Protein AF-A0A178CUZ9-F1 (afdb_monomer)

Nearest PDB structures (foldseek):
  9er3-assembly1_B  TM=9.326E-01  e=5.371E-24  Bacillus pumilus
  6zby-assembly1_K  TM=8.911E-01  e=8.206E-24  Pseudomonas fluorescens
  8c5i-assembly1_H  TM=9.380E-01  e=8.645E-23  Bacillus pumilus
  8uxu-assembly1_B  TM=9.126E-01  e=4.471E-23  Rhodococcus sp. (in: high G+C Gram-positive bacteria)
  6i00-assembly1_J  TM=8.865E-01  e=5.307E-17  Arabidopsis thaliana

pLDDT: mean 78.97, std 20.06, range [21.8, 98.75]

InterPro domains:
  IPR002067 Mitochondrial carrier protein [PR00926] (423-436)
  IPR002067 Mitochondrial carrier protein [PR00926] (436-450)
  IPR002067 Mitochondrial carrier protein [PR00926] (557-575)
  IPR002067 Mitochondrial carrier protein [PR00926] (609-627)
  IPR002067 Mitochondrial carrier protein [PR00926] (667-689)
  IPR003010 Carbon-nitrogen hydrolase [PF00795] (7-286)
  IPR003010 Carbon-nitrogen hydrolase [PS50263] (6-317)
  IPR018108 Mitochondrial carrier protein, transmembrane region [PF00153] (418-533)
  IPR018108 Mitochondrial carrier protein, transmembrane region [PF00153] (544-637)
  IPR018108 Mitochondrial carrier protein, transmembrane region [PF00153] (659-755)
  IPR018108 Mitochondrial carrier protein, transmembrane region [PS50920] (418-530)
  IPR018108 Mitochondrial carrier protein, transmembrane region [PS50920] (542-635)
  IPR018108 Mitochondrial carrier protein, transmembrane region [PS50920] (658-752)
  IPR023395 Mitochondrial carrier protein domain superfamily [G3DSA:1.50.40.10] (402-477)
  IPR023395 Mitochondrial carrier protein domain superfamily [G3DSA:1.50.40.10] (478-754)
  IPR023395 Mitochondrial carrier protein domain superfamily [SSF103506] (417-748)
  IPR036526 Carbon-nitrogen hydrolase superfamily [G3DSA:3.60.110.10] (2-329)
  IPR036526 Carbon-nitrogen hydrolase superfamily [SSF56317] (5-345)
  IPR044149 Nitrilase/Cyanide hydratase [cd07564] (6-345)
  IPR049562 Solute carrier family 25 member 33/36-like [PTHR45829] (417-753)

Secondary structure (DSSP, 8-state):
-PPPEEEEEEEE----TT-HHHHHHHHHHHHHHHHHTT-SEEE--TT-BS---THHHHS-GGG-HHHHHHHHHHSBPTTSHHHHHHHHHHHHHT-EEEEEEEEE-TT-SS-EEEEEEEE-TTS-EEEEEE-SS--GGGGGT-----GGG--PEEETTEEEEEEEGGGGG-HHHHHHHHTTT-SEEEEEE-S---SS-----TT-SS-----SSPPP-HHHHHHHHHHHHHHHHT-EEEEEE----HHHHHHHHHTSS-HHHHHHHHHTSPPP-EEEE-TTSPBPSS-EEEETTTTEEEES--EE-SS-EEEEEEEETTHHHHHHHH--TTTTT--TTT-------PPP-S-----------------------------------------B-TTT--B-------------S------HHHHHHHHHHHHHHHHHHTHHHHHHHHHHTSHHHHHHHHHHHHHSPPPSS--TTTHHHHHHHHHHHHHHHHHHHHHHH-GGGGGTTHHHHHHHHHHHHHHHHHHHHHHHHHHHHHH-TTS-S-HHHHHHHHHHHHHHHHHHHHHHHHHHHHHHHHHHHHHHH-TTT--S-SSHHHHHHHHHHHHHHHHTTTTHHHHHHHHHHHHHHHHHHHHHHHHHHHHHHHHHTSTTPPP-HHHHHHHHHHHHHHHHHHHHHHHHHHTHHHHHHHHHHH--EEE-TTS-EEES--SHHHHHHHHHHHTHHHHTTTTHHHHHHHHHHHHHHHHHHHHHHHHHTT---

Structure (mmCIF, N/CA/C/O backbone):
data_AF-A0A178CUZ9-F1
#
_entry.id   AF-A0A178CUZ9-F1
#
loop_
_atom_site.group_PDB
_atom_site.id
_atom_site.type_symbol
_atom_site.label_atom_id
_atom_site.label_alt_id
_atom_site.label_comp_id
_atom_site.label_asym_id
_atom_site.label_entity_id
_atom_site.label_seq_id
_atom_site.pdbx_PDB_ins_code
_atom_site.Cartn_x
_atom_site.Cartn_y
_atom_site.Cartn_z
_atom_site.occupancy
_atom_site.B_iso_or_equiv
_atom_site.auth_seq_id
_atom_site.auth_comp_id
_atom_site.auth_asym_id
_atom_site.auth_atom_id
_atom_site.pdbx_PDB_model_num
ATOM 1 N N . MET A 1 1 ? 2.767 -35.306 4.795 1.00 56.53 1 MET A N 1
ATOM 2 C CA . MET A 1 1 ? 3.474 -35.140 3.509 1.00 56.53 1 MET A CA 1
ATOM 3 C C . MET A 1 1 ? 4.738 -34.367 3.839 1.00 56.53 1 MET A C 1
ATOM 5 O O . MET A 1 1 ? 4.601 -33.319 4.455 1.00 56.53 1 MET A O 1
ATOM 9 N N . ALA A 1 2 ? 5.922 -34.934 3.597 1.00 80.50 2 ALA A N 1
ATOM 10 C CA . ALA A 1 2 ? 7.182 -34.245 3.885 1.00 80.50 2 ALA A CA 1
ATOM 11 C C . ALA A 1 2 ? 7.332 -33.043 2.944 1.00 80.50 2 ALA A C 1
ATOM 13 O O . ALA A 1 2 ? 6.949 -33.136 1.774 1.00 80.50 2 ALA A O 1
ATOM 14 N N . LEU A 1 3 ? 7.826 -31.921 3.461 1.00 89.44 3 LEU A N 1
ATOM 15 C CA . LEU A 1 3 ? 8.152 -30.757 2.642 1.00 89.44 3 LEU A CA 1
ATOM 16 C C . LEU A 1 3 ? 9.458 -31.022 1.869 1.00 89.44 3 LEU A C 1
ATOM 18 O O . LEU A 1 3 ? 10.267 -31.837 2.320 1.00 89.44 3 LEU A O 1
ATOM 22 N N . PRO A 1 4 ? 9.656 -30.406 0.690 1.00 92.94 4 PRO A N 1
ATOM 23 C CA . PRO A 1 4 ? 10.852 -30.641 -0.108 1.00 92.94 4 PRO A CA 1
ATOM 24 C C . PRO A 1 4 ? 12.075 -29.956 0.513 1.00 92.94 4 PRO A C 1
ATOM 26 O O . PRO A 1 4 ? 11.950 -28.944 1.199 1.00 92.94 4 PRO A O 1
ATOM 29 N N . SER A 1 5 ? 13.261 -30.471 0.208 1.00 93.81 5 SER A N 1
ATOM 30 C CA . SER A 1 5 ? 14.519 -29.744 0.394 1.00 93.81 5 SER A CA 1
ATOM 31 C C . SER A 1 5 ? 14.981 -29.196 -0.958 1.00 93.81 5 SER A C 1
ATOM 33 O O . SER A 1 5 ? 14.692 -29.793 -2.001 1.00 93.81 5 SER A O 1
ATOM 35 N N . LEU A 1 6 ? 15.681 -28.064 -0.963 1.00 96.25 6 LEU A N 1
ATOM 36 C CA . LEU A 1 6 ? 16.200 -27.447 -2.184 1.00 96.25 6 LEU A CA 1
ATOM 37 C C . LEU A 1 6 ? 17.595 -26.863 -1.983 1.00 96.25 6 LEU A C 1
ATOM 39 O O . LEU A 1 6 ? 17.962 -26.481 -0.877 1.00 96.25 6 LEU A O 1
ATOM 43 N N . ARG A 1 7 ? 18.323 -26.689 -3.083 1.00 97.44 7 ARG A N 1
ATOM 44 C CA . ARG A 1 7 ? 19.508 -25.838 -3.134 1.00 97.44 7 ARG A CA 1
ATOM 45 C C . ARG A 1 7 ? 19.137 -24.466 -3.671 1.00 97.44 7 ARG A C 1
ATOM 47 O O . ARG A 1 7 ? 18.658 -24.347 -4.801 1.00 97.44 7 ARG A O 1
ATOM 54 N N . ALA A 1 8 ? 19.386 -23.425 -2.890 1.00 97.94 8 ALA A N 1
ATOM 55 C CA . ALA A 1 8 ? 19.179 -22.044 -3.301 1.00 97.94 8 ALA A CA 1
ATOM 56 C C . ALA A 1 8 ? 20.516 -21.354 -3.597 1.00 97.94 8 ALA A C 1
ATOM 58 O O . ALA A 1 8 ? 21.522 -21.610 -2.936 1.00 97.94 8 ALA A O 1
ATOM 59 N N . ALA A 1 9 ? 20.509 -20.457 -4.579 1.00 98.38 9 ALA A N 1
ATOM 60 C CA . ALA A 1 9 ? 21.631 -19.616 -4.966 1.00 98.38 9 ALA A CA 1
ATOM 61 C C . ALA A 1 9 ? 21.213 -18.140 -4.924 1.00 98.38 9 ALA A C 1
ATOM 63 O O . ALA A 1 9 ? 20.173 -17.774 -5.470 1.00 98.38 9 ALA A O 1
ATOM 64 N N . THR A 1 10 ? 22.019 -17.281 -4.305 1.00 98.12 10 THR A N 1
ATOM 65 C CA . THR A 1 10 ? 21.841 -15.823 -4.330 1.00 98.12 10 THR A CA 1
ATOM 66 C C . THR A 1 10 ? 23.045 -15.177 -5.011 1.00 98.12 10 THR A C 1
ATOM 68 O O . THR A 1 10 ? 24.196 -15.403 -4.631 1.00 98.12 10 THR A O 1
ATOM 71 N N . CYS A 1 11 ? 22.788 -14.420 -6.073 1.00 97.88 11 CYS A N 1
ATOM 72 C CA . CYS A 1 11 ? 23.805 -13.779 -6.894 1.00 97.88 11 CYS A CA 1
ATOM 73 C C . CYS A 1 11 ? 24.135 -12.401 -6.317 1.00 97.88 11 CYS A C 1
ATOM 75 O O . CYS A 1 11 ? 23.314 -11.491 -6.381 1.00 97.88 11 CYS A O 1
ATOM 77 N N . HIS A 1 12 ? 25.343 -12.229 -5.790 1.00 97.19 12 HIS A N 1
ATOM 78 C CA . HIS A 1 12 ? 25.856 -10.944 -5.328 1.00 97.19 12 HIS A CA 1
ATOM 79 C C . HIS A 1 12 ? 26.738 -10.345 -6.425 1.00 97.19 12 HIS A C 1
ATOM 81 O O . HIS A 1 12 ? 27.956 -10.520 -6.436 1.00 97.19 12 HIS A O 1
ATOM 87 N N . ILE A 1 13 ? 26.079 -9.726 -7.406 1.00 95.69 13 ILE A N 1
ATOM 88 C CA . ILE A 1 13 ? 26.695 -9.320 -8.672 1.00 95.69 13 ILE A CA 1
ATOM 89 C C . ILE A 1 13 ? 26.576 -7.822 -8.930 1.00 95.69 13 ILE A C 1
ATOM 91 O O . ILE A 1 13 ? 25.642 -7.167 -8.452 1.00 95.69 13 ILE A O 1
ATOM 95 N N . SER A 1 14 ? 27.521 -7.301 -9.711 1.00 95.25 14 SER A N 1
ATOM 96 C CA . SER A 1 14 ? 27.507 -5.932 -10.208 1.00 95.25 14 SER A CA 1
ATOM 97 C C . SER A 1 14 ? 26.921 -5.857 -11.615 1.00 95.25 14 SER A C 1
ATOM 99 O O . SER A 1 14 ? 27.328 -6.634 -12.491 1.00 95.25 14 SER A O 1
ATOM 101 N N . PRO A 1 15 ? 25.954 -4.957 -11.860 1.00 94.75 15 PRO A N 1
ATOM 102 C CA . PRO A 1 15 ? 25.395 -4.776 -13.187 1.00 94.75 15 PRO A CA 1
ATOM 103 C C . PRO A 1 15 ? 26.340 -3.978 -14.086 1.00 94.75 15 PRO A C 1
ATOM 105 O O . PRO A 1 15 ? 27.103 -3.131 -13.623 1.00 94.75 15 PRO A O 1
ATOM 108 N N . HIS A 1 16 ? 26.221 -4.170 -15.400 1.00 95.44 16 HIS A N 1
ATOM 109 C CA . HIS A 1 16 ? 26.783 -3.208 -16.342 1.00 95.44 16 HIS A CA 1
ATOM 110 C C . HIS A 1 16 ? 25.888 -1.969 -16.328 1.00 95.44 16 HIS A C 1
ATOM 112 O O . HIS A 1 16 ? 24.805 -1.978 -16.921 1.00 95.44 16 HIS A O 1
ATOM 118 N N . ILE A 1 17 ? 26.331 -0.924 -15.625 1.00 95.06 17 ILE A N 1
ATOM 119 C CA . ILE A 1 17 ? 25.523 0.257 -15.309 1.00 95.06 17 ILE A CA 1
ATOM 120 C C . ILE A 1 17 ? 24.856 0.818 -16.562 1.00 95.06 17 ILE A C 1
ATOM 122 O O . ILE A 1 17 ? 25.515 1.191 -17.534 1.00 95.06 17 ILE A O 1
ATOM 126 N N . LEU A 1 18 ? 23.521 0.899 -16.514 1.00 94.19 18 LEU A N 1
ATOM 127 C CA . LEU A 1 18 ? 22.705 1.421 -17.611 1.00 94.19 18 LEU A CA 1
ATOM 128 C C . LEU A 1 18 ? 23.007 0.708 -18.943 1.00 94.19 18 LEU A C 1
ATOM 130 O O . LEU A 1 18 ? 23.209 1.351 -19.974 1.00 94.19 18 LEU A O 1
ATOM 134 N N . SER A 1 19 ? 23.081 -0.624 -18.895 1.00 96.50 19 SER A N 1
ATOM 135 C CA . SER A 1 19 ? 23.124 -1.494 -20.068 1.00 96.50 19 SER A CA 1
ATOM 136 C C . SER A 1 19 ? 22.303 -2.761 -19.826 1.00 96.50 19 SER A C 1
ATOM 138 O O . SER A 1 19 ? 22.784 -3.726 -19.222 1.00 96.50 19 SER A O 1
ATOM 140 N N . ALA A 1 20 ? 21.061 -2.767 -20.309 1.00 97.19 20 ALA A N 1
ATOM 141 C CA . ALA A 1 20 ? 20.135 -3.883 -20.127 1.00 97.19 20 ALA A CA 1
ATOM 142 C C . ALA A 1 20 ? 20.648 -5.158 -20.802 1.00 97.19 20 ALA A C 1
ATOM 144 O O . ALA A 1 20 ? 20.743 -6.201 -20.158 1.00 97.19 20 ALA A O 1
ATOM 145 N N . ALA A 1 21 ? 21.066 -5.063 -22.066 1.00 97.56 21 ALA A N 1
ATOM 146 C CA . ALA A 1 21 ? 21.531 -6.209 -22.846 1.00 97.56 21 ALA A CA 1
ATOM 147 C C . ALA A 1 21 ? 22.776 -6.883 -22.239 1.00 97.56 21 ALA A C 1
ATOM 149 O O . ALA A 1 21 ? 22.798 -8.100 -22.046 1.00 97.56 21 ALA A O 1
ATOM 150 N N . ARG A 1 22 ? 23.806 -6.100 -21.877 1.00 97.56 22 ARG A N 1
ATOM 151 C CA . ARG A 1 22 ? 25.042 -6.646 -21.282 1.00 97.56 22 ARG A CA 1
ATOM 152 C C . ARG A 1 22 ? 24.778 -7.267 -19.916 1.00 97.56 22 ARG A C 1
ATOM 154 O O . ARG A 1 22 ? 25.278 -8.352 -19.629 1.00 97.56 22 ARG A O 1
ATOM 161 N N . THR A 1 23 ? 23.962 -6.612 -19.092 1.00 97.56 23 THR A N 1
ATOM 162 C CA . THR A 1 23 ? 23.609 -7.154 -17.775 1.00 97.56 23 THR A CA 1
ATOM 163 C C . THR A 1 23 ? 22.765 -8.417 -17.903 1.00 97.56 23 THR A C 1
ATOM 165 O O . THR A 1 23 ? 23.035 -9.382 -17.204 1.00 97.56 23 THR A O 1
ATOM 168 N N . THR A 1 24 ? 21.837 -8.478 -18.862 1.00 98.25 24 THR A N 1
ATOM 169 C CA . THR A 1 24 ? 21.054 -9.687 -19.174 1.00 98.25 24 THR A CA 1
ATOM 170 C C . THR A 1 24 ? 21.955 -10.864 -19.540 1.00 98.25 24 THR A C 1
ATOM 172 O O . THR A 1 24 ? 21.776 -11.964 -19.021 1.00 98.25 24 THR A O 1
ATOM 175 N N . HIS A 1 25 ? 22.972 -10.642 -20.376 1.00 98.12 25 HIS A N 1
ATOM 176 C CA . HIS A 1 25 ? 23.947 -11.681 -20.708 1.00 98.12 25 HIS A CA 1
ATOM 177 C C . HIS A 1 25 ? 24.694 -12.185 -19.462 1.00 98.12 25 HIS A C 1
ATOM 179 O O . HIS A 1 25 ? 24.800 -13.394 -19.252 1.00 98.12 25 HIS A O 1
ATOM 185 N N . LYS A 1 26 ? 25.147 -11.272 -18.591 1.00 97.25 26 LYS A N 1
ATOM 186 C CA . LYS A 1 26 ? 25.791 -11.619 -17.313 1.00 97.25 26 LYS A CA 1
ATOM 187 C C . LYS A 1 26 ? 24.849 -12.394 -16.383 1.00 97.25 26 LYS A C 1
ATOM 189 O O . LYS A 1 26 ? 25.254 -13.389 -15.784 1.00 97.25 26 LYS A O 1
ATOM 194 N N . THR A 1 27 ? 23.578 -12.001 -16.309 1.00 98.12 27 THR A N 1
ATOM 195 C CA . THR A 1 27 ? 22.526 -12.713 -15.569 1.00 98.12 27 THR A CA 1
ATOM 196 C C . THR A 1 27 ? 22.368 -14.148 -16.078 1.00 98.12 27 THR A C 1
ATOM 198 O O . THR A 1 27 ? 22.385 -15.078 -15.275 1.00 98.12 27 THR A O 1
ATOM 201 N N . ILE A 1 28 ? 22.307 -14.360 -17.398 1.00 98.50 28 ILE A N 1
ATOM 202 C CA . ILE A 1 28 ? 22.228 -15.698 -18.016 1.00 98.50 28 ILE A CA 1
ATOM 203 C C . ILE A 1 28 ? 23.472 -16.539 -17.704 1.00 98.50 28 ILE A C 1
ATOM 205 O O . ILE A 1 28 ? 23.353 -17.717 -17.368 1.00 98.50 28 ILE A O 1
ATOM 209 N N . GLN A 1 29 ? 24.669 -15.949 -17.741 1.00 97.56 29 GLN A N 1
ATOM 210 C CA . GLN A 1 29 ? 25.895 -16.645 -17.333 1.00 97.56 29 GLN A CA 1
ATOM 211 C C . GLN A 1 29 ? 25.825 -17.107 -15.872 1.00 97.56 29 GLN A C 1
ATOM 213 O O . GLN A 1 29 ? 26.140 -18.261 -15.583 1.00 97.56 29 GLN A O 1
ATOM 218 N N . CYS A 1 30 ? 25.351 -16.250 -14.964 1.00 97.88 30 CYS A N 1
ATOM 219 C CA . CYS A 1 30 ? 25.179 -16.599 -13.553 1.00 97.88 30 CYS A CA 1
ATOM 220 C C . CYS A 1 30 ? 24.145 -17.718 -13.354 1.00 97.88 30 CYS A C 1
ATOM 222 O O . CYS A 1 30 ? 24.384 -18.623 -12.556 1.00 97.88 30 CYS A O 1
ATOM 224 N N . ILE A 1 31 ? 23.039 -17.699 -14.109 1.00 98.44 31 ILE A N 1
ATOM 225 C CA . ILE A 1 31 ? 22.030 -18.772 -14.114 1.00 98.44 31 ILE A CA 1
ATOM 226 C C . ILE A 1 31 ? 22.678 -20.105 -14.497 1.00 98.44 31 ILE A C 1
ATOM 228 O O . ILE A 1 31 ? 22.535 -21.085 -13.770 1.00 98.44 31 ILE A O 1
ATOM 232 N N . ASN A 1 32 ? 23.455 -20.128 -15.582 1.00 98.12 32 ASN A N 1
ATOM 233 C CA . ASN A 1 32 ? 24.140 -21.335 -16.043 1.00 98.12 32 ASN A CA 1
ATOM 234 C C . ASN A 1 32 ? 25.165 -21.850 -15.015 1.00 98.12 32 ASN A C 1
ATOM 236 O O . ASN A 1 32 ? 25.275 -23.056 -14.799 1.00 98.12 32 ASN A O 1
ATOM 240 N N . ILE A 1 33 ? 25.915 -20.957 -14.358 1.00 96.62 33 ILE A N 1
ATOM 241 C CA . ILE A 1 33 ? 26.864 -21.331 -13.295 1.00 96.62 33 ILE A CA 1
ATOM 242 C C . ILE A 1 33 ? 26.119 -21.926 -12.095 1.00 96.62 33 ILE A C 1
ATOM 244 O O . ILE A 1 33 ? 26.512 -22.978 -11.590 1.00 96.62 33 ILE A O 1
ATOM 248 N N . ALA A 1 34 ? 25.027 -21.296 -11.658 1.00 97.44 34 ALA A N 1
ATOM 249 C CA . ALA A 1 34 ? 24.227 -21.780 -10.539 1.00 97.44 34 ALA A CA 1
ATOM 250 C C . ALA A 1 34 ? 23.568 -23.136 -10.840 1.00 97.44 34 ALA A C 1
ATOM 252 O O . ALA A 1 34 ? 23.593 -24.034 -9.996 1.00 97.44 34 ALA A O 1
ATOM 253 N N . ALA A 1 35 ? 23.057 -23.320 -12.058 1.00 97.31 35 ALA A N 1
ATOM 254 C CA . ALA A 1 35 ? 22.479 -24.580 -12.514 1.00 97.31 35 ALA A CA 1
ATOM 255 C C . ALA A 1 35 ? 23.508 -25.725 -12.525 1.00 97.31 35 ALA A C 1
ATOM 257 O O . ALA A 1 35 ? 23.205 -26.826 -12.068 1.00 97.31 35 ALA A O 1
ATOM 258 N N . ARG A 1 36 ? 24.760 -25.467 -12.940 1.00 96.56 36 ARG A N 1
ATOM 259 C CA . ARG A 1 36 ? 25.860 -26.455 -12.861 1.00 96.56 36 ARG A CA 1
ATOM 260 C C . ARG A 1 36 ? 26.169 -26.902 -11.431 1.00 96.56 36 ARG A C 1
ATOM 262 O O . ARG A 1 36 ? 26.640 -28.016 -11.238 1.00 96.56 36 ARG A O 1
ATOM 269 N N . GLN A 1 37 ? 25.888 -26.058 -10.438 1.00 96.25 37 GLN A N 1
ATOM 270 C CA . GLN A 1 37 ? 26.001 -26.390 -9.012 1.00 96.25 37 GLN A CA 1
ATOM 271 C C . GLN A 1 37 ? 24.706 -26.989 -8.429 1.00 96.25 37 GLN A C 1
ATOM 273 O O . GLN A 1 37 ? 24.570 -27.107 -7.207 1.00 96.25 37 GLN A O 1
ATOM 278 N N . ALA A 1 38 ? 23.775 -27.398 -9.297 1.00 96.44 38 ALA A N 1
ATOM 279 C CA . ALA A 1 38 ? 22.480 -27.991 -8.974 1.00 96.44 38 ALA A CA 1
ATOM 280 C C . ALA A 1 38 ? 21.547 -27.077 -8.158 1.00 96.44 38 ALA A C 1
ATOM 282 O O . ALA A 1 38 ? 20.747 -27.566 -7.362 1.00 96.44 38 ALA A O 1
ATOM 283 N N . ALA A 1 39 ? 21.636 -25.754 -8.334 1.00 97.56 39 ALA A N 1
ATOM 284 C CA . ALA A 1 39 ? 20.675 -24.835 -7.731 1.00 97.56 39 ALA A CA 1
ATOM 285 C C . ALA A 1 39 ? 19.272 -25.036 -8.324 1.00 97.56 39 ALA A C 1
ATOM 287 O O . ALA A 1 39 ? 19.106 -25.122 -9.536 1.00 97.56 39 ALA A O 1
ATOM 288 N N . ASN A 1 40 ? 18.257 -25.074 -7.464 1.00 97.75 40 ASN A N 1
ATOM 289 C CA . ASN A 1 40 ? 16.848 -25.139 -7.851 1.00 97.75 40 ASN A CA 1
ATOM 290 C C . ASN A 1 40 ? 16.214 -23.748 -7.961 1.00 97.75 40 ASN A C 1
ATOM 292 O O . ASN A 1 40 ? 15.285 -23.549 -8.742 1.00 97.75 40 ASN A O 1
ATOM 296 N N . LEU A 1 41 ? 16.713 -22.802 -7.162 1.00 98.56 41 LEU A N 1
ATOM 297 C CA . LEU A 1 41 ? 16.251 -21.421 -7.087 1.00 98.56 41 LEU A CA 1
ATOM 298 C C . LEU A 1 41 ? 17.452 -20.478 -7.181 1.00 98.56 41 LEU A C 1
ATOM 300 O O . LEU A 1 41 ? 18.374 -20.589 -6.377 1.00 98.56 41 LEU A O 1
ATOM 304 N N . VAL A 1 42 ? 17.423 -19.541 -8.127 1.00 98.69 42 VAL A N 1
ATOM 305 C CA . VAL A 1 42 ? 18.465 -18.527 -8.335 1.00 98.69 42 VAL A CA 1
ATOM 306 C C . VAL A 1 42 ? 17.872 -17.137 -8.114 1.00 98.69 42 VAL A C 1
ATOM 308 O O . VAL A 1 42 ? 16.895 -16.757 -8.757 1.00 98.69 42 VAL A O 1
ATOM 311 N N . VAL A 1 43 ? 18.446 -16.371 -7.192 1.00 98.75 43 VAL A N 1
ATOM 312 C CA . VAL A 1 43 ? 17.927 -15.067 -6.764 1.00 98.75 43 VAL A CA 1
ATOM 313 C C . VAL A 1 43 ? 18.914 -13.966 -7.117 1.00 98.75 43 VAL A C 1
ATOM 315 O O . VAL A 1 43 ? 20.073 -14.012 -6.710 1.00 98.75 43 VAL A O 1
ATOM 318 N N . PHE A 1 44 ? 18.433 -12.955 -7.834 1.00 98.62 44 PHE A N 1
ATOM 319 C CA . PHE A 1 44 ? 19.194 -11.768 -8.199 1.00 98.62 44 PHE A CA 1
ATOM 320 C C . PHE A 1 44 ? 18.807 -10.544 -7.355 1.00 98.62 44 PHE A C 1
ATOM 322 O O . PHE A 1 44 ? 17.688 -10.481 -6.833 1.00 98.62 44 PHE A O 1
ATOM 329 N N . PRO A 1 45 ? 19.700 -9.543 -7.261 1.00 97.75 45 PRO A N 1
ATOM 330 C CA . PRO A 1 45 ? 19.475 -8.359 -6.444 1.00 97.75 45 PRO A CA 1
ATOM 331 C C . PRO A 1 45 ? 18.397 -7.406 -6.962 1.00 97.75 45 PRO A C 1
ATOM 333 O O . PRO A 1 45 ? 17.892 -7.519 -8.082 1.00 97.75 45 PRO A O 1
ATOM 336 N N . GLU A 1 46 ? 18.097 -6.394 -6.146 1.00 97.38 46 GLU A N 1
ATOM 337 C CA . GLU A 1 46 ? 17.139 -5.340 -6.478 1.00 97.38 46 GLU A CA 1
ATOM 338 C C . GLU A 1 46 ? 17.623 -4.502 -7.661 1.00 97.38 46 GLU A C 1
ATOM 340 O O . GLU A 1 46 ? 18.763 -4.037 -7.674 1.00 97.38 46 GLU A O 1
ATOM 345 N N . ALA A 1 47 ? 16.727 -4.272 -8.628 1.00 95.06 47 ALA A N 1
ATOM 346 C CA . ALA A 1 47 ? 16.997 -3.486 -9.832 1.00 95.06 47 ALA A CA 1
ATOM 347 C C . ALA A 1 47 ? 18.333 -3.849 -10.515 1.00 95.06 47 ALA A C 1
ATOM 349 O O . ALA A 1 47 ? 19.036 -2.974 -11.024 1.00 95.06 47 ALA A O 1
ATOM 350 N N . SER A 1 48 ? 18.674 -5.144 -10.528 1.00 94.06 48 SER A N 1
ATOM 351 C CA . SER A 1 48 ? 19.878 -5.661 -11.179 1.00 94.06 48 SER A CA 1
ATOM 352 C C . SER A 1 48 ? 19.939 -5.262 -12.654 1.00 94.06 48 SER A C 1
ATOM 354 O O . SER A 1 48 ? 20.999 -4.892 -13.135 1.00 94.06 48 SER A O 1
ATOM 356 N N . ILE A 1 49 ? 18.800 -5.228 -13.354 1.00 97.44 49 ILE A N 1
ATOM 357 C CA . ILE A 1 49 ? 18.726 -4.765 -14.743 1.00 97.44 49 ILE A CA 1
ATOM 358 C C . ILE A 1 49 ? 17.949 -3.440 -14.821 1.00 97.44 49 ILE A C 1
ATOM 360 O O . ILE A 1 49 ? 16.790 -3.409 -14.411 1.00 97.44 49 ILE A O 1
ATOM 364 N N . PRO A 1 50 ? 18.510 -2.353 -15.384 1.00 95.19 50 PRO A N 1
ATOM 365 C CA . PRO A 1 50 ? 19.907 -2.195 -15.787 1.00 95.19 50 PRO A CA 1
ATOM 366 C C . PRO A 1 50 ? 20.806 -1.664 -14.654 1.00 95.19 50 PRO A C 1
ATOM 368 O O . PRO A 1 50 ? 22.024 -1.717 -14.790 1.00 95.19 50 PRO A O 1
ATOM 371 N N . ALA A 1 51 ? 20.234 -1.064 -13.602 1.00 95.19 51 ALA A N 1
ATOM 372 C CA . ALA A 1 51 ? 20.950 -0.525 -12.445 1.00 95.19 51 ALA A CA 1
ATOM 373 C C . ALA A 1 51 ? 19.983 -0.004 -11.366 1.00 95.19 51 ALA A C 1
ATOM 375 O O . ALA A 1 51 ? 18.850 0.397 -11.652 1.00 95.19 51 ALA A O 1
ATOM 376 N N . PHE A 1 52 ? 20.501 0.122 -10.143 1.00 96.44 52 PHE A N 1
ATOM 377 C CA . PHE A 1 52 ? 19.880 0.881 -9.060 1.00 96.44 52 PHE A CA 1
ATOM 378 C C . PHE A 1 52 ? 20.242 2.389 -9.161 1.00 96.44 52 PHE A C 1
ATOM 380 O O . PHE A 1 52 ? 21.416 2.708 -9.359 1.00 96.44 52 PHE A O 1
ATOM 387 N N . PRO A 1 53 ? 19.296 3.343 -9.010 1.00 95.38 53 PRO A N 1
ATOM 388 C CA . PRO A 1 53 ? 19.488 4.764 -9.325 1.00 95.38 53 PRO A CA 1
ATOM 389 C C . PRO A 1 53 ? 20.199 5.550 -8.209 1.00 95.38 53 PRO A C 1
ATOM 391 O O . PRO A 1 53 ? 19.646 6.478 -7.615 1.00 95.38 53 PRO A O 1
ATOM 394 N N . LEU A 1 54 ? 21.451 5.191 -7.921 1.00 94.31 54 LEU A N 1
ATOM 395 C CA . LEU A 1 54 ? 22.270 5.786 -6.853 1.00 94.31 54 LEU A CA 1
ATOM 396 C C . LEU A 1 54 ? 22.541 7.288 -7.042 1.00 94.31 54 LEU A C 1
ATOM 398 O O . LEU A 1 54 ? 22.711 8.027 -6.074 1.00 94.31 54 LEU A O 1
ATOM 402 N N . TRP A 1 55 ? 22.542 7.776 -8.281 1.00 92.88 55 TRP A N 1
ATOM 403 C CA . TRP A 1 55 ? 22.722 9.202 -8.575 1.00 92.88 55 TRP A CA 1
ATOM 404 C C . TRP A 1 55 ? 21.620 10.076 -7.960 1.00 92.88 55 TRP A C 1
ATOM 406 O O . TRP A 1 55 ? 21.886 11.219 -7.595 1.00 92.88 55 TRP A O 1
ATOM 416 N N . SER A 1 56 ? 20.408 9.543 -7.772 1.00 93.50 56 SER A N 1
ATOM 417 C CA . SER A 1 56 ? 19.265 10.281 -7.215 1.00 93.50 56 SER A CA 1
ATOM 418 C C . SER A 1 56 ? 19.456 10.697 -5.750 1.00 93.50 56 SER A C 1
ATOM 420 O O . SER A 1 56 ? 18.758 11.592 -5.280 1.00 93.50 56 SER A O 1
ATOM 422 N N . SER A 1 57 ? 20.387 10.073 -5.021 1.00 91.25 57 SER A N 1
ATOM 423 C CA . SER A 1 57 ? 20.760 10.465 -3.652 1.00 91.25 57 SER A CA 1
ATOM 424 C C . SER A 1 57 ? 22.017 11.322 -3.561 1.00 91.25 57 SER A C 1
ATOM 426 O O . SER A 1 57 ? 22.240 11.963 -2.538 1.00 91.25 57 SER A O 1
ATOM 428 N N . LEU A 1 58 ? 22.873 11.275 -4.584 1.00 90.81 58 LEU A N 1
ATOM 429 C CA . LEU A 1 58 ? 24.215 11.863 -4.543 1.00 90.81 58 LEU A CA 1
ATOM 430 C C . LEU A 1 58 ? 24.306 13.184 -5.308 1.00 90.81 58 LEU A C 1
ATOM 432 O O . LEU A 1 58 ? 25.214 13.972 -5.050 1.00 90.81 58 LEU A O 1
ATOM 436 N N . LEU A 1 59 ? 23.371 13.433 -6.226 1.00 91.00 59 LEU A N 1
ATOM 437 C CA . LEU A 1 59 ? 23.309 14.643 -7.035 1.00 91.00 59 LEU A CA 1
ATOM 438 C C . LEU A 1 59 ? 21.985 15.390 -6.816 1.00 91.00 59 LEU A C 1
ATOM 440 O O . LEU A 1 59 ? 20.958 14.765 -6.537 1.00 91.00 59 LEU A O 1
ATOM 444 N N . PRO A 1 60 ? 21.973 16.725 -6.982 1.00 91.44 60 PRO A N 1
ATOM 445 C CA . PRO A 1 60 ? 20.737 17.495 -7.001 1.00 91.44 60 PRO A CA 1
ATOM 446 C C . PRO A 1 60 ? 19.768 16.978 -8.080 1.00 91.44 60 PRO A C 1
ATOM 448 O O . PRO A 1 60 ? 20.212 16.691 -9.193 1.00 91.44 60 PRO A O 1
ATOM 451 N N . PRO A 1 61 ? 18.446 16.924 -7.821 1.00 91.00 61 PRO A N 1
ATOM 452 C CA . PRO A 1 61 ? 17.475 16.393 -8.785 1.00 91.00 61 PRO A CA 1
ATOM 453 C C . PRO A 1 61 ? 17.476 17.091 -10.153 1.00 91.00 61 PRO A C 1
ATOM 455 O O . PRO A 1 61 ? 17.154 16.478 -11.164 1.00 91.00 61 PRO A O 1
ATOM 458 N N . THR A 1 62 ? 17.861 18.366 -10.208 1.00 91.69 62 THR A N 1
ATOM 459 C CA . THR A 1 62 ? 17.972 19.135 -11.457 1.00 91.69 62 THR A CA 1
ATOM 460 C C . THR A 1 62 ? 19.136 18.685 -12.343 1.00 91.69 62 THR A C 1
ATOM 462 O O . THR A 1 62 ? 19.138 18.976 -13.535 1.00 91.69 62 THR A O 1
ATOM 465 N N . HIS A 1 63 ? 20.123 17.976 -11.786 1.00 90.00 63 HIS A N 1
ATOM 466 C CA . HIS A 1 63 ? 21.332 17.530 -12.486 1.00 90.00 63 HIS A CA 1
ATOM 467 C C . H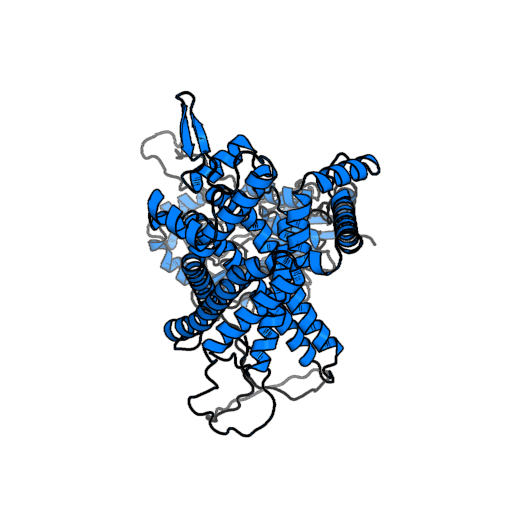IS A 1 63 ? 21.254 16.050 -12.901 1.00 90.00 63 HIS A C 1
ATOM 469 O O . HIS A 1 63 ? 22.227 15.513 -13.417 1.00 90.00 63 HIS A O 1
ATOM 475 N N . THR A 1 64 ? 20.129 15.358 -12.678 1.00 91.88 64 THR A N 1
ATOM 476 C CA . THR A 1 64 ? 20.008 13.907 -12.933 1.00 91.88 64 THR A CA 1
ATOM 477 C C . THR A 1 64 ? 19.147 13.550 -14.148 1.00 91.88 64 THR A C 1
ATOM 479 O O . THR A 1 64 ? 18.939 12.371 -14.437 1.00 91.88 64 THR A O 1
ATOM 482 N N . HIS A 1 65 ? 18.658 14.535 -14.909 1.00 92.88 65 HIS A N 1
ATOM 483 C CA . HIS A 1 65 ? 17.758 14.290 -16.044 1.00 92.88 65 HIS A CA 1
ATOM 484 C C . HIS A 1 65 ? 18.371 13.411 -17.147 1.00 92.88 65 HIS A C 1
ATOM 486 O O . HIS A 1 65 ? 17.661 12.597 -17.742 1.00 92.88 65 HIS A O 1
ATOM 492 N N . HIS A 1 66 ? 19.675 13.528 -17.419 1.00 94.00 66 HIS A N 1
ATOM 493 C CA . HIS A 1 66 ? 20.357 12.680 -18.404 1.00 94.00 66 HIS A CA 1
ATOM 494 C C . HIS A 1 66 ? 20.469 11.229 -17.933 1.00 94.00 66 HIS A C 1
ATOM 496 O O . HIS A 1 66 ? 20.218 10.322 -18.728 1.00 94.00 66 HIS A O 1
ATOM 502 N N . PHE A 1 67 ? 20.749 11.004 -16.643 1.00 95.12 67 PHE A N 1
ATOM 503 C CA . PHE A 1 67 ? 20.700 9.670 -16.042 1.00 95.12 67 PHE A CA 1
ATOM 504 C C . PHE A 1 67 ? 19.306 9.065 -16.165 1.00 95.12 67 PHE A C 1
ATOM 506 O O . PHE A 1 67 ? 19.171 7.924 -16.598 1.00 95.12 67 PHE A O 1
ATOM 513 N N . PHE A 1 68 ? 18.263 9.834 -15.844 1.00 95.56 68 PHE A N 1
ATOM 514 C CA . PHE A 1 68 ? 16.886 9.361 -15.949 1.00 95.56 68 PHE A CA 1
ATOM 515 C C . PHE A 1 68 ? 16.513 8.994 -17.391 1.00 95.56 68 PHE A C 1
ATOM 517 O O . PHE A 1 68 ? 15.975 7.916 -17.631 1.00 95.56 68 PHE A O 1
ATOM 524 N N . ARG A 1 69 ? 16.864 9.836 -18.373 1.00 95.50 69 ARG A N 1
ATOM 525 C CA . ARG A 1 69 ? 16.641 9.543 -19.798 1.00 95.50 69 ARG A CA 1
ATOM 526 C C . ARG A 1 69 ? 17.312 8.234 -20.219 1.00 95.50 69 ARG A C 1
ATOM 528 O O . ARG A 1 69 ? 16.677 7.420 -20.885 1.00 95.50 69 ARG A O 1
ATOM 535 N N . ARG A 1 70 ? 18.568 8.025 -19.820 1.00 95.56 70 ARG A N 1
ATOM 536 C CA . ARG A 1 70 ? 19.310 6.794 -20.124 1.00 95.56 70 ARG A CA 1
ATOM 537 C C . ARG A 1 70 ? 18.718 5.585 -19.395 1.00 95.56 70 ARG A C 1
ATOM 539 O O . ARG A 1 70 ? 18.561 4.529 -19.992 1.00 95.56 70 ARG A O 1
ATOM 546 N N . MET A 1 71 ? 18.288 5.752 -18.147 1.00 96.06 71 MET A N 1
ATOM 547 C CA . MET A 1 71 ? 17.596 4.708 -17.393 1.00 96.06 71 MET A CA 1
ATOM 548 C C . MET A 1 71 ? 16.267 4.304 -18.032 1.00 96.06 71 MET A C 1
ATOM 550 O O . MET A 1 71 ? 15.962 3.119 -18.060 1.00 96.06 71 MET A O 1
ATOM 554 N N . VAL A 1 72 ? 15.490 5.236 -18.589 1.00 96.81 72 VAL A N 1
ATOM 555 C CA . VAL A 1 72 ? 14.265 4.910 -19.342 1.00 96.81 72 VAL A CA 1
ATOM 556 C C . VAL A 1 72 ? 14.581 4.089 -20.595 1.00 96.81 72 VAL A C 1
ATOM 558 O O . VAL A 1 72 ? 13.863 3.138 -20.902 1.00 96.81 72 VAL A O 1
ATOM 561 N N . GLN A 1 73 ? 15.651 4.433 -21.317 1.00 96.25 73 GLN A N 1
ATOM 562 C CA . GLN A 1 73 ? 16.073 3.693 -22.512 1.00 96.25 73 GLN A CA 1
ATOM 563 C C . GLN A 1 73 ? 16.453 2.248 -22.165 1.00 96.25 73 GLN A C 1
ATOM 565 O O . GLN A 1 73 ? 15.988 1.324 -22.830 1.00 96.25 73 GLN A O 1
ATOM 570 N N . GLU A 1 74 ? 17.203 2.077 -21.078 1.00 97.31 74 GLU A N 1
ATOM 571 C CA . GLU A 1 74 ? 17.787 0.805 -20.638 1.00 97.31 74 GLU A CA 1
ATOM 572 C C . GLU A 1 74 ? 16.889 -0.000 -19.684 1.00 97.31 74 GLU A C 1
ATOM 574 O O . GLU A 1 74 ? 17.178 -1.151 -19.380 1.00 97.31 74 GLU A O 1
ATOM 579 N N . SER A 1 75 ? 15.798 0.578 -19.175 1.00 98.19 75 SER A N 1
ATOM 580 C CA . SER A 1 75 ? 14.784 -0.176 -18.427 1.00 98.19 75 SER A CA 1
ATOM 581 C C . SER A 1 75 ? 14.074 -1.148 -19.364 1.00 98.19 75 SER A C 1
ATOM 583 O O . SER A 1 75 ? 13.916 -0.871 -20.554 1.00 98.19 75 SER A O 1
ATOM 585 N N . VAL A 1 76 ? 13.616 -2.278 -18.839 1.00 98.12 76 VAL A N 1
ATOM 586 C CA . VAL A 1 76 ? 13.103 -3.387 -19.656 1.00 98.12 76 VAL A CA 1
ATOM 587 C C . VAL A 1 76 ? 11.581 -3.449 -19.629 1.00 98.12 76 VAL A C 1
ATOM 589 O O . VAL A 1 76 ? 10.938 -3.018 -18.671 1.00 98.12 76 VAL A O 1
ATOM 592 N N . TYR A 1 77 ? 10.994 -3.980 -20.697 1.00 98.06 77 TYR A N 1
ATOM 593 C CA . TYR A 1 77 ? 9.600 -4.415 -20.674 1.00 98.06 77 TYR A CA 1
ATOM 594 C C . TYR A 1 77 ? 9.533 -5.825 -20.078 1.00 98.06 77 TYR A C 1
ATOM 596 O O . TYR A 1 77 ? 10.396 -6.651 -20.363 1.00 98.06 77 TYR A O 1
ATOM 604 N N . VAL A 1 78 ? 8.510 -6.122 -19.273 1.00 96.56 78 VAL A N 1
ATOM 605 C CA . VAL A 1 78 ? 8.332 -7.468 -18.684 1.00 96.56 78 VAL A CA 1
ATOM 606 C C . VAL A 1 78 ? 8.076 -8.526 -19.764 1.00 96.56 78 VAL A C 1
ATOM 608 O O . VAL A 1 78 ? 8.481 -9.673 -19.621 1.00 96.56 78 VAL A O 1
ATOM 611 N N . ASP A 1 79 ? 7.456 -8.122 -20.869 1.00 95.69 79 ASP A N 1
ATOM 612 C CA . ASP A 1 79 ? 7.251 -8.880 -22.107 1.00 95.69 79 ASP A CA 1
ATOM 613 C C . ASP A 1 79 ? 8.359 -8.633 -23.158 1.00 95.69 79 ASP A C 1
ATOM 615 O O . ASP A 1 79 ? 8.173 -8.937 -24.333 1.00 95.69 79 ASP A O 1
ATOM 619 N N . GLY A 1 80 ? 9.487 -8.032 -22.765 1.00 96.94 80 GLY A N 1
ATOM 620 C CA . GLY A 1 80 ? 10.590 -7.658 -23.656 1.00 96.94 80 GLY A CA 1
ATOM 621 C C . GLY A 1 80 ? 11.577 -8.786 -23.969 1.00 96.94 80 GLY A C 1
ATOM 622 O O . GLY A 1 80 ? 11.524 -9.874 -23.391 1.00 96.94 80 GLY A O 1
ATOM 623 N N . GLU A 1 81 ? 12.517 -8.497 -24.871 1.00 97.44 81 GLU A N 1
ATOM 624 C CA . GLU A 1 81 ? 13.535 -9.448 -25.338 1.00 97.44 81 GLU A CA 1
ATOM 625 C C . GLU A 1 81 ? 14.464 -9.906 -24.208 1.00 97.44 81 GLU A C 1
ATOM 627 O O . GLU A 1 81 ? 14.743 -11.098 -24.090 1.00 97.44 81 GLU A O 1
ATOM 632 N N . GLU A 1 82 ? 14.881 -8.994 -23.326 1.00 98.19 82 GLU A N 1
ATOM 633 C CA . GLU A 1 82 ? 15.769 -9.304 -22.205 1.00 98.19 82 GLU A CA 1
ATOM 634 C C . GLU A 1 82 ? 15.131 -10.299 -21.232 1.00 98.19 82 GLU A C 1
ATOM 636 O O . GLU A 1 82 ? 15.751 -11.285 -20.832 1.00 98.19 82 GLU A O 1
ATOM 641 N N . ILE A 1 83 ? 13.861 -10.069 -20.880 1.00 98.38 83 ILE A N 1
ATOM 642 C CA . ILE A 1 83 ? 13.123 -10.967 -19.990 1.00 98.38 83 ILE A CA 1
ATOM 643 C C . ILE A 1 83 ? 12.828 -12.289 -20.695 1.00 98.38 83 ILE A C 1
ATOM 645 O O . ILE A 1 83 ? 12.961 -13.340 -20.075 1.00 98.38 83 ILE A O 1
ATOM 649 N N . SER A 1 84 ? 12.501 -12.269 -21.990 1.00 98.50 84 SER A N 1
ATOM 650 C CA . SER A 1 84 ? 12.318 -13.486 -22.790 1.00 98.50 84 SER A CA 1
ATOM 651 C C . SER A 1 84 ? 13.575 -14.367 -22.799 1.00 98.50 84 SER A C 1
ATOM 653 O O . SER A 1 84 ? 13.486 -15.571 -22.563 1.00 98.50 84 SER A O 1
ATOM 655 N N . ALA A 1 85 ? 14.761 -13.773 -22.961 1.00 98.50 85 ALA A N 1
ATOM 656 C CA . ALA A 1 85 ? 16.028 -14.499 -22.916 1.00 98.50 85 ALA A CA 1
ATOM 657 C C . ALA A 1 85 ? 16.283 -15.148 -21.542 1.00 98.50 85 ALA A C 1
ATOM 659 O O . ALA A 1 85 ? 16.732 -16.292 -21.466 1.00 98.50 85 ALA A O 1
ATOM 660 N N . ILE A 1 86 ? 15.945 -14.459 -20.448 1.00 98.56 86 ILE A N 1
ATOM 661 C CA . ILE A 1 86 ? 16.062 -15.012 -19.089 1.00 98.56 86 ILE A CA 1
ATOM 662 C C . ILE A 1 86 ? 15.026 -16.118 -18.846 1.00 98.56 86 ILE A C 1
ATOM 664 O O . ILE A 1 86 ? 15.356 -17.132 -18.235 1.00 98.56 86 ILE A O 1
ATOM 668 N N . ARG A 1 87 ? 13.795 -15.968 -19.351 1.00 98.62 87 ARG A N 1
ATOM 669 C CA . ARG A 1 87 ? 12.761 -17.017 -19.301 1.00 98.62 87 ARG A CA 1
ATOM 670 C C . ARG A 1 87 ? 13.213 -18.279 -20.032 1.00 98.62 87 ARG A C 1
ATOM 672 O O . ARG A 1 87 ? 13.034 -19.377 -19.512 1.00 98.62 87 ARG A O 1
ATOM 679 N N . GLN A 1 88 ? 13.849 -18.124 -21.193 1.00 98.56 88 GLN A N 1
ATOM 680 C CA . GLN A 1 88 ? 14.436 -19.243 -21.926 1.00 98.56 88 GLN A CA 1
ATOM 681 C C . GLN A 1 88 ? 15.564 -19.903 -21.122 1.00 98.56 88 GLN A C 1
ATOM 683 O O . GLN A 1 88 ? 15.562 -21.118 -20.964 1.00 98.56 88 GLN A O 1
ATOM 688 N N . ALA A 1 89 ? 16.464 -19.117 -20.522 1.00 98.44 89 ALA A N 1
ATOM 689 C CA . ALA A 1 89 ? 17.526 -19.653 -19.670 1.00 98.44 89 ALA A CA 1
ATOM 690 C C . ALA A 1 89 ? 16.987 -20.400 -18.433 1.00 98.44 89 ALA A C 1
ATOM 692 O O . ALA A 1 89 ? 17.560 -21.418 -18.045 1.00 98.44 89 ALA A O 1
ATOM 693 N N . ALA A 1 90 ? 15.884 -19.933 -17.834 1.00 98.31 90 ALA A N 1
ATOM 694 C CA . ALA A 1 90 ? 15.188 -20.634 -16.750 1.00 98.31 90 ALA A CA 1
ATOM 695 C C . ALA A 1 90 ? 14.707 -22.017 -17.206 1.00 98.31 90 ALA A C 1
ATOM 697 O O . ALA A 1 90 ? 14.947 -23.018 -16.528 1.00 98.31 90 ALA A O 1
ATOM 698 N N . ARG A 1 91 ? 14.086 -22.058 -18.391 1.00 98.31 91 ARG A N 1
ATOM 699 C CA . ARG A 1 91 ? 13.541 -23.265 -19.015 1.00 98.31 91 ARG A CA 1
ATOM 700 C C . ARG A 1 91 ? 14.619 -24.275 -19.383 1.00 98.31 91 ARG A C 1
ATOM 702 O O . ARG A 1 91 ? 14.469 -25.453 -19.081 1.00 98.31 91 ARG A O 1
ATOM 709 N N . ASP A 1 92 ? 15.702 -23.811 -19.997 1.00 98.25 92 ASP A N 1
ATOM 710 C CA . ASP A 1 92 ? 16.805 -24.662 -20.455 1.00 98.25 92 ASP A CA 1
ATOM 711 C C . ASP A 1 92 ? 17.563 -25.304 -19.288 1.00 98.25 92 ASP A C 1
ATOM 713 O O . ASP A 1 92 ? 18.069 -26.417 -19.409 1.00 98.25 92 ASP A O 1
ATOM 717 N N . ASN A 1 93 ? 17.623 -24.616 -18.145 1.00 98.25 93 ASN A N 1
ATOM 718 C CA . ASN A 1 93 ? 18.303 -25.102 -16.947 1.00 98.25 93 ASN 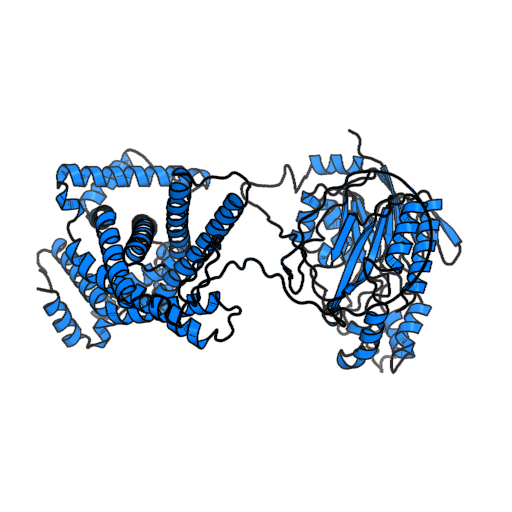A CA 1
ATOM 719 C C . ASN A 1 93 ? 17.356 -25.742 -15.916 1.00 98.25 93 ASN A C 1
ATOM 721 O O . ASN A 1 93 ? 17.835 -26.275 -14.916 1.00 98.25 93 ASN A O 1
ATOM 725 N N . HIS A 1 94 ? 16.036 -25.698 -16.131 1.00 97.38 94 HIS A N 1
ATOM 726 C CA . HIS A 1 94 ? 15.010 -26.167 -15.190 1.00 97.38 94 HIS A CA 1
ATOM 727 C C . HIS A 1 94 ? 15.119 -25.551 -13.781 1.00 97.38 94 HIS A C 1
ATOM 729 O O . HIS A 1 94 ? 14.948 -26.240 -12.769 1.00 97.38 94 HIS A O 1
ATOM 735 N N . VAL A 1 95 ? 15.398 -24.246 -13.711 1.00 98.00 95 VAL A N 1
ATOM 736 C CA . VAL A 1 95 ? 15.575 -23.504 -12.452 1.00 98.00 95 VAL A CA 1
ATOM 737 C C . VAL A 1 95 ? 14.507 -22.434 -12.270 1.00 98.00 95 VAL A C 1
ATOM 739 O O . VAL A 1 95 ? 14.078 -21.793 -13.226 1.00 98.00 95 VAL A O 1
ATOM 742 N N . VAL A 1 96 ? 14.101 -22.205 -11.022 1.00 98.69 96 VAL A N 1
ATOM 743 C CA . VAL A 1 96 ? 13.261 -21.061 -10.651 1.00 98.69 96 VAL A CA 1
ATOM 744 C C . VAL A 1 96 ? 14.154 -19.834 -10.492 1.00 98.69 96 VAL A C 1
ATOM 746 O O . VAL A 1 96 ? 15.228 -19.921 -9.896 1.00 98.69 96 VAL A O 1
ATOM 749 N N . ILE A 1 97 ? 13.719 -18.680 -10.991 1.00 98.75 97 ILE A N 1
ATOM 750 C CA . ILE A 1 97 ? 14.506 -17.441 -10.952 1.00 98.75 97 ILE A CA 1
ATOM 751 C C . ILE A 1 97 ? 13.708 -16.335 -10.272 1.00 98.75 97 ILE A C 1
ATOM 753 O O . ILE A 1 97 ? 12.560 -16.103 -10.630 1.00 98.75 97 ILE A O 1
ATOM 757 N N . SER A 1 98 ? 14.325 -15.608 -9.341 1.00 98.69 98 SER A N 1
ATOM 758 C CA . SER A 1 98 ? 13.827 -14.311 -8.869 1.00 98.69 98 SER A CA 1
ATOM 759 C C . SER A 1 98 ? 14.733 -13.203 -9.382 1.00 98.69 98 SER A C 1
ATOM 761 O O . SER A 1 98 ? 15.933 -13.224 -9.117 1.00 98.69 98 SER A O 1
ATOM 763 N N . LEU A 1 99 ? 14.173 -12.232 -10.098 1.00 98.62 99 LEU A N 1
ATOM 764 C CA . LEU A 1 99 ? 14.931 -11.180 -10.769 1.00 98.62 99 LEU A CA 1
ATOM 765 C C . LEU A 1 99 ? 14.380 -9.791 -10.442 1.00 98.62 99 LEU A C 1
ATOM 767 O O . LEU A 1 99 ? 13.227 -9.488 -10.756 1.00 98.62 99 LEU A O 1
ATOM 771 N N . GLY A 1 100 ? 15.230 -8.933 -9.873 1.00 98.25 100 GLY A N 1
ATOM 772 C CA . GLY A 1 100 ? 14.951 -7.510 -9.700 1.00 98.25 100 GLY A CA 1
ATOM 773 C C . GLY A 1 100 ? 15.311 -6.704 -10.950 1.00 98.25 100 GLY A C 1
ATOM 774 O O . GLY A 1 100 ? 16.452 -6.751 -11.414 1.00 98.25 100 GLY A O 1
ATOM 775 N N . VAL A 1 101 ? 14.368 -5.921 -11.471 1.00 98.44 101 VAL A N 1
ATOM 776 C CA . VAL A 1 101 ? 14.517 -5.088 -12.673 1.00 98.44 101 VAL A CA 1
ATOM 777 C C . VAL A 1 101 ? 13.895 -3.703 -12.488 1.00 98.44 101 VAL A C 1
ATOM 779 O O . VAL A 1 101 ? 12.948 -3.518 -11.724 1.00 98.44 101 VAL A O 1
ATOM 782 N N . SER A 1 102 ? 14.402 -2.725 -13.231 1.00 98.25 102 SER A N 1
ATOM 783 C CA . SER A 1 102 ? 13.688 -1.488 -13.530 1.00 98.25 102 SER A CA 1
ATOM 784 C C . SER A 1 102 ? 12.802 -1.725 -14.751 1.00 98.25 102 SER A C 1
ATOM 786 O O . SER A 1 102 ? 13.286 -1.898 -15.872 1.00 98.25 102 SER A O 1
ATOM 788 N N . GLU A 1 103 ? 11.496 -1.754 -14.520 1.00 97.94 103 GLU A N 1
ATOM 789 C CA . GLU A 1 103 ? 10.465 -1.990 -15.523 1.00 97.94 103 GLU A CA 1
ATOM 790 C C . GLU A 1 103 ? 9.979 -0.667 -16.122 1.00 97.94 103 GLU A C 1
ATOM 792 O O . GLU A 1 103 ? 9.606 0.251 -15.389 1.00 97.94 103 GLU A O 1
ATOM 797 N N . LYS A 1 104 ? 9.897 -0.593 -17.454 1.00 96.75 104 LYS A N 1
ATOM 798 C CA . LYS A 1 104 ? 9.183 0.473 -18.172 1.00 96.75 104 LYS A CA 1
ATOM 799 C C . LYS A 1 104 ? 7.849 -0.028 -18.722 1.00 96.75 104 LYS A C 1
ATOM 801 O O . LYS A 1 104 ? 7.649 -1.220 -18.939 1.00 96.75 104 LYS A O 1
ATOM 806 N N . VAL A 1 105 ? 6.929 0.901 -18.969 1.00 95.56 105 VAL A N 1
ATOM 807 C CA . VAL A 1 105 ? 5.566 0.608 -19.443 1.00 95.56 105 VAL A CA 1
ATOM 808 C C . VAL A 1 105 ? 5.282 1.250 -20.794 1.00 95.56 105 VAL A C 1
ATOM 810 O O . VAL A 1 105 ? 5.878 2.257 -21.159 1.00 95.56 105 VAL A O 1
ATOM 813 N N . ARG A 1 106 ? 4.371 0.659 -21.576 1.00 93.69 106 ARG A N 1
ATOM 814 C CA . ARG A 1 106 ? 4.074 1.133 -22.943 1.00 93.69 106 ARG A CA 1
ATOM 815 C C . ARG A 1 106 ? 3.211 2.392 -22.977 1.00 93.69 106 ARG A C 1
ATOM 817 O O . ARG A 1 106 ? 3.296 3.164 -23.922 1.00 93.69 106 ARG A O 1
ATOM 824 N N . TYR A 1 107 ? 2.411 2.619 -21.938 1.00 92.44 107 TYR A N 1
ATOM 825 C CA . TYR A 1 107 ? 1.502 3.764 -21.857 1.00 92.44 107 TYR A CA 1
ATOM 826 C C . TYR A 1 107 ? 2.173 5.063 -21.378 1.00 92.44 107 TYR A C 1
ATOM 828 O O . TYR A 1 107 ? 1.507 6.091 -21.288 1.00 92.44 107 TYR A O 1
ATOM 836 N N . SER A 1 108 ? 3.461 5.041 -21.018 1.00 94.00 108 SER A N 1
ATOM 837 C CA . SER A 1 108 ? 4.175 6.221 -20.523 1.00 94.00 108 SER A CA 1
ATOM 838 C C . SER A 1 108 ? 5.657 6.163 -20.867 1.00 94.00 108 SER A C 1
ATOM 840 O O . SER A 1 108 ? 6.327 5.173 -20.596 1.00 94.00 108 SER A O 1
ATOM 842 N N . ALA A 1 109 ? 6.186 7.267 -21.393 1.00 91.88 109 ALA A N 1
ATOM 843 C CA . ALA A 1 109 ? 7.607 7.414 -21.702 1.00 91.88 109 ALA A CA 1
ATOM 844 C C . ALA A 1 109 ? 8.480 7.749 -20.475 1.00 91.88 109 ALA A C 1
ATOM 846 O O . ALA A 1 109 ? 9.691 7.862 -20.611 1.00 91.88 109 ALA A O 1
ATOM 847 N N . GLY A 1 110 ? 7.890 7.949 -19.292 1.00 92.38 110 GLY A N 1
ATOM 848 C CA . GLY A 1 110 ? 8.622 8.351 -18.084 1.00 92.38 110 GLY A CA 1
ATOM 849 C C . GLY A 1 110 ? 8.205 7.611 -16.817 1.00 92.38 110 GLY A C 1
ATOM 850 O O . GLY A 1 110 ? 8.658 7.959 -15.735 1.00 92.38 110 GLY A O 1
ATOM 851 N N . THR A 1 111 ? 7.325 6.616 -16.909 1.00 96.19 111 THR A N 1
ATOM 852 C CA . THR A 1 111 ? 6.923 5.827 -15.740 1.00 96.19 111 THR A CA 1
ATOM 853 C C . THR A 1 111 ? 7.776 4.575 -15.663 1.00 96.19 111 THR A C 1
ATOM 855 O O . THR A 1 111 ? 7.696 3.717 -16.541 1.00 96.19 111 THR A O 1
ATOM 858 N N . LEU A 1 112 ? 8.561 4.478 -14.593 1.00 98.00 112 LEU A N 1
ATOM 859 C CA . LEU A 1 112 ? 9.366 3.309 -14.268 1.00 98.00 112 LEU A CA 1
ATOM 860 C C . LEU A 1 112 ? 8.888 2.691 -12.954 1.00 98.00 112 LEU A C 1
ATOM 862 O O . LEU A 1 112 ? 8.492 3.410 -12.033 1.00 98.00 112 LEU A O 1
ATOM 866 N N . PHE A 1 113 ? 8.978 1.373 -12.845 1.00 98.12 113 PHE A N 1
ATOM 867 C CA . PHE A 1 113 ? 8.709 0.628 -11.619 1.00 98.12 113 PHE A CA 1
ATOM 868 C C . PHE A 1 113 ? 9.944 -0.166 -11.206 1.00 98.12 113 PHE A C 1
ATOM 870 O O . PHE A 1 113 ? 10.647 -0.720 -12.045 1.00 98.12 113 PHE A O 1
ATOM 877 N N . ASN A 1 114 ? 10.193 -0.236 -9.903 1.00 98.44 114 ASN A N 1
ATOM 878 C CA . ASN A 1 114 ? 11.119 -1.214 -9.348 1.00 98.44 114 ASN A CA 1
ATOM 879 C C . ASN A 1 114 ? 10.354 -2.520 -9.157 1.00 98.44 114 ASN A C 1
ATOM 881 O O . ASN A 1 114 ? 9.380 -2.557 -8.401 1.00 98.44 114 ASN A O 1
ATOM 885 N N . THR A 1 115 ? 10.757 -3.553 -9.878 1.00 98.50 115 THR A N 1
ATOM 886 C CA . THR A 1 115 ? 9.972 -4.766 -10.052 1.00 98.50 115 THR A CA 1
ATOM 887 C C . THR A 1 115 ? 10.807 -5.984 -9.700 1.00 98.50 115 THR A C 1
ATOM 889 O O . THR A 1 115 ? 11.949 -6.096 -10.126 1.00 98.50 115 THR A O 1
ATOM 892 N N . ASN A 1 116 ? 10.223 -6.932 -8.972 1.00 98.50 116 ASN A N 1
ATOM 893 C CA . ASN A 1 116 ? 10.750 -8.278 -8.810 1.00 98.50 116 ASN A CA 1
ATOM 894 C C . ASN A 1 116 ? 9.822 -9.265 -9.524 1.00 98.50 116 ASN A C 1
ATOM 896 O O . ASN A 1 116 ? 8.620 -9.320 -9.238 1.00 98.50 116 ASN A O 1
ATOM 900 N N . ILE A 1 117 ? 10.375 -10.052 -10.440 1.00 98.38 117 ILE A N 1
ATOM 901 C CA . ILE A 1 117 ? 9.659 -11.135 -11.117 1.00 98.38 117 ILE A CA 1
ATOM 902 C C . ILE A 1 117 ? 10.157 -12.491 -10.624 1.00 98.38 117 ILE A C 1
ATOM 904 O O . ILE A 1 117 ? 11.357 -12.677 -10.443 1.00 98.38 117 ILE A O 1
ATOM 908 N N . ILE A 1 118 ? 9.234 -13.432 -10.417 1.00 98.75 118 ILE A N 1
ATOM 909 C CA . ILE A 1 118 ? 9.553 -14.844 -10.181 1.00 98.75 118 ILE A CA 1
ATOM 910 C C . ILE A 1 118 ? 9.177 -15.617 -11.439 1.00 98.75 118 ILE A C 1
ATOM 912 O O . ILE A 1 118 ? 8.020 -15.583 -11.858 1.00 98.75 118 ILE A O 1
ATOM 916 N N . ILE A 1 119 ? 10.151 -16.302 -12.023 1.00 98.75 119 ILE A N 1
ATOM 917 C CA . ILE A 1 119 ? 10.031 -17.103 -13.239 1.00 98.75 119 ILE A CA 1
ATOM 918 C C . ILE A 1 119 ? 10.136 -18.577 -12.843 1.00 98.75 119 ILE A C 1
ATOM 920 O O . ILE A 1 119 ? 11.055 -18.961 -12.117 1.00 98.75 119 ILE A O 1
ATOM 924 N N . GLY A 1 120 ? 9.178 -19.386 -13.284 1.00 98.25 120 GLY A N 1
ATOM 925 C CA . GLY A 1 120 ? 9.146 -20.826 -13.069 1.00 98.25 120 GLY A CA 1
ATOM 926 C C . GLY A 1 120 ? 10.171 -21.575 -13.917 1.00 98.25 120 GLY A C 1
ATOM 927 O O . GLY A 1 120 ? 10.744 -21.042 -14.864 1.00 98.25 120 GLY A O 1
ATOM 928 N N . GLU A 1 121 ? 10.365 -22.851 -13.592 1.00 97.12 121 GLU A N 1
ATOM 929 C CA . GLU A 1 121 ? 11.249 -23.763 -14.337 1.00 97.12 121 GLU A CA 1
ATOM 930 C C . GLU A 1 121 ? 10.793 -24.039 -15.781 1.00 97.12 121 GLU A C 1
ATOM 932 O O . GLU A 1 121 ? 11.552 -24.566 -16.587 1.00 97.12 121 GLU A O 1
ATOM 937 N N . ASP A 1 122 ? 9.542 -23.720 -16.105 1.00 97.38 122 ASP A N 1
ATOM 938 C CA . ASP A 1 122 ? 8.947 -23.800 -17.438 1.00 97.38 122 ASP A CA 1
ATOM 939 C C . ASP A 1 122 ? 9.150 -22.513 -18.253 1.00 97.38 122 ASP A C 1
ATOM 941 O O . ASP A 1 122 ? 8.848 -22.484 -19.449 1.00 97.38 122 ASP A O 1
ATOM 945 N N . GLY A 1 123 ? 9.694 -21.473 -17.615 1.00 97.06 123 GLY A N 1
ATOM 946 C CA . GLY A 1 123 ? 9.851 -20.136 -18.162 1.00 97.06 123 GLY A CA 1
ATOM 947 C C . GLY A 1 123 ? 8.640 -19.229 -17.936 1.00 97.06 123 GLY A C 1
ATOM 948 O O . GLY A 1 123 ? 8.671 -18.090 -18.393 1.00 97.06 123 GLY A O 1
ATOM 949 N N . GLU A 1 124 ? 7.573 -19.652 -17.255 1.00 97.94 124 GLU A N 1
ATOM 950 C CA . GLU A 1 124 ? 6.402 -18.800 -17.012 1.00 97.94 124 GLU A CA 1
ATOM 951 C C . GLU A 1 124 ? 6.633 -17.795 -15.877 1.00 97.94 124 GLU A C 1
ATOM 953 O O . GLU A 1 124 ? 7.293 -18.085 -14.881 1.00 97.94 124 GLU A O 1
ATOM 958 N N . ILE A 1 125 ? 6.075 -16.586 -15.999 1.00 98.31 125 ILE A N 1
ATOM 959 C CA . ILE A 1 125 ? 6.157 -15.578 -14.930 1.00 98.31 125 ILE A CA 1
ATOM 960 C C . ILE A 1 125 ? 5.093 -15.901 -13.877 1.00 98.31 125 ILE A C 1
ATOM 962 O O . ILE A 1 125 ? 3.910 -15.614 -14.056 1.00 98.31 125 ILE A O 1
ATOM 966 N N . LEU A 1 126 ? 5.524 -16.472 -12.754 1.00 98.19 126 LEU A N 1
ATOM 967 C CA . LEU A 1 126 ? 4.657 -16.885 -11.649 1.00 98.19 126 LEU A CA 1
ATOM 968 C C . LEU A 1 126 ? 4.205 -15.696 -10.793 1.00 98.19 126 LEU A C 1
ATOM 970 O O . LEU A 1 126 ? 3.069 -15.657 -10.316 1.00 98.19 126 LEU A O 1
ATOM 974 N N . VAL A 1 127 ? 5.094 -14.721 -10.581 1.00 98.31 127 VAL A N 1
ATOM 975 C CA . VAL A 1 127 ? 4.810 -13.506 -9.804 1.00 98.31 127 VAL A CA 1
ATOM 976 C C . VAL A 1 127 ? 5.420 -12.298 -10.499 1.00 98.31 127 VAL A C 1
ATOM 978 O O . VAL A 1 127 ? 6.589 -12.308 -10.868 1.00 98.31 127 VAL A O 1
ATOM 981 N N . HIS A 1 128 ? 4.628 -11.231 -10.628 1.00 98.06 128 HIS A N 1
ATOM 982 C CA . HIS A 1 128 ? 5.064 -9.923 -11.118 1.00 98.06 128 HIS A CA 1
ATOM 983 C C . HIS A 1 128 ? 4.793 -8.861 -10.049 1.00 98.06 128 HIS A C 1
ATOM 985 O O . HIS A 1 128 ? 3.688 -8.310 -9.962 1.00 98.06 128 HIS A O 1
ATOM 991 N N . HIS A 1 129 ? 5.796 -8.593 -9.212 1.00 98.38 129 HIS A N 1
ATOM 992 C CA . HIS A 1 129 ? 5.683 -7.687 -8.072 1.00 98.38 129 HIS A CA 1
ATOM 993 C C . HIS A 1 129 ? 6.353 -6.347 -8.333 1.00 98.38 129 HIS A C 1
ATOM 995 O O . HIS A 1 129 ? 7.559 -6.284 -8.521 1.00 98.38 129 HIS A O 1
ATOM 1001 N N . ARG A 1 130 ? 5.566 -5.267 -8.319 1.00 98.19 130 ARG A N 1
ATOM 1002 C CA . ARG A 1 130 ? 6.070 -3.889 -8.368 1.00 98.19 130 ARG A CA 1
ATOM 1003 C C . ARG A 1 130 ? 6.157 -3.372 -6.938 1.00 98.19 130 ARG A C 1
ATOM 1005 O O . ARG A 1 130 ? 5.165 -3.460 -6.215 1.00 98.19 130 ARG A O 1
ATOM 1012 N N . LYS A 1 131 ? 7.299 -2.796 -6.558 1.00 98.19 131 LYS A N 1
ATOM 1013 C CA . LYS A 1 131 ? 7.548 -2.220 -5.230 1.00 98.19 131 LYS A CA 1
ATOM 1014 C C . LYS A 1 131 ? 6.412 -1.270 -4.860 1.00 98.19 131 LYS A C 1
ATOM 1016 O O . LYS A 1 131 ? 6.216 -0.248 -5.515 1.00 98.19 131 LYS A O 1
ATOM 1021 N N . LEU A 1 132 ? 5.677 -1.591 -3.801 1.00 97.44 132 LEU A N 1
ATOM 1022 C CA . LEU A 1 132 ? 4.494 -0.873 -3.332 1.00 97.44 132 LEU A CA 1
ATOM 1023 C C . LEU A 1 132 ? 4.787 0.610 -3.114 1.00 97.44 132 LEU A C 1
ATOM 1025 O O . LEU A 1 132 ? 3.985 1.465 -3.474 1.00 97.44 132 LEU A O 1
ATOM 1029 N N . MET A 1 133 ? 5.940 0.919 -2.517 1.00 97.06 133 MET A N 1
ATOM 1030 C CA . MET A 1 133 ? 6.346 2.294 -2.262 1.00 97.06 133 MET A CA 1
ATOM 1031 C C . MET A 1 133 ? 7.867 2.458 -2.376 1.00 97.06 133 MET A C 1
ATOM 1033 O O . MET A 1 133 ? 8.602 1.952 -1.522 1.00 97.06 133 MET A O 1
ATOM 1037 N N . PRO A 1 134 ? 8.352 3.203 -3.385 1.00 96.81 134 PRO A N 1
ATOM 1038 C CA . PRO A 1 134 ? 9.743 3.620 -3.467 1.00 96.81 134 PRO A CA 1
ATOM 1039 C C . PRO A 1 134 ? 10.158 4.398 -2.214 1.00 96.81 134 PRO A C 1
ATOM 1041 O O . PRO A 1 134 ? 9.410 5.227 -1.677 1.00 96.81 134 PRO A O 1
ATOM 1044 N N . THR A 1 135 ? 11.356 4.116 -1.719 1.00 93.62 135 THR A N 1
ATOM 1045 C CA . THR A 1 135 ? 11.862 4.655 -0.455 1.00 93.62 135 THR A CA 1
ATOM 1046 C C . THR A 1 135 ? 12.713 5.895 -0.698 1.00 93.62 135 THR A C 1
ATOM 1048 O O . THR A 1 135 ? 13.637 5.883 -1.502 1.00 93.62 135 THR A O 1
ATOM 1051 N N . PHE A 1 136 ? 12.438 6.968 0.048 1.00 94.06 136 PHE A N 1
ATOM 1052 C CA . PHE A 1 136 ? 13.262 8.182 0.056 1.00 94.06 136 PHE A CA 1
ATOM 1053 C C . PHE A 1 136 ? 13.552 8.733 -1.361 1.00 94.06 136 PHE A C 1
ATOM 1055 O O . PHE A 1 136 ? 12.601 9.101 -2.053 1.00 94.06 136 PHE A O 1
ATOM 1062 N N . PHE A 1 137 ? 14.818 8.803 -1.788 1.00 93.88 137 PHE A N 1
ATOM 1063 C CA . PHE A 1 137 ? 15.235 9.365 -3.079 1.00 93.88 137 PHE A CA 1
ATOM 1064 C C . PHE A 1 137 ? 14.767 8.543 -4.284 1.00 93.88 137 PHE A C 1
ATOM 1066 O O . PHE A 1 137 ? 14.649 9.078 -5.383 1.00 93.88 137 PHE A O 1
ATOM 1073 N N . GLU A 1 138 ? 14.441 7.262 -4.092 1.00 95.81 138 GLU A N 1
ATOM 1074 C CA . GLU A 1 138 ? 13.926 6.400 -5.157 1.00 95.81 138 GLU A CA 1
ATOM 1075 C C . GLU A 1 138 ? 12.645 6.962 -5.786 1.00 95.81 138 GLU A C 1
ATOM 1077 O O . GLU A 1 138 ? 12.383 6.734 -6.963 1.00 95.81 138 GLU A O 1
ATOM 1082 N N . LYS A 1 139 ? 11.863 7.739 -5.021 1.00 95.94 139 LYS A N 1
ATOM 1083 C CA . LYS A 1 139 ? 10.628 8.398 -5.483 1.00 95.94 139 LYS A CA 1
ATOM 1084 C C . LYS A 1 139 ? 10.857 9.405 -6.610 1.00 95.94 139 LYS A C 1
ATOM 1086 O O . LYS A 1 139 ? 9.900 9.802 -7.264 1.00 95.94 139 LYS A O 1
ATOM 1091 N N . LEU A 1 140 ? 12.102 9.839 -6.818 1.00 94.75 140 LEU A N 1
ATOM 1092 C CA . LEU A 1 140 ? 12.484 10.688 -7.947 1.00 94.75 140 LEU A CA 1
ATOM 1093 C C . LEU A 1 140 ? 12.609 9.895 -9.254 1.00 94.75 140 LEU A C 1
ATOM 1095 O O . LEU A 1 140 ? 12.633 10.490 -10.324 1.00 94.75 140 LEU A O 1
ATOM 1099 N N . THR A 1 141 ? 12.725 8.567 -9.172 1.00 95.75 141 THR A N 1
ATOM 1100 C CA . THR A 1 141 ? 12.939 7.675 -10.320 1.00 95.75 141 THR A CA 1
ATOM 1101 C C . THR A 1 141 ? 11.747 6.745 -10.552 1.00 95.75 141 THR A C 1
ATOM 1103 O O . THR A 1 141 ? 11.273 6.627 -11.679 1.00 95.75 141 THR A O 1
ATOM 1106 N N . TRP A 1 142 ? 11.251 6.082 -9.505 1.00 97.75 142 TRP A N 1
ATOM 1107 C CA . TRP A 1 142 ? 10.218 5.054 -9.621 1.00 97.75 142 TRP A CA 1
ATOM 1108 C C . TRP A 1 142 ? 8.857 5.514 -9.107 1.00 97.75 142 TRP A C 1
ATOM 1110 O O . TRP A 1 142 ? 8.747 6.266 -8.137 1.00 97.75 142 TRP A O 1
ATOM 1120 N N . ALA A 1 143 ? 7.810 4.996 -9.744 1.00 97.00 143 ALA A N 1
ATOM 1121 C CA . ALA A 1 143 ? 6.426 5.128 -9.318 1.00 97.00 143 ALA A CA 1
ATOM 1122 C C . ALA A 1 143 ? 6.044 4.036 -8.293 1.00 97.00 143 ALA A C 1
ATOM 1124 O O . ALA A 1 143 ? 6.651 2.961 -8.281 1.00 97.00 143 ALA A O 1
ATOM 1125 N N . PRO A 1 144 ? 5.040 4.283 -7.429 1.00 97.19 144 PRO A N 1
ATOM 1126 C CA . PRO A 1 144 ? 4.516 3.269 -6.517 1.00 97.19 144 PRO A CA 1
ATOM 1127 C C . PRO A 1 144 ? 3.790 2.148 -7.265 1.00 97.19 144 PRO A C 1
ATOM 1129 O O . PRO A 1 144 ? 3.018 2.400 -8.190 1.00 97.19 144 PRO A O 1
ATOM 1132 N N . GLY A 1 145 ? 4.036 0.911 -6.841 1.00 96.44 145 GLY A N 1
ATOM 1133 C CA . GLY A 1 145 ? 3.355 -0.284 -7.319 1.00 96.44 145 GLY A CA 1
ATOM 1134 C C . GLY A 1 145 ? 1.960 -0.474 -6.721 1.00 96.44 145 GLY A C 1
ATOM 1135 O O . GLY A 1 145 ? 1.439 0.356 -5.977 1.00 96.44 145 GLY A O 1
ATOM 1136 N N . ASP A 1 146 ? 1.359 -1.616 -7.043 1.00 95.81 146 ASP A N 1
ATOM 1137 C CA . ASP A 1 146 ? 0.035 -2.024 -6.577 1.00 95.81 146 ASP A CA 1
ATOM 1138 C C . ASP A 1 146 ? 0.059 -3.408 -5.912 1.00 95.81 146 ASP A C 1
ATOM 1140 O O . ASP A 1 146 ? 1.078 -4.095 -5.876 1.00 95.81 146 ASP A O 1
ATOM 1144 N N . GLY A 1 147 ? -1.081 -3.834 -5.364 1.00 96.19 147 GLY A N 1
ATOM 1145 C CA . GLY A 1 147 ? -1.177 -5.100 -4.639 1.00 96.19 147 GLY A CA 1
ATOM 1146 C C . GLY A 1 147 ? -1.194 -6.354 -5.519 1.00 96.19 147 GLY A C 1
ATOM 1147 O O . GLY A 1 147 ? -1.292 -7.452 -4.971 1.00 96.19 147 GLY A O 1
ATOM 1148 N N . TYR A 1 148 ? -1.126 -6.248 -6.853 1.00 97.25 148 TYR A N 1
ATOM 1149 C CA . TYR A 1 148 ? -1.189 -7.413 -7.750 1.00 97.25 148 TYR A CA 1
ATOM 1150 C C . TYR A 1 148 ? -0.072 -8.422 -7.471 1.00 97.25 148 TYR A C 1
ATOM 1152 O O . TYR A 1 148 ? -0.300 -9.632 -7.532 1.00 97.25 148 TYR A O 1
ATOM 1160 N N . GLY A 1 149 ? 1.112 -7.903 -7.144 1.00 95.00 149 GLY A N 1
ATOM 1161 C CA . GLY A 1 149 ? 2.338 -8.653 -6.903 1.00 95.00 149 GLY A CA 1
ATOM 1162 C C . GLY A 1 149 ? 2.440 -9.364 -5.562 1.00 95.00 149 GLY A C 1
ATOM 1163 O O . GLY A 1 149 ? 3.313 -10.209 -5.406 1.00 95.00 149 GLY A O 1
ATOM 1164 N N . LEU A 1 150 ? 1.550 -9.062 -4.609 1.00 97.50 150 LEU A N 1
ATOM 1165 C CA . LEU A 1 150 ? 1.568 -9.629 -3.255 1.00 97.50 150 LEU A CA 1
ATOM 1166 C C . LEU A 1 150 ? 1.070 -11.082 -3.250 1.00 97.50 150 LEU A C 1
ATOM 1168 O O . LEU A 1 150 ? 0.026 -11.409 -2.677 1.00 97.50 150 LEU A O 1
ATOM 1172 N N . ARG A 1 151 ? 1.801 -11.957 -3.937 1.00 97.81 151 ARG A N 1
ATOM 1173 C CA . ARG A 1 151 ? 1.481 -13.357 -4.215 1.00 97.81 151 ARG A CA 1
ATOM 1174 C C . ARG A 1 151 ? 2.675 -14.239 -3.892 1.00 97.81 151 ARG A C 1
ATOM 1176 O O . ARG A 1 151 ? 3.817 -13.823 -4.036 1.00 97.81 151 ARG A O 1
ATOM 1183 N N . VAL A 1 152 ? 2.369 -15.464 -3.493 1.00 98.25 152 VAL A N 1
ATOM 1184 C CA . VAL A 1 152 ? 3.356 -16.516 -3.265 1.00 98.25 152 VAL A CA 1
ATOM 1185 C C . VAL A 1 152 ? 3.335 -17.454 -4.469 1.00 98.25 152 VAL A C 1
ATOM 1187 O O . VAL A 1 152 ? 2.277 -17.973 -4.835 1.00 98.25 152 VAL A O 1
ATOM 1190 N N . ALA A 1 153 ? 4.489 -17.629 -5.109 1.00 98.06 153 ALA A N 1
ATOM 1191 C CA . ALA A 1 153 ? 4.686 -18.555 -6.212 1.00 98.06 153 ALA A CA 1
ATOM 1192 C C . ALA A 1 153 ? 4.625 -19.995 -5.692 1.00 98.06 153 ALA A C 1
ATOM 1194 O O . ALA A 1 153 ? 5.349 -20.366 -4.766 1.00 98.06 153 ALA A O 1
ATOM 1195 N N . GLN A 1 154 ? 3.764 -20.806 -6.301 1.00 96.19 154 GLN A N 1
ATOM 1196 C CA . GLN A 1 154 ? 3.677 -22.237 -6.022 1.00 96.19 154 GLN A CA 1
ATOM 1197 C C . GLN A 1 154 ? 4.662 -22.965 -6.930 1.00 96.19 154 GLN A C 1
ATOM 1199 O O . GLN A 1 154 ? 4.523 -22.922 -8.151 1.00 96.19 154 GLN A O 1
ATOM 1204 N N . THR A 1 155 ? 5.655 -23.624 -6.342 1.00 95.81 155 THR A N 1
ATOM 1205 C CA . THR A 1 155 ? 6.658 -24.395 -7.083 1.00 95.81 155 THR A CA 1
ATOM 1206 C C . THR A 1 155 ? 6.810 -25.781 -6.470 1.00 95.81 155 THR A C 1
ATOM 1208 O O . THR A 1 155 ? 6.451 -25.999 -5.311 1.00 95.81 155 THR A O 1
ATOM 1211 N N . ARG A 1 156 ? 7.403 -26.725 -7.210 1.00 93.19 156 ARG A N 1
ATOM 1212 C CA . ARG A 1 156 ? 7.736 -28.049 -6.653 1.00 93.19 156 ARG A CA 1
ATOM 1213 C C . ARG A 1 156 ? 8.753 -27.996 -5.506 1.00 93.19 156 ARG A C 1
ATOM 1215 O O . ARG A 1 156 ? 8.851 -28.944 -4.739 1.00 93.19 156 ARG A O 1
ATOM 1222 N N . TYR A 1 157 ? 9.486 -26.888 -5.395 1.00 93.50 157 TYR A N 1
ATOM 1223 C CA . TYR A 1 157 ? 10.494 -26.640 -4.366 1.00 93.50 157 TYR A CA 1
ATOM 1224 C C . TYR A 1 157 ? 9.941 -25.877 -3.160 1.00 93.50 157 TYR A C 1
ATOM 1226 O O . TYR A 1 157 ? 10.699 -25.542 -2.261 1.00 93.50 157 TYR A O 1
ATOM 1234 N N . GLY A 1 158 ? 8.635 -25.601 -3.133 1.00 94.50 158 GLY A N 1
ATOM 1235 C CA . GLY A 1 158 ? 7.964 -24.908 -2.040 1.00 94.50 158 GLY A CA 1
ATOM 1236 C C . GLY A 1 158 ? 7.295 -23.604 -2.463 1.00 94.50 158 GLY A C 1
ATOM 1237 O O . GLY A 1 158 ? 7.216 -23.243 -3.643 1.00 94.50 158 GLY A O 1
ATOM 1238 N N . GLN A 1 159 ? 6.776 -22.914 -1.454 1.00 97.25 159 GLN A N 1
ATOM 1239 C CA . GLN A 1 159 ? 6.008 -21.681 -1.579 1.00 97.25 159 GLN A CA 1
ATOM 1240 C C . GLN A 1 159 ? 6.914 -20.459 -1.412 1.00 97.25 159 GLN A C 1
ATOM 1242 O O . GLN A 1 159 ? 7.391 -20.187 -0.307 1.00 97.25 159 GLN A O 1
ATOM 1247 N N . ILE A 1 160 ? 7.145 -19.727 -2.504 1.00 98.44 160 ILE A N 1
ATOM 1248 C CA . ILE A 1 160 ? 8.147 -18.654 -2.577 1.00 98.44 160 ILE A CA 1
ATOM 1249 C C . ILE A 1 160 ? 7.456 -17.294 -2.668 1.00 98.44 160 ILE A C 1
ATOM 1251 O O . ILE A 1 160 ? 6.736 -17.031 -3.631 1.00 98.44 160 ILE A O 1
ATOM 1255 N N . GLY A 1 161 ? 7.679 -16.411 -1.702 1.00 98.19 161 GLY A N 1
ATOM 1256 C CA . GLY A 1 161 ? 7.292 -15.004 -1.800 1.00 98.19 161 GLY A CA 1
ATOM 1257 C C . GLY A 1 161 ? 8.512 -14.091 -1.889 1.00 98.19 161 GLY A C 1
ATOM 1258 O O . GLY A 1 161 ? 9.652 -14.509 -1.678 1.00 98.19 161 GLY A O 1
ATOM 1259 N N . ALA A 1 162 ? 8.278 -12.836 -2.272 1.00 98.25 162 ALA A N 1
ATOM 1260 C CA . ALA A 1 162 ? 9.338 -11.852 -2.441 1.00 98.25 162 ALA A CA 1
ATOM 1261 C C . ALA A 1 162 ? 8.867 -10.444 -2.064 1.00 98.25 162 ALA A C 1
ATOM 1263 O O . ALA A 1 162 ? 7.756 -10.043 -2.414 1.00 98.25 162 ALA A O 1
ATOM 1264 N N . LEU A 1 163 ? 9.731 -9.682 -1.391 1.00 98.50 163 LEU A N 1
ATOM 1265 C CA . LEU A 1 163 ? 9.546 -8.257 -1.107 1.00 98.50 163 LEU A CA 1
ATOM 1266 C C . LEU A 1 163 ? 10.836 -7.476 -1.361 1.00 98.50 163 LEU A C 1
ATOM 1268 O O . LEU A 1 163 ? 11.948 -7.948 -1.119 1.00 98.50 163 LEU A O 1
ATOM 1272 N N . ILE A 1 164 ? 10.682 -6.230 -1.796 1.00 98.38 164 ILE A N 1
ATOM 1273 C CA . ILE A 1 164 ? 11.783 -5.391 -2.253 1.00 98.38 164 ILE A CA 1
ATOM 1274 C C . ILE A 1 164 ? 12.187 -4.414 -1.143 1.00 98.38 164 ILE A C 1
ATOM 1276 O O . ILE A 1 164 ? 11.428 -3.522 -0.750 1.00 98.38 164 ILE A O 1
ATOM 1280 N N . CYS A 1 165 ? 13.420 -4.542 -0.654 1.00 95.94 165 CYS A N 1
ATOM 1281 C CA . CYS A 1 165 ? 14.075 -3.613 0.265 1.00 95.94 165 CYS A CA 1
ATOM 1282 C C . CYS A 1 165 ? 13.195 -3.188 1.457 1.00 95.94 165 CYS A C 1
ATOM 1284 O O . CYS A 1 165 ? 12.838 -4.015 2.299 1.00 95.94 165 CYS A O 1
ATOM 1286 N N . GLY A 1 166 ? 12.822 -1.908 1.549 1.00 93.75 166 GLY A N 1
ATOM 1287 C CA . GLY A 1 166 ? 12.055 -1.343 2.662 1.00 93.75 166 GLY A CA 1
ATOM 1288 C C . GLY A 1 166 ? 10.690 -2.000 2.900 1.00 93.75 166 GLY A C 1
ATOM 1289 O O . GLY A 1 166 ? 10.186 -1.947 4.024 1.00 93.75 166 GLY A O 1
ATOM 1290 N N . GLU A 1 167 ? 10.116 -2.680 1.902 1.00 96.94 167 GLU A N 1
ATOM 1291 C CA . GLU A 1 167 ? 8.858 -3.428 2.033 1.00 96.94 167 GLU A CA 1
ATOM 1292 C C . GLU A 1 167 ? 8.922 -4.523 3.100 1.00 96.94 167 GLU A C 1
ATOM 1294 O O . GLU A 1 167 ? 7.923 -4.791 3.764 1.00 96.94 167 GLU A O 1
ATOM 1299 N N . ASN A 1 168 ? 10.115 -5.061 3.361 1.00 97.25 168 ASN A N 1
ATOM 1300 C CA . ASN A 1 168 ? 10.395 -6.013 4.440 1.00 97.25 168 ASN A CA 1
ATOM 1301 C C . ASN A 1 168 ? 10.204 -5.419 5.852 1.00 97.25 168 ASN A C 1
ATOM 1303 O O . ASN A 1 168 ? 10.355 -6.105 6.860 1.00 97.25 168 ASN A O 1
ATOM 1307 N N . THR A 1 169 ? 9.862 -4.133 5.960 1.00 95.44 169 THR A N 1
ATOM 1308 C CA . THR A 1 169 ? 9.442 -3.492 7.219 1.00 95.44 169 THR A CA 1
ATOM 1309 C C . THR A 1 169 ? 7.925 -3.316 7.299 1.00 95.44 169 THR A C 1
ATOM 1311 O O . THR A 1 169 ? 7.400 -3.054 8.374 1.00 95.44 169 THR A O 1
ATOM 1314 N N . ASN A 1 170 ? 7.198 -3.436 6.185 1.00 96.88 170 ASN A N 1
ATOM 1315 C CA . ASN A 1 170 ? 5.760 -3.202 6.156 1.00 96.88 170 ASN A CA 1
ATOM 1316 C C . ASN A 1 170 ? 5.016 -4.425 6.728 1.00 96.88 170 ASN A C 1
ATOM 1318 O O . ASN A 1 170 ? 4.960 -5.462 6.062 1.00 96.88 170 ASN A O 1
ATOM 1322 N N . PRO A 1 171 ? 4.400 -4.320 7.922 1.00 96.38 171 PRO A N 1
ATOM 1323 C CA . PRO A 1 171 ? 3.783 -5.469 8.579 1.00 96.38 171 PRO A CA 1
ATOM 1324 C C . PRO A 1 171 ? 2.605 -6.036 7.780 1.00 96.38 171 PRO A C 1
ATOM 1326 O O . PRO A 1 171 ? 2.386 -7.242 7.788 1.00 96.38 171 PRO A O 1
ATOM 1329 N N . LEU A 1 172 ? 1.871 -5.198 7.040 1.00 97.00 172 LEU A N 1
ATOM 1330 C CA . LEU A 1 172 ? 0.727 -5.647 6.246 1.00 97.00 172 LEU A CA 1
ATOM 1331 C C . LEU A 1 172 ? 1.171 -6.394 4.987 1.00 97.00 172 LEU A C 1
ATOM 1333 O O . LEU A 1 172 ? 0.571 -7.410 4.641 1.00 97.00 172 LEU A O 1
ATOM 1337 N N . ALA A 1 173 ? 2.229 -5.923 4.319 1.00 97.19 173 ALA A N 1
ATOM 1338 C CA . ALA A 1 173 ? 2.787 -6.612 3.154 1.00 97.19 173 ALA A CA 1
ATOM 1339 C C . ALA A 1 173 ? 3.359 -7.980 3.552 1.00 97.19 173 ALA A C 1
ATOM 1341 O O . ALA A 1 173 ? 3.041 -8.986 2.923 1.00 97.19 173 ALA A O 1
ATOM 1342 N N . ARG A 1 174 ? 4.111 -8.025 4.658 1.00 97.50 174 ARG A N 1
ATOM 1343 C CA . ARG A 1 174 ? 4.657 -9.263 5.228 1.00 97.50 174 ARG A CA 1
ATOM 1344 C C . ARG A 1 174 ? 3.561 -10.249 5.603 1.00 97.50 174 ARG A C 1
ATOM 1346 O O . ARG A 1 174 ? 3.540 -11.354 5.077 1.00 97.50 174 ARG A O 1
ATOM 1353 N N . TYR A 1 175 ? 2.596 -9.816 6.415 1.00 97.31 175 TYR A N 1
ATOM 1354 C CA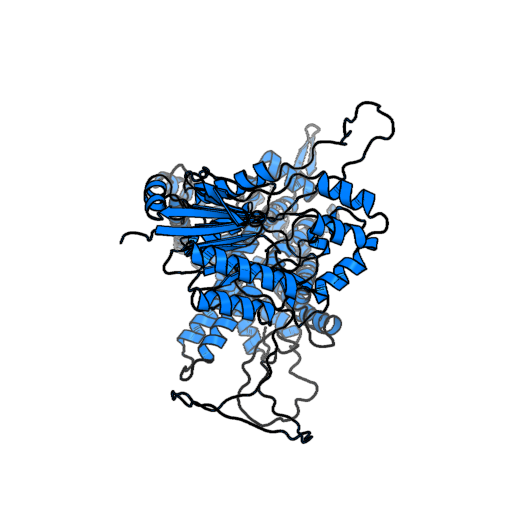 . TYR A 1 175 ? 1.478 -10.665 6.824 1.00 97.31 175 TYR A CA 1
ATOM 1355 C C . TYR A 1 175 ? 0.681 -11.192 5.621 1.00 97.31 175 TYR A C 1
ATOM 1357 O O . TYR A 1 175 ? 0.215 -12.327 5.634 1.00 97.31 175 TYR A O 1
ATOM 1365 N N . THR A 1 176 ? 0.562 -10.404 4.546 1.00 97.88 176 THR A N 1
ATOM 1366 C CA . THR A 1 176 ? -0.106 -10.836 3.308 1.00 97.88 176 THR A CA 1
ATOM 1367 C C . THR A 1 176 ? 0.590 -12.027 2.648 1.00 97.88 176 THR A C 1
ATOM 1369 O O . THR A 1 176 ? -0.099 -12.898 2.115 1.00 97.88 176 THR A O 1
ATOM 1372 N N . LEU A 1 177 ? 1.925 -12.082 2.643 1.00 98.06 177 LEU A N 1
ATOM 1373 C CA . LEU A 1 177 ? 2.670 -13.223 2.096 1.00 98.06 177 LEU A CA 1
ATOM 1374 C C . LEU A 1 177 ? 2.662 -14.411 3.063 1.00 98.06 177 LEU A C 1
ATOM 1376 O O . LEU A 1 177 ? 2.307 -15.517 2.658 1.00 98.06 177 LEU A O 1
ATOM 1380 N N . MET A 1 178 ? 2.887 -14.160 4.356 1.00 97.69 178 MET A N 1
ATOM 1381 C CA . MET A 1 178 ? 2.806 -15.179 5.408 1.00 97.69 178 MET A CA 1
ATOM 1382 C C . MET A 1 178 ? 1.465 -15.925 5.377 1.00 97.69 178 MET A C 1
ATOM 1384 O O . MET A 1 178 ? 1.426 -17.153 5.426 1.00 97.69 178 MET A O 1
ATOM 1388 N N . ALA A 1 179 ? 0.352 -15.192 5.239 1.00 96.88 179 ALA A N 1
ATOM 1389 C CA . ALA A 1 179 ? -1.001 -15.753 5.243 1.00 96.88 179 ALA A CA 1
ATOM 1390 C C . ALA A 1 179 ? -1.304 -16.627 4.015 1.00 96.88 179 ALA A C 1
ATOM 1392 O O . ALA A 1 179 ? -2.305 -17.338 3.995 1.00 96.88 179 ALA A O 1
ATOM 1393 N N . GLN A 1 180 ? -0.447 -16.586 2.993 1.00 97.19 180 GLN A N 1
ATOM 1394 C CA . GLN A 1 180 ? -0.523 -17.459 1.823 1.00 97.19 180 GLN A CA 1
ATOM 1395 C C . GLN A 1 180 ? 0.295 -18.743 1.985 1.00 97.19 180 GLN A C 1
ATOM 1397 O O . GLN A 1 180 ? 0.348 -19.524 1.045 1.00 97.19 180 GLN A O 1
ATOM 1402 N N . GLY A 1 181 ? 0.908 -18.980 3.149 1.00 95.25 181 GLY A N 1
ATOM 1403 C CA . GLY A 1 181 ? 1.685 -20.191 3.404 1.00 95.25 181 GLY A CA 1
ATOM 1404 C C . GLY A 1 181 ? 3.121 -20.130 2.890 1.00 95.25 181 GLY A C 1
ATOM 1405 O O . GLY A 1 181 ? 3.696 -21.176 2.609 1.00 95.25 181 GLY A O 1
ATOM 1406 N N . GLU A 1 182 ? 3.701 -18.933 2.776 1.00 96.94 182 GLU A N 1
ATOM 1407 C CA . GLU A 1 182 ? 5.103 -18.734 2.392 1.00 96.94 182 GLU A CA 1
ATOM 1408 C C . GLU A 1 182 ? 6.064 -19.603 3.230 1.00 96.94 182 GLU A C 1
ATOM 1410 O O . GLU A 1 182 ? 5.956 -19.684 4.457 1.00 96.94 182 GLU A O 1
ATOM 1415 N N . GLN A 1 183 ? 6.990 -20.275 2.542 1.00 97.38 183 GLN A N 1
ATOM 1416 C CA . GLN A 1 183 ? 8.019 -21.157 3.113 1.00 97.38 183 GLN A CA 1
ATOM 1417 C C . GLN A 1 183 ? 9.432 -20.648 2.826 1.00 97.38 183 GLN A C 1
ATOM 1419 O O . GLN A 1 183 ? 10.352 -20.917 3.598 1.00 97.38 183 GLN A O 1
ATOM 1424 N N . ILE A 1 184 ? 9.589 -19.883 1.745 1.00 98.44 184 ILE A N 1
ATOM 1425 C CA . ILE A 1 184 ? 10.825 -19.210 1.363 1.00 98.44 184 ILE A CA 1
ATOM 1426 C C . ILE A 1 184 ? 10.482 -17.751 1.093 1.00 98.44 184 ILE A C 1
ATOM 1428 O O . ILE A 1 184 ? 9.638 -17.457 0.247 1.00 98.44 184 ILE A O 1
ATOM 1432 N N . HIS A 1 185 ? 11.160 -16.854 1.795 1.00 98.62 185 HIS A N 1
ATOM 1433 C CA . HIS A 1 185 ? 11.003 -15.422 1.657 1.00 98.62 185 HIS A CA 1
ATOM 1434 C C . HIS A 1 185 ? 12.238 -14.802 1.010 1.00 98.62 185 HIS A C 1
ATOM 1436 O O . HIS A 1 185 ? 13.338 -14.818 1.567 1.00 98.62 185 HIS A O 1
ATOM 1442 N N . ILE A 1 186 ? 12.056 -14.228 -0.173 1.00 98.69 186 ILE A N 1
ATOM 1443 C CA . ILE A 1 186 ? 13.105 -13.517 -0.895 1.00 98.69 186 ILE A CA 1
ATOM 1444 C C . ILE A 1 186 ? 13.059 -12.036 -0.523 1.00 98.69 186 ILE A C 1
ATOM 1446 O O . ILE A 1 186 ? 12.027 -11.375 -0.644 1.00 98.69 186 ILE A O 1
ATOM 1450 N N . SER A 1 187 ? 14.209 -11.492 -0.135 1.00 98.25 187 SER A N 1
ATOM 1451 C CA . SER A 1 187 ? 14.388 -10.057 0.068 1.00 98.25 187 SER A CA 1
ATOM 1452 C C . SER A 1 187 ? 15.532 -9.541 -0.797 1.00 98.25 187 SER A C 1
ATOM 1454 O O . SER A 1 187 ? 16.685 -9.956 -0.654 1.00 98.25 187 SER A O 1
ATOM 1456 N N . THR A 1 188 ? 15.207 -8.638 -1.718 1.00 98.06 188 THR A N 1
ATOM 1457 C CA . THR A 1 188 ? 16.181 -8.037 -2.635 1.00 98.06 188 THR A CA 1
ATOM 1458 C C . THR A 1 188 ? 16.582 -6.646 -2.156 1.00 98.06 188 THR A C 1
ATOM 1460 O O . THR A 1 188 ? 15.717 -5.873 -1.732 1.00 98.06 188 THR A O 1
ATOM 1463 N N . TRP A 1 189 ? 17.869 -6.319 -2.249 1.00 97.31 189 TRP A N 1
ATOM 1464 C CA . TRP A 1 189 ? 18.467 -5.103 -1.692 1.00 97.31 189 TRP A CA 1
ATOM 1465 C C . TRP A 1 189 ? 19.419 -4.424 -2.691 1.00 97.31 189 TRP A C 1
ATOM 1467 O O . TRP A 1 189 ? 20.004 -5.110 -3.539 1.00 97.31 189 TRP A O 1
ATOM 1477 N N . PRO A 1 190 ? 19.627 -3.098 -2.588 1.00 95.69 190 PRO A N 1
ATOM 1478 C CA . PRO A 1 190 ? 20.570 -2.389 -3.443 1.00 95.69 190 PRO A CA 1
ATOM 1479 C C . PRO A 1 190 ? 22.015 -2.663 -3.013 1.00 95.69 190 PRO A C 1
ATOM 1481 O O . PRO A 1 190 ? 22.265 -3.129 -1.899 1.00 95.69 190 PRO A O 1
ATOM 1484 N N . ALA A 1 191 ? 22.972 -2.328 -3.883 1.00 93.94 191 ALA A N 1
ATOM 1485 C CA . ALA A 1 191 ? 24.393 -2.511 -3.589 1.00 93.94 191 ALA A CA 1
ATOM 1486 C C . ALA A 1 191 ? 24.903 -1.605 -2.464 1.00 93.94 191 ALA A C 1
ATOM 1488 O O . ALA A 1 191 ? 25.640 -2.049 -1.596 1.00 93.94 191 ALA A O 1
ATOM 1489 N N . ILE A 1 192 ? 24.467 -0.346 -2.435 1.00 93.00 192 ILE A N 1
ATOM 1490 C CA . ILE A 1 192 ? 24.780 0.602 -1.361 1.00 93.00 192 ILE A CA 1
ATOM 1491 C C . ILE A 1 192 ? 23.532 1.417 -1.012 1.00 93.00 192 ILE A C 1
ATOM 1493 O O . ILE A 1 192 ? 22.603 1.526 -1.815 1.00 93.00 192 ILE A O 1
ATOM 1497 N N . TRP A 1 193 ? 23.506 2.006 0.188 1.00 92.12 193 TRP A N 1
ATOM 1498 C CA . TRP A 1 193 ? 22.390 2.841 0.648 1.00 92.12 193 TRP A CA 1
ATOM 1499 C C . TRP A 1 193 ? 22.865 4.163 1.282 1.00 92.12 193 TRP A C 1
ATOM 1501 O O . TRP A 1 193 ? 22.983 4.276 2.508 1.00 92.12 193 TRP A O 1
ATOM 1511 N N . PRO A 1 194 ? 23.167 5.181 0.462 1.00 89.88 194 PRO A N 1
ATOM 1512 C CA . PRO A 1 194 ? 23.602 6.490 0.945 1.00 89.88 194 PRO A CA 1
ATOM 1513 C C . PRO A 1 194 ? 22.436 7.282 1.562 1.00 89.88 194 PRO A C 1
ATOM 1515 O O . PRO A 1 194 ? 21.480 7.651 0.882 1.00 89.88 194 PRO A O 1
ATOM 1518 N N . THR A 1 195 ? 22.512 7.580 2.865 1.00 86.25 195 THR A N 1
ATOM 1519 C CA . THR A 1 195 ? 21.507 8.423 3.558 1.00 86.25 195 THR A CA 1
ATOM 1520 C C . THR A 1 195 ? 22.010 9.817 3.909 1.00 86.25 195 THR A C 1
ATOM 1522 O O . THR A 1 195 ? 21.213 10.709 4.199 1.00 86.25 195 THR A O 1
ATOM 1525 N N . ARG A 1 196 ? 23.328 10.015 3.872 1.00 81.94 196 ARG A N 1
ATOM 1526 C CA . ARG A 1 196 ? 23.998 11.300 4.061 1.00 81.94 196 ARG A CA 1
ATOM 1527 C C . ARG A 1 196 ? 25.198 11.370 3.140 1.00 81.94 196 ARG A C 1
ATOM 1529 O O . ARG A 1 196 ? 25.881 10.366 2.978 1.00 81.94 196 ARG A O 1
ATOM 1536 N N . VAL A 1 197 ? 25.461 12.557 2.601 1.00 71.50 197 VAL A N 1
ATOM 1537 C CA . VAL A 1 197 ? 26.690 12.827 1.855 1.00 71.50 197 VAL A CA 1
ATOM 1538 C C . VAL A 1 197 ? 27.848 12.866 2.848 1.00 71.50 197 VAL A C 1
ATOM 1540 O O . VAL A 1 197 ? 27.817 13.643 3.803 1.00 71.50 197 VAL A O 1
ATOM 1543 N N . MET A 1 198 ? 28.857 12.026 2.633 1.00 64.69 198 MET A N 1
ATOM 1544 C CA . MET A 1 198 ? 30.118 12.122 3.363 1.00 64.69 198 MET A CA 1
ATOM 1545 C C . MET A 1 198 ? 30.863 13.367 2.860 1.00 64.69 198 MET A C 1
ATOM 1547 O O . MET A 1 198 ? 31.143 13.470 1.668 1.00 64.69 198 MET A O 1
ATOM 1551 N N . VAL A 1 199 ? 31.122 14.336 3.743 1.00 55.81 199 VAL A N 1
ATOM 1552 C CA . VAL A 1 199 ? 31.893 15.549 3.428 1.00 55.81 199 VAL A CA 1
ATOM 1553 C C . VAL A 1 199 ? 33.264 15.418 4.084 1.00 55.81 199 VAL A C 1
ATOM 1555 O O . VAL A 1 199 ? 33.354 15.169 5.285 1.00 55.81 199 VAL A O 1
ATOM 1558 N N . GLU A 1 200 ? 34.331 15.577 3.306 1.00 52.72 200 GLU A N 1
ATOM 1559 C CA . GLU A 1 200 ? 35.675 15.756 3.853 1.00 52.72 200 GLU A CA 1
ATOM 1560 C C . GLU A 1 200 ? 35.783 17.169 4.440 1.00 52.72 200 GLU A C 1
ATOM 1562 O O . GLU A 1 200 ? 35.597 18.163 3.736 1.00 52.72 200 GLU A O 1
ATOM 1567 N N . ASN A 1 201 ? 36.083 17.286 5.736 1.00 43.28 201 ASN A N 1
ATOM 1568 C CA . ASN A 1 201 ? 36.468 18.577 6.299 1.00 43.28 201 ASN A CA 1
ATOM 1569 C C . ASN A 1 201 ? 37.882 18.908 5.812 1.00 43.28 201 ASN A C 1
ATOM 1571 O O . ASN A 1 201 ? 38.861 18.359 6.318 1.00 43.28 201 ASN A O 1
ATOM 1575 N N . ALA A 1 202 ? 37.987 19.837 4.863 1.00 37.78 202 ALA A N 1
ATOM 1576 C CA . ALA A 1 202 ? 39.243 20.483 4.510 1.00 37.78 202 ALA A CA 1
ATOM 1577 C C . ALA A 1 202 ? 39.777 21.258 5.733 1.00 37.78 202 ALA A C 1
ATOM 1579 O O . ALA A 1 202 ? 39.407 22.409 5.955 1.00 37.78 202 ALA A O 1
ATOM 1580 N N . GLY A 1 203 ? 40.593 20.614 6.576 1.00 38.50 203 GLY A N 1
ATOM 1581 C CA . GLY A 1 203 ? 41.226 21.290 7.713 1.00 38.50 203 GLY A CA 1
ATOM 1582 C C . GLY A 1 203 ? 41.825 20.427 8.826 1.00 38.50 203 GLY A C 1
ATOM 1583 O O . GLY A 1 203 ? 42.601 20.968 9.605 1.00 38.50 203 GLY A O 1
ATOM 1584 N N . ASN A 1 204 ? 41.534 19.125 8.919 1.00 38.66 204 ASN A N 1
ATOM 1585 C CA . ASN A 1 204 ? 42.159 18.263 9.933 1.00 38.66 204 ASN A CA 1
ATOM 1586 C C . ASN A 1 204 ? 43.219 17.354 9.295 1.00 38.66 204 ASN A C 1
ATOM 1588 O O . ASN A 1 204 ? 42.913 16.588 8.390 1.00 38.66 204 ASN A O 1
ATOM 1592 N N . GLN A 1 205 ? 44.461 17.439 9.786 1.00 40.44 205 GLN A N 1
ATOM 1593 C CA . GLN A 1 205 ? 45.585 16.564 9.404 1.00 40.44 205 GLN A CA 1
ATOM 1594 C C . GLN A 1 205 ? 45.405 15.104 9.854 1.00 40.44 205 GLN A C 1
ATOM 1596 O O . GLN A 1 205 ? 46.178 14.239 9.452 1.00 40.44 205 GLN A O 1
ATOM 1601 N N . ASP A 1 206 ? 44.362 14.821 10.629 1.00 39.72 206 ASP A N 1
ATOM 1602 C CA . ASP A 1 206 ? 43.892 13.467 10.872 1.00 39.72 206 ASP A CA 1
ATOM 1603 C C . ASP A 1 206 ? 42.839 13.126 9.817 1.00 39.72 206 ASP A C 1
ATOM 1605 O O . ASP A 1 206 ? 41.809 13.800 9.766 1.00 39.72 206 ASP A O 1
ATOM 1609 N N . ASN A 1 207 ? 43.071 12.070 9.023 1.00 43.47 207 ASN A N 1
ATOM 1610 C CA . ASN A 1 207 ? 42.151 11.427 8.059 1.00 43.47 207 ASN A CA 1
ATOM 1611 C C . ASN A 1 207 ? 40.846 10.906 8.716 1.00 43.47 207 ASN A C 1
ATOM 1613 O O . ASN A 1 207 ? 40.434 9.758 8.555 1.00 43.47 207 ASN A O 1
ATOM 1617 N N . THR A 1 208 ? 40.187 11.737 9.510 1.00 40.16 208 THR A N 1
ATOM 1618 C CA . THR A 1 208 ? 38.951 11.455 10.218 1.00 40.16 208 THR A CA 1
ATOM 1619 C C . THR A 1 208 ? 37.836 12.160 9.464 1.00 40.16 208 THR A C 1
ATOM 1621 O O . THR A 1 208 ? 37.647 13.371 9.557 1.00 40.16 208 THR A O 1
ATOM 1624 N N . VAL A 1 209 ? 37.106 11.381 8.661 1.00 43.72 209 VAL A N 1
ATOM 1625 C CA . VAL A 1 209 ? 35.893 11.824 7.966 1.00 43.72 209 VAL A CA 1
ATOM 1626 C C . VAL A 1 209 ? 34.921 12.378 9.011 1.00 43.72 209 VAL A C 1
ATOM 1628 O O . VAL A 1 209 ? 34.324 11.638 9.796 1.00 43.72 209 VAL A O 1
ATOM 1631 N N . SER A 1 210 ? 34.790 13.702 9.064 1.00 39.28 210 SER A N 1
ATOM 1632 C CA . SER A 1 210 ? 33.891 14.380 9.991 1.00 39.28 210 SER A CA 1
ATOM 1633 C C . SER A 1 210 ? 32.478 14.349 9.424 1.00 39.28 210 SER A C 1
ATOM 1635 O O . SER A 1 210 ? 32.080 15.165 8.600 1.00 39.28 21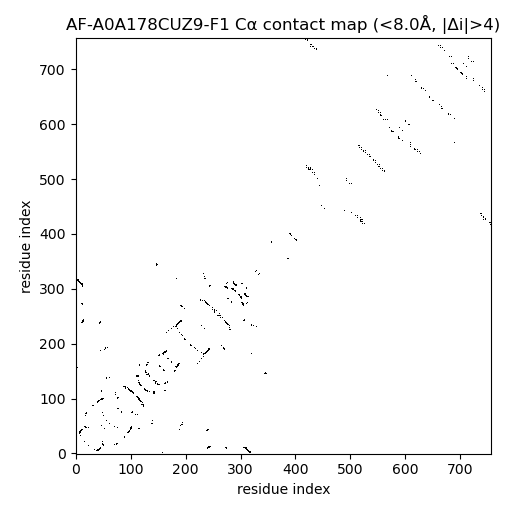0 SER A O 1
ATOM 1637 N N . THR A 1 211 ? 31.697 13.363 9.852 1.00 45.75 211 THR A N 1
ATOM 1638 C CA . THR A 1 211 ? 30.278 13.296 9.503 1.00 45.75 211 THR A CA 1
ATOM 1639 C C . THR A 1 211 ? 29.476 14.315 10.312 1.00 45.75 211 THR A C 1
ATOM 1641 O O . THR A 1 211 ? 29.616 14.369 11.537 1.00 45.75 211 THR A O 1
ATOM 1644 N N . THR A 1 212 ? 28.495 14.981 9.701 1.00 45.22 212 THR A N 1
ATOM 1645 C CA . THR A 1 212 ? 27.302 15.459 10.425 1.00 45.22 212 THR A CA 1
ATOM 1646 C C . THR A 1 212 ? 26.401 14.252 10.771 1.00 45.22 212 THR A C 1
ATOM 1648 O O . THR A 1 212 ? 25.262 14.117 10.330 1.00 45.22 212 THR A O 1
ATOM 1651 N N . GLY A 1 213 ? 26.955 13.317 11.556 1.00 53.59 213 GLY A N 1
ATOM 1652 C CA . GLY A 1 213 ? 26.333 12.090 12.067 1.00 53.59 213 GLY A CA 1
ATOM 1653 C C . GLY A 1 213 ? 26.521 10.819 11.214 1.00 53.59 213 GLY A C 1
ATOM 1654 O O . GLY A 1 213 ? 26.589 10.872 9.991 1.00 53.59 213 GLY A O 1
ATOM 1655 N N . ARG A 1 214 ? 26.474 9.644 11.862 1.00 65.62 214 ARG A N 1
ATOM 1656 C CA . ARG A 1 214 ? 26.650 8.304 11.249 1.00 65.62 214 ARG A CA 1
ATOM 1657 C C . ARG A 1 214 ? 25.656 8.007 10.111 1.00 65.62 214 ARG A C 1
ATOM 1659 O O . ARG A 1 214 ? 24.461 8.262 10.271 1.00 65.62 214 ARG A O 1
ATOM 1666 N N . ASN A 1 215 ? 26.149 7.452 8.997 1.00 74.25 215 ASN A N 1
ATOM 1667 C CA . ASN A 1 215 ? 25.319 6.931 7.902 1.00 74.25 215 ASN A CA 1
ATOM 1668 C C . ASN A 1 215 ? 24.535 5.682 8.354 1.00 74.25 215 ASN A C 1
ATOM 1670 O O . ASN A 1 215 ? 24.884 5.045 9.348 1.00 74.25 215 ASN A O 1
ATOM 1674 N N . TYR A 1 216 ? 23.462 5.356 7.638 1.00 81.12 216 TYR A N 1
ATOM 1675 C CA . TYR A 1 216 ? 22.622 4.195 7.917 1.00 81.12 216 TYR A CA 1
ATOM 1676 C C . TYR A 1 216 ? 23.389 2.880 7.726 1.00 81.12 216 TYR A C 1
ATOM 1678 O O . TYR A 1 216 ? 23.957 2.650 6.660 1.00 81.12 216 TYR A O 1
ATOM 1686 N N . ASP A 1 217 ? 23.379 2.017 8.743 1.00 87.25 217 ASP A N 1
ATOM 1687 C CA . ASP A 1 217 ? 23.950 0.669 8.666 1.00 87.25 217 ASP A CA 1
ATOM 1688 C C . ASP A 1 217 ? 22.991 -0.247 7.895 1.00 87.25 217 ASP A C 1
ATOM 1690 O O . ASP A 1 217 ? 22.031 -0.797 8.442 1.00 87.25 217 ASP A O 1
ATOM 1694 N N . ASN A 1 218 ? 23.219 -0.351 6.587 1.00 87.44 218 ASN A N 1
ATOM 1695 C CA . ASN A 1 218 ? 22.422 -1.178 5.690 1.00 87.44 218 ASN A CA 1
ATOM 1696 C C . ASN A 1 218 ? 22.565 -2.672 6.000 1.00 87.44 218 ASN A C 1
ATOM 1698 O O . ASN A 1 218 ? 21.570 -3.385 5.908 1.00 87.44 218 ASN A O 1
ATOM 1702 N N . ILE A 1 219 ? 23.741 -3.155 6.403 1.00 90.06 219 ILE A N 1
ATOM 1703 C CA . ILE A 1 219 ? 23.961 -4.582 6.676 1.00 90.06 219 ILE A CA 1
ATOM 1704 C C . ILE A 1 219 ? 23.106 -5.021 7.869 1.00 90.06 219 ILE A C 1
ATOM 1706 O O . ILE A 1 219 ? 22.283 -5.934 7.741 1.00 90.06 219 ILE A O 1
ATOM 1710 N N . ALA A 1 220 ? 23.230 -4.329 9.005 1.00 92.25 220 ALA A N 1
ATOM 1711 C CA . ALA A 1 220 ? 22.469 -4.660 10.207 1.00 92.25 220 ALA A CA 1
ATOM 1712 C C . ALA A 1 220 ? 20.961 -4.457 10.002 1.00 92.25 220 ALA A C 1
ATOM 1714 O O . ALA A 1 220 ? 20.149 -5.290 10.419 1.00 92.25 220 ALA A O 1
ATOM 1715 N N . ALA A 1 221 ? 20.563 -3.373 9.329 1.00 92.44 221 ALA A N 1
ATOM 1716 C CA . ALA A 1 221 ? 19.157 -3.081 9.078 1.00 92.44 221 ALA A CA 1
ATOM 1717 C C . ALA A 1 221 ? 18.490 -4.101 8.149 1.00 92.44 221 ALA A C 1
ATOM 1719 O O . ALA A 1 221 ? 17.377 -4.551 8.431 1.00 92.44 221 ALA A O 1
ATOM 1720 N N . ASN A 1 222 ? 19.149 -4.469 7.049 1.00 95.12 222 ASN A N 1
ATOM 1721 C CA . ASN A 1 222 ? 18.608 -5.422 6.084 1.00 95.12 222 ASN A CA 1
ATOM 1722 C C . ASN A 1 222 ? 18.486 -6.806 6.724 1.00 95.12 222 ASN A C 1
ATOM 1724 O O . ASN A 1 222 ? 17.437 -7.438 6.597 1.00 95.12 222 ASN A O 1
ATOM 1728 N N . HIS A 1 223 ? 19.505 -7.227 7.486 1.00 95.50 223 HIS A N 1
ATOM 1729 C CA . HIS A 1 223 ? 19.457 -8.475 8.248 1.00 95.50 223 HIS A CA 1
ATOM 1730 C C . HIS A 1 223 ? 18.290 -8.469 9.235 1.00 95.50 223 HIS A C 1
ATOM 1732 O O . HIS A 1 223 ? 17.468 -9.374 9.209 1.00 95.50 223 HIS A O 1
ATOM 1738 N N . THR A 1 224 ? 18.150 -7.414 10.043 1.00 96.62 224 THR A N 1
ATOM 1739 C CA . THR A 1 224 ? 17.070 -7.303 11.039 1.00 96.62 224 THR A CA 1
ATOM 1740 C C . THR A 1 224 ? 15.685 -7.423 10.400 1.00 96.62 224 THR A C 1
ATOM 1742 O O . THR A 1 224 ? 14.816 -8.118 10.921 1.00 96.62 224 THR A O 1
ATOM 1745 N N . ARG A 1 225 ? 15.463 -6.764 9.255 1.00 96.75 225 ARG A N 1
ATOM 1746 C CA . ARG A 1 225 ? 14.176 -6.797 8.540 1.00 96.75 225 ARG A CA 1
ATOM 1747 C C . ARG A 1 225 ? 13.855 -8.187 7.997 1.00 96.75 225 ARG A C 1
ATOM 1749 O O . ARG A 1 225 ? 12.741 -8.668 8.194 1.00 96.75 225 ARG A O 1
ATOM 1756 N N . ALA A 1 226 ? 14.822 -8.821 7.335 1.00 97.12 226 ALA A N 1
ATOM 1757 C CA . ALA A 1 226 ? 14.651 -10.156 6.774 1.00 97.12 226 ALA A CA 1
ATOM 1758 C C . ALA A 1 226 ? 14.510 -11.217 7.878 1.00 97.12 226 ALA A C 1
ATOM 1760 O O . ALA A 1 226 ? 13.591 -12.031 7.829 1.00 97.12 226 ALA A O 1
ATOM 1761 N N . ALA A 1 227 ? 15.344 -11.156 8.919 1.00 97.69 227 ALA A N 1
ATOM 1762 C CA . ALA A 1 227 ? 15.294 -12.057 10.068 1.00 97.69 227 ALA A CA 1
ATOM 1763 C C . ALA A 1 227 ? 13.961 -11.959 10.814 1.00 97.69 227 ALA A C 1
ATOM 1765 O O . ALA A 1 227 ? 13.391 -12.984 11.174 1.00 97.69 227 ALA A O 1
ATOM 1766 N N . ALA A 1 228 ? 13.413 -10.749 10.982 1.00 97.38 228 ALA A N 1
ATOM 1767 C CA . ALA A 1 228 ? 12.086 -10.571 11.565 1.00 97.38 228 ALA A CA 1
ATOM 1768 C C . ALA A 1 228 ? 10.998 -11.267 10.734 1.00 97.38 228 ALA A C 1
ATOM 1770 O O . ALA A 1 228 ? 10.117 -11.907 11.305 1.00 97.38 228 ALA A O 1
ATOM 1771 N N . HIS A 1 229 ? 11.068 -11.181 9.398 1.00 97.69 229 HIS A N 1
ATOM 1772 C CA . HIS A 1 229 ? 10.137 -11.904 8.533 1.00 97.69 229 HIS A CA 1
ATOM 1773 C C . HIS A 1 229 ? 10.266 -13.414 8.740 1.00 97.69 229 HIS A C 1
ATOM 1775 O O . HIS A 1 229 ? 9.267 -14.064 9.039 1.00 97.69 229 HIS A O 1
ATOM 1781 N N . CYS A 1 230 ? 11.483 -13.952 8.637 1.00 97.62 230 CYS A N 1
ATOM 1782 C CA . CYS A 1 230 ? 11.751 -15.385 8.786 1.00 97.62 230 CYS A CA 1
ATOM 1783 C C . CYS A 1 230 ? 11.257 -15.901 10.139 1.00 97.62 230 CYS A C 1
ATOM 1785 O O . CYS A 1 230 ? 10.540 -16.897 10.205 1.00 97.62 230 CYS A O 1
ATOM 1787 N N . PHE A 1 231 ? 11.551 -15.157 11.208 1.00 96.69 231 PHE A N 1
ATOM 1788 C CA . PHE A 1 231 ? 11.127 -15.482 12.561 1.00 96.69 231 PHE A CA 1
ATOM 1789 C C . PHE A 1 231 ? 9.605 -15.450 12.738 1.00 96.69 231 PHE A C 1
ATOM 1791 O O . PHE A 1 231 ? 9.068 -16.294 13.448 1.00 96.69 231 PHE A O 1
ATOM 1798 N N . GLU A 1 232 ? 8.884 -14.500 12.146 1.00 96.25 232 GLU A N 1
ATOM 1799 C CA . GLU A 1 232 ? 7.421 -14.440 12.268 1.00 96.25 232 GLU A CA 1
ATOM 1800 C C . GLU A 1 232 ? 6.724 -15.493 11.399 1.00 96.25 232 GLU A C 1
ATOM 1802 O O . GLU A 1 232 ? 5.823 -16.182 11.869 1.00 96.25 232 GLU A O 1
ATOM 1807 N N . ALA A 1 233 ? 7.163 -15.644 10.149 1.00 96.56 233 ALA A N 1
ATOM 1808 C CA . ALA A 1 233 ? 6.584 -16.562 9.172 1.00 96.56 233 ALA A CA 1
ATOM 1809 C C . ALA A 1 233 ? 6.953 -18.032 9.422 1.00 96.56 233 ALA A C 1
ATOM 1811 O O . ALA A 1 233 ? 6.260 -18.933 8.941 1.00 96.56 233 ALA A O 1
ATOM 1812 N N . LYS A 1 234 ? 8.063 -18.264 10.138 1.00 96.75 234 LYS A N 1
ATOM 1813 C CA . LYS A 1 234 ? 8.765 -19.553 10.236 1.00 96.75 234 LYS A CA 1
ATOM 1814 C C . LYS A 1 234 ? 9.156 -20.080 8.856 1.00 96.75 234 LYS A C 1
ATOM 1816 O O . LYS A 1 234 ? 8.929 -21.243 8.537 1.00 96.75 234 LYS A O 1
ATOM 1821 N N . CYS A 1 235 ? 9.714 -19.201 8.031 1.00 97.19 235 CYS A N 1
ATOM 1822 C CA . CYS A 1 235 ? 10.155 -19.488 6.668 1.00 97.19 235 CYS A CA 1
ATOM 1823 C C . CYS A 1 235 ? 11.670 -19.285 6.544 1.00 97.19 235 CYS A C 1
ATOM 1825 O O . CYS A 1 235 ? 12.253 -18.528 7.320 1.00 97.19 235 CYS A O 1
ATOM 1827 N N . PHE A 1 236 ? 12.302 -19.905 5.550 1.00 98.44 236 PHE A N 1
ATOM 1828 C CA . PHE A 1 236 ? 13.680 -19.565 5.192 1.00 98.44 236 PHE A CA 1
ATOM 1829 C C . PHE A 1 236 ? 13.738 -18.190 4.526 1.00 98.44 236 PHE A C 1
ATOM 1831 O O . PHE A 1 236 ? 12.808 -17.799 3.821 1.00 98.44 236 PHE A O 1
ATOM 1838 N N . GLY A 1 237 ? 14.835 -17.466 4.722 1.00 98.19 237 GLY A N 1
ATOM 1839 C CA . GLY A 1 237 ? 15.095 -16.174 4.097 1.00 98.19 237 GLY A CA 1
ATOM 1840 C C . GLY A 1 237 ? 16.231 -16.245 3.089 1.00 98.19 237 GLY A C 1
ATOM 1841 O O . GLY A 1 237 ? 17.290 -16.794 3.381 1.00 98.19 237 GLY A O 1
ATOM 1842 N N . ILE A 1 238 ? 16.048 -15.628 1.926 1.00 98.44 238 ILE A N 1
ATOM 1843 C CA . ILE A 1 238 ? 17.116 -15.409 0.948 1.00 98.44 238 ILE A CA 1
ATOM 1844 C C . ILE A 1 238 ? 17.317 -13.906 0.811 1.00 98.44 238 ILE A C 1
ATOM 1846 O O . ILE A 1 238 ? 16.467 -13.199 0.266 1.00 98.44 238 ILE A O 1
ATOM 1850 N N . MET A 1 239 ? 18.437 -13.405 1.324 1.00 98.12 239 MET A N 1
ATOM 1851 C CA . MET A 1 239 ? 18.835 -12.015 1.144 1.00 98.12 239 MET A CA 1
ATOM 1852 C C . MET A 1 239 ? 19.757 -11.908 -0.069 1.00 98.12 239 MET A C 1
ATOM 1854 O O . MET A 1 239 ? 20.834 -12.508 -0.094 1.00 98.12 239 MET A O 1
ATOM 1858 N N . SER A 1 240 ? 19.340 -11.131 -1.068 1.00 97.88 240 SER A N 1
ATOM 1859 C CA . SER A 1 240 ? 20.124 -10.863 -2.275 1.00 97.88 240 SER A CA 1
ATOM 1860 C C . SER A 1 240 ? 20.385 -9.370 -2.404 1.00 97.88 240 SER A C 1
ATOM 1862 O O . SER 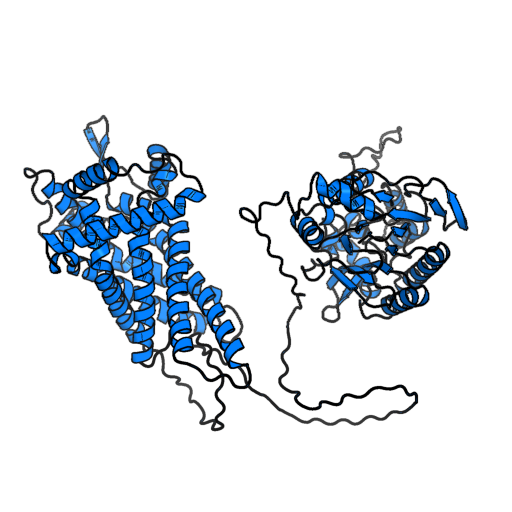A 1 240 ? 19.470 -8.591 -2.670 1.00 97.88 240 SER A O 1
ATOM 1864 N N . ALA A 1 241 ? 21.625 -8.959 -2.157 1.00 97.38 241 ALA A N 1
ATOM 1865 C CA . ALA A 1 241 ? 22.064 -7.577 -2.295 1.00 97.38 241 ALA A CA 1
ATOM 1866 C C . ALA A 1 241 ? 22.925 -7.408 -3.545 1.00 97.38 241 ALA A C 1
ATOM 1868 O O . ALA A 1 241 ? 23.657 -8.322 -3.925 1.00 97.38 241 ALA A O 1
ATOM 1869 N N . GLY A 1 242 ? 22.862 -6.234 -4.171 1.00 95.06 242 GLY A N 1
ATOM 1870 C CA . GLY A 1 242 ? 23.749 -5.902 -5.284 1.00 95.06 242 GLY A CA 1
ATOM 1871 C C . GLY A 1 242 ? 25.196 -5.775 -4.817 1.00 95.06 242 GLY A C 1
ATOM 1872 O O . GLY A 1 242 ? 25.452 -5.580 -3.631 1.00 95.06 242 GLY A O 1
ATOM 1873 N N . TYR A 1 243 ? 26.128 -5.836 -5.757 1.00 95.06 243 TYR A N 1
ATOM 1874 C CA . TYR A 1 243 ? 27.518 -5.453 -5.540 1.00 95.06 243 TYR A CA 1
ATOM 1875 C C . TYR A 1 243 ? 27.846 -4.276 -6.458 1.00 95.06 243 TYR A C 1
ATOM 1877 O O . TYR A 1 243 ? 27.383 -4.234 -7.598 1.00 95.06 243 TYR A O 1
ATOM 1885 N N . LEU A 1 244 ? 28.598 -3.289 -5.982 1.00 94.56 244 LEU A N 1
ATOM 1886 C CA . LEU A 1 244 ? 29.065 -2.188 -6.822 1.00 94.56 244 LEU A CA 1
ATOM 1887 C C . LEU A 1 244 ? 30.578 -2.312 -6.989 1.00 94.56 244 LEU A C 1
ATOM 1889 O O . LEU A 1 244 ? 31.321 -1.959 -6.073 1.00 94.56 244 LEU A O 1
ATOM 1893 N N . ASP A 1 245 ? 31.006 -2.857 -8.128 1.00 94.25 245 ASP A N 1
ATOM 1894 C CA . ASP A 1 245 ? 32.421 -2.998 -8.462 1.00 94.25 245 ASP A CA 1
ATOM 1895 C C . ASP A 1 245 ? 33.032 -1.664 -8.929 1.00 94.25 245 ASP A C 1
ATOM 1897 O O . ASP A 1 245 ? 32.343 -0.656 -9.117 1.00 94.25 245 ASP A O 1
ATOM 1901 N N . ASP A 1 246 ? 34.356 -1.644 -9.082 1.00 94.12 246 ASP A N 1
ATOM 1902 C CA . ASP A 1 246 ? 35.081 -0.430 -9.465 1.00 94.12 246 ASP A CA 1
ATOM 1903 C C . ASP A 1 246 ? 34.685 0.081 -10.859 1.00 94.12 246 ASP A C 1
ATOM 1905 O O . ASP A 1 246 ? 34.541 1.288 -11.063 1.00 94.12 246 ASP A O 1
ATOM 1909 N N . ALA A 1 247 ? 34.411 -0.833 -11.795 1.00 94.06 247 ALA A N 1
ATOM 1910 C CA . ALA A 1 247 ? 33.980 -0.497 -13.148 1.00 94.06 247 ALA A CA 1
ATOM 1911 C C . ALA A 1 247 ? 32.596 0.174 -13.155 1.00 94.06 247 ALA A C 1
ATOM 1913 O O . ALA A 1 247 ? 32.404 1.195 -13.813 1.00 94.06 247 ALA A O 1
ATOM 1914 N N . ALA A 1 248 ? 31.645 -0.340 -12.377 1.00 94.62 248 ALA A N 1
ATOM 1915 C CA . ALA A 1 248 ? 30.324 0.240 -12.203 1.00 94.62 248 ALA A CA 1
ATOM 1916 C C . ALA A 1 248 ? 30.396 1.615 -11.521 1.00 94.62 248 ALA A C 1
ATOM 1918 O O . ALA A 1 248 ? 29.702 2.548 -11.933 1.00 94.62 248 ALA A O 1
ATOM 1919 N N . MET A 1 249 ? 31.256 1.779 -10.509 1.00 95.50 249 MET A N 1
ATOM 1920 C CA . MET A 1 249 ? 31.501 3.092 -9.898 1.00 95.50 249 MET A CA 1
ATOM 1921 C C . MET A 1 249 ? 32.073 4.086 -10.911 1.00 95.50 249 MET A C 1
ATOM 1923 O O . MET A 1 249 ? 31.601 5.223 -10.976 1.00 95.50 249 MET A O 1
ATOM 1927 N N . ALA A 1 250 ? 33.039 3.657 -11.727 1.00 95.12 250 ALA A N 1
ATOM 1928 C CA . ALA A 1 250 ? 33.630 4.470 -12.783 1.00 95.12 250 ALA A CA 1
ATOM 1929 C C . ALA A 1 250 ? 32.604 4.857 -13.862 1.00 95.12 250 ALA A C 1
ATOM 1931 O O . ALA A 1 250 ? 32.553 6.022 -14.254 1.00 95.12 250 ALA A O 1
ATOM 1932 N N . ASP A 1 251 ? 31.735 3.933 -14.280 1.00 93.81 251 ASP A N 1
ATOM 1933 C CA . ASP A 1 251 ? 30.662 4.199 -15.245 1.00 93.81 251 ASP A CA 1
ATOM 1934 C C . ASP A 1 251 ? 29.678 5.260 -14.724 1.00 93.81 251 ASP A C 1
ATOM 1936 O O . ASP A 1 251 ? 29.306 6.179 -15.460 1.00 93.81 251 ASP A O 1
ATOM 1940 N N . ILE A 1 252 ? 29.271 5.177 -13.447 1.00 94.38 252 ILE A N 1
ATOM 1941 C CA . ILE A 1 252 ? 28.420 6.200 -12.814 1.00 94.38 252 ILE A CA 1
ATOM 1942 C C . ILE A 1 252 ? 29.158 7.541 -12.768 1.00 94.38 252 ILE A C 1
ATOM 1944 O O . ILE A 1 252 ? 28.604 8.562 -13.176 1.00 94.38 252 ILE A O 1
ATOM 1948 N N . ALA A 1 253 ? 30.400 7.538 -12.284 1.00 94.50 253 ALA A N 1
ATOM 1949 C CA . ALA A 1 253 ? 31.227 8.726 -12.121 1.00 94.50 253 ALA A CA 1
ATOM 1950 C C . ALA A 1 253 ? 31.488 9.457 -13.446 1.00 94.50 253 ALA A C 1
ATOM 1952 O O . ALA A 1 253 ? 31.373 10.682 -13.499 1.00 94.50 253 ALA A O 1
ATOM 1953 N N . ALA A 1 254 ? 31.762 8.725 -14.528 1.00 93.31 254 ALA A N 1
ATOM 1954 C CA . ALA A 1 254 ? 32.026 9.276 -15.857 1.00 93.31 254 ALA A CA 1
ATOM 1955 C C . ALA A 1 254 ? 30.836 10.056 -16.445 1.00 93.31 254 ALA A C 1
ATOM 1957 O O . ALA A 1 254 ? 31.014 10.887 -17.332 1.00 93.31 254 ALA A O 1
ATOM 1958 N N . MET A 1 255 ? 29.619 9.815 -15.949 1.00 90.44 255 MET A N 1
ATOM 1959 C CA . MET A 1 255 ? 28.411 10.551 -16.334 1.00 90.44 255 MET A CA 1
ATOM 1960 C C . MET A 1 255 ? 28.148 11.792 -15.458 1.00 90.44 255 MET A C 1
ATOM 1962 O O . MET A 1 255 ? 27.057 12.363 -15.521 1.00 90.44 255 MET A O 1
ATOM 1966 N N . THR A 1 256 ? 29.106 12.211 -14.628 1.00 91.88 256 THR A N 1
ATOM 1967 C CA . THR A 1 256 ? 28.999 13.383 -13.742 1.00 91.88 256 THR A CA 1
ATOM 1968 C C . THR A 1 256 ? 30.045 14.445 -14.077 1.00 91.88 256 THR A C 1
ATOM 1970 O O . THR A 1 256 ? 31.044 14.157 -14.726 1.00 91.88 256 THR A O 1
ATOM 1973 N N . GLU A 1 257 ? 29.824 15.683 -13.626 1.00 89.38 257 GLU A N 1
ATOM 1974 C CA . GLU A 1 257 ? 30.768 16.794 -13.837 1.00 89.38 257 GLU A CA 1
ATOM 1975 C C . GLU A 1 257 ? 32.088 16.607 -13.073 1.00 89.38 257 GLU A C 1
ATOM 1977 O O . GLU A 1 257 ? 33.130 17.084 -13.517 1.00 89.38 257 GLU A O 1
ATOM 1982 N N . THR A 1 258 ? 32.060 15.884 -11.947 1.00 90.25 258 THR A N 1
ATOM 1983 C CA . THR A 1 258 ? 33.224 15.621 -11.088 1.00 90.25 258 THR A CA 1
ATOM 1984 C C . THR A 1 258 ? 33.442 14.113 -10.878 1.00 90.25 258 THR A C 1
ATOM 1986 O O . THR A 1 258 ? 33.177 13.597 -9.787 1.00 90.25 258 THR A O 1
ATOM 1989 N N . PRO A 1 259 ? 33.948 13.380 -11.895 1.00 92.19 259 PRO A N 1
ATOM 1990 C CA . PRO A 1 259 ? 34.070 11.922 -11.835 1.00 92.19 259 PRO A CA 1
ATOM 1991 C C . PRO A 1 259 ? 34.890 11.406 -10.645 1.00 92.19 259 PRO A C 1
ATOM 1993 O O . PRO A 1 259 ? 34.456 10.490 -9.952 1.00 92.19 259 PRO A O 1
ATOM 1996 N N . GLU A 1 260 ? 36.040 12.015 -10.348 1.00 91.62 260 GLU A N 1
ATOM 1997 C CA . GLU A 1 260 ? 36.904 11.568 -9.242 1.00 91.62 260 GLU A CA 1
ATOM 1998 C C . GLU A 1 260 ? 36.220 11.682 -7.871 1.00 91.62 260 GLU A C 1
ATOM 2000 O O . GLU A 1 260 ? 36.323 10.783 -7.039 1.00 91.62 260 GLU A O 1
ATOM 2005 N N . ASP A 1 261 ? 35.495 12.777 -7.640 1.00 89.69 261 ASP A N 1
ATOM 2006 C CA . ASP A 1 261 ? 34.750 13.009 -6.400 1.00 89.69 261 ASP A CA 1
ATOM 2007 C C . ASP A 1 261 ? 33.551 12.055 -6.284 1.00 89.69 261 ASP A C 1
ATOM 2009 O O . ASP A 1 261 ? 33.314 11.472 -5.226 1.00 89.69 261 ASP A O 1
ATOM 2013 N N . MET A 1 262 ? 32.825 11.818 -7.383 1.00 91.44 262 MET A N 1
ATOM 2014 C CA . MET A 1 262 ? 31.720 10.856 -7.400 1.00 91.44 262 MET A CA 1
ATOM 2015 C C . MET A 1 262 ? 32.199 9.426 -7.123 1.00 91.44 262 MET A C 1
ATOM 2017 O O . MET A 1 262 ? 31.580 8.720 -6.327 1.00 91.44 262 MET A O 1
ATOM 2021 N N . HIS A 1 263 ? 33.306 9.005 -7.737 1.00 93.75 263 HIS A N 1
ATOM 2022 C CA . HIS A 1 263 ? 33.887 7.679 -7.516 1.00 93.75 263 HIS A CA 1
ATOM 2023 C C . HIS A 1 263 ? 34.299 7.488 -6.051 1.00 93.75 263 HIS A C 1
ATOM 2025 O O . HIS A 1 263 ? 33.835 6.548 -5.404 1.00 93.75 263 HIS A O 1
ATOM 2031 N N . LYS A 1 264 ? 35.045 8.445 -5.477 1.00 90.31 264 LYS A N 1
ATOM 2032 C CA . LYS A 1 264 ? 35.414 8.433 -4.050 1.00 90.31 264 LYS A CA 1
ATOM 2033 C C . LYS A 1 264 ? 34.190 8.374 -3.135 1.00 90.31 264 LYS A C 1
ATOM 2035 O O . LYS A 1 264 ? 34.174 7.601 -2.177 1.00 90.31 264 LYS A O 1
ATOM 2040 N N . LYS A 1 265 ? 33.143 9.152 -3.438 1.00 89.31 265 LYS A N 1
ATOM 2041 C CA . LYS A 1 265 ? 31.878 9.123 -2.690 1.00 89.31 265 LYS A CA 1
ATOM 2042 C C . LYS A 1 265 ? 31.242 7.741 -2.730 1.00 89.31 265 LYS A C 1
ATOM 2044 O O . LYS A 1 265 ? 30.892 7.230 -1.671 1.00 89.31 265 LYS A O 1
ATOM 2049 N N . LEU A 1 266 ? 31.109 7.130 -3.906 1.00 91.25 266 LEU A N 1
ATOM 2050 C CA . LEU A 1 266 ? 30.536 5.789 -4.058 1.00 91.25 266 LEU A CA 1
ATOM 2051 C C . LEU A 1 266 ? 31.337 4.740 -3.277 1.00 91.25 266 LEU A C 1
ATOM 2053 O O . LEU A 1 266 ? 30.743 3.984 -2.509 1.00 91.25 266 LEU A O 1
ATOM 2057 N N . ALA A 1 267 ? 32.667 4.770 -3.387 1.00 90.88 267 ALA A N 1
ATOM 2058 C CA . ALA A 1 267 ? 33.568 3.848 -2.697 1.00 90.88 267 ALA A CA 1
ATOM 2059 C C . ALA A 1 267 ? 33.547 3.995 -1.162 1.00 90.88 267 ALA A C 1
ATOM 2061 O O . ALA A 1 267 ? 33.893 3.059 -0.445 1.00 90.88 267 ALA A O 1
ATOM 2062 N N . SER A 1 268 ? 33.129 5.154 -0.640 1.00 87.81 268 SER A N 1
ATOM 2063 C CA . SER A 1 268 ? 33.062 5.411 0.806 1.00 87.81 268 SER A CA 1
ATOM 2064 C C . SER A 1 268 ? 31.879 4.739 1.518 1.00 87.81 268 SER A C 1
ATOM 2066 O O . SER A 1 268 ? 31.876 4.646 2.749 1.00 87.81 268 SER A O 1
ATOM 2068 N N . TYR A 1 269 ? 30.856 4.293 0.781 1.00 88.19 269 TYR A N 1
ATOM 2069 C CA . TYR A 1 269 ? 29.663 3.689 1.375 1.00 88.19 269 TYR A CA 1
ATOM 2070 C C . TYR A 1 269 ? 29.833 2.180 1.607 1.00 88.19 269 TYR A C 1
ATOM 2072 O O . TYR A 1 269 ? 30.427 1.488 0.782 1.00 88.19 269 TYR A O 1
ATOM 2080 N N . PRO A 1 270 ? 29.266 1.633 2.701 1.00 88.94 270 PRO A N 1
ATOM 2081 C CA . PRO A 1 270 ? 29.302 0.198 2.954 1.00 88.94 270 PRO A CA 1
ATOM 2082 C C . PRO A 1 270 ? 28.500 -0.577 1.899 1.00 88.94 270 PRO A C 1
ATOM 2084 O O . PRO A 1 270 ? 27.328 -0.274 1.644 1.00 88.94 270 PRO A O 1
ATOM 2087 N N . GLN A 1 271 ? 29.131 -1.604 1.328 1.00 92.19 271 GLN A N 1
ATOM 2088 C CA . GLN A 1 271 ? 28.505 -2.536 0.390 1.00 92.19 271 GLN A CA 1
ATOM 2089 C C . GLN A 1 271 ? 27.448 -3.398 1.092 1.00 92.19 271 GLN A C 1
ATOM 2091 O O . GLN A 1 271 ? 27.528 -3.686 2.289 1.00 92.19 271 GLN A O 1
ATOM 2096 N N . GLY A 1 272 ? 26.424 -3.784 0.339 1.00 93.00 272 GLY A N 1
ATOM 2097 C CA . GLY A 1 272 ? 25.361 -4.672 0.780 1.00 93.00 272 GLY A CA 1
ATOM 2098 C C . GLY A 1 272 ? 25.867 -6.092 1.025 1.00 93.00 272 GLY A C 1
ATOM 2099 O O . GLY A 1 272 ? 26.951 -6.470 0.595 1.00 93.00 272 GLY A O 1
ATOM 2100 N N . ALA A 1 273 ? 25.058 -6.888 1.720 1.00 95.56 273 ALA A N 1
ATOM 2101 C CA . ALA A 1 273 ? 25.391 -8.264 2.062 1.00 95.56 273 ALA A CA 1
ATOM 2102 C C . ALA A 1 273 ? 24.329 -9.234 1.536 1.00 95.56 273 ALA A C 1
ATOM 2104 O O . ALA A 1 273 ? 23.133 -9.017 1.756 1.00 95.56 273 ALA A O 1
ATOM 2105 N N . SER A 1 274 ? 24.768 -10.319 0.902 1.00 97.38 274 SER A N 1
ATOM 2106 C CA . SER A 1 274 ? 23.913 -11.457 0.544 1.00 97.38 274 SER A CA 1
ATOM 2107 C C . SER A 1 274 ? 24.157 -12.616 1.505 1.00 97.38 274 SER A C 1
ATOM 2109 O O . SER A 1 274 ? 25.307 -12.926 1.812 1.00 97.38 274 SER A O 1
ATOM 2111 N N . GLN A 1 275 ? 23.082 -13.236 1.995 1.00 97.31 275 GLN A N 1
ATOM 2112 C CA . GLN A 1 275 ? 23.121 -14.313 2.993 1.00 97.31 275 GLN A CA 1
ATOM 2113 C C . GLN A 1 275 ? 21.804 -15.102 3.017 1.00 97.31 275 GLN A C 1
ATOM 2115 O O . GLN A 1 275 ? 20.771 -14.623 2.541 1.00 97.31 275 GLN A O 1
ATOM 2120 N N . PHE A 1 276 ? 21.835 -16.289 3.618 1.00 98.31 276 PHE A N 1
ATOM 2121 C CA . PHE A 1 276 ? 20.659 -17.129 3.851 1.00 98.31 276 PHE A CA 1
ATOM 2122 C C . PHE A 1 276 ? 20.275 -17.116 5.326 1.00 98.31 276 PHE A C 1
ATOM 2124 O O . PHE A 1 276 ? 21.155 -17.111 6.186 1.00 98.31 276 PHE A O 1
ATOM 2131 N N . LEU A 1 277 ? 18.976 -17.124 5.617 1.00 98.12 277 LEU A N 1
ATOM 2132 C CA . LEU A 1 277 ? 18.435 -17.135 6.973 1.00 98.12 277 LEU A CA 1
ATOM 2133 C C . LEU A 1 277 ? 17.563 -18.370 7.206 1.00 98.12 277 LEU A C 1
ATOM 2135 O O . LEU A 1 277 ? 16.774 -18.745 6.340 1.00 98.12 277 LEU A O 1
ATOM 2139 N N . ASP A 1 278 ? 17.691 -18.976 8.380 1.00 97.38 278 ASP A N 1
ATOM 2140 C CA . ASP A 1 278 ? 16.847 -20.078 8.833 1.00 97.38 278 ASP A CA 1
ATOM 2141 C C . ASP A 1 278 ? 15.481 -19.568 9.357 1.00 97.38 278 ASP A C 1
ATOM 2143 O O . ASP A 1 278 ? 15.292 -18.358 9.545 1.00 97.38 278 ASP A O 1
ATOM 2147 N N . PRO A 1 279 ? 14.512 -20.459 9.647 1.00 97.00 279 PRO A N 1
ATOM 2148 C CA . PRO A 1 279 ? 13.211 -20.082 10.216 1.00 97.00 279 PRO A CA 1
ATOM 2149 C C . PRO A 1 279 ? 13.260 -19.387 11.589 1.00 97.00 279 PRO A C 1
ATOM 2151 O O . PRO A 1 279 ? 12.241 -18.885 12.071 1.00 97.00 279 PRO A O 1
ATOM 2154 N N . THR A 1 280 ? 14.420 -19.352 12.249 1.00 95.56 280 THR A N 1
ATOM 2155 C CA . THR A 1 280 ? 14.650 -18.600 13.493 1.00 95.56 280 THR A CA 1
ATOM 2156 C C . THR A 1 280 ? 15.204 -17.196 13.236 1.00 95.56 280 THR A C 1
ATOM 2158 O O . THR A 1 280 ? 15.270 -16.390 14.164 1.00 95.56 280 THR A O 1
ATOM 2161 N N . GLY A 1 281 ? 15.549 -16.880 11.984 1.00 95.38 281 GLY A N 1
ATOM 2162 C CA . GLY A 1 281 ? 16.159 -15.624 11.559 1.00 95.38 281 GLY A CA 1
ATOM 2163 C C . GLY A 1 281 ? 17.684 -15.603 11.697 1.00 95.38 281 GLY A C 1
ATOM 2164 O O . GLY A 1 281 ? 18.283 -14.541 11.536 1.00 95.38 281 GLY A O 1
ATOM 2165 N N . LYS A 1 282 ? 18.331 -16.735 12.001 1.00 96.31 282 LYS A N 1
ATOM 2166 C CA . LYS A 1 282 ? 19.797 -16.834 12.070 1.00 96.31 282 LYS A CA 1
ATOM 2167 C C . LYS A 1 282 ? 20.384 -17.138 10.701 1.00 96.31 282 LYS A C 1
ATOM 2169 O O . LYS A 1 282 ? 19.717 -17.697 9.844 1.00 96.31 282 LYS A O 1
ATOM 2174 N N . ILE A 1 283 ? 21.655 -16.796 10.511 1.00 96.56 283 ILE A N 1
ATOM 2175 C CA . ILE A 1 283 ? 22.368 -17.092 9.266 1.00 96.56 283 ILE A CA 1
ATOM 2176 C C . ILE A 1 283 ? 22.565 -18.608 9.131 1.00 96.56 283 ILE A C 1
ATOM 2178 O O . ILE A 1 283 ? 23.147 -19.232 10.026 1.00 96.56 283 ILE A O 1
ATOM 2182 N N . VAL A 1 284 ? 22.132 -19.173 8.002 1.00 95.12 284 VAL A N 1
ATOM 2183 C CA . VAL A 1 284 ? 22.340 -20.588 7.658 1.00 95.12 284 VAL A CA 1
ATOM 2184 C C . VAL A 1 284 ? 23.839 -20.871 7.567 1.00 95.12 284 VAL A C 1
ATOM 2186 O O . VAL A 1 284 ? 24.592 -20.112 6.957 1.00 95.12 284 VAL A O 1
ATOM 2189 N N . GLN A 1 285 ? 24.274 -21.955 8.204 1.00 91.38 285 GLN A N 1
ATOM 2190 C CA . GLN A 1 285 ? 25.671 -22.384 8.220 1.00 91.38 285 GLN A CA 1
ATOM 2191 C C . GLN A 1 285 ? 25.928 -23.448 7.150 1.00 91.38 285 GLN A C 1
ATOM 2193 O O . GLN A 1 285 ? 25.024 -24.190 6.781 1.00 91.38 285 GLN A O 1
ATOM 2198 N N . GLY A 1 286 ? 27.179 -23.566 6.699 1.00 82.94 286 GLY A N 1
ATOM 2199 C CA . GLY A 1 286 ? 27.592 -24.638 5.783 1.00 82.94 286 GLY A CA 1
ATOM 2200 C C . GLY A 1 286 ? 27.360 -24.329 4.303 1.00 82.94 286 GLY A C 1
ATOM 2201 O O . GLY A 1 286 ? 27.412 -25.238 3.477 1.00 82.94 286 GLY A O 1
ATOM 2202 N N . GLY A 1 287 ? 27.131 -23.057 3.967 1.00 89.94 287 GLY A N 1
ATOM 2203 C CA . GLY A 1 287 ? 27.108 -22.592 2.585 1.00 89.94 287 GLY A CA 1
ATOM 2204 C C . GLY A 1 287 ? 28.498 -22.554 1.941 1.00 89.94 287 GLY A C 1
ATOM 2205 O O . GLY A 1 287 ? 29.541 -22.657 2.598 1.00 89.94 287 GLY A O 1
ATOM 2206 N N . PHE A 1 288 ? 28.512 -22.382 0.624 1.00 94.88 288 PHE A N 1
ATOM 2207 C CA . PHE A 1 288 ? 29.720 -22.100 -0.152 1.00 94.88 288 PHE A CA 1
ATOM 2208 C C . PHE A 1 288 ? 29.428 -20.999 -1.170 1.00 94.88 288 PHE A C 1
ATOM 2210 O O . PHE A 1 288 ? 28.279 -20.786 -1.553 1.00 94.88 288 PHE A O 1
ATOM 2217 N N . ALA A 1 289 ? 30.461 -20.301 -1.627 1.00 95.12 289 ALA A N 1
ATOM 2218 C CA . ALA A 1 289 ? 30.346 -19.288 -2.667 1.00 95.12 289 ALA A CA 1
ATOM 2219 C C . ALA A 1 289 ? 31.171 -19.671 -3.900 1.00 95.12 289 ALA A C 1
ATOM 2221 O O . ALA A 1 289 ? 32.243 -20.253 -3.779 1.00 95.12 289 ALA A O 1
ATOM 2222 N N . MET A 1 290 ? 30.685 -19.329 -5.087 1.00 95.75 290 MET A N 1
ATOM 2223 C CA . MET A 1 290 ? 31.467 -19.321 -6.323 1.00 95.75 290 MET A CA 1
ATOM 2224 C C . MET A 1 290 ? 31.916 -17.885 -6.581 1.00 95.75 290 MET A C 1
ATOM 2226 O O . MET A 1 290 ? 31.075 -17.030 -6.860 1.00 95.75 290 MET A O 1
ATOM 2230 N N . ASP A 1 291 ? 33.211 -17.612 -6.451 1.00 91.75 291 ASP A N 1
ATOM 2231 C CA . ASP A 1 291 ? 33.808 -16.315 -6.769 1.00 91.75 291 ASP A CA 1
ATOM 2232 C C . ASP A 1 291 ? 33.861 -16.152 -8.291 1.00 91.75 291 ASP A C 1
ATOM 2234 O O . ASP A 1 291 ? 34.504 -16.946 -8.977 1.00 91.75 291 ASP A O 1
ATOM 2238 N N . LEU A 1 292 ? 33.169 -15.145 -8.827 1.00 90.81 292 LEU A N 1
ATOM 2239 C CA . LEU A 1 292 ? 33.091 -14.942 -10.276 1.00 90.81 292 LEU A CA 1
ATOM 2240 C C . LEU A 1 292 ? 34.326 -14.226 -10.834 1.00 90.81 292 LEU A C 1
ATOM 2242 O O . LEU A 1 292 ? 34.546 -14.254 -12.041 1.00 90.81 292 LEU A O 1
ATOM 2246 N N . THR A 1 293 ? 35.134 -13.597 -9.977 1.00 83.88 293 THR A N 1
ATOM 2247 C CA . THR A 1 293 ? 36.372 -12.924 -10.397 1.00 83.88 293 THR A CA 1
ATOM 2248 C C . THR A 1 293 ? 37.535 -13.901 -10.515 1.00 83.88 293 THR A C 1
ATOM 2250 O O . THR A 1 293 ? 38.376 -13.757 -11.399 1.00 83.88 293 THR A O 1
ATOM 2253 N N . GLN A 1 294 ? 37.568 -14.906 -9.639 1.00 84.50 294 GLN A N 1
ATOM 2254 C CA . GLN A 1 294 ? 38.630 -15.915 -9.585 1.00 84.50 294 GLN A CA 1
ATOM 2255 C C . GLN A 1 294 ? 38.213 -17.270 -10.175 1.00 84.50 294 GLN A C 1
ATOM 2257 O O . GLN A 1 294 ? 39.046 -18.167 -10.250 1.00 84.50 294 GLN A O 1
ATOM 2262 N N . ASP A 1 295 ? 36.943 -17.421 -10.569 1.00 84.88 295 ASP A N 1
ATOM 2263 C CA . ASP A 1 295 ? 36.324 -18.687 -10.996 1.00 84.88 295 ASP A CA 1
ATOM 2264 C C . ASP A 1 295 ? 36.615 -19.839 -10.013 1.00 84.88 295 ASP A C 1
ATOM 2266 O O . ASP A 1 295 ? 36.946 -20.966 -10.382 1.00 84.88 295 ASP A O 1
ATOM 2270 N N . GLN A 1 296 ? 36.543 -19.526 -8.713 1.00 89.75 296 GLN A N 1
ATOM 2271 C CA . GLN A 1 296 ? 36.943 -20.425 -7.634 1.00 89.75 296 GLN A CA 1
ATOM 2272 C C . GLN A 1 296 ? 35.801 -20.655 -6.644 1.00 89.75 296 GLN A C 1
ATOM 2274 O O . GLN A 1 296 ? 35.100 -19.732 -6.229 1.00 89.75 296 GLN A O 1
ATOM 2279 N N . ARG A 1 297 ? 35.657 -21.907 -6.201 1.00 91.44 297 ARG A N 1
ATOM 2280 C CA . ARG A 1 297 ? 34.779 -22.275 -5.090 1.00 91.44 297 ARG A CA 1
ATOM 2281 C C . ARG A 1 297 ? 35.419 -21.927 -3.743 1.00 91.44 297 ARG A C 1
ATOM 2283 O O . ARG A 1 297 ? 36.549 -22.321 -3.463 1.00 91.44 297 ARG A O 1
ATOM 2290 N N . LEU A 1 298 ? 34.659 -21.243 -2.898 1.00 88.88 298 LEU A N 1
ATOM 2291 C CA . LEU A 1 298 ? 35.006 -20.844 -1.539 1.00 88.88 298 LEU A CA 1
ATOM 2292 C C . LEU A 1 298 ? 34.056 -21.539 -0.557 1.00 88.88 298 LEU A C 1
ATOM 2294 O O . LEU A 1 298 ? 32.891 -21.158 -0.438 1.00 88.88 298 LEU A O 1
ATOM 2298 N N . ASP A 1 299 ? 34.541 -22.564 0.137 1.00 86.94 299 ASP A N 1
ATOM 2299 C CA . ASP A 1 299 ? 33.750 -23.289 1.137 1.00 86.94 299 ASP A CA 1
ATOM 2300 C C . ASP A 1 299 ? 33.609 -22.503 2.454 1.00 86.94 299 ASP A C 1
ATOM 2302 O O . ASP A 1 299 ? 34.366 -21.570 2.729 1.00 86.94 299 ASP A O 1
ATOM 2306 N N . ALA A 1 300 ? 32.629 -22.899 3.275 1.00 80.81 300 ALA A N 1
ATOM 2307 C CA . ALA A 1 300 ? 32.321 -22.298 4.577 1.00 80.81 300 ALA A CA 1
ATOM 2308 C C . ALA A 1 300 ? 32.018 -20.787 4.514 1.00 80.81 300 ALA A C 1
ATOM 2310 O O . ALA A 1 300 ? 32.334 -20.027 5.432 1.00 80.81 300 ALA A O 1
ATOM 2311 N N . GLN A 1 301 ? 31.385 -20.355 3.423 1.00 85.31 301 GLN A N 1
ATOM 2312 C CA . GLN A 1 301 ? 30.911 -18.987 3.249 1.00 85.31 301 GLN A CA 1
ATOM 2313 C C . GLN A 1 301 ? 29.435 -18.913 3.611 1.00 85.31 301 GLN A C 1
ATOM 2315 O O . GLN A 1 301 ? 28.607 -19.597 3.019 1.00 85.31 301 GLN A O 1
ATOM 2320 N N . ASN A 1 302 ? 29.105 -18.044 4.563 1.00 89.25 302 ASN A N 1
ATOM 2321 C CA . ASN A 1 302 ? 27.724 -17.833 5.008 1.00 89.25 302 ASN A CA 1
ATOM 2322 C C . ASN A 1 302 ? 27.175 -16.455 4.590 1.00 89.25 302 ASN A C 1
ATOM 2324 O O . ASN A 1 302 ? 25.977 -16.200 4.693 1.00 89.25 302 ASN A O 1
ATOM 2328 N N . MET A 1 303 ? 28.053 -15.555 4.133 1.00 93.19 303 MET A N 1
ATOM 2329 C CA . MET A 1 303 ? 27.718 -14.194 3.719 1.00 93.19 303 MET A CA 1
ATOM 2330 C C . MET A 1 303 ? 28.737 -13.680 2.695 1.00 93.19 303 MET A C 1
ATOM 2332 O O . MET A 1 303 ? 29.930 -13.946 2.825 1.00 93.19 303 MET A O 1
ATOM 2336 N N . VAL A 1 304 ? 28.281 -12.896 1.717 1.00 93.75 304 VAL A N 1
ATOM 2337 C CA . VAL A 1 304 ? 29.135 -12.213 0.725 1.00 93.75 304 VAL A CA 1
ATOM 2338 C C . VAL A 1 304 ? 28.849 -10.709 0.747 1.00 93.75 304 VAL A C 1
ATOM 2340 O O . VAL A 1 304 ? 27.681 -10.325 0.789 1.00 93.75 304 VAL A O 1
ATOM 2343 N N . THR A 1 305 ? 29.900 -9.875 0.729 1.00 91.88 305 THR A N 1
ATOM 2344 C CA . THR A 1 305 ? 29.798 -8.397 0.795 1.00 91.88 305 THR A CA 1
ATOM 2345 C C . THR A 1 305 ? 30.698 -7.635 -0.184 1.00 91.88 305 THR A C 1
ATOM 2347 O O . THR A 1 305 ? 30.249 -6.741 -0.887 1.00 91.88 305 THR A O 1
ATOM 2350 N N . ASN A 1 306 ? 32.000 -7.933 -0.208 1.00 89.75 306 ASN A N 1
ATOM 2351 C CA . ASN A 1 306 ? 33.002 -7.082 -0.872 1.00 89.75 306 ASN A CA 1
ATOM 2352 C C . ASN A 1 306 ? 33.606 -7.717 -2.133 1.00 89.75 306 ASN A C 1
ATOM 2354 O O . ASN A 1 306 ? 34.752 -7.433 -2.477 1.00 89.75 306 ASN A O 1
ATOM 2358 N N . ARG A 1 307 ? 32.886 -8.631 -2.781 1.00 91.81 307 ARG A N 1
ATOM 2359 C CA . ARG A 1 307 ? 33.353 -9.340 -3.978 1.00 91.81 307 ARG A CA 1
ATOM 2360 C C . ARG A 1 307 ? 32.177 -9.812 -4.802 1.00 91.81 307 ARG A C 1
ATOM 2362 O O . ARG A 1 307 ? 31.137 -10.118 -4.238 1.00 91.81 307 ARG A O 1
ATOM 2369 N N . GLU A 1 308 ? 32.373 -9.982 -6.096 1.00 94.75 308 GLU A N 1
ATOM 2370 C CA . GLU A 1 308 ? 31.348 -10.562 -6.948 1.00 94.75 308 GLU A CA 1
ATOM 2371 C C . GLU A 1 308 ? 31.330 -12.098 -6.834 1.00 94.75 308 GLU A C 1
ATOM 2373 O O . GLU A 1 308 ? 32.306 -12.771 -7.168 1.00 94.75 308 GLU A O 1
ATOM 2378 N N . ALA A 1 309 ? 30.225 -12.664 -6.340 1.00 96.69 309 ALA A N 1
ATOM 2379 C CA . ALA A 1 309 ? 30.103 -14.107 -6.129 1.00 96.69 309 ALA A CA 1
ATOM 2380 C C . ALA A 1 309 ? 28.646 -14.597 -6.158 1.00 96.69 309 ALA A C 1
ATOM 2382 O O . ALA A 1 309 ? 27.699 -13.829 -5.983 1.00 96.69 309 ALA A O 1
ATOM 2383 N N . ILE A 1 310 ? 28.464 -15.908 -6.320 1.00 97.81 310 ILE A N 1
ATOM 2384 C CA . ILE A 1 310 ? 27.177 -16.592 -6.140 1.00 97.81 310 ILE A CA 1
ATOM 2385 C C . ILE A 1 310 ? 27.260 -17.429 -4.866 1.00 97.81 310 ILE A C 1
ATOM 2387 O O . ILE A 1 310 ? 28.092 -18.327 -4.782 1.00 97.81 310 ILE A O 1
ATOM 2391 N N . LEU A 1 311 ? 26.418 -17.137 -3.878 1.00 98.06 311 LEU A N 1
ATOM 2392 C CA . LEU A 1 311 ? 26.368 -17.859 -2.607 1.00 98.06 311 LEU A CA 1
ATOM 2393 C C . LEU A 1 311 ? 25.301 -18.957 -2.668 1.00 98.06 311 LEU A C 1
ATOM 2395 O O . LEU A 1 311 ? 24.186 -18.696 -3.116 1.00 98.06 311 LEU A O 1
ATOM 2399 N N . PHE A 1 312 ? 25.623 -20.150 -2.175 1.00 98.12 312 PHE A N 1
ATOM 2400 C CA . PHE A 1 312 ? 24.764 -21.333 -2.188 1.00 98.12 312 PHE A CA 1
ATOM 2401 C C . PHE A 1 312 ? 24.489 -21.844 -0.774 1.00 98.12 312 PHE A C 1
ATOM 2403 O O . PHE A 1 312 ? 25.384 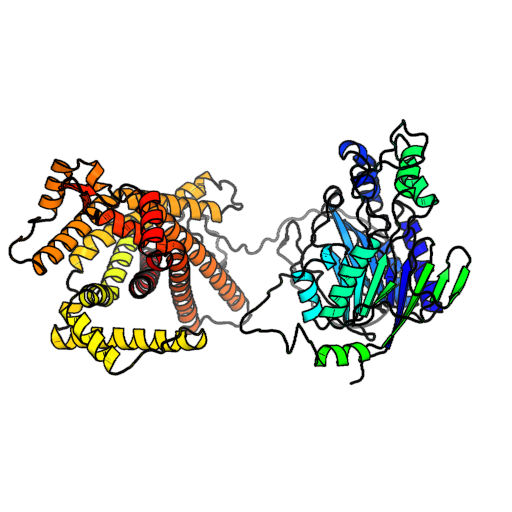-21.843 0.074 1.00 98.12 312 PHE A O 1
ATOM 2410 N N . ALA A 1 313 ? 23.273 -22.339 -0.552 1.00 97.25 313 ALA A N 1
ATOM 2411 C CA . ALA A 1 313 ? 22.892 -23.076 0.649 1.00 97.25 313 ALA A CA 1
ATOM 2412 C C . ALA A 1 313 ? 21.827 -24.133 0.327 1.00 97.25 313 ALA A C 1
ATOM 2414 O O . ALA A 1 313 ? 20.975 -23.926 -0.542 1.00 97.25 313 ALA A O 1
ATOM 2415 N N . ASP A 1 314 ? 21.872 -25.249 1.051 1.00 96.81 314 ASP A N 1
ATOM 2416 C CA . ASP A 1 314 ? 20.827 -26.271 1.033 1.00 96.81 314 ASP A CA 1
ATOM 2417 C C . ASP A 1 314 ? 19.809 -25.955 2.140 1.00 96.81 314 ASP A C 1
ATOM 2419 O O . ASP A 1 314 ? 20.184 -25.689 3.281 1.00 96.81 314 ASP A O 1
ATOM 2423 N N . LEU A 1 315 ? 18.524 -25.930 1.789 1.00 96.81 315 LEU A N 1
ATOM 2424 C CA . LEU A 1 315 ? 17.416 -25.532 2.655 1.00 96.81 315 LEU A CA 1
ATOM 2425 C C . LEU A 1 315 ? 16.438 -26.704 2.787 1.00 96.81 315 LEU A C 1
ATOM 2427 O O . LEU A 1 315 ? 15.838 -27.120 1.792 1.00 96.81 315 LEU A O 1
ATOM 2431 N N . ASP A 1 316 ? 16.252 -27.227 4.000 1.00 96.44 316 ASP A N 1
ATOM 2432 C CA . ASP A 1 316 ? 15.240 -28.248 4.285 1.00 96.44 316 ASP A CA 1
ATOM 2433 C C . ASP A 1 316 ? 13.957 -27.606 4.820 1.00 96.44 316 ASP A C 1
ATOM 2435 O O . ASP A 1 316 ? 13.868 -27.220 5.985 1.00 96.44 316 ASP A O 1
ATOM 2439 N N . LEU A 1 317 ? 12.917 -27.522 3.983 1.00 96.38 317 LEU A N 1
ATOM 2440 C CA . LEU A 1 317 ? 11.670 -26.858 4.367 1.00 96.38 317 LEU A CA 1
ATOM 2441 C C . LEU A 1 317 ? 10.911 -27.575 5.492 1.00 96.38 317 LEU A C 1
ATOM 2443 O O . LEU A 1 317 ? 9.985 -26.988 6.055 1.00 96.38 317 LEU A O 1
ATOM 2447 N N . ASN A 1 318 ? 11.279 -28.806 5.865 1.00 96.12 318 ASN A N 1
ATOM 2448 C CA . ASN A 1 318 ? 10.704 -29.457 7.045 1.00 96.12 318 ASN A CA 1
ATOM 2449 C C . ASN A 1 318 ? 11.038 -28.703 8.345 1.00 96.12 318 ASN A C 1
ATOM 2451 O O . ASN A 1 318 ? 10.232 -28.728 9.277 1.00 96.12 318 ASN A O 1
ATOM 2455 N N . GLU A 1 319 ? 12.137 -27.944 8.387 1.00 95.38 319 GLU A N 1
ATOM 2456 C CA . GLU A 1 319 ? 12.505 -27.101 9.535 1.00 95.38 319 GLU A CA 1
ATOM 2457 C C . GLU A 1 319 ? 11.495 -25.966 9.797 1.00 95.38 319 GLU A C 1
ATOM 2459 O O . GLU A 1 319 ? 11.378 -25.467 10.917 1.00 95.38 319 GLU A O 1
ATOM 2464 N N . CYS A 1 320 ? 10.684 -25.590 8.801 1.00 94.62 320 CYS A N 1
ATOM 2465 C CA . CYS A 1 320 ? 9.606 -24.613 8.972 1.00 94.62 320 CYS A CA 1
ATOM 2466 C C . CYS A 1 320 ? 8.460 -25.123 9.868 1.00 94.62 320 CYS A C 1
ATOM 2468 O O . CYS A 1 320 ? 7.659 -24.324 10.355 1.00 94.62 320 CYS A O 1
ATOM 2470 N N . ILE A 1 321 ? 8.332 -26.442 10.059 1.00 93.88 321 ILE A N 1
ATOM 2471 C CA . ILE A 1 321 ? 7.172 -27.060 10.720 1.00 93.88 321 ILE A CA 1
ATOM 2472 C C . ILE A 1 321 ? 7.231 -26.857 12.235 1.00 93.88 321 ILE A C 1
ATOM 2474 O O . ILE A 1 321 ? 6.260 -26.392 12.833 1.00 93.88 321 ILE A O 1
ATOM 2478 N N . GLU A 1 322 ? 8.367 -27.184 12.854 1.00 93.25 322 GLU A N 1
ATOM 2479 C CA . GLU A 1 322 ? 8.519 -27.171 14.313 1.00 93.25 322 GLU A CA 1
ATOM 2480 C C . GLU A 1 322 ? 8.269 -25.767 14.885 1.00 93.25 322 GLU A C 1
ATOM 2482 O O . GLU A 1 322 ? 7.489 -25.586 15.819 1.00 93.25 322 GLU A O 1
ATOM 2487 N N . GLY A 1 323 ? 8.828 -24.735 14.244 1.00 91.81 323 GLY A N 1
ATOM 2488 C CA . GLY A 1 323 ? 8.631 -23.345 14.651 1.00 91.81 323 GLY A CA 1
ATOM 2489 C C . GLY A 1 323 ? 7.162 -22.901 14.653 1.00 91.81 323 GLY A C 1
ATOM 2490 O O . GLY A 1 323 ? 6.769 -22.107 15.515 1.00 91.81 323 GLY A O 1
ATOM 2491 N N . LYS A 1 324 ? 6.340 -23.423 13.730 1.00 94.38 324 LYS A N 1
ATOM 2492 C CA . LYS A 1 324 ? 4.899 -23.123 13.657 1.00 94.38 324 LYS A CA 1
ATOM 2493 C C . LYS A 1 324 ? 4.101 -23.808 14.764 1.00 94.38 324 LYS A C 1
ATOM 2495 O O . LYS A 1 324 ? 3.078 -23.273 15.178 1.00 94.38 324 LYS A O 1
ATOM 2500 N N . GLN A 1 325 ? 4.573 -24.934 15.302 1.00 93.19 325 GLN A N 1
ATOM 2501 C CA . GLN A 1 325 ? 3.937 -25.559 16.465 1.00 93.19 325 GLN A CA 1
ATOM 2502 C C . GLN A 1 325 ? 3.973 -24.631 17.686 1.00 93.19 325 GLN A C 1
ATOM 2504 O O . GLN A 1 325 ? 2.982 -24.519 18.406 1.00 93.19 325 GLN A O 1
ATOM 2509 N N . TYR A 1 326 ? 5.104 -23.958 17.912 1.00 89.81 326 TYR A N 1
ATOM 2510 C CA . TYR A 1 326 ? 5.272 -23.053 19.050 1.00 89.81 326 TYR A CA 1
ATOM 2511 C C . TYR A 1 326 ? 4.634 -21.680 18.810 1.00 89.81 326 TYR A C 1
ATOM 2513 O O . TYR A 1 326 ? 4.085 -21.089 19.739 1.00 89.81 326 TYR A O 1
ATOM 2521 N N . HIS A 1 327 ? 4.734 -21.145 17.585 1.00 93.38 327 HIS A N 1
ATOM 2522 C CA . HIS A 1 327 ? 4.242 -19.807 17.257 1.00 93.38 327 HIS A CA 1
ATOM 2523 C C . HIS A 1 327 ? 3.906 -19.664 15.762 1.00 93.38 327 HIS A C 1
ATOM 2525 O O . HIS A 1 327 ? 4.771 -19.333 14.950 1.00 93.38 327 HIS A O 1
ATOM 2531 N N . ASP A 1 328 ? 2.633 -19.876 15.417 1.00 95.00 328 ASP A N 1
ATOM 2532 C CA . ASP A 1 328 ? 2.089 -19.669 14.069 1.00 95.00 328 ASP A CA 1
ATOM 2533 C C . ASP A 1 328 ? 1.201 -18.418 14.013 1.00 95.00 328 ASP A C 1
ATOM 2535 O O . ASP A 1 328 ? 0.012 -18.460 14.345 1.00 95.00 328 ASP A O 1
ATOM 2539 N N . VAL A 1 329 ? 1.794 -17.301 13.574 1.00 94.50 329 VAL A N 1
ATOM 2540 C CA . VAL A 1 329 ? 1.165 -15.967 13.531 1.00 94.50 329 VAL A CA 1
ATOM 2541 C C . VAL A 1 329 ? 0.030 -15.839 12.515 1.00 94.50 329 VAL A C 1
ATOM 2543 O O . VAL A 1 329 ? -0.744 -14.885 12.593 1.00 94.50 329 VAL A O 1
ATOM 2546 N N . VAL A 1 330 ? -0.081 -16.761 11.556 1.00 93.81 330 VAL A N 1
ATOM 2547 C CA . VAL A 1 330 ? -1.151 -16.753 10.544 1.00 93.81 330 VAL A CA 1
ATOM 2548 C C . VAL A 1 330 ? -2.185 -17.844 10.766 1.00 93.81 330 VAL A C 1
ATOM 2550 O O . VAL A 1 330 ? -3.279 -17.731 10.226 1.00 93.81 330 VAL A O 1
ATOM 2553 N N . GLY A 1 331 ? -1.863 -18.862 11.561 1.00 92.00 331 GLY A N 1
ATOM 2554 C CA . GLY A 1 331 ? -2.779 -19.912 11.986 1.00 92.00 331 GLY A CA 1
ATOM 2555 C C . GLY A 1 331 ? -3.187 -19.759 13.447 1.00 92.00 331 GLY A C 1
ATOM 2556 O O . GLY A 1 331 ? -3.945 -18.857 13.802 1.00 92.00 331 GLY A O 1
ATOM 2557 N N . GLY A 1 332 ? -2.714 -20.676 14.295 1.00 90.12 332 GLY A N 1
ATOM 2558 C CA . GLY A 1 332 ? -3.233 -20.881 15.655 1.00 90.12 332 GLY A CA 1
ATOM 2559 C C . GLY A 1 332 ? -3.061 -19.707 16.627 1.00 90.12 332 GLY A C 1
ATOM 2560 O O . GLY A 1 332 ? -3.830 -19.599 17.580 1.00 90.12 332 GLY A O 1
ATOM 2561 N N . TYR A 1 333 ? -2.090 -18.817 16.401 1.00 94.38 333 TYR A N 1
ATOM 2562 C CA . TYR A 1 333 ? -1.906 -17.621 17.230 1.00 94.38 333 TYR A CA 1
ATOM 2563 C C . TYR A 1 333 ? -2.848 -16.476 16.827 1.00 94.38 333 TYR A C 1
ATOM 2565 O O . TYR A 1 333 ? -3.186 -15.625 17.655 1.00 94.38 333 TYR A O 1
ATOM 2573 N N . GLN A 1 334 ? -3.290 -16.438 15.565 1.00 93.56 334 GLN A N 1
ATOM 2574 C CA . GLN A 1 334 ? -4.097 -15.337 15.054 1.00 93.56 334 GLN A CA 1
ATOM 2575 C C . GLN A 1 334 ? -5.523 -15.351 15.619 1.00 93.56 334 GLN A C 1
ATOM 2577 O O . GLN A 1 334 ? -6.210 -16.371 15.657 1.00 93.56 334 GLN A O 1
ATOM 2582 N N . ARG A 1 335 ? -6.022 -14.168 15.986 1.00 94.94 335 ARG A N 1
ATOM 2583 C CA . ARG A 1 335 ? -7.392 -13.957 16.473 1.00 94.94 335 ARG A CA 1
ATOM 2584 C C . ARG A 1 335 ? -8.295 -13.431 15.365 1.00 94.94 335 ARG A C 1
ATOM 2586 O O . ARG A 1 335 ? -8.564 -12.234 15.298 1.00 94.94 335 ARG A O 1
ATOM 2593 N N . PHE A 1 336 ? -8.782 -14.330 14.509 1.00 91.81 336 PHE A N 1
ATOM 2594 C CA . PHE A 1 336 ? -9.664 -13.993 13.377 1.00 91.81 336 PHE A CA 1
ATOM 2595 C C . PHE A 1 336 ? -11.005 -13.358 13.781 1.00 91.81 336 PHE A C 1
ATOM 2597 O O . PHE A 1 336 ? -11.649 -12.695 12.974 1.00 91.81 336 PHE A O 1
ATOM 2604 N N . ASP A 1 337 ? -11.431 -13.542 15.030 1.00 92.94 337 ASP A N 1
ATOM 2605 C CA . ASP A 1 337 ? -12.602 -12.882 15.611 1.00 92.94 337 ASP A CA 1
ATOM 2606 C C . ASP A 1 337 ? -12.340 -11.415 16.000 1.00 92.94 337 ASP A C 1
ATOM 2608 O O . ASP A 1 337 ? -13.285 -10.643 16.163 1.00 92.94 337 ASP A O 1
ATOM 2612 N N . VAL A 1 338 ? -11.068 -11.026 16.140 1.00 95.44 338 VAL A N 1
ATOM 2613 C CA . VAL A 1 338 ? -10.634 -9.669 16.505 1.00 95.44 338 VAL A CA 1
ATOM 2614 C C . VAL A 1 338 ? -10.075 -8.921 15.294 1.00 95.44 338 VAL A C 1
ATOM 2616 O O . VAL A 1 338 ? -10.419 -7.759 15.076 1.00 95.44 338 VAL A O 1
ATOM 2619 N N . PHE A 1 339 ? -9.223 -9.572 14.501 1.00 95.19 339 PHE A N 1
ATOM 2620 C CA . PHE A 1 339 ? -8.505 -8.965 13.384 1.00 95.19 339 PHE A CA 1
ATOM 2621 C C . PHE A 1 339 ? -8.863 -9.637 12.056 1.00 95.19 339 PHE A C 1
ATOM 2623 O O . PHE A 1 339 ? -8.833 -10.857 11.928 1.00 95.19 339 PHE A O 1
ATOM 2630 N N . SER A 1 340 ? -9.144 -8.818 11.041 1.00 93.00 340 SER A N 1
ATOM 2631 C CA . SER A 1 340 ? -9.381 -9.254 9.663 1.00 93.00 340 SER A CA 1
ATOM 2632 C C . SER A 1 340 ? -8.664 -8.308 8.703 1.00 93.00 340 SER A C 1
ATOM 2634 O O . SER A 1 340 ? -8.877 -7.096 8.759 1.00 93.00 340 SER A O 1
ATOM 2636 N N . LEU A 1 341 ? -7.862 -8.857 7.787 1.00 95.12 341 LEU A N 1
ATOM 2637 C CA . LEU A 1 341 ? -7.162 -8.105 6.743 1.00 95.12 341 LEU A CA 1
ATOM 2638 C C . LEU A 1 341 ? -7.748 -8.432 5.364 1.00 95.12 341 LEU A C 1
ATOM 2640 O O . LEU A 1 341 ? -7.916 -9.598 5.018 1.00 95.12 341 LEU A O 1
ATOM 2644 N N . GLN A 1 342 ? -8.028 -7.402 4.564 1.00 96.50 342 GLN A N 1
ATOM 2645 C CA . GLN A 1 342 ? -8.414 -7.535 3.156 1.00 96.50 342 GLN A CA 1
ATOM 2646 C C . GLN A 1 342 ? -7.395 -6.807 2.281 1.00 96.50 342 GLN A C 1
ATOM 2648 O O . GLN A 1 342 ? -7.021 -5.674 2.580 1.00 96.50 342 GLN A O 1
ATOM 2653 N N . VAL A 1 343 ? -6.964 -7.450 1.195 1.00 95.88 343 VAL A N 1
ATOM 2654 C CA . VAL A 1 343 ? -5.927 -6.927 0.296 1.00 95.88 343 VAL A CA 1
ATOM 2655 C C . VAL A 1 343 ? -6.495 -6.793 -1.112 1.00 95.88 343 VAL A C 1
ATOM 2657 O O . VAL A 1 343 ? -6.968 -7.772 -1.688 1.00 95.88 343 VAL A O 1
ATOM 2660 N N . ASN A 1 344 ? -6.427 -5.588 -1.684 1.00 96.88 344 ASN A N 1
ATOM 2661 C CA . ASN A 1 344 ? -6.768 -5.368 -3.087 1.00 96.88 344 ASN A CA 1
ATOM 2662 C C . ASN A 1 344 ? -5.582 -5.762 -3.979 1.00 96.88 344 ASN A C 1
ATOM 2664 O O . ASN A 1 344 ? -4.511 -5.173 -3.868 1.00 96.88 344 ASN A O 1
ATOM 2668 N N . ARG A 1 345 ? -5.789 -6.739 -4.869 1.00 95.62 345 ARG A N 1
ATOM 2669 C CA . ARG A 1 345 ? -4.771 -7.244 -5.807 1.00 95.62 345 ARG A CA 1
ATOM 2670 C C . ARG A 1 345 ? -5.022 -6.853 -7.262 1.00 95.62 345 ARG A C 1
ATOM 2672 O O . ARG A 1 345 ? -4.508 -7.503 -8.169 1.00 95.62 345 ARG A O 1
ATOM 2679 N N . GLN A 1 346 ? -5.859 -5.851 -7.499 1.00 94.81 346 GLN A N 1
ATOM 2680 C CA . GLN A 1 346 ? -6.084 -5.341 -8.842 1.00 94.81 346 GLN A CA 1
ATOM 2681 C C . GLN A 1 346 ? -4.808 -4.661 -9.362 1.00 94.81 346 GLN A C 1
ATOM 2683 O O . GLN A 1 346 ? -4.222 -3.833 -8.665 1.00 94.81 346 GLN A O 1
ATOM 2688 N N . ARG A 1 347 ? -4.390 -5.016 -10.585 1.00 92.50 347 ARG A N 1
ATOM 2689 C CA . ARG A 1 347 ? -3.360 -4.279 -11.327 1.00 92.50 347 ARG A CA 1
ATOM 2690 C C . ARG A 1 347 ? -3.955 -2.936 -11.742 1.00 92.50 347 ARG A C 1
ATOM 2692 O O . ARG A 1 347 ? -5.032 -2.913 -12.338 1.00 92.50 347 ARG A O 1
ATOM 2699 N N . HIS A 1 348 ? -3.290 -1.837 -11.410 1.00 87.31 348 HIS A N 1
ATOM 2700 C CA . HIS A 1 348 ? -3.764 -0.507 -11.778 1.00 87.31 348 HIS A CA 1
ATOM 2701 C C . HIS A 1 348 ? -3.213 -0.101 -13.146 1.00 87.31 348 HIS A C 1
ATOM 2703 O O . HIS A 1 348 ? -2.002 -0.014 -13.346 1.00 87.31 348 HIS A O 1
ATOM 2709 N N . GLU A 1 349 ? -4.121 0.182 -14.076 1.00 86.06 349 GLU A N 1
ATOM 2710 C CA . GLU A 1 349 ? -3.824 0.777 -15.378 1.00 86.06 349 GLU A CA 1
ATOM 2711 C C . GLU A 1 349 ? -4.348 2.221 -15.411 1.00 86.06 349 GLU A C 1
ATOM 2713 O O . GLU A 1 349 ? -5.311 2.528 -14.701 1.00 86.06 349 GLU A O 1
ATOM 2718 N N . PRO A 1 350 ? -3.748 3.128 -16.209 1.00 87.62 350 PRO A N 1
ATOM 2719 C CA . PRO A 1 350 ? -4.221 4.512 -16.296 1.00 87.62 350 PRO A CA 1
ATOM 2720 C C . PRO A 1 350 ? -5.679 4.628 -16.753 1.00 87.62 350 PRO A C 1
ATOM 2722 O O . PRO A 1 350 ? -6.378 5.562 -16.369 1.00 87.62 350 PRO A O 1
ATOM 2725 N N . VAL A 1 351 ? -6.122 3.693 -17.594 1.00 88.31 351 VAL A N 1
ATOM 2726 C CA . VAL A 1 351 ? -7.476 3.612 -18.137 1.00 88.31 351 VAL A CA 1
ATOM 2727 C C . VAL A 1 351 ? -7.729 2.177 -18.603 1.00 88.31 351 VAL A C 1
ATOM 2729 O O . VAL A 1 351 ? -6.819 1.531 -19.115 1.00 88.31 351 VAL A O 1
ATOM 2732 N N . HIS A 1 352 ? -8.959 1.689 -18.446 1.00 83.44 352 HIS A N 1
ATOM 2733 C CA . HIS A 1 352 ? -9.414 0.453 -19.082 1.00 83.44 352 HIS A CA 1
ATOM 2734 C C . HIS A 1 352 ? -10.278 0.823 -20.290 1.00 83.44 352 HIS A C 1
ATOM 2736 O O . HIS A 1 352 ? -11.314 1.477 -20.138 1.00 83.44 352 HIS A O 1
ATOM 2742 N N . PHE A 1 353 ? -9.831 0.450 -21.488 1.00 84.12 353 PHE A N 1
ATOM 2743 C CA . PHE A 1 353 ? -10.581 0.661 -22.723 1.00 84.12 353 PHE A CA 1
ATOM 2744 C C . PHE A 1 353 ? -11.588 -0.477 -22.914 1.00 84.12 353 PHE A C 1
ATOM 2746 O O . PHE A 1 353 ? -11.264 -1.645 -22.716 1.00 84.12 353 PHE A O 1
ATOM 2753 N N . HIS A 1 354 ? -12.817 -0.133 -23.286 1.00 83.00 354 HIS A N 1
ATOM 2754 C CA . HIS A 1 354 ? -13.864 -1.089 -23.626 1.00 83.00 354 HIS A CA 1
ATOM 2755 C C . HIS A 1 354 ? -14.333 -0.781 -25.045 1.00 83.00 354 HIS A C 1
ATOM 2757 O O . HIS A 1 354 ? -15.262 0.003 -25.237 1.00 83.00 354 HIS A O 1
ATOM 2763 N N . ASP A 1 355 ? -13.662 -1.378 -26.027 1.00 81.19 355 ASP A N 1
ATOM 2764 C CA . ASP A 1 355 ? -14.049 -1.279 -27.430 1.00 81.19 355 ASP A CA 1
ATOM 2765 C C . ASP A 1 355 ? -15.082 -2.380 -27.720 1.00 81.19 355 ASP A C 1
ATOM 2767 O O . ASP A 1 355 ? -14.811 -3.574 -27.590 1.00 81.19 355 ASP A O 1
ATOM 2771 N N . GLY A 1 356 ? -16.324 -1.991 -28.013 1.00 54.06 356 GLY A N 1
ATOM 2772 C CA . GLY A 1 356 ? -17.425 -2.932 -28.213 1.00 54.06 356 GLY A CA 1
ATOM 2773 C C . GLY A 1 356 ? -17.401 -3.584 -29.596 1.00 54.06 356 GLY A C 1
ATOM 2774 O O . GLY A 1 356 ? -17.958 -3.008 -30.520 1.00 54.06 356 GLY A O 1
ATOM 2775 N N . ASN A 1 357 ? -16.781 -4.763 -29.730 1.00 40.97 357 ASN A N 1
ATOM 2776 C CA . ASN A 1 357 ? -17.163 -5.870 -30.631 1.00 40.97 357 ASN A CA 1
ATOM 2777 C C . ASN A 1 357 ? -16.060 -6.937 -30.679 1.00 40.97 357 ASN A C 1
ATOM 2779 O O . ASN A 1 357 ? -14.973 -6.647 -31.154 1.00 40.97 357 ASN A O 1
ATOM 2783 N N . GLU A 1 358 ? -16.379 -8.172 -30.279 1.00 37.88 358 GLU A N 1
ATOM 2784 C CA . GLU A 1 358 ? -15.993 -9.398 -30.999 1.00 37.88 358 GLU A CA 1
ATOM 2785 C C . GLU A 1 358 ? -16.708 -10.605 -30.368 1.00 37.88 358 GLU A C 1
ATOM 2787 O O . GLU A 1 358 ? -16.393 -11.053 -29.267 1.00 37.88 358 GLU A O 1
ATOM 2792 N N . ASN A 1 359 ? -17.709 -11.127 -31.079 1.00 37.19 359 ASN A N 1
ATOM 2793 C CA . ASN A 1 359 ? -18.244 -12.468 -30.877 1.00 37.19 359 ASN A CA 1
ATOM 2794 C C . ASN A 1 359 ? -17.979 -13.255 -32.164 1.00 37.19 359 ASN A C 1
ATOM 2796 O O . ASN A 1 359 ? -18.499 -12.886 -33.216 1.00 37.19 359 ASN A O 1
ATOM 2800 N N . GLY A 1 360 ? -17.251 -14.370 -32.052 1.00 33.88 360 GLY A N 1
ATOM 2801 C CA . GLY A 1 360 ? -17.405 -15.512 -32.956 1.00 33.88 360 GLY A CA 1
ATOM 2802 C C . GLY A 1 360 ? -16.124 -16.111 -33.537 1.00 33.88 360 GLY A C 1
ATOM 2803 O O . GLY A 1 360 ? -15.796 -15.872 -34.689 1.00 33.88 360 GLY A O 1
ATOM 2804 N N . SER A 1 361 ? -15.487 -17.039 -32.823 1.00 28.91 361 SER A N 1
ATOM 2805 C CA . SER A 1 361 ? -15.588 -18.462 -33.191 1.00 28.91 361 SER A CA 1
ATOM 2806 C C . SER A 1 361 ? -14.814 -19.349 -32.216 1.00 28.91 361 SER A C 1
ATOM 2808 O O . SER A 1 361 ? -13.638 -19.167 -31.920 1.00 28.91 361 SER A O 1
ATOM 2810 N N . SER A 1 362 ? -15.517 -20.352 -31.710 1.00 33.28 362 SER A N 1
ATOM 2811 C CA . SER A 1 362 ? -14.930 -21.542 -31.122 1.00 33.28 362 SER A CA 1
ATOM 2812 C C . SER A 1 362 ? -14.290 -22.395 -32.218 1.00 33.28 362 SER A C 1
ATOM 2814 O O . SER A 1 362 ? -15.017 -22.925 -33.056 1.00 33.28 362 SER A O 1
ATOM 2816 N N . LEU A 1 363 ? -12.982 -22.629 -32.152 1.00 27.50 363 LEU A N 1
ATOM 2817 C CA . LEU A 1 363 ? -12.359 -23.828 -32.713 1.00 27.50 363 LEU A CA 1
ATOM 2818 C C . LEU A 1 363 ? -11.330 -24.364 -31.711 1.00 27.50 363 LEU A C 1
ATOM 2820 O O . LEU A 1 363 ? -10.278 -23.779 -31.478 1.00 27.50 363 LEU A O 1
ATOM 2824 N N . ARG A 1 364 ? -11.670 -25.499 -31.094 1.00 31.47 364 ARG A N 1
ATOM 2825 C CA . ARG A 1 364 ? -10.692 -26.417 -30.507 1.00 31.47 364 ARG A CA 1
ATOM 2826 C C . ARG A 1 364 ? -10.076 -27.229 -31.649 1.00 31.47 364 ARG A C 1
ATOM 2828 O O . ARG A 1 364 ? -10.834 -27.924 -32.314 1.00 31.47 364 ARG A O 1
ATOM 2835 N N . SER A 1 365 ? -8.749 -27.263 -31.765 1.00 26.67 365 SER A N 1
ATOM 2836 C CA . SER A 1 365 ? -7.984 -28.507 -31.972 1.00 26.67 365 SER A CA 1
ATOM 2837 C C . SER A 1 365 ? -6.472 -28.269 -31.936 1.00 26.67 365 SER A C 1
ATOM 2839 O O . SER A 1 365 ? -5.978 -27.235 -32.366 1.00 26.67 365 SER A O 1
ATOM 2841 N N . ASN A 1 366 ? -5.781 -29.281 -31.415 1.00 28.66 366 ASN A N 1
ATOM 2842 C CA . ASN A 1 366 ? -4.336 -29.474 -31.324 1.00 28.66 366 ASN A CA 1
ATOM 2843 C C . ASN A 1 366 ? -3.553 -29.343 -32.650 1.00 28.66 366 ASN A C 1
ATOM 2845 O O . ASN A 1 366 ? -4.125 -29.457 -33.726 1.00 28.66 366 ASN A O 1
ATOM 2849 N N . SER A 1 367 ? -2.223 -29.322 -32.457 1.00 26.48 367 SER A N 1
ATOM 2850 C CA . SER A 1 367 ? -1.116 -29.858 -33.277 1.00 26.48 367 SER A CA 1
ATOM 2851 C C . SER A 1 367 ? -0.325 -28.904 -34.183 1.00 26.48 367 SER A C 1
ATOM 2853 O O . SER A 1 367 ? -0.853 -28.379 -35.151 1.00 26.48 367 SER A O 1
ATOM 2855 N N . LEU A 1 368 ? 0.966 -28.779 -33.824 1.00 28.84 368 LEU A N 1
ATOM 2856 C CA . LEU A 1 368 ? 2.199 -28.758 -34.637 1.00 28.84 368 LEU A CA 1
ATOM 2857 C C . LEU A 1 368 ? 2.105 -28.344 -36.118 1.00 28.84 368 LEU A C 1
ATOM 2859 O O . LEU A 1 368 ? 1.415 -28.997 -36.893 1.00 28.84 368 LEU A O 1
ATOM 2863 N N . GLY A 1 369 ? 2.991 -27.433 -36.539 1.00 23.59 369 GLY A N 1
ATOM 2864 C CA . GLY A 1 369 ? 3.465 -27.399 -37.927 1.00 23.59 369 GLY A CA 1
ATOM 2865 C C . GLY A 1 369 ? 3.940 -26.039 -38.436 1.00 23.59 369 GLY A C 1
ATOM 2866 O O . GLY A 1 369 ? 3.169 -25.093 -38.499 1.00 23.59 369 GLY A O 1
ATOM 2867 N N . ASN A 1 370 ? 5.222 -26.015 -38.793 1.00 26.11 370 ASN A N 1
ATOM 2868 C CA . ASN A 1 370 ? 6.013 -25.047 -39.555 1.00 26.11 370 ASN A CA 1
ATOM 2869 C C . ASN A 1 370 ? 5.373 -24.311 -40.764 1.00 26.11 370 ASN A C 1
ATOM 2871 O O . ASN A 1 370 ? 4.417 -24.775 -41.375 1.00 26.11 370 ASN A O 1
ATOM 2875 N N . ASP A 1 371 ? 6.115 -23.259 -41.149 1.00 26.91 371 ASP A N 1
ATOM 2876 C CA . ASP A 1 371 ? 6.407 -22.731 -42.500 1.00 26.91 371 ASP A CA 1
ATOM 2877 C C . ASP A 1 371 ? 5.789 -21.391 -42.971 1.00 26.91 371 ASP A C 1
ATOM 2879 O O . ASP A 1 371 ? 4.607 -21.246 -43.255 1.00 26.91 371 ASP A O 1
ATOM 2883 N N . GLU A 1 372 ? 6.715 -20.424 -43.071 1.00 24.97 372 GLU A N 1
ATOM 2884 C CA . GLU A 1 372 ? 7.037 -19.512 -44.182 1.00 24.97 372 GLU A CA 1
ATOM 2885 C C . GLU A 1 372 ? 6.009 -18.590 -44.892 1.00 24.97 372 GLU A C 1
ATOM 2887 O O . GLU A 1 372 ? 5.082 -18.999 -45.576 1.00 24.97 372 GLU A O 1
ATOM 2892 N N . GLN A 1 373 ? 6.444 -17.316 -44.936 1.00 24.81 373 GLN A N 1
ATOM 2893 C CA . GLN A 1 373 ? 6.479 -16.370 -46.071 1.00 24.81 373 GLN A CA 1
ATOM 2894 C C . GLN A 1 373 ? 5.265 -15.494 -46.480 1.00 24.81 373 GLN A C 1
ATOM 2896 O O . GLN A 1 373 ? 4.258 -15.941 -47.011 1.00 24.81 373 GLN A O 1
ATOM 2901 N N . LYS A 1 374 ? 5.594 -14.183 -46.481 1.00 24.42 374 LYS A N 1
ATOM 2902 C CA . LYS A 1 374 ? 5.372 -13.127 -47.502 1.00 24.42 374 LYS A CA 1
ATOM 2903 C C . LYS A 1 374 ? 4.216 -12.113 -47.373 1.00 24.42 374 LYS A C 1
ATOM 2905 O O . LYS A 1 374 ? 3.035 -12.403 -47.474 1.00 24.42 374 LYS A O 1
ATOM 2910 N N . SER A 1 375 ? 4.691 -10.864 -47.283 1.00 23.73 375 SER A N 1
ATOM 2911 C CA . SER A 1 375 ? 4.160 -9.547 -47.671 1.00 23.73 375 SER A CA 1
ATOM 2912 C C . SER A 1 375 ? 2.893 -9.457 -48.536 1.00 23.73 375 SER A C 1
ATOM 2914 O O . SER A 1 375 ? 2.827 -10.059 -49.603 1.00 23.73 375 SER A O 1
ATOM 2916 N N . SER A 1 376 ? 2.034 -8.476 -48.242 1.00 23.25 376 SER A N 1
ATOM 2917 C CA . SER A 1 376 ? 1.879 -7.238 -49.043 1.00 23.25 376 SER A CA 1
ATOM 2918 C C . SER A 1 376 ? 0.752 -6.358 -48.474 1.00 23.25 376 SER A C 1
ATOM 2920 O O . SER A 1 376 ? -0.159 -6.850 -47.816 1.00 23.25 376 SER A O 1
ATOM 2922 N N . GLY A 1 377 ? 0.870 -5.037 -48.646 1.00 22.80 377 GLY A N 1
ATOM 2923 C CA . GLY A 1 377 ? -0.016 -4.039 -48.042 1.00 22.80 377 GLY A CA 1
ATOM 2924 C C . GLY A 1 377 ? -1.341 -3.797 -48.772 1.00 22.80 377 GLY A C 1
ATOM 2925 O O . GLY A 1 377 ? -1.526 -4.171 -49.925 1.00 22.80 377 GLY A O 1
ATOM 2926 N N . GLY A 1 378 ? -2.235 -3.066 -48.104 1.00 22.53 378 GLY A N 1
ATOM 2927 C CA . GLY A 1 378 ? -3.459 -2.529 -48.694 1.00 22.53 378 GLY A CA 1
ATOM 2928 C C . GLY A 1 378 ? -4.251 -1.687 -47.695 1.00 22.53 378 GLY A C 1
ATOM 2929 O O . GLY A 1 378 ? -4.758 -2.202 -46.707 1.00 22.53 378 GLY A O 1
ATOM 2930 N N . LYS A 1 379 ? -4.334 -0.376 -47.951 1.00 28.72 379 LYS A N 1
ATOM 2931 C CA . LYS A 1 379 ? -5.199 0.587 -47.249 1.00 28.72 379 LYS A CA 1
ATOM 2932 C C . LYS A 1 379 ? -6.678 0.230 -47.444 1.00 28.72 379 LYS A C 1
ATOM 2934 O O . LYS A 1 379 ? -7.088 -0.033 -48.568 1.00 28.72 379 LYS A O 1
ATOM 2939 N N . GLY A 1 380 ? -7.482 0.370 -46.390 1.00 22.64 380 GLY A N 1
ATOM 2940 C CA . GLY A 1 380 ? -8.942 0.316 -46.469 1.00 22.64 380 GLY A CA 1
ATOM 2941 C C . GLY A 1 380 ? -9.601 0.917 -45.229 1.00 22.64 380 GLY A C 1
ATOM 2942 O O . GLY A 1 380 ? -9.696 0.274 -44.193 1.00 22.64 380 GLY A O 1
ATOM 2943 N N . THR A 1 381 ? -10.040 2.168 -45.335 1.00 28.83 381 THR A N 1
ATOM 2944 C CA . THR A 1 381 ? -10.987 2.828 -44.425 1.00 28.83 381 THR A CA 1
ATOM 2945 C C . THR A 1 381 ? -12.347 2.132 -44.460 1.00 28.83 381 THR A C 1
ATOM 2947 O O . THR A 1 381 ? -12.910 1.990 -45.542 1.00 28.83 381 THR A O 1
ATOM 2950 N N . SER A 1 382 ? -12.923 1.798 -43.302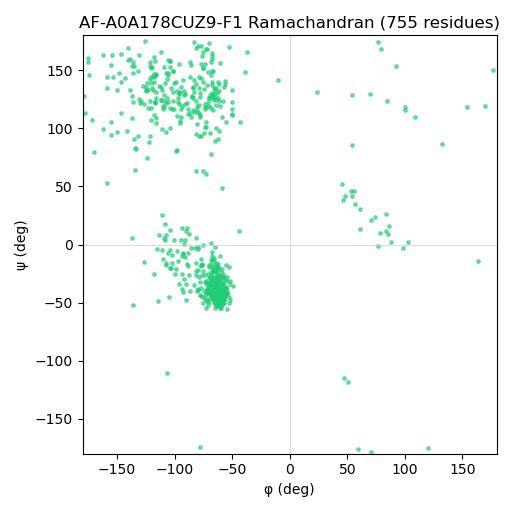 1.00 21.80 382 SER A N 1
ATOM 2951 C CA . SER A 1 382 ? -14.372 1.622 -43.145 1.00 21.80 382 SER A CA 1
ATOM 2952 C C . SER A 1 382 ? -14.797 1.759 -41.682 1.00 21.80 382 SER A C 1
ATOM 2954 O O . SER A 1 382 ? -14.174 1.238 -40.765 1.00 21.80 382 SER A O 1
ATOM 2956 N N . THR A 1 383 ? -15.868 2.516 -41.509 1.00 23.81 383 THR A N 1
ATOM 2957 C CA . THR A 1 383 ? -16.549 2.962 -40.297 1.00 23.81 383 THR A CA 1
ATOM 2958 C C . THR A 1 383 ? -17.406 1.900 -39.593 1.00 23.81 383 THR A C 1
ATOM 2960 O O . THR A 1 383 ? -18.078 1.124 -40.261 1.00 23.81 383 THR A O 1
ATOM 2963 N N . ARG A 1 384 ? -17.525 2.088 -38.265 1.00 30.05 384 ARG A N 1
ATOM 2964 C CA . ARG A 1 384 ? -18.673 1.841 -37.357 1.00 30.05 384 ARG A CA 1
ATOM 2965 C C . ARG A 1 384 ? -19.123 0.408 -37.027 1.00 30.05 384 ARG A C 1
ATOM 2967 O O . ARG A 1 384 ? -19.542 -0.354 -37.885 1.00 30.05 384 ARG A O 1
ATOM 2974 N N . GLY A 1 385 ? -19.259 0.188 -35.716 1.00 22.61 385 GLY A N 1
ATOM 2975 C CA . GLY A 1 385 ? -20.181 -0.765 -35.096 1.00 22.61 385 GLY A CA 1
ATOM 2976 C C . GLY A 1 385 ? -20.227 -0.559 -33.578 1.00 22.61 385 GLY A C 1
ATOM 2977 O O . GLY A 1 385 ? -19.532 -1.257 -32.859 1.00 22.61 385 GLY A O 1
ATOM 2978 N N . GLU A 1 386 ? -20.980 0.442 -33.108 1.00 37.31 386 GLU A N 1
ATOM 2979 C CA . GLU A 1 386 ? -21.256 0.711 -31.684 1.00 37.31 386 GLU A CA 1
ATOM 2980 C C . GLU A 1 386 ? -22.319 -0.260 -31.125 1.00 37.31 386 GLU A C 1
ATOM 2982 O O . GLU A 1 386 ? -23.306 -0.540 -31.804 1.00 37.31 386 GLU A O 1
ATOM 2987 N N . GLY A 1 387 ? -22.182 -0.687 -29.859 1.00 25.62 387 GLY A N 1
ATOM 2988 C CA . GLY A 1 387 ? -23.264 -1.287 -29.060 1.00 25.62 387 GLY A CA 1
ATOM 2989 C C . GLY A 1 387 ? -22.865 -1.592 -27.600 1.00 25.62 387 GLY A C 1
ATOM 2990 O O . GLY A 1 387 ? -21.684 -1.789 -27.324 1.00 25.62 387 GLY A O 1
ATOM 2991 N N . PRO A 1 388 ? -23.825 -1.694 -26.656 1.00 31.31 388 PRO A N 1
ATOM 2992 C CA . PRO A 1 388 ? -24.710 -0.643 -26.164 1.00 31.31 388 PRO A CA 1
ATOM 2993 C C . PRO A 1 388 ? -24.190 -0.035 -24.840 1.00 31.31 388 PRO A C 1
ATOM 2995 O O . PRO A 1 388 ? -23.859 -0.729 -23.879 1.00 31.31 388 PRO A O 1
ATOM 2998 N N . LEU A 1 389 ? -24.165 1.297 -24.783 1.00 38.31 389 LEU A N 1
ATOM 2999 C CA . LEU A 1 389 ? -23.821 2.089 -23.602 1.00 38.31 389 LEU A CA 1
ATOM 3000 C C . LEU A 1 389 ? -24.904 1.962 -22.522 1.00 38.31 389 LEU A C 1
ATOM 3002 O O . LEU A 1 389 ? -26.079 2.236 -22.772 1.00 38.31 389 LEU A O 1
ATOM 3006 N N . ILE A 1 390 ? -24.497 1.637 -21.293 1.00 34.56 390 ILE A N 1
ATOM 3007 C CA . ILE A 1 390 ? -25.325 1.888 -20.113 1.00 34.56 390 ILE A CA 1
ATOM 3008 C C . ILE A 1 390 ? -25.300 3.398 -19.874 1.00 34.56 390 ILE A C 1
ATOM 3010 O O . ILE A 1 390 ? -24.318 3.956 -19.386 1.00 34.56 390 ILE A O 1
ATOM 3014 N N . LEU A 1 391 ? -26.371 4.065 -20.286 1.00 36.31 391 LEU A N 1
ATOM 3015 C CA . LEU A 1 391 ? -26.509 5.508 -20.175 1.00 36.31 391 LEU A CA 1
ATOM 3016 C C . LEU A 1 391 ? -26.936 5.870 -18.752 1.00 36.31 391 LEU A C 1
ATOM 3018 O O . LEU A 1 391 ? -28.039 5.548 -18.310 1.00 36.31 391 LEU A O 1
ATOM 3022 N N . GLU A 1 392 ? -26.056 6.560 -18.034 1.00 36.19 392 GLU A N 1
ATOM 3023 C CA . GLU A 1 392 ? -26.410 7.207 -16.777 1.00 36.19 392 GLU A CA 1
ATOM 3024 C C . GLU A 1 392 ? -27.149 8.508 -17.113 1.00 36.19 392 GLU A C 1
ATOM 3026 O O . GLU A 1 392 ? -26.605 9.432 -17.728 1.00 36.19 392 GLU A O 1
ATOM 3031 N N . THR A 1 393 ? -28.438 8.568 -16.785 1.00 34.41 393 THR A N 1
ATOM 3032 C CA . THR A 1 393 ? -29.256 9.738 -17.120 1.00 34.41 393 THR A CA 1
ATOM 3033 C C . THR A 1 393 ? -28.763 10.969 -16.356 1.00 34.41 393 THR A C 1
ATOM 3035 O O . THR A 1 393 ? -28.728 10.973 -15.123 1.00 34.41 393 THR A O 1
ATOM 3038 N N . LYS A 1 394 ? -28.446 12.045 -17.093 1.00 36.75 394 LYS A N 1
ATOM 3039 C CA . LYS A 1 394 ? -27.868 13.306 -16.579 1.00 36.75 394 LYS A CA 1
ATOM 3040 C C . LYS A 1 394 ? -28.680 13.988 -15.467 1.00 36.75 394 LYS A C 1
ATOM 3042 O O . LYS A 1 394 ? -28.141 14.830 -14.756 1.00 36.75 394 LYS A O 1
ATOM 3047 N N . GLU A 1 395 ? -29.956 13.650 -15.296 1.00 35.12 395 GLU A N 1
ATOM 3048 C CA . GLU A 1 395 ? -30.817 14.288 -14.291 1.00 35.12 395 GLU A CA 1
ATOM 3049 C C . GLU A 1 395 ? -31.078 13.432 -13.041 1.00 35.12 395 GLU A C 1
ATOM 3051 O O . GLU A 1 395 ? -31.415 13.993 -11.997 1.00 35.12 395 GLU A O 1
ATOM 3056 N N . THR A 1 396 ? -30.903 12.106 -13.101 1.00 37.78 396 THR A N 1
ATOM 3057 C CA . THR A 1 396 ? -31.452 11.191 -12.079 1.00 37.78 396 THR A CA 1
ATOM 3058 C C . THR A 1 396 ? -30.441 10.239 -11.446 1.00 37.78 396 THR A C 1
ATOM 3060 O O . THR A 1 396 ? -30.747 9.678 -10.405 1.00 37.78 396 THR A O 1
ATOM 3063 N N . GLY A 1 397 ? -29.237 10.041 -12.000 1.00 41.66 397 GLY A N 1
ATOM 3064 C CA . GLY A 1 397 ? -28.282 9.059 -11.445 1.00 41.66 397 GLY A CA 1
ATOM 3065 C C . GLY A 1 397 ? -28.811 7.615 -11.447 1.00 41.66 397 GLY A C 1
ATOM 3066 O O . GLY A 1 397 ? -28.251 6.736 -10.795 1.00 41.66 397 GLY A O 1
ATOM 3067 N N . GLN A 1 398 ? -29.908 7.359 -12.167 1.00 35.84 398 GLN A N 1
ATOM 3068 C CA . GLN A 1 398 ? -30.364 6.010 -12.444 1.00 35.84 398 GLN A CA 1
ATOM 3069 C C . GLN A 1 398 ? -29.549 5.404 -13.577 1.00 35.84 398 GLN A C 1
ATOM 3071 O O . GLN A 1 398 ? -29.347 6.021 -14.624 1.00 35.84 398 GLN A O 1
ATOM 3076 N N . VAL A 1 399 ? -29.152 4.158 -13.343 1.00 38.75 399 VAL A N 1
ATOM 3077 C CA . VAL A 1 399 ? -28.516 3.271 -14.307 1.00 38.75 399 VAL A CA 1
ATOM 3078 C C . VAL A 1 399 ? -29.625 2.415 -14.913 1.00 38.75 399 VAL A C 1
ATOM 3080 O O . VAL A 1 399 ? -30.177 1.553 -14.230 1.00 38.75 399 VAL A O 1
ATOM 3083 N N . VAL A 1 400 ? -30.000 2.683 -16.164 1.00 35.19 400 VAL A N 1
ATOM 3084 C CA . VAL A 1 400 ? -30.991 1.875 -16.891 1.00 35.19 400 VAL A CA 1
ATOM 3085 C C . VAL A 1 400 ? -30.236 0.872 -17.771 1.00 35.19 400 VAL A C 1
ATOM 3087 O O . VAL A 1 400 ? -29.380 1.298 -18.549 1.00 35.19 400 VAL A O 1
ATOM 3090 N N . PRO A 1 401 ? -30.510 -0.444 -17.686 1.00 37.47 401 PRO A N 1
ATOM 3091 C CA . PRO A 1 401 ? -30.013 -1.392 -18.677 1.00 37.47 401 PRO A CA 1
ATOM 3092 C C . PRO A 1 401 ? -30.636 -1.046 -20.033 1.00 37.47 401 PRO A C 1
ATOM 3094 O O . PRO A 1 401 ? -31.858 -0.945 -20.134 1.00 37.47 401 PRO A O 1
ATOM 3097 N N . GLY A 1 402 ? -29.817 -0.837 -21.065 1.00 33.72 402 GLY A N 1
ATOM 3098 C CA . GLY A 1 402 ? -30.315 -0.577 -22.415 1.00 33.72 402 GLY A CA 1
ATOM 3099 C C . GLY A 1 402 ? -31.188 -1.739 -22.892 1.00 33.72 402 GLY A C 1
ATOM 3100 O O . GLY A 1 402 ? -30.688 -2.838 -23.115 1.00 33.72 402 GLY A O 1
ATOM 3101 N N . GLY A 1 403 ? -32.496 -1.509 -23.007 1.00 28.50 403 GLY A N 1
ATOM 3102 C CA . GLY A 1 403 ? -33.419 -2.462 -23.611 1.00 28.50 403 GLY A CA 1
ATOM 3103 C C . GLY A 1 403 ? -33.259 -2.467 -25.129 1.00 28.50 403 GLY A C 1
ATOM 3104 O O . GLY A 1 403 ? -33.215 -1.407 -25.751 1.00 28.50 403 GLY A O 1
ATOM 3105 N N . GLN A 1 404 ? -33.188 -3.662 -25.714 1.00 33.19 404 GLN A N 1
ATOM 3106 C CA . GLN A 1 404 ? -33.283 -3.884 -27.155 1.00 33.19 404 GLN A CA 1
ATOM 3107 C C . GLN A 1 404 ? -34.677 -3.467 -27.636 1.00 33.19 404 GLN A C 1
ATOM 3109 O O . GLN A 1 404 ? -35.641 -4.201 -27.450 1.00 33.19 404 GLN A O 1
ATOM 3114 N N . ASN A 1 405 ? -34.799 -2.277 -28.215 1.00 28.02 405 ASN A N 1
ATOM 3115 C CA . ASN A 1 405 ? -35.820 -1.994 -29.217 1.00 28.02 405 ASN A CA 1
ATOM 3116 C C . ASN A 1 405 ? -35.339 -0.841 -30.098 1.00 28.02 405 ASN A C 1
ATOM 3118 O O . ASN A 1 405 ? -35.317 0.323 -29.694 1.00 28.02 405 ASN A O 1
ATOM 3122 N N . ASP A 1 406 ? -34.945 -1.211 -31.312 1.00 30.88 406 ASP A N 1
ATOM 3123 C CA . ASP A 1 406 ? -34.616 -0.327 -32.418 1.00 30.88 406 ASP A CA 1
ATOM 3124 C C . ASP A 1 406 ? -35.853 0.454 -32.866 1.00 30.88 406 ASP A C 1
ATOM 3126 O O . ASP A 1 406 ? -36.565 0.016 -33.760 1.00 30.88 406 ASP A O 1
ATOM 3130 N N . GLN A 1 407 ? -36.102 1.619 -32.266 1.00 25.52 407 GLN A N 1
ATOM 3131 C CA . GLN A 1 407 ? -36.644 2.795 -32.957 1.00 25.52 407 GLN A CA 1
ATOM 3132 C C . GLN A 1 407 ? -36.128 4.052 -32.253 1.00 25.52 407 GLN A C 1
ATOM 3134 O O . GLN A 1 407 ? -36.677 4.520 -31.257 1.00 25.52 407 GLN A O 1
ATOM 3139 N N . ALA A 1 408 ? -35.053 4.619 -32.797 1.00 28.19 408 ALA A N 1
ATOM 3140 C CA . ALA A 1 408 ? -34.612 5.966 -32.477 1.00 28.19 408 ALA A CA 1
ATOM 3141 C C . ALA A 1 408 ? -35.621 6.987 -33.032 1.00 28.19 408 ALA A C 1
ATOM 3143 O O . ALA A 1 408 ? -35.386 7.636 -34.049 1.00 28.19 408 ALA A O 1
ATOM 3144 N N . THR A 1 409 ? -36.754 7.170 -32.355 1.00 22.48 409 THR A N 1
ATOM 3145 C CA . THR A 1 409 ? -37.420 8.474 -32.376 1.00 22.48 409 THR A CA 1
ATOM 3146 C C . THR A 1 409 ? -36.505 9.438 -31.644 1.00 22.48 409 THR A C 1
ATOM 3148 O O . THR A 1 409 ? -36.230 9.248 -30.460 1.00 22.48 409 THR A O 1
ATOM 3151 N N . ALA A 1 410 ? -35.998 10.437 -32.367 1.00 26.03 410 ALA A N 1
ATOM 3152 C CA . ALA A 1 410 ? -35.214 11.532 -31.822 1.00 26.03 410 ALA A CA 1
ATOM 3153 C C . ALA A 1 410 ? -35.860 12.035 -30.524 1.00 26.03 410 ALA A C 1
ATOM 3155 O O . ALA A 1 410 ? -36.902 12.692 -30.555 1.00 26.03 410 ALA A O 1
ATOM 3156 N N . VAL A 1 411 ? -35.253 11.705 -29.379 1.00 27.66 411 VAL A N 1
ATOM 3157 C CA . VAL A 1 411 ? -35.638 12.297 -28.102 1.00 27.66 411 VAL A CA 1
ATOM 3158 C C . VAL A 1 411 ? -35.187 13.745 -28.185 1.00 27.66 411 VAL A C 1
ATOM 3160 O O . VAL A 1 411 ? -34.021 14.092 -28.002 1.00 27.66 411 VAL A O 1
ATOM 3163 N N . THR A 1 412 ? -36.143 14.579 -28.571 1.00 24.80 412 THR A N 1
ATOM 3164 C CA . THR A 1 412 ? -36.142 16.024 -28.422 1.00 24.80 412 THR A CA 1
ATOM 3165 C C . THR A 1 412 ? -35.528 16.420 -27.081 1.00 24.80 412 THR A C 1
ATOM 3167 O O . THR A 1 412 ? -35.680 15.707 -26.094 1.00 24.80 412 THR A O 1
ATOM 3170 N N . LYS A 1 413 ? -34.883 17.589 -27.057 1.00 31.50 413 LYS A N 1
ATOM 3171 C CA . LYS A 1 413 ? -34.242 18.317 -25.940 1.00 31.50 413 LYS A CA 1
ATOM 3172 C C . LYS A 1 413 ? -34.998 18.422 -24.590 1.00 31.50 413 LYS A C 1
ATOM 3174 O O . LYS A 1 413 ? -34.559 19.170 -23.724 1.00 31.50 413 LYS A O 1
ATOM 3179 N N . ASP A 1 414 ? -36.073 17.681 -24.368 1.00 29.33 414 ASP A N 1
ATOM 3180 C CA . ASP A 1 414 ? -36.887 17.671 -23.161 1.00 29.33 414 ASP A CA 1
ATOM 3181 C C . ASP A 1 414 ? -37.192 16.219 -22.743 1.00 29.33 414 ASP A C 1
ATOM 3183 O O . ASP A 1 414 ? -38.262 15.680 -23.020 1.00 29.33 414 ASP A O 1
ATOM 3187 N N . GLY A 1 415 ? -36.259 15.576 -22.030 1.00 31.61 415 GLY A N 1
ATOM 3188 C CA . GLY A 1 415 ? -36.649 14.503 -21.104 1.00 31.61 415 GLY A CA 1
ATOM 3189 C C . GLY A 1 415 ? -37.592 15.077 -20.033 1.00 31.61 415 GLY A C 1
ATOM 3190 O O . GLY A 1 415 ? -37.573 16.294 -19.813 1.00 31.61 415 GLY A O 1
ATOM 3191 N N . PRO A 1 416 ? -38.449 14.270 -19.375 1.00 38.47 416 PRO A N 1
ATOM 3192 C CA . PRO A 1 416 ? -39.407 14.784 -18.404 1.00 38.47 416 PRO A CA 1
ATOM 3193 C C . PRO A 1 416 ? -38.651 15.439 -17.247 1.00 38.47 416 PRO A C 1
ATOM 3195 O O . PRO A 1 416 ? -38.185 14.759 -16.338 1.00 38.47 416 PRO A O 1
ATOM 3198 N N . LYS A 1 417 ? -38.528 16.773 -17.298 1.00 47.06 417 LYS A N 1
ATOM 3199 C CA . LYS A 1 417 ? -37.890 17.586 -16.259 1.00 47.06 417 LYS A CA 1
ATOM 3200 C C . LYS A 1 417 ? -38.508 17.179 -14.935 1.00 47.06 417 LYS A C 1
ATOM 3202 O O . LYS A 1 417 ? -39.698 17.433 -14.717 1.00 47.06 417 LYS A O 1
ATOM 3207 N N . ALA A 1 418 ? -37.719 16.536 -14.075 1.00 53.09 418 ALA A N 1
ATOM 3208 C CA . ALA A 1 418 ? -38.162 16.142 -12.749 1.00 53.09 418 ALA A CA 1
ATOM 3209 C C . ALA A 1 418 ? -38.786 17.366 -12.079 1.00 53.09 418 ALA A C 1
ATOM 3211 O O . ALA A 1 418 ? -38.116 18.379 -11.857 1.00 53.09 418 ALA A O 1
ATOM 3212 N N . LYS A 1 419 ? -40.104 17.326 -11.854 1.00 67.81 419 LYS A N 1
ATOM 3213 C CA . LYS A 1 419 ? -40.833 18.514 -11.419 1.00 67.81 419 LYS A CA 1
ATOM 3214 C C . LYS A 1 419 ? -40.295 18.893 -10.034 1.00 67.81 419 LYS A C 1
ATOM 3216 O O . LYS A 1 419 ? -40.431 18.082 -9.120 1.00 67.81 419 LYS A O 1
ATOM 3221 N N . PRO A 1 420 ? -39.718 20.093 -9.822 1.00 71.44 420 PRO A N 1
ATOM 3222 C CA . PRO A 1 420 ? -39.112 20.462 -8.538 1.00 71.44 420 PRO A CA 1
ATOM 3223 C C . PRO A 1 420 ? -40.046 20.248 -7.340 1.00 71.44 420 PRO A C 1
ATOM 3225 O O . PRO A 1 420 ? -39.609 19.844 -6.265 1.00 71.44 420 PRO A O 1
ATOM 3228 N N . TRP A 1 421 ? -41.352 20.447 -7.542 1.00 79.62 421 TRP A N 1
ATOM 3229 C CA . TRP A 1 421 ? -42.376 20.226 -6.524 1.00 79.62 421 TRP A CA 1
ATOM 3230 C C . TRP A 1 421 ? -42.560 18.749 -6.131 1.00 79.62 421 TRP A C 1
ATOM 3232 O O . TRP A 1 421 ? -42.967 18.480 -5.003 1.00 79.62 421 TRP A O 1
ATOM 3242 N N . ALA A 1 422 ? -42.224 17.787 -6.997 1.00 80.62 422 ALA A N 1
ATOM 3243 C CA . ALA A 1 422 ? -42.355 16.360 -6.703 1.00 80.62 422 ALA A CA 1
ATOM 3244 C C . ALA A 1 422 ? -41.433 15.946 -5.547 1.00 80.62 422 ALA A C 1
ATOM 3246 O O . ALA A 1 422 ? -41.872 15.247 -4.639 1.00 80.62 422 ALA A O 1
ATOM 3247 N N . HIS A 1 423 ? -40.196 16.456 -5.504 1.00 79.75 423 HIS A N 1
ATOM 3248 C CA . HIS A 1 423 ? -39.276 16.218 -4.384 1.00 79.75 423 HIS A CA 1
ATOM 3249 C C . HIS A 1 423 ? -39.778 16.833 -3.070 1.00 79.75 423 HIS A C 1
ATOM 3251 O O . HIS A 1 423 ? -39.613 16.242 -2.003 1.00 79.75 423 HIS A O 1
ATOM 3257 N N . PHE A 1 424 ? -40.428 17.997 -3.143 1.00 84.56 424 PHE A N 1
ATOM 3258 C CA . PHE A 1 424 ? -41.022 18.664 -1.983 1.00 84.56 424 PHE A CA 1
ATOM 3259 C C . PHE A 1 424 ? -42.192 17.857 -1.397 1.00 84.56 424 PHE A C 1
ATOM 3261 O O . PHE A 1 424 ? -42.261 17.645 -0.181 1.00 84.56 424 PHE A O 1
ATOM 3268 N N . VAL A 1 425 ? -43.093 17.379 -2.262 1.00 84.62 425 VAL A N 1
ATOM 3269 C CA . VAL A 1 425 ? -44.277 16.597 -1.874 1.00 84.62 425 VAL A CA 1
ATOM 3270 C C . VAL A 1 425 ? -43.881 15.194 -1.415 1.00 84.62 425 VAL A C 1
ATOM 3272 O O . VAL A 1 425 ? -44.276 14.787 -0.325 1.00 84.62 425 VAL A O 1
ATOM 3275 N N . ALA A 1 426 ? -43.037 14.485 -2.170 1.00 82.25 426 ALA A N 1
ATOM 3276 C CA . ALA A 1 426 ? -42.542 13.159 -1.794 1.00 82.25 426 ALA A CA 1
ATOM 3277 C C . ALA A 1 426 ? -41.754 13.201 -0.475 1.00 82.25 426 ALA A C 1
ATOM 3279 O O . ALA A 1 426 ? -41.948 12.347 0.389 1.00 82.25 426 ALA A O 1
ATOM 3280 N N . GLY A 1 427 ? -40.920 14.228 -0.270 1.00 81.38 427 GLY A N 1
ATOM 3281 C CA . GLY A 1 427 ? -40.210 14.438 0.992 1.00 81.38 427 GLY A CA 1
ATOM 3282 C C . GLY A 1 427 ? -41.152 14.704 2.171 1.00 81.38 427 GLY A C 1
ATOM 3283 O O . GLY A 1 427 ? -40.937 14.178 3.265 1.00 81.38 427 GLY A O 1
ATOM 3284 N N . GLY A 1 428 ? -42.223 15.472 1.951 1.00 85.38 428 GLY A N 1
ATOM 3285 C CA . GLY A 1 428 ? -43.246 15.748 2.963 1.00 85.38 428 GLY A CA 1
ATOM 3286 C C . GLY A 1 428 ? -44.050 14.507 3.350 1.00 85.38 428 GLY A C 1
ATOM 3287 O O . GLY A 1 428 ? -44.194 14.215 4.538 1.00 85.38 428 GLY A O 1
ATOM 3288 N N . ILE A 1 429 ? -44.509 13.737 2.358 1.00 86.75 429 ILE A N 1
ATOM 3289 C CA . ILE A 1 429 ? -45.253 12.486 2.563 1.00 86.75 429 ILE A CA 1
ATOM 3290 C C . ILE A 1 429 ? -44.359 11.430 3.218 1.00 86.75 429 ILE A C 1
ATOM 3292 O O . ILE A 1 429 ? -44.774 10.810 4.195 1.00 86.75 429 ILE A O 1
ATOM 3296 N N . GLY A 1 430 ? -43.113 11.273 2.764 1.00 82.75 430 GLY A N 1
ATOM 3297 C CA . GLY A 1 430 ? -42.146 10.364 3.381 1.00 82.75 430 GLY A CA 1
ATOM 3298 C C . GLY A 1 430 ? -41.821 10.741 4.827 1.00 82.75 430 GLY A C 1
ATOM 3299 O O . GLY A 1 430 ? -41.773 9.875 5.700 1.00 82.75 430 GLY A O 1
ATOM 3300 N N . GLY A 1 431 ? -41.674 12.038 5.116 1.00 83.88 431 GLY A N 1
ATOM 3301 C CA . GLY A 1 431 ? -41.506 12.545 6.479 1.00 83.88 431 GLY A CA 1
ATOM 3302 C C . GLY A 1 431 ? -42.724 12.287 7.370 1.00 83.88 431 GLY A C 1
ATOM 3303 O O . GLY A 1 431 ? -42.564 11.903 8.529 1.00 83.88 431 GLY A O 1
ATOM 3304 N N . MET A 1 432 ? -43.933 12.454 6.830 1.00 87.62 432 MET A N 1
ATOM 3305 C CA . MET A 1 432 ? -45.190 12.174 7.525 1.00 87.62 432 MET A CA 1
ATOM 3306 C C . MET A 1 432 ? -45.372 10.677 7.804 1.00 87.62 432 MET A C 1
ATOM 3308 O O . MET A 1 432 ? -45.692 10.308 8.934 1.00 87.62 432 MET A O 1
ATOM 3312 N N . ALA A 1 433 ? -45.129 9.818 6.812 1.00 85.81 433 ALA A N 1
ATOM 3313 C CA . ALA A 1 433 ? -45.219 8.367 6.944 1.00 85.81 433 ALA A CA 1
ATOM 3314 C C . ALA A 1 433 ? -44.223 7.846 7.986 1.00 85.81 433 ALA A C 1
ATOM 3316 O O . ALA A 1 433 ? -44.615 7.127 8.903 1.00 85.81 433 ALA A O 1
ATOM 3317 N N . ALA A 1 434 ? -42.965 8.294 7.913 1.00 83.81 434 ALA A N 1
ATOM 3318 C CA . ALA A 1 434 ? -41.946 7.953 8.897 1.00 83.81 434 ALA A CA 1
ATOM 3319 C C . ALA A 1 434 ? -42.344 8.401 10.308 1.00 83.81 434 ALA A C 1
ATOM 3321 O O . ALA A 1 434 ? -42.347 7.580 11.217 1.00 83.81 434 ALA A O 1
ATOM 3322 N N . ALA A 1 435 ? -42.748 9.663 10.493 1.00 84.00 435 ALA A N 1
ATOM 3323 C CA . ALA A 1 435 ? -43.154 10.176 11.803 1.00 84.00 435 ALA A CA 1
ATOM 3324 C C . ALA A 1 435 ? -44.382 9.453 12.379 1.00 84.00 435 ALA A C 1
ATOM 3326 O O . ALA A 1 435 ? -44.471 9.271 13.591 1.00 84.00 435 ALA A O 1
ATOM 3327 N N . THR A 1 436 ? -45.316 9.034 11.525 1.00 86.19 436 THR A N 1
ATOM 3328 C CA . THR A 1 436 ? -46.513 8.294 11.939 1.00 86.19 436 THR A CA 1
ATOM 3329 C C . THR A 1 436 ? -46.148 6.873 12.356 1.00 86.19 436 THR A C 1
ATOM 3331 O O . THR A 1 436 ? -46.504 6.448 13.453 1.00 86.19 436 THR A O 1
ATOM 3334 N N . LEU A 1 437 ? -45.371 6.161 11.536 1.00 84.62 437 LEU A N 1
ATOM 3335 C CA . LEU A 1 437 ? -44.956 4.783 11.810 1.00 84.62 437 LEU A CA 1
ATOM 3336 C C . LEU A 1 437 ? -44.003 4.679 13.007 1.00 84.62 437 LEU A C 1
ATOM 3338 O O . LEU A 1 437 ? -44.064 3.703 13.749 1.00 84.62 437 LEU A O 1
ATOM 3342 N N . THR A 1 438 ? -43.168 5.693 13.251 1.00 82.69 438 THR A N 1
ATOM 3343 C CA . THR A 1 438 ? -42.285 5.729 14.428 1.00 82.69 438 THR A CA 1
ATOM 3344 C C . THR A 1 438 ? -42.896 6.425 15.642 1.00 82.69 438 THR A C 1
ATOM 3346 O O . THR A 1 438 ? -42.247 6.489 16.685 1.00 82.69 438 THR A O 1
ATOM 3349 N N . SER A 1 439 ? -44.136 6.917 15.558 1.00 83.81 439 SER A N 1
ATOM 3350 C CA . SER A 1 439 ? -44.817 7.579 16.679 1.00 83.81 439 SER A CA 1
ATOM 3351 C C . SER A 1 439 ? -44.872 6.732 17.962 1.00 83.81 439 SER A C 1
ATOM 3353 O O . SER A 1 439 ? -44.626 7.293 19.032 1.00 83.81 439 SER A O 1
ATOM 3355 N N . PRO A 1 440 ? -45.110 5.403 17.916 1.00 83.31 440 PRO A N 1
ATOM 3356 C CA . PRO A 1 440 ? -45.076 4.576 19.124 1.00 83.31 440 PRO A CA 1
ATOM 3357 C C . PRO A 1 440 ? -43.727 4.645 19.859 1.00 83.31 440 PRO A C 1
ATOM 3359 O O . PRO A 1 440 ? -43.687 4.716 21.086 1.00 83.31 440 PRO A O 1
ATOM 3362 N N . LEU A 1 441 ? -42.621 4.702 19.111 1.00 79.56 441 LEU A N 1
ATOM 3363 C CA . LEU A 1 441 ? -41.264 4.818 19.655 1.00 79.56 441 LEU A CA 1
ATOM 3364 C C . LEU A 1 441 ? -40.988 6.226 20.211 1.00 79.56 441 LEU A C 1
ATOM 3366 O O . LEU A 1 441 ? -40.292 6.373 21.218 1.00 79.56 441 LEU A O 1
ATOM 3370 N N . ASP A 1 442 ? -41.573 7.263 19.604 1.00 72.38 442 ASP A N 1
ATOM 3371 C CA . ASP A 1 442 ? -41.515 8.639 20.116 1.00 72.38 442 ASP A CA 1
ATOM 3372 C C . ASP A 1 442 ? -42.238 8.767 21.462 1.00 72.38 442 ASP A C 1
ATOM 3374 O O . ASP A 1 442 ? -41.711 9.364 22.407 1.00 72.38 442 ASP A O 1
ATOM 3378 N N . VAL A 1 443 ? -43.423 8.162 21.573 1.00 75.44 443 VAL A N 1
ATOM 3379 C CA . VAL A 1 443 ? -44.191 8.120 22.822 1.00 75.44 443 VAL A CA 1
ATOM 3380 C C . VAL A 1 443 ? -43.427 7.340 23.884 1.00 75.44 443 VAL A C 1
ATOM 3382 O O . VAL A 1 443 ? -43.267 7.850 24.995 1.00 75.44 443 VAL A O 1
ATOM 3385 N N . LEU A 1 444 ? -42.870 6.176 23.537 1.00 73.06 444 LEU A N 1
ATOM 3386 C CA . LEU A 1 444 ? -42.035 5.383 24.438 1.00 73.06 444 LEU A CA 1
ATOM 3387 C C . LEU A 1 444 ? -40.906 6.219 25.046 1.00 73.06 444 LEU A C 1
ATOM 3389 O O . LEU A 1 444 ? -40.753 6.227 26.262 1.00 73.06 444 LEU A O 1
ATOM 3393 N N . LYS A 1 445 ? -40.166 6.991 24.240 1.00 68.69 445 LYS A N 1
ATOM 3394 C CA . LYS A 1 445 ? -39.095 7.864 24.747 1.00 68.69 445 LYS A CA 1
ATOM 3395 C C . LYS A 1 445 ? -39.606 8.857 25.791 1.00 68.69 445 LYS A C 1
ATOM 3397 O O . LYS A 1 445 ? -38.981 9.024 26.834 1.00 68.69 445 LYS A O 1
ATOM 3402 N N . THR A 1 446 ? -40.731 9.517 25.521 1.00 64.62 446 THR A N 1
ATOM 3403 C CA . THR A 1 446 ? -41.304 10.490 26.467 1.00 64.62 446 THR A CA 1
ATOM 3404 C C . THR A 1 446 ? -41.847 9.831 27.736 1.00 64.62 446 THR A C 1
ATOM 3406 O O . THR A 1 446 ? -41.832 10.448 28.796 1.00 64.62 446 THR A O 1
ATOM 3409 N N . ARG A 1 447 ? -42.285 8.569 27.656 1.00 66.50 447 ARG A N 1
ATOM 3410 C CA . ARG A 1 447 ? -42.773 7.780 28.796 1.00 66.50 447 ARG A CA 1
ATOM 3411 C C . ARG A 1 447 ? -41.642 7.196 29.633 1.00 66.50 447 ARG A C 1
ATOM 3413 O O . ARG A 1 447 ? -41.717 7.269 30.853 1.00 66.50 447 ARG A O 1
ATOM 3420 N N . LEU A 1 448 ? -40.558 6.742 29.008 1.00 62.34 448 LEU A N 1
ATOM 3421 C CA . LEU A 1 448 ? -39.322 6.342 29.687 1.00 62.34 448 LEU A CA 1
ATOM 3422 C C . LEU A 1 448 ? -38.707 7.490 30.499 1.00 62.34 448 LEU A C 1
ATOM 3424 O O . LEU A 1 448 ? -37.972 7.244 31.444 1.00 62.34 448 LEU A O 1
ATOM 3428 N N . GLN A 1 449 ? -39.001 8.743 30.151 1.00 55.81 449 GLN A N 1
ATOM 3429 C CA . GLN A 1 449 ? -38.574 9.922 30.910 1.00 55.81 449 GLN A CA 1
ATOM 3430 C C . GLN A 1 449 ? -39.526 10.300 32.057 1.00 55.81 449 GLN A C 1
ATOM 3432 O O . GLN A 1 449 ? -39.236 11.249 32.774 1.00 55.81 449 GLN A O 1
ATOM 3437 N N . SER A 1 450 ? -40.649 9.594 32.228 1.00 61.03 450 SER A N 1
ATOM 3438 C CA . SER A 1 450 ? -41.595 9.835 33.323 1.00 61.03 450 SER A CA 1
ATOM 3439 C C . SER A 1 450 ? -41.300 8.951 34.537 1.00 61.03 450 SER A C 1
ATOM 3441 O O . SER A 1 450 ? -40.977 7.769 34.387 1.00 61.03 450 SER A O 1
ATOM 3443 N N . ASP A 1 451 ? -41.465 9.510 35.737 1.00 50.44 451 ASP A N 1
ATOM 3444 C CA . ASP A 1 451 ? -41.134 8.849 37.009 1.00 50.44 451 ASP A CA 1
ATOM 3445 C C . ASP A 1 451 ? -41.887 7.526 37.223 1.00 50.44 451 ASP A C 1
ATOM 3447 O O . ASP A 1 451 ? -41.331 6.569 37.760 1.00 50.44 451 ASP A O 1
ATOM 3451 N N . PHE A 1 452 ? -43.128 7.437 36.734 1.00 60.59 452 PHE A N 1
ATOM 3452 C CA . PHE A 1 452 ? -43.974 6.245 36.841 1.00 60.59 452 PHE A CA 1
ATOM 3453 C C . PHE A 1 452 ? -43.359 5.014 36.150 1.00 60.59 452 PHE A C 1
ATOM 3455 O O . PHE A 1 452 ? -43.252 3.945 36.746 1.00 60.59 452 PHE A O 1
ATOM 3462 N N . TYR A 1 453 ? -42.888 5.168 34.909 1.00 58.09 453 TYR A N 1
ATOM 3463 C CA . TYR A 1 453 ? -42.277 4.065 34.158 1.00 58.09 453 TYR A CA 1
ATOM 3464 C C . TYR A 1 453 ? -40.828 3.806 34.587 1.00 58.09 453 TYR A C 1
ATOM 3466 O O . TYR A 1 453 ? -40.373 2.667 34.532 1.00 58.09 453 TYR A O 1
ATOM 3474 N N . GLN A 1 454 ? -40.111 4.820 35.084 1.00 59.31 454 GLN A N 1
ATOM 3475 C CA . GLN A 1 454 ? -38.800 4.634 35.718 1.00 59.31 454 GLN A CA 1
ATOM 3476 C C . GLN A 1 454 ? -38.885 3.781 36.992 1.00 59.31 454 GLN A C 1
ATOM 3478 O O . GLN A 1 454 ? -38.020 2.937 37.225 1.00 59.31 454 GLN A O 1
ATOM 3483 N N . ALA A 1 455 ? -39.943 3.932 37.792 1.00 58.69 455 ALA A N 1
ATOM 3484 C CA . ALA A 1 455 ? -40.195 3.063 38.942 1.00 58.69 455 ALA A CA 1
ATOM 3485 C C . ALA A 1 455 ? -40.487 1.609 38.519 1.00 58.69 455 ALA A C 1
ATOM 3487 O O . ALA A 1 455 ? -39.982 0.673 39.145 1.00 58.69 455 ALA A O 1
ATOM 3488 N N . GLN A 1 456 ? -41.227 1.420 37.419 1.00 61.97 456 GLN A N 1
ATOM 3489 C CA . GLN A 1 456 ? -41.524 0.106 36.836 1.00 61.97 456 GLN A CA 1
ATOM 3490 C C . GLN A 1 456 ? -40.273 -0.579 36.243 1.00 61.97 456 GLN A C 1
ATOM 3492 O O . GLN A 1 456 ? -40.080 -1.781 36.401 1.00 61.97 456 GLN A O 1
ATOM 3497 N N . LEU A 1 457 ? -39.374 0.192 35.624 1.00 60.97 457 LEU A N 1
ATOM 3498 C CA . LEU A 1 457 ? -38.070 -0.278 35.136 1.00 60.97 457 LEU A CA 1
ATOM 3499 C C . LEU A 1 457 ? -37.146 -0.711 36.275 1.00 60.97 457 LEU A C 1
ATOM 3501 O O . LEU A 1 457 ? -36.480 -1.737 36.183 1.00 60.97 457 LEU A O 1
ATOM 3505 N N . ARG A 1 458 ? -37.112 0.046 37.378 1.00 64.25 458 ARG A N 1
ATOM 3506 C CA . ARG A 1 458 ? -36.316 -0.319 38.563 1.00 64.25 458 ARG A CA 1
ATOM 3507 C C . ARG A 1 458 ? -36.795 -1.625 39.198 1.00 64.25 458 ARG A C 1
ATOM 3509 O O . ARG A 1 458 ? -35.968 -2.397 39.667 1.00 64.25 458 ARG A O 1
ATOM 3516 N N . THR A 1 459 ? -38.101 -1.892 39.179 1.00 63.47 459 THR A N 1
ATOM 3517 C CA . THR A 1 459 ? -38.672 -3.162 39.660 1.00 63.47 459 THR A CA 1
ATOM 3518 C C . THR A 1 459 ? -38.374 -4.327 38.712 1.00 63.47 459 THR A C 1
ATOM 3520 O O . THR A 1 459 ? -38.029 -5.406 39.185 1.00 63.47 459 THR A O 1
ATOM 3523 N N . LEU A 1 460 ? -38.402 -4.109 37.393 1.00 62.00 460 LEU A N 1
ATOM 3524 C CA . LEU A 1 460 ? -37.992 -5.096 36.381 1.00 62.00 460 LEU A CA 1
ATOM 3525 C C . LEU A 1 460 ? -36.492 -5.441 36.465 1.00 62.00 460 LEU A C 1
ATOM 3527 O O . LEU A 1 460 ? -36.122 -6.614 36.466 1.00 62.00 460 LEU A O 1
ATOM 3531 N N . HIS A 1 461 ? -35.627 -4.435 36.622 1.00 61.84 461 HIS A N 1
ATOM 3532 C CA . HIS A 1 461 ? -34.185 -4.627 36.817 1.00 61.84 461 HIS A CA 1
ATOM 3533 C C . HIS A 1 461 ? -33.838 -5.323 38.141 1.00 61.84 461 HIS A C 1
ATOM 3535 O O . HIS A 1 461 ? -32.830 -6.022 38.213 1.00 61.84 461 HIS A O 1
ATOM 3541 N N . ALA A 1 462 ? -34.672 -5.175 39.175 1.00 60.66 462 ALA A N 1
ATOM 3542 C CA . ALA A 1 462 ? -34.518 -5.913 40.428 1.00 60.66 462 ALA A CA 1
ATOM 3543 C C . ALA A 1 462 ? -34.864 -7.410 40.289 1.00 60.66 462 ALA A C 1
ATOM 3545 O O . ALA A 1 462 ? -34.342 -8.226 41.043 1.00 60.66 462 ALA A O 1
ATOM 3546 N N . GLN A 1 463 ? -35.713 -7.784 39.322 1.00 59.22 463 GLN A N 1
ATOM 3547 C CA . GLN A 1 463 ? -36.105 -9.176 39.054 1.00 59.22 463 GLN A CA 1
ATOM 3548 C C . GLN A 1 463 ? -35.142 -9.900 38.094 1.00 59.22 463 GLN A C 1
ATOM 3550 O O . GLN A 1 463 ? -35.004 -11.121 38.167 1.00 59.22 463 GLN A O 1
ATOM 3555 N N . HIS A 1 464 ? -34.438 -9.162 37.228 1.00 60.62 464 HIS A N 1
ATOM 3556 C CA . HIS A 1 464 ? -33.451 -9.700 36.287 1.00 60.62 464 HIS A CA 1
ATOM 3557 C C . HIS A 1 464 ? -32.167 -8.846 36.274 1.00 60.62 464 HIS A C 1
ATOM 3559 O O . HIS A 1 464 ? -32.069 -7.901 35.486 1.00 60.62 464 HIS A O 1
ATOM 3565 N N . PRO A 1 465 ? -31.164 -9.155 37.119 1.00 56.69 465 PRO A N 1
ATOM 3566 C CA . PRO A 1 465 ? -29.930 -8.377 37.180 1.00 56.69 465 PRO A CA 1
ATOM 3567 C C . PRO A 1 465 ? -29.102 -8.526 35.893 1.00 56.69 465 PRO A C 1
ATOM 3569 O O . PRO A 1 465 ? -28.789 -9.634 35.451 1.00 56.69 465 PRO A O 1
ATOM 3572 N N . LEU A 1 466 ? -28.724 -7.393 35.295 1.00 56.28 466 LEU A N 1
ATOM 3573 C CA . LEU A 1 466 ? -27.815 -7.338 34.148 1.00 56.28 466 LEU A CA 1
ATOM 3574 C C . LEU A 1 466 ? -26.390 -7.757 34.567 1.00 56.28 466 LEU A C 1
ATOM 3576 O O . LEU A 1 466 ? -25.959 -7.449 35.681 1.00 56.28 466 LEU A O 1
ATOM 3580 N N . PRO A 1 467 ? -25.617 -8.430 33.694 1.00 51.31 467 PRO A N 1
ATOM 3581 C CA . PRO A 1 467 ? -24.244 -8.811 34.003 1.00 51.31 467 PRO A CA 1
ATOM 3582 C C . PRO A 1 467 ? -23.375 -7.569 34.244 1.00 51.31 467 PRO A C 1
ATOM 3584 O O . PRO A 1 467 ? -23.270 -6.685 33.399 1.00 51.31 467 PRO A O 1
ATOM 3587 N N . HIS A 1 468 ? -22.708 -7.533 35.398 1.00 46.19 468 HIS A N 1
ATOM 3588 C CA . HIS A 1 468 ? -21.971 -6.376 35.928 1.00 46.19 468 HIS A CA 1
ATOM 3589 C C . HIS A 1 468 ? -20.699 -5.985 35.134 1.00 46.19 468 HIS A C 1
ATOM 3591 O O . HIS A 1 468 ? -19.998 -5.049 35.522 1.00 46.19 468 HIS A O 1
ATOM 3597 N N . LYS A 1 469 ? -20.373 -6.691 34.036 1.00 41.81 469 LYS A N 1
ATOM 3598 C CA . LYS A 1 469 ? -19.212 -6.437 33.166 1.00 41.81 469 LYS A CA 1
ATOM 3599 C C . LYS A 1 469 ? -19.613 -6.526 31.684 1.00 41.81 469 LYS A C 1
ATOM 3601 O O . LYS A 1 469 ? -20.118 -7.550 31.222 1.00 41.81 469 LYS A O 1
ATOM 3606 N N . LEU A 1 470 ? -19.377 -5.443 30.939 1.00 47.09 470 LEU A N 1
ATOM 3607 C CA . LEU A 1 470 ? -19.544 -5.373 29.482 1.00 47.09 470 LEU A CA 1
ATOM 3608 C C . LEU A 1 470 ? -18.388 -6.126 28.805 1.00 47.09 470 LEU A C 1
ATOM 3610 O O . LEU A 1 470 ? -17.300 -5.585 28.626 1.00 47.09 470 LEU A O 1
ATOM 3614 N N . THR A 1 471 ? -18.614 -7.389 28.456 1.00 42.88 471 THR A N 1
ATOM 3615 C CA . THR A 1 471 ? -17.718 -8.209 27.629 1.00 42.88 471 THR A CA 1
ATOM 3616 C C . THR A 1 471 ? -18.288 -8.240 26.207 1.00 42.88 471 THR A C 1
ATOM 3618 O O . THR A 1 471 ? -19.501 -8.174 26.034 1.00 42.88 471 THR A O 1
ATOM 3621 N N . PHE A 1 472 ? -17.460 -8.358 25.164 1.00 47.09 472 PHE A N 1
ATOM 3622 C CA . PHE A 1 472 ? -17.930 -8.381 23.764 1.00 47.09 472 PHE A CA 1
ATOM 3623 C C . PHE A 1 472 ? -18.998 -9.471 23.502 1.00 47.09 472 PHE A C 1
ATOM 3625 O O . PHE A 1 472 ? -19.906 -9.289 22.695 1.00 47.09 472 PHE A O 1
ATOM 3632 N N . THR A 1 473 ? -18.964 -10.562 24.275 1.00 49.81 473 THR A N 1
ATOM 3633 C CA . THR A 1 473 ? -19.943 -11.662 24.265 1.00 49.81 473 THR A CA 1
ATOM 3634 C C . THR A 1 473 ? -21.274 -11.348 24.966 1.00 49.81 473 THR A C 1
ATOM 3636 O O . THR A 1 473 ? -22.263 -12.036 24.718 1.00 49.81 473 THR A O 1
ATOM 3639 N N . SER A 1 474 ? -21.350 -10.317 25.820 1.00 50.94 474 SER A N 1
ATOM 3640 C CA . SER A 1 474 ? -22.580 -9.922 26.529 1.00 50.94 474 SER A CA 1
ATOM 3641 C C . SER A 1 474 ? -23.388 -8.835 25.809 1.00 50.94 474 SER A C 1
ATOM 3643 O O . SER A 1 474 ? -24.555 -8.627 26.145 1.00 50.94 474 SER A O 1
ATOM 3645 N N . VAL A 1 475 ? -22.831 -8.212 24.762 1.00 54.25 475 VAL A N 1
ATOM 3646 C CA . VAL A 1 475 ? -23.488 -7.167 23.951 1.00 54.25 475 VAL A CA 1
ATOM 3647 C C . VAL A 1 475 ? -24.752 -7.662 23.225 1.00 54.25 475 VAL A C 1
ATOM 3649 O O . VAL A 1 475 ? -25.774 -6.981 23.327 1.00 54.25 475 VAL A O 1
ATOM 3652 N N . PRO A 1 476 ? -24.778 -8.839 22.560 1.00 55.28 476 PRO A N 1
ATOM 3653 C CA . PRO A 1 476 ? -25.989 -9.317 21.884 1.00 55.28 476 PRO A CA 1
ATOM 3654 C C . PRO A 1 476 ? -27.108 -9.650 22.877 1.00 55.28 476 PRO A C 1
ATOM 3656 O O . PRO A 1 476 ? -28.280 -9.381 22.626 1.00 55.28 476 PRO A O 1
ATOM 3659 N N . ARG A 1 477 ? -26.737 -10.196 24.043 1.00 58.62 477 ARG A N 1
ATOM 3660 C CA . ARG A 1 477 ? -27.672 -10.579 25.107 1.00 58.62 477 ARG A CA 1
ATOM 3661 C C . ARG A 1 477 ? -28.261 -9.353 25.811 1.00 58.62 477 ARG A C 1
ATOM 3663 O O . ARG A 1 477 ? -29.460 -9.327 26.071 1.00 58.62 477 ARG A O 1
ATOM 3670 N N . ALA A 1 478 ? -27.449 -8.322 26.047 1.00 58.59 478 ALA A N 1
ATOM 3671 C CA . ALA A 1 478 ? -27.905 -7.028 26.550 1.00 58.59 478 ALA A CA 1
ATOM 3672 C C . ALA A 1 478 ? -28.806 -6.306 25.532 1.00 58.59 478 ALA A C 1
ATOM 3674 O O . ALA A 1 478 ? -29.858 -5.790 25.898 1.00 58.59 478 ALA A O 1
ATOM 3675 N N . ALA A 1 479 ? -28.455 -6.329 24.241 1.00 60.81 479 ALA A N 1
ATOM 3676 C CA . ALA A 1 479 ? -29.285 -5.756 23.181 1.00 60.81 479 ALA A CA 1
ATOM 3677 C C . ALA A 1 479 ? -30.650 -6.455 23.071 1.00 60.81 479 ALA A C 1
ATOM 3679 O O . ALA A 1 479 ? -31.675 -5.780 22.991 1.00 60.81 479 ALA A O 1
ATOM 3680 N N . PHE A 1 480 ? -30.685 -7.792 23.130 1.00 66.56 480 PHE A N 1
ATOM 3681 C CA . PHE A 1 480 ? -31.934 -8.556 23.125 1.00 66.56 480 PHE A CA 1
ATOM 3682 C C . PHE A 1 480 ? -32.810 -8.236 24.344 1.00 66.56 480 PHE A C 1
ATOM 3684 O O . PHE A 1 480 ? -34.015 -8.037 24.195 1.00 66.56 480 PHE A O 1
ATOM 3691 N N . PHE A 1 481 ? -32.208 -8.111 25.530 1.00 67.19 481 PHE A N 1
ATOM 3692 C CA . PHE A 1 481 ? -32.917 -7.726 26.751 1.00 67.19 481 PHE A CA 1
ATOM 3693 C C . PHE A 1 481 ? -33.544 -6.326 26.637 1.00 67.19 481 PHE A C 1
ATOM 3695 O O . PHE A 1 481 ? -34.734 -6.169 26.894 1.00 67.19 481 PHE A O 1
ATOM 3702 N N . HIS A 1 482 ? -32.798 -5.334 26.141 1.00 65.88 482 HIS A N 1
ATOM 3703 C CA . HIS A 1 482 ? -33.318 -3.978 25.922 1.00 65.88 482 HIS A CA 1
ATOM 3704 C C . HIS A 1 482 ? -34.418 -3.908 24.849 1.00 65.88 482 HIS A C 1
ATOM 3706 O O . HIS A 1 482 ? -35.335 -3.087 24.947 1.00 65.88 482 HIS A O 1
ATOM 3712 N N . ILE A 1 483 ? -34.360 -4.764 23.824 1.00 67.62 483 ILE A N 1
ATOM 3713 C CA . ILE A 1 483 ? -35.424 -4.879 22.815 1.00 67.62 483 ILE A CA 1
ATOM 3714 C C . ILE A 1 483 ? -36.684 -5.498 23.436 1.00 67.62 483 ILE A C 1
ATOM 3716 O O . ILE A 1 483 ? -37.777 -4.965 23.244 1.00 67.62 483 ILE A O 1
ATOM 3720 N N . ALA A 1 484 ? -36.547 -6.580 24.208 1.00 69.31 484 ALA A N 1
ATOM 3721 C CA . ALA A 1 484 ? -37.668 -7.228 24.889 1.00 69.31 484 ALA A CA 1
ATOM 3722 C C . ALA A 1 484 ? -38.360 -6.279 25.886 1.00 69.31 484 ALA A C 1
ATOM 3724 O O . ALA A 1 484 ? -39.585 -6.153 25.879 1.00 69.31 484 ALA A O 1
ATOM 3725 N N . GLU A 1 485 ? -37.572 -5.537 26.664 1.00 69.75 485 GLU A N 1
ATOM 3726 C CA . GLU A 1 485 ? -38.025 -4.494 27.590 1.00 69.75 485 GLU A CA 1
ATOM 3727 C C . GLU A 1 485 ? -38.798 -3.378 26.865 1.00 69.75 485 GLU A C 1
ATOM 3729 O O . GLU A 1 485 ? -39.910 -3.013 27.253 1.00 69.75 485 GLU A O 1
ATOM 3734 N N . THR A 1 486 ? -38.264 -2.893 25.741 1.00 71.06 486 THR A N 1
ATOM 3735 C CA . THR A 1 486 ? -38.919 -1.891 24.884 1.00 71.06 486 THR A CA 1
ATOM 3736 C C . THR A 1 486 ? -40.294 -2.372 24.400 1.00 71.06 486 THR A C 1
ATOM 3738 O O . THR A 1 486 ? -41.278 -1.628 24.470 1.00 71.06 486 THR A O 1
ATOM 3741 N N . VAL A 1 487 ? -40.393 -3.623 23.940 1.00 75.81 487 VAL A N 1
ATOM 3742 C CA . VAL A 1 487 ? -41.653 -4.217 23.461 1.00 75.81 487 VAL A CA 1
ATOM 3743 C C . VAL A 1 487 ? -42.658 -4.392 24.601 1.00 75.81 487 VAL A C 1
ATOM 3745 O O . VAL A 1 487 ? -43.845 -4.115 24.419 1.00 75.81 487 VAL A O 1
ATOM 3748 N N . GLN A 1 488 ? -42.202 -4.793 25.789 1.00 75.69 488 GLN A N 1
ATOM 3749 C CA . GLN A 1 488 ? -43.056 -4.948 26.967 1.00 75.69 488 GLN A CA 1
ATOM 3750 C C . GLN A 1 488 ? -43.678 -3.614 27.403 1.00 75.69 488 GLN A C 1
ATOM 3752 O O . GLN A 1 488 ? -44.876 -3.557 27.686 1.00 75.69 488 GLN A O 1
ATOM 3757 N N . ILE A 1 489 ? -42.908 -2.524 27.389 1.00 72.25 489 ILE A N 1
ATOM 3758 C CA . ILE A 1 489 ? -43.404 -1.188 27.752 1.00 72.25 489 ILE A CA 1
ATOM 3759 C C . ILE A 1 489 ? -44.391 -0.668 26.704 1.00 72.25 489 ILE A C 1
ATOM 3761 O O . ILE A 1 489 ? -45.444 -0.140 27.060 1.00 72.25 489 ILE A O 1
ATOM 3765 N N . LEU A 1 490 ? -44.111 -0.863 25.413 1.00 75.69 490 LEU A N 1
ATOM 3766 C CA . LEU A 1 490 ? -45.058 -0.522 24.345 1.00 75.69 490 LEU A CA 1
ATOM 3767 C C . LEU A 1 490 ? -46.381 -1.287 24.486 1.00 75.69 490 LEU A C 1
ATOM 3769 O O . LEU A 1 490 ? -47.452 -0.699 24.322 1.00 75.69 490 LEU A O 1
ATOM 3773 N N . ARG A 1 491 ? -46.315 -2.578 24.838 1.00 78.69 491 ARG A N 1
ATOM 3774 C CA . ARG A 1 491 ? -47.493 -3.415 25.098 1.00 78.69 491 ARG A CA 1
ATOM 3775 C C . ARG A 1 491 ? -48.283 -2.926 26.313 1.00 78.69 491 ARG A C 1
ATOM 3777 O O . ARG A 1 491 ? -49.505 -2.866 26.236 1.00 78.69 491 ARG A O 1
ATOM 3784 N N . SER A 1 492 ? -47.597 -2.523 27.382 1.00 74.88 492 SER A N 1
ATOM 3785 C CA . SER A 1 492 ? -48.199 -1.923 28.581 1.00 74.88 492 SER A CA 1
ATOM 3786 C C . SER A 1 492 ? -48.938 -0.617 28.255 1.00 74.88 492 SER A C 1
ATOM 3788 O O . SER A 1 492 ? -50.113 -0.469 28.589 1.00 74.88 492 SER A O 1
ATOM 3790 N N . ILE A 1 493 ? -48.317 0.293 27.493 1.00 76.06 493 ILE A N 1
ATOM 3791 C CA . ILE A 1 493 ? -48.957 1.546 27.050 1.00 76.06 493 ILE A CA 1
ATOM 3792 C C . ILE A 1 493 ? -50.212 1.250 26.219 1.00 76.06 493 ILE A C 1
ATOM 3794 O O . ILE A 1 493 ? -51.251 1.879 26.417 1.00 76.06 493 ILE A O 1
ATOM 3798 N N . TYR A 1 494 ? -50.130 0.279 25.308 1.00 77.75 494 TYR A N 1
ATOM 3799 C CA . TYR A 1 494 ? -51.267 -0.137 24.492 1.00 77.75 494 TYR A CA 1
ATOM 3800 C C . TYR A 1 494 ? -52.413 -0.721 25.333 1.00 77.75 494 TYR A C 1
ATOM 3802 O O . TYR A 1 494 ? -53.568 -0.375 25.093 1.00 77.75 494 TYR A O 1
ATOM 3810 N N . GLN A 1 495 ? -52.106 -1.563 26.325 1.00 80.50 495 GLN A N 1
ATOM 3811 C CA . GLN A 1 495 ? -53.100 -2.204 27.194 1.00 80.50 495 GLN A CA 1
ATOM 3812 C C . GLN A 1 495 ? -53.758 -1.225 28.178 1.00 80.50 495 GLN A C 1
ATOM 3814 O O . GLN A 1 495 ? -54.959 -1.326 28.407 1.00 80.50 495 GLN A O 1
ATOM 3819 N N . HIS A 1 496 ? -53.002 -0.274 28.736 1.00 76.12 496 HIS A N 1
ATOM 3820 C CA . HIS A 1 496 ? -53.496 0.628 29.783 1.00 76.12 496 HIS A CA 1
ATOM 3821 C C . HIS A 1 496 ? -54.042 1.964 29.262 1.00 76.12 496 HIS A C 1
ATOM 3823 O O . HIS A 1 496 ? -55.031 2.463 29.791 1.00 76.12 496 HIS A O 1
ATOM 3829 N N . GLU A 1 497 ? -53.420 2.567 28.244 1.00 76.75 497 GLU A N 1
ATOM 3830 C CA . GLU A 1 497 ? -53.829 3.879 27.709 1.00 76.75 497 GLU A CA 1
ATOM 3831 C C . GLU A 1 497 ? -54.555 3.780 26.349 1.00 76.75 497 GLU A C 1
ATOM 3833 O O . GLU A 1 497 ? -55.082 4.780 25.846 1.00 76.75 497 GLU A O 1
ATOM 3838 N N . GLY A 1 498 ? -54.594 2.585 25.749 1.00 80.31 498 GLY A N 1
ATOM 3839 C CA . GLY A 1 498 ? -55.240 2.307 24.468 1.00 80.31 498 GLY A CA 1
ATOM 3840 C C . GLY A 1 498 ? -54.417 2.720 23.240 1.00 80.31 498 GLY A C 1
ATOM 3841 O O . GLY A 1 498 ? -53.440 3.466 23.309 1.00 80.31 498 GLY A O 1
ATOM 3842 N N . PHE A 1 499 ? -54.853 2.274 22.056 1.00 80.44 499 PHE A N 1
ATOM 3843 C CA . PHE A 1 499 ? -54.144 2.489 20.783 1.00 80.44 499 PHE A CA 1
ATOM 3844 C C . PHE A 1 499 ? -53.852 3.967 20.466 1.00 80.44 499 PHE A C 1
ATOM 3846 O O . PHE A 1 499 ? -52.782 4.306 19.962 1.00 80.44 499 PHE A O 1
ATOM 3853 N N . ARG A 1 500 ? -54.776 4.876 20.805 1.00 80.50 500 ARG A N 1
ATOM 3854 C CA . ARG A 1 500 ? -54.624 6.321 20.546 1.00 80.50 500 ARG A CA 1
ATOM 3855 C C . ARG A 1 500 ? -53.482 6.958 21.345 1.00 80.50 500 ARG A C 1
ATOM 3857 O O . ARG A 1 500 ? -52.959 7.991 20.928 1.00 80.50 500 ARG A O 1
ATOM 3864 N N . ALA A 1 501 ? -53.069 6.361 22.463 1.00 78.31 501 ALA A N 1
ATOM 3865 C CA . ALA A 1 501 ? -51.975 6.879 23.277 1.00 78.31 501 ALA A CA 1
ATOM 3866 C C . ALA A 1 501 ? -50.613 6.785 22.571 1.00 78.31 501 ALA A C 1
ATOM 3868 O O . ALA A 1 501 ? -49.787 7.679 22.750 1.00 78.31 501 ALA A O 1
ATOM 3869 N N . LEU A 1 502 ? -50.420 5.792 21.692 1.00 80.12 502 LEU A N 1
ATOM 3870 C CA . LEU A 1 502 ? -49.202 5.611 20.884 1.00 80.12 502 LEU A CA 1
ATOM 3871 C C . LEU A 1 502 ? -48.978 6.732 19.849 1.00 80.12 502 LEU A C 1
ATOM 3873 O O . LEU A 1 502 ? -47.880 6.883 19.313 1.00 80.12 502 LEU A O 1
ATOM 3877 N N . PHE A 1 503 ? -50.002 7.553 19.597 1.00 83.00 503 PHE A N 1
ATOM 3878 C CA . PHE A 1 503 ? -49.961 8.681 18.660 1.00 83.00 503 PHE A CA 1
ATOM 3879 C C . PHE A 1 503 ? -50.085 10.048 19.348 1.00 83.00 503 PHE A C 1
ATOM 3881 O O . PHE A 1 503 ? -50.198 11.093 18.696 1.00 83.00 503 PHE A O 1
ATOM 3888 N N . ARG A 1 504 ? -50.052 10.082 20.686 1.00 75.81 504 ARG A N 1
ATOM 3889 C CA . ARG A 1 504 ? -50.194 11.322 21.450 1.00 75.81 504 ARG A CA 1
ATOM 3890 C C . ARG A 1 504 ? -48.966 12.215 21.238 1.00 75.81 504 ARG A C 1
ATOM 3892 O O . ARG A 1 504 ? -47.857 11.876 21.626 1.00 75.81 504 ARG A O 1
ATOM 3899 N N . GLY A 1 505 ? -49.183 13.394 20.655 1.00 73.19 505 GLY A N 1
ATOM 3900 C CA . GLY A 1 505 ? -48.113 14.346 20.322 1.00 73.19 505 GLY A CA 1
ATOM 3901 C C . GLY A 1 505 ? -47.642 14.295 18.864 1.00 73.19 505 GLY A C 1
ATOM 3902 O O . GLY A 1 505 ? -46.859 15.161 18.467 1.00 73.19 505 GLY A O 1
ATOM 3903 N N . LEU A 1 506 ? -48.174 13.373 18.047 1.00 79.31 506 LEU A N 1
ATOM 3904 C CA . LEU A 1 506 ? -47.848 13.257 16.621 1.00 79.31 506 LEU A CA 1
ATOM 3905 C C . LEU A 1 506 ? -48.104 14.565 15.856 1.00 79.31 506 LEU A C 1
ATOM 3907 O O . LEU A 1 506 ? -47.238 15.001 15.106 1.00 79.31 506 LEU A O 1
ATOM 3911 N N . GLY A 1 507 ? -49.226 15.252 16.096 1.00 77.81 507 GLY A N 1
ATOM 3912 C CA . GLY A 1 507 ? -49.542 16.515 15.409 1.00 77.81 507 GLY A CA 1
ATOM 3913 C C . GLY A 1 507 ? -48.469 17.598 15.595 1.00 77.81 507 GLY A C 1
ATOM 3914 O O . GLY A 1 507 ? -48.006 18.197 14.628 1.00 77.81 507 GLY A O 1
ATOM 3915 N N . ALA A 1 508 ? -47.980 17.784 16.825 1.00 73.56 508 ALA A N 1
ATOM 3916 C CA . ALA A 1 508 ? -46.881 18.712 17.111 1.00 73.56 508 ALA A CA 1
ATOM 3917 C C . ALA A 1 508 ? -45.535 18.242 16.524 1.00 73.56 508 ALA A C 1
ATOM 3919 O O . ALA A 1 508 ? -44.633 19.049 16.286 1.00 73.56 508 ALA A O 1
ATOM 3920 N N . ASN A 1 509 ? -45.377 16.936 16.292 1.00 76.88 509 ASN A N 1
ATOM 3921 C CA . ASN A 1 509 ? -44.215 16.383 15.610 1.00 76.88 509 ASN A CA 1
ATOM 3922 C C . ASN A 1 509 ? -44.250 16.682 14.105 1.00 76.88 509 ASN A C 1
ATOM 3924 O O . ASN A 1 509 ? -43.265 17.185 13.561 1.00 76.88 509 ASN A O 1
ATOM 3928 N N . LEU A 1 510 ? -45.399 16.455 13.465 1.00 82.50 510 LEU A N 1
ATOM 3929 C CA . LEU A 1 510 ? -45.618 16.651 12.031 1.00 82.50 510 LEU A CA 1
ATOM 3930 C C . LEU A 1 510 ? -45.398 18.104 11.592 1.00 82.50 510 LEU A C 1
ATOM 3932 O O . LEU A 1 510 ? -44.760 18.322 10.565 1.00 82.50 510 LEU A O 1
ATOM 3936 N N . ILE A 1 511 ? -45.812 19.083 12.408 1.00 83.25 511 ILE A N 1
ATOM 3937 C CA . ILE A 1 511 ? -45.602 20.523 12.146 1.00 83.25 511 ILE A CA 1
ATOM 3938 C C . ILE A 1 511 ? -44.116 20.869 11.942 1.00 83.25 511 ILE A C 1
ATOM 3940 O O . ILE A 1 511 ? -43.796 21.786 11.193 1.00 83.25 511 ILE A O 1
ATOM 3944 N N . GLY A 1 512 ? -43.196 20.143 12.586 1.00 80.44 512 GLY A N 1
ATOM 3945 C CA . GLY A 1 512 ? -41.756 20.334 12.387 1.00 80.44 512 GLY A CA 1
ATOM 3946 C C . GLY A 1 512 ? -41.158 19.425 11.316 1.00 80.44 512 GLY A C 1
ATOM 3947 O O . GLY A 1 512 ? -40.321 19.864 10.529 1.00 80.44 512 GLY A O 1
ATOM 3948 N N . VAL A 1 513 ? -41.570 18.155 11.281 1.00 82.19 513 VAL A N 1
ATOM 3949 C CA . VAL A 1 513 ? -40.953 17.140 10.415 1.00 82.19 513 VAL A CA 1
ATOM 3950 C C . VAL A 1 513 ? -41.324 17.338 8.950 1.00 82.19 513 VAL A C 1
ATOM 3952 O O . VAL A 1 513 ? -40.437 17.254 8.103 1.00 82.19 513 VAL A O 1
ATOM 3955 N N . VAL A 1 514 ? -42.591 17.625 8.643 1.00 87.31 514 VAL A N 1
ATOM 3956 C CA . VAL A 1 514 ? -43.055 17.745 7.253 1.00 87.31 514 VAL A CA 1
ATOM 3957 C C . VAL A 1 514 ? -42.360 18.912 6.542 1.00 87.31 514 VAL A C 1
ATOM 3959 O O . VAL A 1 514 ? -41.697 18.648 5.539 1.00 87.31 514 VAL A O 1
ATOM 3962 N N . PRO A 1 515 ? -42.351 20.157 7.072 1.00 88.06 515 PRO A N 1
ATOM 3963 C CA . PRO A 1 515 ? -41.637 21.255 6.418 1.00 88.06 515 PRO A CA 1
ATOM 3964 C C . PRO A 1 515 ? -40.132 21.002 6.313 1.00 88.06 515 PRO A C 1
ATOM 3966 O O . PRO A 1 515 ? -39.533 21.276 5.277 1.00 88.06 515 PRO A O 1
ATOM 3969 N N . ALA A 1 516 ? -39.516 20.433 7.356 1.00 84.00 516 ALA A N 1
ATOM 3970 C CA . ALA A 1 516 ? -38.089 20.130 7.339 1.00 84.00 516 ALA A CA 1
ATOM 3971 C C . ALA A 1 516 ? -37.724 19.138 6.230 1.00 84.00 516 ALA A C 1
ATOM 3973 O O . ALA A 1 516 ? -36.755 19.357 5.508 1.00 84.00 516 ALA A O 1
ATOM 3974 N N . ARG A 1 517 ? -38.494 18.057 6.065 1.00 84.31 517 ARG A N 1
ATOM 3975 C CA . ARG A 1 517 ? -38.226 17.058 5.025 1.00 84.31 517 ARG A CA 1
ATOM 3976 C C . ARG A 1 517 ? -38.564 17.579 3.637 1.00 84.31 517 ARG A C 1
ATOM 3978 O O . ARG A 1 517 ? -37.742 17.418 2.741 1.00 84.31 517 ARG A O 1
ATOM 3985 N N . SER A 1 518 ? -39.681 18.278 3.470 1.00 86.62 518 SER A N 1
ATOM 3986 C CA . SER A 1 518 ? -40.035 18.902 2.194 1.00 86.62 518 SER A CA 1
ATOM 3987 C C . SER A 1 518 ? -38.957 19.868 1.699 1.00 86.62 518 SER A C 1
ATOM 3989 O O . SER A 1 518 ? -38.530 19.761 0.553 1.00 86.62 518 SER A O 1
ATOM 3991 N N . ILE A 1 519 ? -38.450 20.756 2.564 1.00 87.94 519 ILE A N 1
ATOM 3992 C CA . ILE A 1 519 ? -37.368 21.690 2.211 1.00 87.94 519 ILE A CA 1
ATOM 3993 C C . ILE A 1 519 ? -36.074 20.929 1.908 1.00 87.94 519 ILE A C 1
ATOM 3995 O O . ILE A 1 519 ? -35.417 21.218 0.911 1.00 87.94 519 ILE A O 1
ATOM 3999 N N . ASN A 1 520 ? -35.719 19.935 2.726 1.00 84.38 520 ASN A N 1
ATOM 4000 C CA . ASN A 1 520 ? -34.477 19.187 2.554 1.00 84.38 520 ASN A CA 1
ATOM 4001 C C . ASN A 1 520 ? -34.421 18.450 1.213 1.00 84.38 520 ASN A C 1
ATOM 4003 O O . ASN A 1 520 ? -33.467 18.633 0.462 1.00 84.38 520 ASN A O 1
ATOM 4007 N N . PHE A 1 521 ? -35.455 17.675 0.882 1.00 81.38 521 PHE A N 1
ATOM 4008 C CA . PHE A 1 521 ? -35.511 16.942 -0.382 1.00 81.38 521 PHE A CA 1
ATOM 4009 C C . PHE A 1 521 ? -35.678 17.868 -1.588 1.00 81.38 521 PHE A C 1
ATOM 4011 O O . PHE A 1 521 ? -35.090 17.604 -2.634 1.00 81.38 521 PHE A O 1
ATOM 4018 N N . TYR A 1 522 ? -36.408 18.979 -1.446 1.00 85.62 522 TYR A N 1
ATOM 4019 C CA . TYR A 1 522 ? -36.517 19.990 -2.498 1.00 85.62 522 TYR A CA 1
ATOM 4020 C C . TYR A 1 522 ? -35.161 20.618 -2.832 1.00 85.62 522 TYR A C 1
ATOM 4022 O O . TYR A 1 522 ? -34.766 20.647 -3.998 1.00 85.62 522 TYR A O 1
ATOM 4030 N N . VAL A 1 523 ? -34.432 21.105 -1.823 1.00 84.62 523 VAL A N 1
ATOM 4031 C CA . VAL A 1 523 ? -33.122 21.738 -2.026 1.00 84.62 523 VAL A CA 1
ATOM 4032 C C . VAL A 1 523 ? -32.095 20.708 -2.486 1.00 84.62 523 VAL A C 1
ATOM 4034 O O . VAL A 1 523 ? -31.302 21.014 -3.367 1.00 84.62 523 VAL A O 1
ATOM 4037 N N . TYR A 1 524 ? -32.141 19.478 -1.973 1.00 79.81 524 TYR A N 1
ATOM 4038 C CA . TYR A 1 524 ? -31.252 18.405 -2.414 1.00 79.81 524 TYR A CA 1
ATOM 4039 C C . TYR A 1 524 ? -31.487 18.029 -3.883 1.00 79.81 524 TYR A C 1
ATOM 4041 O O . TYR A 1 524 ? -30.547 18.040 -4.674 1.00 79.81 524 TYR A O 1
ATOM 4049 N N . GLY A 1 525 ? -32.738 17.754 -4.274 1.00 75.06 525 GLY A N 1
ATOM 4050 C CA . GLY A 1 525 ? -33.091 17.381 -5.648 1.00 75.06 525 GLY A CA 1
ATOM 4051 C C . GLY A 1 525 ? -32.750 18.477 -6.660 1.00 75.06 525 GLY A C 1
ATOM 4052 O O . GLY A 1 525 ? -32.110 18.213 -7.676 1.00 75.06 525 GLY A O 1
ATOM 4053 N N . ASN A 1 526 ? -33.082 19.735 -6.351 1.00 80.19 526 ASN A N 1
ATOM 4054 C CA . ASN A 1 526 ? -32.728 20.867 -7.212 1.00 80.19 526 ASN A CA 1
ATOM 4055 C C . ASN A 1 526 ? -31.230 21.189 -7.187 1.00 80.19 526 ASN A C 1
ATOM 4057 O O . ASN A 1 526 ? -30.679 21.567 -8.217 1.00 80.19 526 ASN A O 1
ATOM 4061 N N . GLY A 1 527 ? -30.574 21.025 -6.038 1.00 77.50 527 GLY A N 1
ATOM 4062 C CA . GLY A 1 527 ? -29.136 21.208 -5.875 1.00 77.50 527 GLY A CA 1
ATOM 4063 C C . GLY A 1 527 ? -28.356 20.245 -6.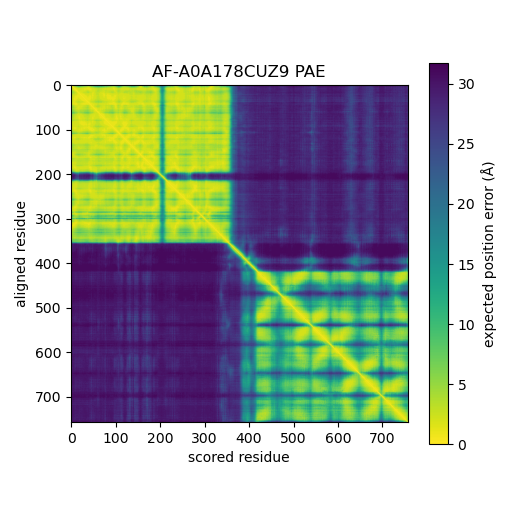758 1.00 77.50 527 GLY A C 1
ATOM 4064 O O . GLY A 1 527 ? -27.502 20.693 -7.514 1.00 77.50 527 GLY A O 1
ATOM 4065 N N . LYS A 1 528 ? -28.720 18.954 -6.766 1.00 73.31 528 LYS A N 1
ATOM 4066 C CA . LYS A 1 528 ? -28.147 17.968 -7.699 1.00 73.31 528 LYS A CA 1
ATOM 4067 C C . LYS A 1 528 ? -28.251 18.451 -9.149 1.00 73.31 528 LYS A C 1
ATOM 4069 O O . LYS A 1 528 ? -27.242 18.495 -9.841 1.00 73.31 528 LYS A O 1
ATOM 4074 N N . ARG A 1 529 ? -29.442 18.882 -9.581 1.00 71.25 529 ARG A N 1
ATOM 4075 C CA . ARG A 1 529 ? -29.692 19.360 -10.952 1.00 71.25 529 ARG A CA 1
ATOM 4076 C C . ARG A 1 529 ? -28.837 20.575 -11.319 1.00 71.25 529 ARG A C 1
ATOM 4078 O O . ARG A 1 529 ? -28.194 20.588 -12.362 1.00 71.25 529 ARG A O 1
ATOM 4085 N N . ILE A 1 530 ? -28.834 21.599 -10.467 1.00 76.75 530 ILE A N 1
ATOM 4086 C CA . ILE A 1 530 ? -28.104 22.847 -10.719 1.00 76.75 530 ILE A CA 1
ATOM 4087 C C . ILE A 1 530 ? -26.598 22.578 -10.728 1.00 76.75 530 ILE A C 1
ATOM 4089 O O . ILE A 1 530 ? -25.924 22.951 -11.683 1.00 76.75 530 ILE A O 1
ATOM 4093 N N . LEU A 1 531 ? -26.069 21.894 -9.710 1.00 73.69 531 LEU A N 1
ATOM 4094 C CA . LEU A 1 531 ? -24.637 21.615 -9.631 1.00 73.69 531 LEU A CA 1
ATOM 4095 C C . LEU A 1 531 ? -24.157 20.707 -10.766 1.00 73.69 531 LEU A C 1
ATOM 4097 O O . LEU A 1 531 ? -23.063 20.936 -11.271 1.00 73.69 531 LEU A O 1
ATOM 4101 N N . ASN A 1 532 ? -24.960 19.736 -11.210 1.00 69.75 532 ASN A N 1
ATOM 4102 C CA . ASN A 1 532 ? -24.574 18.888 -12.337 1.00 69.75 532 ASN A CA 1
ATOM 4103 C C . ASN A 1 532 ? -24.471 19.687 -13.649 1.00 69.75 532 ASN A C 1
ATOM 4105 O O . ASN A 1 532 ? -23.526 19.500 -14.408 1.00 69.75 532 ASN A O 1
ATOM 4109 N N . ASN A 1 533 ? -25.379 20.643 -13.875 1.00 68.50 533 ASN A N 1
ATOM 4110 C CA . ASN A 1 533 ? -25.362 21.495 -15.068 1.00 68.50 533 ASN A CA 1
ATOM 4111 C C . ASN A 1 533 ? -24.173 22.471 -15.109 1.00 68.50 533 ASN A C 1
ATOM 4113 O O . ASN A 1 533 ? -23.711 22.809 -16.194 1.00 68.50 533 ASN A O 1
ATOM 4117 N N . TYR A 1 534 ? -23.687 22.931 -13.951 1.00 67.81 534 TYR A N 1
ATOM 4118 C CA . TYR A 1 534 ? -22.561 23.872 -13.872 1.00 67.81 534 TYR A CA 1
ATOM 4119 C C . TYR A 1 534 ? -21.190 23.191 -13.781 1.00 67.81 534 TYR A C 1
ATOM 4121 O O . TYR A 1 534 ? -20.217 23.738 -14.290 1.00 67.81 534 TYR A O 1
ATOM 4129 N N . LEU A 1 535 ? -21.092 22.029 -13.126 1.00 63.31 535 LEU A N 1
ATOM 4130 C CA . LEU A 1 535 ? -19.813 21.354 -12.868 1.00 63.31 535 LEU A CA 1
ATOM 4131 C C . LEU A 1 535 ? -19.483 20.244 -13.878 1.00 63.31 535 LEU A C 1
ATOM 4133 O O . LEU A 1 535 ? -18.331 19.834 -13.923 1.00 63.31 535 LEU A O 1
ATOM 4137 N N . ASN A 1 536 ? -20.445 19.778 -14.690 1.00 60.50 536 ASN A N 1
ATOM 4138 C CA . ASN A 1 536 ? -20.240 18.713 -15.686 1.00 60.50 536 ASN A CA 1
ATOM 4139 C C . ASN A 1 536 ? -20.865 19.027 -17.069 1.00 60.50 536 ASN A C 1
ATOM 4141 O O . ASN A 1 536 ? -21.752 18.297 -17.522 1.00 60.50 536 ASN A O 1
ATOM 4145 N N . PRO A 1 537 ? -20.412 20.065 -17.797 1.00 55.31 537 PRO A N 1
ATOM 4146 C CA . PRO A 1 537 ? -20.907 20.330 -19.152 1.00 55.31 537 PRO A CA 1
ATOM 4147 C C . PRO A 1 537 ? -20.529 19.232 -20.175 1.00 55.31 537 PRO A C 1
ATOM 4149 O O . PRO A 1 537 ? -21.310 18.968 -21.088 1.00 55.31 537 PRO A O 1
ATOM 4152 N N . GLU A 1 538 ? -19.400 18.530 -19.990 1.00 46.75 538 GLU A N 1
ATOM 4153 C CA . GLU A 1 538 ? -18.849 17.549 -20.954 1.00 46.75 538 GLU A CA 1
ATOM 4154 C C . GLU A 1 538 ? -18.983 16.068 -20.540 1.00 46.75 538 GLU A C 1
ATOM 4156 O O . GLU A 1 538 ? -18.492 15.174 -21.222 1.00 46.75 538 GLU A O 1
ATOM 4161 N N . GLY A 1 539 ? -19.712 15.762 -19.460 1.00 53.38 539 GLY A N 1
ATOM 4162 C CA . GLY A 1 539 ? -20.126 14.383 -19.164 1.00 53.38 539 GLY A CA 1
ATOM 4163 C C . GLY A 1 539 ? -19.044 13.425 -18.645 1.00 53.38 539 GLY A C 1
ATOM 4164 O O . GLY A 1 539 ? -19.232 12.215 -18.755 1.00 53.38 539 GLY A O 1
ATOM 4165 N N . ARG A 1 540 ? -17.957 13.916 -18.032 1.00 43.72 540 ARG A N 1
ATOM 4166 C CA . ARG A 1 540 ? -17.031 13.079 -17.247 1.00 43.72 540 ARG A CA 1
ATOM 4167 C C . ARG A 1 540 ? -16.793 13.615 -15.833 1.00 43.72 540 ARG A C 1
ATOM 4169 O O . ARG A 1 540 ? -16.310 14.720 -15.638 1.00 43.72 540 ARG A O 1
ATOM 4176 N N . GLU A 1 541 ? -17.136 12.738 -14.891 1.00 48.69 541 GLU A N 1
ATOM 4177 C CA . GLU A 1 541 ? -16.519 12.489 -13.584 1.00 48.69 541 GLU A CA 1
ATOM 4178 C C . GLU A 1 541 ? -16.327 13.654 -12.608 1.00 48.69 541 GLU A C 1
ATOM 4180 O O . GLU A 1 541 ? -15.231 14.168 -12.435 1.00 48.69 541 GLU A O 1
ATOM 4185 N N . ASN A 1 542 ? -17.379 13.942 -11.829 1.00 52.56 542 ASN A N 1
ATOM 4186 C CA . ASN A 1 542 ? -17.255 14.355 -10.422 1.00 52.56 542 ASN A CA 1
ATOM 4187 C C . ASN A 1 542 ? -18.571 14.116 -9.649 1.00 52.56 542 ASN A C 1
ATOM 4189 O O . ASN A 1 542 ? -19.129 15.000 -9.001 1.00 52.56 542 ASN A O 1
ATOM 4193 N N . VAL A 1 543 ? -19.095 12.886 -9.714 1.00 57.94 543 VAL A N 1
ATOM 4194 C CA . VAL A 1 543 ? -20.369 12.491 -9.073 1.00 57.94 543 VAL A CA 1
ATOM 4195 C C . VAL A 1 543 ? -20.346 12.772 -7.561 1.00 57.94 543 VAL A C 1
ATOM 4197 O O . VAL A 1 543 ? -21.313 13.265 -6.983 1.00 57.94 543 VAL A O 1
ATOM 4200 N N . TRP A 1 544 ? -19.205 12.547 -6.905 1.00 60.91 544 TRP A N 1
ATOM 4201 C CA . TRP A 1 544 ? -19.077 12.693 -5.452 1.00 60.91 544 TRP A CA 1
ATOM 4202 C C . TRP A 1 544 ? -19.178 14.128 -4.935 1.00 60.91 544 TRP A C 1
ATOM 4204 O O . TRP A 1 544 ? -19.795 14.363 -3.893 1.00 60.91 544 TRP A O 1
ATOM 4214 N N . THR A 1 545 ? -18.592 15.090 -5.645 1.00 66.81 545 THR A N 1
ATOM 4215 C CA . THR A 1 545 ? -18.594 16.492 -5.211 1.00 66.81 545 THR A CA 1
ATOM 4216 C C . THR A 1 545 ? -19.987 17.098 -5.353 1.00 66.81 545 THR A C 1
ATOM 4218 O O . THR A 1 545 ? -20.442 17.788 -4.441 1.00 66.81 545 THR A O 1
ATOM 4221 N N . VAL A 1 546 ? -20.715 16.755 -6.424 1.00 71.31 546 VAL A N 1
ATOM 4222 C CA . VAL A 1 546 ? -22.099 17.194 -6.657 1.00 71.31 546 VAL A CA 1
ATOM 4223 C C . VAL A 1 546 ? -23.022 16.727 -5.530 1.00 71.31 546 VAL A C 1
ATOM 4225 O O . VAL A 1 546 ? -23.744 17.543 -4.957 1.00 71.31 546 VAL A O 1
ATOM 4228 N N . HIS A 1 547 ? -22.972 15.447 -5.145 1.00 71.75 547 HIS A N 1
ATOM 4229 C CA . HIS A 1 547 ? -23.818 14.932 -4.061 1.00 71.75 547 HIS A CA 1
ATOM 4230 C C . HIS A 1 547 ? -23.459 15.516 -2.691 1.00 71.75 547 HIS A C 1
ATOM 4232 O O . HIS A 1 547 ? -24.363 15.829 -1.914 1.00 71.75 547 HIS A O 1
ATOM 4238 N N . LEU A 1 548 ? -22.168 15.693 -2.391 1.00 76.38 548 LEU A N 1
ATOM 4239 C CA . LEU A 1 548 ? -21.716 16.257 -1.118 1.00 76.38 548 LEU A CA 1
ATOM 4240 C C . LEU A 1 548 ? -22.151 17.718 -0.972 1.00 76.38 548 LEU A C 1
ATOM 4242 O O . LEU A 1 548 ? -22.709 18.099 0.059 1.00 76.38 548 LEU A O 1
ATOM 4246 N N . LEU A 1 549 ? -21.952 18.525 -2.014 1.00 79.31 549 LEU A N 1
ATOM 4247 C CA . LEU A 1 549 ? -22.340 19.933 -2.024 1.00 79.31 549 LEU A CA 1
ATOM 4248 C C . LEU A 1 549 ? -23.867 20.102 -2.032 1.00 79.31 549 LEU A C 1
ATOM 4250 O O . LEU A 1 549 ? -24.390 20.951 -1.306 1.00 79.31 549 LEU A O 1
ATOM 4254 N N . ALA A 1 550 ? -24.605 19.263 -2.767 1.00 80.50 550 ALA A N 1
ATOM 4255 C CA . ALA A 1 550 ? -26.069 19.255 -2.739 1.00 80.50 550 ALA A CA 1
ATOM 4256 C C . ALA A 1 550 ? -26.620 18.861 -1.354 1.00 80.50 550 ALA A C 1
ATOM 4258 O O . ALA A 1 550 ? -27.552 19.489 -0.854 1.00 80.50 550 ALA A O 1
ATOM 4259 N N . ALA A 1 551 ? -26.031 17.861 -0.689 1.00 78.06 551 ALA A N 1
ATOM 4260 C CA . ALA A 1 551 ? -26.423 17.463 0.666 1.00 78.06 551 ALA A CA 1
ATOM 4261 C C . ALA A 1 551 ? -26.101 18.551 1.704 1.00 78.06 551 ALA A C 1
ATOM 4263 O O . ALA A 1 551 ? -26.937 18.858 2.559 1.00 78.06 551 ALA A O 1
ATOM 4264 N N . ALA A 1 552 ? -24.924 19.177 1.604 1.00 83.44 552 ALA A N 1
ATOM 4265 C CA . ALA A 1 552 ? -24.510 20.249 2.502 1.00 83.44 552 ALA A CA 1
ATOM 4266 C C . ALA A 1 552 ? -25.414 21.486 2.375 1.00 83.44 552 ALA A C 1
ATOM 4268 O O . ALA A 1 552 ? -25.921 21.994 3.379 1.00 83.44 552 ALA A O 1
ATOM 4269 N N . THR A 1 553 ? -25.682 21.935 1.146 1.00 85.56 553 THR A N 1
ATOM 4270 C CA . THR A 1 553 ? -26.577 23.074 0.875 1.00 85.56 553 THR A CA 1
ATOM 4271 C C . THR A 1 553 ? -28.010 22.791 1.326 1.00 85.56 553 THR A C 1
ATOM 4273 O O . THR A 1 553 ? -28.620 23.640 1.980 1.00 85.56 553 THR A O 1
ATOM 4276 N N . ALA A 1 554 ? -28.526 21.580 1.090 1.00 84.62 554 ALA A N 1
ATOM 4277 C CA . ALA A 1 554 ? -29.836 21.157 1.582 1.00 84.62 554 ALA A CA 1
ATOM 4278 C C . ALA A 1 554 ? -29.922 21.151 3.112 1.00 84.62 554 ALA A C 1
ATOM 4280 O O . ALA A 1 554 ? -30.914 21.619 3.682 1.00 84.62 554 ALA A O 1
ATOM 4281 N N . GLY A 1 555 ? -28.888 20.653 3.791 1.00 82.50 555 GLY A N 1
ATOM 4282 C CA . GLY A 1 555 ? -28.808 20.646 5.248 1.00 82.50 555 GLY A CA 1
ATOM 4283 C C . GLY A 1 555 ? -28.785 22.056 5.843 1.00 82.50 555 GLY A C 1
ATOM 4284 O O . GLY A 1 555 ? -29.550 22.339 6.767 1.00 82.50 555 GLY A O 1
ATOM 4285 N N . ILE A 1 556 ? -27.976 22.957 5.278 1.00 87.81 556 ILE A N 1
ATOM 4286 C CA . ILE A 1 556 ? -27.882 24.358 5.716 1.00 87.81 556 ILE A CA 1
ATOM 4287 C C . ILE A 1 556 ? -29.214 25.081 5.490 1.00 87.81 556 ILE A C 1
ATOM 4289 O O . ILE A 1 556 ? -29.753 25.660 6.432 1.00 87.81 556 ILE A O 1
ATOM 4293 N N . ALA A 1 557 ? -29.793 24.992 4.289 1.00 89.19 557 ALA A N 1
ATOM 4294 C CA . ALA A 1 557 ? -31.064 25.641 3.964 1.00 89.19 557 ALA A CA 1
ATOM 4295 C C . ALA A 1 557 ? -32.205 25.167 4.881 1.00 89.19 557 ALA A C 1
ATOM 4297 O O . ALA A 1 557 ? -32.959 25.976 5.424 1.00 89.19 557 ALA A O 1
ATOM 4298 N N . THR A 1 558 ? -32.287 23.855 5.123 1.00 86.44 558 THR A N 1
ATOM 4299 C CA . THR A 1 558 ? -33.290 23.264 6.022 1.00 86.44 558 THR A CA 1
ATOM 4300 C C . THR A 1 558 ? -33.079 23.704 7.467 1.00 86.44 558 THR A C 1
ATOM 4302 O O . THR A 1 558 ? -34.039 24.052 8.160 1.00 86.44 558 THR A O 1
ATOM 4305 N N . GLY A 1 559 ? -31.828 23.689 7.936 1.00 83.88 559 GLY A N 1
ATOM 4306 C CA . GLY A 1 559 ? -31.460 24.108 9.283 1.00 83.88 559 GLY A CA 1
ATOM 4307 C C . GLY A 1 559 ? -31.875 25.550 9.546 1.00 83.88 559 GLY A C 1
ATOM 4308 O O . GLY A 1 559 ? -32.563 25.811 10.530 1.00 83.88 559 GLY A O 1
ATOM 4309 N N . THR A 1 560 ? -31.548 26.458 8.629 1.00 89.56 560 THR A N 1
ATOM 4310 C CA . THR A 1 560 ? -31.907 27.878 8.720 1.00 89.56 560 THR A CA 1
ATOM 4311 C C . THR A 1 560 ? -33.416 28.083 8.697 1.00 89.56 560 THR A C 1
ATOM 4313 O O . THR A 1 560 ? -33.951 28.744 9.582 1.00 89.56 560 THR A O 1
ATOM 4316 N N . ALA A 1 561 ? -34.128 27.467 7.749 1.00 89.12 561 ALA A N 1
ATOM 4317 C CA . ALA A 1 561 ? -35.570 27.662 7.609 1.00 89.12 561 ALA A CA 1
ATOM 4318 C C . ALA A 1 561 ? -36.375 27.100 8.794 1.00 89.12 561 ALA A C 1
ATOM 4320 O O . ALA A 1 561 ? -37.396 27.663 9.180 1.00 89.12 561 ALA A O 1
ATOM 4321 N N . THR A 1 562 ? -35.928 25.989 9.390 1.00 88.19 562 THR A N 1
ATOM 4322 C CA . THR A 1 562 ? -36.717 25.274 10.407 1.00 88.19 562 THR A CA 1
ATOM 4323 C C . THR A 1 562 ? -36.278 25.518 11.845 1.00 88.19 562 THR A C 1
ATOM 4325 O O . THR A 1 562 ? -37.001 25.126 12.764 1.00 88.19 562 THR A O 1
ATOM 4328 N N . ASN A 1 563 ? -35.138 26.176 12.095 1.00 86.50 563 ASN A N 1
ATOM 4329 C CA . ASN A 1 563 ? -34.653 26.386 13.463 1.00 86.50 563 ASN A CA 1
ATOM 4330 C C . ASN A 1 563 ? -35.673 27.070 14.396 1.00 86.50 563 ASN A C 1
ATOM 4332 O O . ASN A 1 563 ? -35.828 26.574 15.515 1.00 86.50 563 ASN A O 1
ATOM 4336 N N . PRO A 1 564 ? -36.425 28.109 13.972 1.00 88.19 564 PRO A N 1
ATOM 4337 C CA . PRO A 1 564 ? -37.442 28.725 14.826 1.00 88.19 564 PRO A CA 1
ATOM 4338 C C . PRO A 1 564 ? -38.504 27.729 15.314 1.00 88.19 564 PRO A C 1
ATOM 4340 O O . PRO A 1 564 ? -38.870 27.738 16.490 1.00 88.19 564 PRO A O 1
ATOM 4343 N N . ILE A 1 565 ? -38.939 26.808 14.445 1.00 86.50 565 ILE A N 1
ATOM 4344 C CA . ILE A 1 565 ? -39.923 25.767 14.780 1.00 86.50 565 ILE A CA 1
ATOM 4345 C C . ILE A 1 565 ? -39.365 24.846 15.872 1.00 86.50 565 ILE A C 1
ATOM 4347 O O . ILE A 1 565 ? -40.055 24.534 16.845 1.00 86.50 565 ILE A O 1
ATOM 4351 N N . TRP A 1 566 ? -38.098 24.440 15.750 1.00 80.94 566 TRP A N 1
ATOM 4352 C CA . TRP A 1 566 ? -37.448 23.567 16.729 1.00 80.94 566 TRP A CA 1
ATOM 4353 C C . TRP A 1 566 ? -37.226 24.247 18.081 1.00 80.94 566 TRP A C 1
ATOM 4355 O O . TRP A 1 566 ? -37.400 23.593 19.111 1.00 80.94 566 TRP A O 1
ATOM 4365 N N . VAL A 1 567 ? -36.879 25.537 18.101 1.00 83.06 567 VAL A N 1
ATOM 4366 C CA . VAL A 1 567 ? -36.709 26.304 19.348 1.00 83.06 567 VAL A CA 1
ATOM 4367 C C . VAL A 1 567 ? -38.038 26.411 20.093 1.00 83.06 567 VAL A C 1
ATOM 4369 O O . VAL A 1 567 ? -38.103 26.056 21.269 1.00 83.06 567 VAL A O 1
ATOM 4372 N N . VAL A 1 568 ? -39.113 26.804 19.403 1.00 84.06 568 VAL A N 1
ATOM 4373 C CA . VAL A 1 568 ? -40.454 26.929 19.998 1.00 84.06 568 VAL A CA 1
ATOM 4374 C C . VAL A 1 568 ? -40.956 25.576 20.501 1.00 84.06 568 VAL A C 1
ATOM 4376 O O . VAL A 1 568 ? -41.386 25.468 21.647 1.00 84.06 568 VAL A O 1
ATOM 4379 N N . LYS A 1 569 ? -40.834 24.514 19.692 1.00 81.06 569 LYS A N 1
ATOM 4380 C CA . LYS A 1 569 ? -41.210 23.150 20.096 1.00 81.06 569 LYS A CA 1
ATOM 4381 C C . LYS A 1 569 ? -40.465 22.705 21.355 1.00 81.06 569 LYS A C 1
ATOM 4383 O O . LYS A 1 569 ? -41.090 22.174 22.267 1.00 81.06 569 LYS A O 1
ATOM 4388 N N . THR A 1 570 ? -39.154 22.941 21.414 1.00 73.38 570 THR A N 1
ATOM 4389 C CA . THR A 1 570 ? -38.326 22.556 22.567 1.00 73.38 570 THR A CA 1
ATOM 4390 C C . THR A 1 570 ? -38.745 23.317 23.826 1.00 73.38 570 THR A C 1
ATOM 4392 O O . THR A 1 570 ? -38.943 22.693 24.865 1.00 73.38 570 THR A O 1
ATOM 4395 N N . ARG A 1 571 ? -38.957 24.638 23.739 1.00 77.88 571 ARG A N 1
ATOM 4396 C CA . ARG A 1 571 ? -39.394 25.463 24.881 1.00 77.88 571 ARG A CA 1
ATOM 4397 C C . ARG A 1 571 ? -40.761 25.041 25.412 1.00 77.88 571 ARG A C 1
ATOM 4399 O O . ARG A 1 571 ? -40.906 24.863 26.613 1.00 77.88 571 ARG A O 1
ATOM 4406 N N . LEU A 1 572 ? -41.731 24.798 24.529 1.00 76.94 572 LEU A N 1
ATOM 4407 C CA . LEU A 1 572 ? -43.070 24.339 24.920 1.00 76.94 572 LEU A CA 1
ATOM 4408 C C . LEU A 1 572 ? -43.069 22.937 25.546 1.00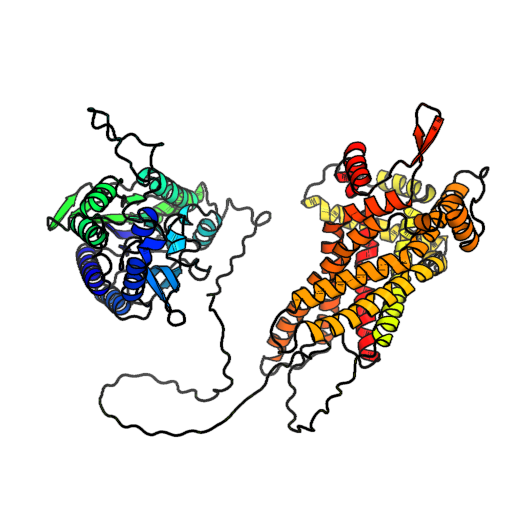 76.94 572 LEU A C 1
ATOM 4410 O O . LEU A 1 572 ? -43.849 22.666 26.458 1.00 76.94 572 LEU A O 1
ATOM 4414 N N . GLN A 1 573 ? -42.226 22.027 25.047 1.00 69.88 573 GLN A N 1
ATOM 4415 C CA . GLN A 1 573 ? -42.093 20.681 25.613 1.00 69.88 573 GLN A CA 1
ATOM 4416 C C . GLN A 1 573 ? -41.472 20.717 27.013 1.00 69.88 573 GLN A C 1
ATOM 4418 O O . GLN A 1 573 ? -41.946 20.013 27.900 1.00 69.88 573 GLN A O 1
ATOM 4423 N N . LEU A 1 574 ? -40.459 21.561 27.221 1.00 68.94 574 LEU A N 1
ATOM 4424 C CA . LEU A 1 574 ? -39.836 21.754 28.531 1.00 68.94 574 LEU A CA 1
ATOM 4425 C C . LEU A 1 574 ? -40.786 22.441 29.515 1.00 68.94 574 LEU A C 1
ATOM 4427 O O . LEU A 1 574 ? -40.937 21.952 30.625 1.00 68.94 574 LEU A O 1
ATOM 4431 N N . ASP A 1 575 ? -41.485 23.497 29.092 1.00 71.56 575 ASP A N 1
ATOM 4432 C CA . ASP A 1 575 ? -42.475 24.203 29.917 1.00 71.56 575 ASP A CA 1
ATOM 4433 C C . ASP A 1 575 ? -43.590 23.260 30.397 1.00 71.56 575 ASP A C 1
ATOM 4435 O O . ASP A 1 575 ? -43.967 23.254 31.567 1.00 71.56 575 ASP A O 1
ATOM 4439 N N . LYS A 1 576 ? -44.054 22.357 29.521 1.00 66.19 576 LYS A N 1
ATOM 4440 C CA . LYS A 1 576 ? -45.008 21.308 29.901 1.00 66.19 576 LYS A CA 1
ATOM 4441 C C . LYS A 1 576 ? -44.451 20.356 30.968 1.00 66.19 576 LYS A C 1
ATOM 4443 O O . LYS A 1 576 ? -45.209 19.990 31.860 1.00 66.19 576 LYS A O 1
ATOM 4448 N N . ASN A 1 577 ? -43.184 19.955 30.867 1.00 62.56 577 ASN A N 1
ATOM 4449 C CA . ASN A 1 577 ? -42.555 19.046 31.830 1.00 62.56 577 ASN A CA 1
ATOM 4450 C C . ASN A 1 577 ? -42.286 19.736 33.179 1.00 62.56 577 ASN A C 1
ATOM 4452 O O . ASN A 1 577 ? -42.522 19.145 34.230 1.00 62.56 577 ASN A O 1
ATOM 4456 N N . THR A 1 578 ? -41.850 20.997 33.173 1.00 62.75 578 THR A N 1
ATOM 4457 C CA . THR A 1 578 ? -41.639 21.783 34.398 1.00 62.75 578 THR A CA 1
ATOM 4458 C C . THR A 1 578 ? -42.959 22.012 35.136 1.00 62.75 578 THR A C 1
ATOM 4460 O O . THR A 1 578 ? -43.036 21.770 36.337 1.00 62.75 578 THR A O 1
ATOM 4463 N N . ALA A 1 579 ? -44.024 22.368 34.410 1.00 60.25 579 ALA A N 1
ATOM 4464 C CA . ALA A 1 579 ? -45.359 22.551 34.979 1.00 60.25 579 ALA A CA 1
ATOM 4465 C C . ALA A 1 579 ? -45.980 21.250 35.533 1.00 60.25 579 ALA A C 1
ATOM 4467 O O . ALA A 1 579 ? -46.864 21.318 36.381 1.00 60.25 579 ALA A O 1
ATOM 4468 N N . SER A 1 580 ? -45.545 20.068 35.071 1.00 58.69 580 SER A N 1
ATOM 4469 C CA . SER A 1 580 ? -45.987 18.784 35.641 1.00 58.69 580 SER A CA 1
ATOM 4470 C C . SER A 1 580 ? -45.251 18.373 36.919 1.00 58.69 580 SER A C 1
ATOM 4472 O O . SER A 1 580 ? -45.801 17.583 37.678 1.00 58.69 580 SER A O 1
ATOM 4474 N N . HIS A 1 581 ? -44.041 18.888 37.163 1.00 57.12 581 HIS A N 1
ATOM 4475 C CA . HIS A 1 581 ? -43.261 18.586 38.371 1.00 57.12 581 HIS A CA 1
ATOM 4476 C C . HIS A 1 581 ? -43.470 19.605 39.504 1.00 57.12 581 HIS A C 1
ATOM 4478 O O . HIS A 1 581 ? -43.294 19.247 40.664 1.00 57.12 581 HIS A O 1
ATOM 4484 N N . ASP A 1 582 ? -43.857 20.847 39.194 1.00 58.09 582 ASP A N 1
ATOM 4485 C CA . ASP A 1 582 ? -44.108 21.909 40.180 1.00 58.09 582 ASP A CA 1
ATOM 4486 C C . ASP A 1 582 ? -45.458 22.608 39.893 1.00 58.09 582 ASP A C 1
ATOM 4488 O O . ASP A 1 582 ? -45.519 23.545 39.086 1.00 58.09 582 ASP A O 1
ATOM 4492 N N . PRO A 1 583 ? -46.566 22.161 40.525 1.00 56.97 583 PRO A N 1
ATOM 4493 C CA . PRO A 1 583 ? -47.911 22.688 40.275 1.00 56.97 583 PRO A CA 1
ATOM 4494 C C . PRO A 1 583 ? -48.085 24.173 40.629 1.00 56.97 583 PRO A C 1
ATOM 4496 O O . PRO A 1 583 ? -49.021 24.807 40.143 1.00 56.97 583 PRO A O 1
ATOM 4499 N N . LEU A 1 584 ? -47.200 24.738 41.461 1.00 56.19 584 LEU A N 1
ATOM 4500 C CA . LEU A 1 584 ? -47.279 26.123 41.938 1.00 56.19 584 LEU A CA 1
ATOM 4501 C C . LEU A 1 584 ? -46.758 27.141 40.908 1.00 56.19 584 LEU A C 1
ATOM 4503 O O . LEU A 1 584 ? -47.129 28.312 40.972 1.00 56.19 584 LEU A O 1
ATOM 4507 N N . LYS A 1 585 ? -45.922 26.719 39.946 1.00 60.69 585 LYS A N 1
ATOM 4508 C CA . LYS A 1 585 ? -45.321 27.608 38.928 1.00 60.69 585 LYS A CA 1
ATOM 4509 C C . LYS A 1 585 ? -46.141 27.775 37.648 1.00 60.69 585 LYS A C 1
ATOM 4511 O O . LYS A 1 585 ? -45.910 28.735 36.917 1.00 60.69 585 LYS A O 1
ATOM 4516 N N . GLY A 1 586 ? -47.115 26.899 37.391 1.00 63.41 586 GLY A N 1
ATOM 4517 C CA . GLY A 1 586 ? -47.952 26.955 36.189 1.00 63.41 586 GLY A CA 1
ATOM 4518 C C . GLY A 1 586 ? -47.162 26.860 34.873 1.00 63.41 586 GLY A C 1
ATOM 4519 O O . GLY A 1 586 ? -45.953 26.647 34.853 1.00 63.41 586 GLY A O 1
ATOM 4520 N N . ARG A 1 587 ? -47.860 26.989 33.739 1.00 72.69 587 ARG A N 1
ATOM 4521 C CA . ARG A 1 587 ? -47.226 27.057 32.410 1.00 72.69 587 ARG A CA 1
ATOM 4522 C C . ARG A 1 587 ? -46.761 28.476 32.107 1.00 72.69 587 ARG A C 1
ATOM 4524 O O . ARG A 1 587 ? -47.557 29.409 32.212 1.00 72.69 587 ARG A O 1
ATOM 4531 N N . GLN A 1 588 ? -45.521 28.627 31.655 1.00 75.94 588 GLN A N 1
ATOM 4532 C CA . GLN A 1 588 ? -44.946 29.906 31.242 1.00 75.94 588 GLN A CA 1
ATOM 4533 C C . GLN A 1 588 ? -45.496 30.387 29.888 1.00 75.94 588 GLN A C 1
ATOM 4535 O O . GLN A 1 588 ? -45.643 31.592 29.672 1.00 75.94 588 GLN A O 1
ATOM 4540 N N . TYR A 1 589 ? -45.825 29.467 28.976 1.00 79.38 589 TYR A N 1
ATOM 4541 C CA . TYR A 1 589 ? -46.332 29.792 27.642 1.00 79.38 589 TYR A CA 1
ATOM 4542 C C . TYR A 1 589 ? -47.764 29.296 27.446 1.00 79.38 589 TYR A C 1
ATOM 4544 O O . TYR A 1 589 ? -48.071 28.121 27.656 1.00 79.38 589 TYR A O 1
ATOM 4552 N N . LYS A 1 590 ? -48.644 30.174 26.950 1.00 74.69 590 LYS A N 1
ATOM 4553 C CA . LYS A 1 590 ? -50.026 29.789 26.624 1.00 74.69 590 LYS A CA 1
ATOM 4554 C C . LYS A 1 590 ? -50.066 28.933 25.358 1.00 74.69 590 LYS A C 1
ATOM 4556 O O . LYS A 1 590 ? -50.560 27.809 25.377 1.00 74.69 590 LYS A O 1
ATOM 4561 N N . ASN A 1 591 ? -49.487 29.457 24.275 1.00 79.75 591 ASN A N 1
ATOM 4562 C CA . ASN A 1 591 ? -49.530 28.882 22.926 1.00 79.75 591 ASN A CA 1
ATOM 4563 C C . ASN A 1 591 ? -48.165 29.048 22.221 1.00 79.75 591 ASN A C 1
ATOM 4565 O O . ASN A 1 591 ? -47.335 29.856 22.639 1.00 79.75 591 ASN A O 1
ATOM 4569 N N . SER A 1 592 ? -47.958 28.386 21.075 1.00 80.00 592 SER A N 1
ATOM 4570 C CA . SER A 1 592 ? -46.751 28.574 20.245 1.00 80.00 592 SER A CA 1
ATOM 4571 C C . SER A 1 592 ? -46.511 30.028 19.836 1.00 80.00 592 SER A C 1
ATOM 4573 O O . SER A 1 592 ? -45.371 30.482 19.832 1.00 80.00 592 SER A O 1
ATOM 4575 N N . TRP A 1 593 ? -47.578 30.775 19.544 1.00 82.44 593 TRP A N 1
ATOM 4576 C CA . TRP A 1 593 ? -47.489 32.197 19.204 1.00 82.44 593 TRP A CA 1
ATOM 4577 C C . TRP A 1 593 ? -47.020 33.063 20.379 1.00 82.44 593 TRP A C 1
ATOM 4579 O O . TRP A 1 593 ? -46.210 33.970 20.202 1.00 82.44 593 TRP A O 1
ATOM 4589 N N . ASP A 1 594 ? -47.480 32.744 21.588 1.00 83.38 594 ASP A N 1
ATOM 4590 C CA . ASP A 1 594 ? -47.070 33.427 22.816 1.00 83.38 594 ASP A CA 1
ATOM 4591 C C . ASP A 1 594 ? -45.587 33.156 23.119 1.00 83.38 594 ASP A C 1
ATOM 4593 O O . ASP A 1 594 ? -44.822 34.082 23.377 1.00 83.38 594 ASP A O 1
ATOM 4597 N N . CYS A 1 595 ? -45.137 31.910 22.931 1.00 83.62 595 CYS A N 1
ATOM 4598 C CA . CYS A 1 595 ? -43.721 31.550 23.024 1.00 83.62 595 CYS A CA 1
ATOM 4599 C C . CYS A 1 595 ? -42.852 32.324 22.016 1.00 83.62 595 CYS A C 1
ATOM 4601 O O . CYS A 1 595 ? -41.804 32.854 22.391 1.00 83.62 595 CYS A O 1
ATOM 4603 N N . ILE A 1 596 ? -43.292 32.458 20.757 1.00 86.19 596 ILE A N 1
ATOM 4604 C CA . ILE A 1 596 ? -42.588 33.260 19.738 1.00 86.19 596 ILE A CA 1
ATOM 4605 C C . ILE A 1 596 ? -42.526 34.729 20.164 1.00 86.19 596 ILE A C 1
ATOM 4607 O O . ILE A 1 596 ? -41.443 35.313 20.180 1.00 86.19 596 ILE A O 1
ATOM 4611 N N . LYS A 1 597 ? -43.664 35.318 20.551 1.00 87.88 597 LYS A N 1
ATOM 4612 C CA . LYS A 1 597 ? -43.763 36.732 20.934 1.00 87.88 597 LYS A CA 1
ATOM 4613 C C . LYS A 1 597 ? -42.873 37.057 22.133 1.00 87.88 597 LYS A C 1
ATOM 4615 O O . LYS A 1 597 ? -42.144 38.045 22.090 1.00 87.88 597 LYS A O 1
ATOM 4620 N N . GLN A 1 598 ? -42.890 36.221 23.170 1.00 84.94 598 GLN A N 1
ATOM 4621 C CA . GLN A 1 598 ? -42.034 36.386 24.346 1.00 84.94 598 GLN A CA 1
ATOM 4622 C C . GLN A 1 598 ? -40.552 36.206 23.996 1.00 84.94 598 GLN A C 1
ATOM 4624 O O . GLN A 1 598 ? -39.726 37.021 24.397 1.00 84.94 598 GLN A O 1
ATOM 4629 N N . THR A 1 599 ? -40.209 35.199 23.188 1.00 84.25 599 THR A N 1
ATOM 4630 C CA . THR A 1 599 ? -38.820 34.964 22.760 1.00 84.25 599 THR A CA 1
ATOM 4631 C C . THR A 1 599 ? -38.270 36.155 21.978 1.00 84.25 599 THR A C 1
ATOM 4633 O O . THR A 1 599 ? -37.187 36.642 22.282 1.00 84.25 599 THR A O 1
ATOM 4636 N N . VAL A 1 600 ? -39.031 36.681 21.015 1.00 89.19 600 VAL A N 1
ATOM 4637 C CA . VAL A 1 600 ? -38.614 37.850 20.228 1.00 89.19 600 VAL A CA 1
ATOM 4638 C C . VAL A 1 600 ? -38.538 39.107 21.096 1.00 89.19 600 VAL A C 1
ATOM 4640 O O . VAL A 1 600 ? -37.619 39.902 20.923 1.00 89.19 600 VAL A O 1
ATOM 4643 N N . ARG A 1 601 ? -39.454 39.283 22.055 1.00 85.25 601 ARG A N 1
ATOM 4644 C CA . ARG A 1 601 ? -39.465 40.449 22.950 1.00 85.25 601 ARG A CA 1
ATOM 4645 C C . ARG A 1 601 ? -38.292 40.464 23.936 1.00 85.25 601 ARG A C 1
ATOM 4647 O O . ARG A 1 601 ? -37.774 41.539 24.211 1.00 85.25 601 ARG A O 1
ATOM 4654 N N . HIS A 1 602 ? -37.892 39.308 24.469 1.00 83.56 602 HIS A N 1
ATOM 4655 C CA . HIS A 1 602 ? -36.856 39.218 25.507 1.00 83.56 602 HIS A CA 1
ATOM 4656 C C . HIS A 1 602 ? -35.453 38.903 24.966 1.00 83.56 602 HIS A C 1
ATOM 4658 O O . HIS A 1 602 ? -34.470 39.389 25.516 1.00 83.56 602 HIS A O 1
ATOM 4664 N N . GLU A 1 603 ? -35.337 38.114 23.896 1.00 79.69 603 GLU A N 1
ATOM 4665 C CA . GLU A 1 603 ? -34.050 37.667 23.330 1.00 79.69 603 GLU A CA 1
ATOM 4666 C C . GLU A 1 603 ? -33.789 38.213 21.915 1.00 79.69 603 GLU A C 1
ATOM 4668 O O . GLU A 1 603 ? -32.731 37.966 21.327 1.00 79.69 603 GLU A O 1
ATOM 4673 N N . GLY A 1 604 ? -34.748 38.943 21.340 1.00 84.50 604 GLY A N 1
ATOM 4674 C CA . GLY A 1 604 ? -34.695 39.398 19.955 1.00 84.50 604 GLY A CA 1
ATOM 4675 C C . GLY A 1 604 ? -34.868 38.263 18.940 1.00 84.50 604 GLY A C 1
ATOM 4676 O O . GLY A 1 604 ? -35.020 37.085 19.269 1.00 84.50 604 GLY A O 1
ATOM 4677 N N . ILE A 1 605 ? -34.791 38.612 17.652 1.00 85.25 605 ILE A N 1
ATOM 4678 C CA . ILE A 1 605 ? -34.902 37.647 16.541 1.00 85.25 605 ILE A CA 1
ATOM 4679 C C . ILE A 1 605 ? -33.783 36.592 16.603 1.00 85.25 605 ILE A C 1
ATOM 4681 O O . ILE A 1 605 ? -33.999 35.432 16.255 1.00 85.25 605 ILE A O 1
ATOM 4685 N N . ARG A 1 606 ? -32.600 36.958 17.116 1.00 81.69 606 ARG A N 1
ATOM 4686 C CA . ARG A 1 606 ? -31.467 36.034 17.293 1.00 81.69 606 ARG A CA 1
ATOM 4687 C C . ARG A 1 606 ? -31.782 34.885 18.262 1.00 81.69 606 ARG A C 1
ATOM 4689 O O . ARG A 1 606 ? -31.244 33.795 18.076 1.00 81.69 606 ARG A O 1
ATOM 4696 N N . GLY A 1 607 ? -32.695 35.074 19.221 1.00 78.88 607 GLY A N 1
ATOM 4697 C CA . GLY A 1 607 ? -33.154 34.018 20.133 1.00 78.88 607 GLY A CA 1
ATOM 4698 C C . GLY A 1 607 ? -33.821 32.834 19.418 1.00 78.88 607 GLY A C 1
ATOM 4699 O O . GLY A 1 607 ? -33.607 31.682 19.794 1.00 78.88 607 GLY A O 1
ATOM 4700 N N . LEU A 1 608 ? -34.536 33.084 18.311 1.00 83.56 608 LEU A N 1
ATOM 4701 C CA . LEU A 1 608 ? -35.161 32.033 17.487 1.00 83.56 608 LEU A CA 1
ATOM 4702 C C . LEU A 1 608 ? -34.140 31.184 16.707 1.00 83.56 608 LEU A C 1
ATOM 4704 O O . LEU A 1 608 ? -34.454 30.079 16.262 1.00 83.56 608 LEU A O 1
ATOM 4708 N N . TYR A 1 609 ? -32.907 31.674 16.565 1.00 85.69 609 TYR A N 1
ATOM 4709 C CA . TYR A 1 609 ? -31.805 30.993 15.878 1.00 85.69 609 TYR A CA 1
ATOM 4710 C C . TYR A 1 609 ? -30.781 30.382 16.847 1.00 85.69 609 TYR A C 1
ATOM 4712 O O . TYR A 1 609 ? -29.700 29.938 16.452 1.00 85.69 609 TYR A O 1
ATOM 4720 N N . ARG A 1 610 ? -31.118 30.300 18.138 1.00 77.81 610 ARG A N 1
ATOM 4721 C CA . ARG A 1 610 ? -30.259 29.666 19.137 1.00 77.81 610 ARG A CA 1
ATOM 4722 C C . ARG A 1 610 ? -30.090 28.169 18.845 1.00 77.81 610 ARG A C 1
ATOM 4724 O O . ARG A 1 610 ? -31.050 27.464 18.532 1.00 77.81 610 ARG A O 1
ATOM 4731 N N . GLY A 1 611 ? -28.849 27.685 18.925 1.00 74.06 611 GLY A N 1
ATOM 4732 C CA . GLY A 1 611 ? -28.497 26.298 18.590 1.00 74.06 611 GLY A CA 1
ATOM 4733 C C . GLY A 1 611 ? -28.378 26.007 17.086 1.00 74.06 611 GLY A C 1
ATOM 4734 O O . GLY A 1 611 ? -28.257 24.839 16.704 1.00 74.06 611 GLY A O 1
ATOM 4735 N N . LEU A 1 612 ? -28.390 27.035 16.227 1.00 81.06 612 LEU A N 1
ATOM 4736 C CA . LEU A 1 612 ? -28.211 26.877 14.781 1.00 81.06 612 LEU A CA 1
ATOM 4737 C C . LEU A 1 612 ? -26.815 26.346 14.422 1.00 81.06 612 LEU A C 1
ATOM 4739 O O . LEU A 1 612 ? -26.713 25.445 13.601 1.00 81.06 612 LEU A O 1
ATOM 4743 N N . SER A 1 613 ? -25.755 26.800 15.099 1.00 80.25 613 SER A N 1
ATOM 4744 C CA . SER A 1 613 ? -24.385 26.301 14.882 1.00 80.25 613 SER A CA 1
ATOM 4745 C C . SER A 1 613 ? -24.246 24.798 15.156 1.00 80.25 613 SER A C 1
ATOM 4747 O O . SER A 1 613 ? -23.644 24.075 14.368 1.00 80.25 613 SER A O 1
ATOM 4749 N N . ALA A 1 614 ? -24.879 24.297 16.219 1.00 72.50 614 ALA A N 1
ATOM 4750 C CA . ALA A 1 614 ? -24.957 22.861 16.492 1.00 72.50 614 ALA A CA 1
ATOM 4751 C C . ALA A 1 614 ? -25.858 22.117 15.492 1.00 72.50 614 ALA A C 1
ATOM 4753 O O . ALA A 1 614 ? -25.630 20.948 15.199 1.00 72.50 614 ALA A O 1
ATOM 4754 N N . SER A 1 615 ? -26.860 22.796 14.929 1.00 76.62 615 SER A N 1
ATOM 4755 C CA . SER A 1 615 ? -27.697 22.235 13.862 1.00 76.62 615 SER A CA 1
ATOM 4756 C C . SER A 1 615 ? -26.952 22.148 12.525 1.00 76.62 615 SER A C 1
ATOM 4758 O O . SER A 1 615 ? -27.194 21.206 11.779 1.00 76.62 615 SER A O 1
ATOM 4760 N N . TYR A 1 616 ? -26.016 23.062 12.246 1.00 83.56 616 TYR A N 1
ATOM 4761 C CA . TYR A 1 616 ? -25.119 22.971 11.092 1.00 83.56 616 TYR A CA 1
ATOM 4762 C C . TYR A 1 616 ? -24.110 21.837 11.226 1.00 83.56 616 TYR A C 1
ATOM 4764 O O . TYR A 1 616 ? -23.850 21.154 10.243 1.00 83.56 616 TYR A O 1
ATOM 4772 N N . LEU A 1 617 ? -23.609 21.554 12.432 1.00 80.50 617 LEU A N 1
ATOM 4773 C CA . LEU A 1 617 ? -22.833 20.330 12.636 1.00 80.50 617 LEU A CA 1
ATOM 4774 C C . LEU A 1 617 ? -23.641 19.072 12.297 1.00 80.50 617 LEU A C 1
ATOM 4776 O O . LEU A 1 617 ? -23.082 18.145 11.725 1.00 80.50 617 LEU A O 1
ATOM 4780 N N . GLY A 1 618 ? -24.954 19.060 12.537 1.00 76.00 618 GLY A N 1
ATOM 4781 C CA . GLY A 1 618 ? -25.829 17.953 12.128 1.00 76.00 618 GLY A CA 1
ATOM 4782 C C . GLY A 1 618 ? -26.013 17.781 10.619 1.00 76.00 618 GLY A C 1
ATOM 4783 O O . GLY A 1 618 ? -26.522 16.756 10.164 1.00 76.00 618 GLY A O 1
ATOM 4784 N N . VAL A 1 619 ? -25.548 18.738 9.810 1.00 80.81 619 VAL A N 1
ATOM 4785 C CA . VAL A 1 619 ? -25.449 18.557 8.356 1.00 80.81 619 VAL A CA 1
ATOM 4786 C C . VAL A 1 619 ? -24.433 17.465 8.029 1.00 80.81 619 VAL A C 1
ATOM 4788 O O . VAL A 1 619 ? -24.666 16.700 7.102 1.00 80.81 619 VAL A O 1
ATOM 4791 N N . THR A 1 620 ? -23.373 17.312 8.831 1.00 81.44 620 THR A N 1
ATOM 4792 C CA . THR A 1 620 ? -22.376 16.246 8.639 1.00 81.44 620 THR A CA 1
ATOM 4793 C C . THR A 1 620 ? -22.992 14.852 8.749 1.00 81.44 620 THR A C 1
ATOM 4795 O O . THR A 1 620 ? -22.689 14.000 7.919 1.00 81.44 620 THR A O 1
ATOM 4798 N N . GLU A 1 621 ? -23.928 14.643 9.683 1.00 83.31 621 GLU A N 1
ATOM 4799 C CA . GLU A 1 621 ? -24.678 13.386 9.811 1.00 83.31 621 GLU A CA 1
ATOM 4800 C C . GLU A 1 621 ? -25.473 13.089 8.539 1.00 83.31 621 GLU A C 1
ATOM 4802 O O . GLU A 1 621 ? -25.419 11.987 7.996 1.00 83.31 621 GLU A O 1
ATOM 4807 N N . SER A 1 622 ? -26.210 14.087 8.049 1.00 75.50 622 SER A N 1
ATOM 4808 C CA . SER A 1 622 ? -27.063 13.933 6.869 1.00 75.50 622 SER A CA 1
ATOM 4809 C C . SER A 1 622 ? -26.227 13.693 5.611 1.00 75.50 622 SER A C 1
ATOM 4811 O O . SER A 1 622 ? -26.555 12.810 4.823 1.00 75.50 622 SER A O 1
ATOM 4813 N N . THR A 1 623 ? -25.123 14.423 5.440 1.00 80.06 623 THR A N 1
ATOM 4814 C CA . THR A 1 623 ? -24.185 14.235 4.326 1.00 80.06 623 THR A CA 1
ATOM 4815 C C . THR A 1 623 ? -23.560 12.845 4.361 1.00 80.06 623 THR A C 1
ATOM 4817 O O . THR A 1 623 ? -23.558 12.157 3.344 1.00 80.06 623 THR A O 1
ATOM 4820 N N . LEU A 1 624 ? -23.085 12.396 5.527 1.00 82.00 624 LEU A N 1
ATOM 4821 C CA . LEU A 1 624 ? -22.482 11.075 5.687 1.00 82.00 624 LEU A CA 1
ATOM 4822 C C . LEU A 1 624 ? -23.495 9.956 5.411 1.00 82.00 624 LEU A C 1
ATOM 4824 O O . LEU A 1 624 ? -23.180 9.011 4.691 1.00 82.00 624 LEU A O 1
ATOM 4828 N N . GLN A 1 625 ? -24.729 10.095 5.907 1.00 83.38 625 GLN A N 1
ATOM 4829 C CA . GLN A 1 625 ? -25.822 9.168 5.614 1.00 83.38 625 GLN A CA 1
ATOM 4830 C C . GLN A 1 625 ? -26.078 9.065 4.104 1.00 83.38 625 GLN A C 1
ATOM 4832 O O . GLN A 1 625 ? -26.151 7.957 3.580 1.00 83.38 625 GLN A O 1
ATOM 4837 N N . TRP A 1 626 ? -26.216 10.197 3.406 1.00 74.75 626 TRP A N 1
ATOM 4838 C CA . TRP A 1 626 ? -26.481 10.218 1.963 1.00 74.75 626 TRP A CA 1
ATOM 4839 C C . TRP A 1 626 ? -25.352 9.580 1.161 1.00 74.75 626 TRP A C 1
ATOM 4841 O O . TRP A 1 626 ? -25.599 8.744 0.298 1.00 74.75 626 TRP A O 1
ATOM 4851 N N . VAL A 1 627 ? -24.110 9.924 1.487 1.00 77.56 627 VAL A N 1
ATOM 4852 C CA . VAL A 1 627 ? -22.916 9.375 0.842 1.00 77.56 627 VAL A CA 1
ATOM 4853 C C . VAL A 1 627 ? -22.839 7.854 0.993 1.00 77.56 627 VAL A C 1
ATOM 4855 O O . VAL A 1 627 ? -22.610 7.141 0.014 1.00 77.56 627 VAL A O 1
ATOM 4858 N N . LEU A 1 628 ? -23.044 7.349 2.211 1.00 80.44 628 LEU A N 1
ATOM 4859 C CA . LEU A 1 628 ? -23.028 5.913 2.483 1.00 80.44 628 LEU A CA 1
ATOM 4860 C C . LEU A 1 628 ? -24.190 5.205 1.781 1.00 80.44 628 LEU A C 1
ATOM 4862 O O . LEU A 1 628 ? -23.983 4.166 1.160 1.00 80.44 628 LEU A O 1
ATOM 4866 N N . TYR A 1 629 ? -25.388 5.789 1.820 1.00 78.00 629 TYR A N 1
ATOM 4867 C CA . TYR A 1 629 ? -26.570 5.232 1.172 1.00 78.00 629 TYR A CA 1
ATOM 4868 C C . TYR A 1 629 ? -26.392 5.090 -0.344 1.00 78.00 629 TYR A C 1
ATOM 4870 O O . TYR A 1 629 ? -26.636 4.014 -0.887 1.00 78.00 629 TYR A O 1
ATOM 4878 N N . GLU A 1 630 ? -25.890 6.124 -1.024 1.00 72.94 630 GLU A N 1
ATOM 4879 C CA . GLU A 1 630 ? -25.617 6.075 -2.467 1.00 72.94 630 GLU A CA 1
ATOM 4880 C C . GLU A 1 630 ? -24.560 5.019 -2.815 1.00 72.94 630 GLU A C 1
ATOM 4882 O O . GLU A 1 630 ? -24.743 4.222 -3.735 1.00 72.94 630 GLU A O 1
ATOM 4887 N N . ARG A 1 631 ? -23.475 4.927 -2.035 1.00 75.50 631 ARG A N 1
ATOM 4888 C CA . ARG A 1 631 ? -22.448 3.888 -2.232 1.00 75.50 631 ARG A CA 1
ATOM 4889 C C . ARG A 1 631 ? -23.014 2.478 -2.072 1.00 75.50 631 ARG A C 1
ATOM 4891 O O . ARG A 1 631 ? -22.669 1.588 -2.851 1.00 75.50 631 ARG A O 1
ATOM 4898 N N . MET A 1 632 ? -23.887 2.274 -1.090 1.00 79.88 632 MET A N 1
ATOM 4899 C CA . MET A 1 632 ? -24.544 0.988 -0.869 1.00 79.88 632 MET A CA 1
ATOM 4900 C C . MET A 1 632 ? -25.538 0.662 -1.993 1.00 79.88 632 MET A C 1
ATOM 4902 O O . MET A 1 632 ? -25.546 -0.476 -2.462 1.00 79.88 632 MET A O 1
ATOM 4906 N N . LYS A 1 633 ? -26.292 1.647 -2.503 1.00 75.50 633 LYS A N 1
ATOM 4907 C CA . LYS A 1 633 ? -27.154 1.481 -3.688 1.00 75.50 633 LYS A CA 1
ATOM 4908 C C . LYS A 1 633 ? -26.360 1.096 -4.936 1.00 75.50 633 LYS A C 1
ATOM 4910 O O . LYS A 1 633 ? -26.747 0.154 -5.618 1.00 75.50 633 LYS A O 1
ATOM 4915 N N . LEU A 1 634 ? -25.229 1.753 -5.207 1.00 69.88 634 LEU A N 1
ATOM 4916 C CA . LEU A 1 634 ? -24.362 1.420 -6.347 1.00 69.88 634 LEU A CA 1
ATOM 4917 C C . LEU A 1 634 ? -23.822 -0.013 -6.261 1.00 69.88 634 LEU A C 1
ATOM 4919 O O . LEU A 1 634 ? -23.743 -0.715 -7.266 1.00 69.88 634 LEU A O 1
ATOM 4923 N N . SER A 1 635 ? -23.468 -0.466 -5.057 1.00 73.06 635 SER A N 1
ATOM 4924 C CA . SER A 1 635 ? -23.034 -1.848 -4.825 1.00 73.06 635 SER A CA 1
ATOM 4925 C C . SER A 1 635 ? -24.157 -2.857 -5.100 1.00 73.06 635 SER A C 1
ATOM 4927 O O . SER A 1 635 ? -23.918 -3.875 -5.750 1.00 73.06 635 SER A O 1
ATOM 4929 N N . LEU A 1 636 ? -25.389 -2.559 -4.670 1.00 74.75 636 LEU A N 1
ATOM 4930 C CA . LEU A 1 636 ? -26.569 -3.386 -4.949 1.00 74.75 636 LEU A CA 1
ATOM 4931 C C . LEU A 1 636 ? -26.896 -3.427 -6.449 1.00 74.75 636 LEU A C 1
ATOM 4933 O O . LEU A 1 636 ? -27.064 -4.512 -6.996 1.00 74.75 636 LEU A O 1
ATOM 4937 N N . ALA A 1 637 ? -26.869 -2.281 -7.133 1.00 68.56 637 ALA A N 1
ATOM 4938 C CA . ALA A 1 637 ? -27.131 -2.192 -8.570 1.00 68.56 637 ALA A CA 1
ATOM 4939 C C . ALA A 1 637 ? -26.108 -2.980 -9.409 1.00 68.56 637 ALA A C 1
ATOM 4941 O O . ALA A 1 637 ? -26.474 -3.673 -10.353 1.00 68.56 637 ALA A O 1
ATOM 4942 N N . ARG A 1 638 ? -24.818 -2.951 -9.040 1.00 70.88 638 ARG A N 1
ATOM 4943 C CA . ARG A 1 638 ? -23.778 -3.763 -9.706 1.00 70.88 638 ARG A CA 1
ATOM 4944 C C . ARG A 1 638 ? -23.998 -5.264 -9.519 1.00 70.88 638 ARG A C 1
ATOM 4946 O O . ARG A 1 638 ? -23.707 -6.041 -10.425 1.00 70.88 638 ARG A O 1
ATOM 4953 N N . ARG A 1 639 ? -24.490 -5.680 -8.347 1.00 72.31 639 ARG A N 1
ATOM 4954 C CA . ARG A 1 639 ? -24.834 -7.084 -8.073 1.00 72.31 639 ARG A CA 1
ATOM 4955 C C . ARG A 1 639 ? -26.031 -7.533 -8.908 1.00 72.31 639 ARG A C 1
ATOM 4957 O O . ARG A 1 639 ? -25.975 -8.621 -9.470 1.00 72.31 639 ARG A O 1
ATOM 4964 N N . GLU A 1 640 ? -27.055 -6.692 -9.028 1.00 68.38 640 GLU A N 1
ATOM 4965 C CA . GLU A 1 640 ? -28.235 -6.951 -9.862 1.00 68.38 640 GLU A CA 1
ATOM 4966 C C . GLU A 1 640 ? -27.861 -7.038 -11.350 1.00 68.38 640 GLU A C 1
ATOM 4968 O O . GLU A 1 640 ? -28.186 -8.023 -12.009 1.00 68.38 640 GLU A O 1
ATOM 4973 N N . ALA A 1 641 ? -27.065 -6.089 -11.855 1.00 66.62 641 ALA A N 1
ATOM 4974 C CA . ALA A 1 641 ? -26.580 -6.087 -13.237 1.00 66.62 641 ALA A CA 1
ATOM 4975 C C . ALA A 1 641 ? -25.782 -7.356 -13.589 1.00 66.62 641 ALA A C 1
ATOM 4977 O O . ALA A 1 641 ? -25.950 -7.918 -14.668 1.00 66.62 641 ALA A O 1
ATOM 4978 N N . LYS A 1 642 ? -24.962 -7.857 -12.655 1.00 70.06 642 LYS A N 1
ATOM 4979 C CA . LYS A 1 642 ? -24.203 -9.106 -12.825 1.00 70.06 642 LYS A CA 1
ATOM 4980 C C . LYS A 1 642 ? -25.094 -10.357 -12.833 1.00 70.06 642 LYS A C 1
ATOM 4982 O O . LYS A 1 642 ? -24.721 -11.364 -13.429 1.00 70.06 642 LYS A O 1
ATOM 4987 N N . ARG A 1 643 ? -26.250 -10.335 -12.163 1.00 65.00 643 ARG A N 1
ATOM 4988 C CA . ARG A 1 643 ? -27.215 -11.450 -12.191 1.00 65.00 643 ARG A CA 1
ATOM 4989 C C . ARG A 1 643 ? -28.032 -11.441 -13.481 1.00 65.00 643 ARG A C 1
ATOM 4991 O O . ARG A 1 643 ? -28.152 -12.479 -14.118 1.00 65.00 643 ARG A O 1
ATOM 4998 N N . LEU A 1 644 ? -28.489 -10.264 -13.911 1.00 63.06 644 LEU A N 1
ATOM 4999 C CA . LEU A 1 644 ? -29.218 -10.076 -15.171 1.00 63.06 644 LEU A CA 1
ATOM 5000 C C . LEU A 1 644 ? -28.369 -10.395 -16.414 1.00 63.06 644 LEU A C 1
ATOM 5002 O O . LEU A 1 644 ? -28.923 -10.717 -17.457 1.00 63.06 644 LEU A O 1
ATOM 5006 N N . SER A 1 645 ? -27.035 -10.348 -16.310 1.00 61.38 645 SER A N 1
ATOM 5007 C CA . SER A 1 645 ? -26.126 -10.721 -17.401 1.00 61.38 645 SER A CA 1
ATOM 5008 C C . SER A 1 645 ? -25.914 -12.235 -17.568 1.00 61.38 645 SER A C 1
ATOM 5010 O O . SER A 1 645 ? -25.164 -12.637 -18.455 1.00 61.38 645 SER A O 1
ATOM 5012 N N . HIS A 1 646 ? -26.510 -13.090 -16.725 1.00 68.00 646 HIS A N 1
ATOM 5013 C CA . HIS A 1 646 ? -26.459 -14.546 -16.905 1.00 68.00 646 HIS A CA 1
ATOM 5014 C C . HIS A 1 646 ? -27.549 -15.000 -17.889 1.00 68.00 646 HIS A C 1
ATOM 5016 O O . HIS A 1 646 ? -28.731 -14.709 -17.703 1.00 68.00 646 HIS A O 1
ATOM 5022 N N . ALA A 1 647 ? -27.157 -15.738 -18.931 1.00 40.59 647 ALA A N 1
ATOM 5023 C CA . ALA A 1 647 ? -28.083 -16.255 -19.936 1.00 40.59 647 ALA A CA 1
ATOM 5024 C C . ALA A 1 647 ? -29.128 -17.192 -19.295 1.00 40.59 647 ALA A C 1
ATOM 5026 O O . ALA A 1 647 ? -28.771 -18.214 -18.712 1.00 40.59 647 ALA A O 1
ATOM 5027 N N . GLY A 1 648 ? -30.413 -16.834 -19.405 1.00 56.03 648 GLY A N 1
ATOM 5028 C CA . GLY A 1 648 ? -31.547 -17.624 -18.901 1.00 56.03 648 GLY A CA 1
ATOM 5029 C C . GLY A 1 648 ? -32.180 -17.138 -17.590 1.00 56.03 648 GLY A C 1
ATOM 5030 O O . GLY A 1 648 ? -33.122 -17.770 -17.117 1.00 56.03 648 GLY A O 1
ATOM 5031 N N . TYR A 1 649 ? -31.716 -16.029 -17.003 1.00 62.41 649 TYR A N 1
ATOM 5032 C CA . TYR A 1 649 ? -32.306 -15.483 -15.776 1.00 62.41 649 TYR A CA 1
ATOM 5033 C C . TYR A 1 649 ? -33.599 -14.697 -16.050 1.00 62.41 649 TYR A C 1
ATOM 5035 O O . TYR A 1 649 ? -33.575 -13.689 -16.756 1.00 62.41 649 TYR A O 1
ATOM 5043 N N . GLN A 1 650 ? -34.726 -15.122 -15.468 1.00 61.84 650 GLN A N 1
ATOM 5044 C CA . GLN A 1 650 ? -35.967 -14.341 -15.450 1.00 61.84 650 GLN A CA 1
ATOM 5045 C C . GLN A 1 650 ? -36.140 -13.659 -14.093 1.00 61.84 650 GLN A C 1
ATOM 5047 O O . GLN A 1 650 ? -36.014 -14.300 -13.054 1.00 61.84 650 GLN A O 1
ATOM 5052 N N . ARG A 1 651 ? -36.437 -12.353 -14.113 1.00 66.25 651 ARG A N 1
ATOM 5053 C CA . ARG A 1 651 ? -36.662 -11.544 -12.908 1.00 66.25 651 ARG A CA 1
ATOM 5054 C C . ARG A 1 651 ? -37.866 -12.086 -12.138 1.00 66.25 651 ARG A C 1
ATOM 5056 O O . ARG A 1 651 ? -38.968 -12.171 -12.677 1.00 66.25 651 ARG A O 1
ATOM 5063 N N . THR A 1 652 ? -37.650 -12.433 -10.877 1.00 73.00 652 THR A N 1
ATOM 5064 C CA . THR A 1 652 ? -38.652 -13.048 -10.002 1.00 73.00 652 THR A CA 1
ATOM 5065 C C . THR A 1 652 ? -39.166 -12.041 -8.971 1.00 73.00 652 THR A C 1
ATOM 5067 O O . THR A 1 652 ? -38.464 -11.106 -8.604 1.00 73.00 652 THR A O 1
ATOM 5070 N N . MET A 1 653 ? -40.347 -12.276 -8.389 1.00 64.69 653 MET A N 1
ATOM 5071 C CA . MET A 1 653 ? -40.868 -11.462 -7.268 1.00 64.69 653 MET A CA 1
ATOM 5072 C C . MET A 1 653 ? -39.924 -11.437 -6.046 1.00 64.69 653 MET A C 1
ATOM 5074 O O . MET A 1 653 ? -39.941 -10.494 -5.256 1.00 64.69 653 MET A O 1
ATOM 5078 N N . LEU A 1 654 ? -39.087 -12.471 -5.891 1.00 66.75 654 LEU A N 1
ATOM 5079 C CA . LEU A 1 654 ? -38.021 -12.531 -4.886 1.00 66.75 654 LEU A CA 1
ATOM 5080 C C . LEU A 1 654 ? -36.886 -11.534 -5.167 1.00 66.75 654 LEU A C 1
ATOM 5082 O O . LEU A 1 654 ? -36.334 -10.990 -4.216 1.00 66.75 654 LEU A O 1
ATOM 5086 N N . ASP A 1 655 ? -36.586 -11.242 -6.435 1.00 67.94 655 ASP A N 1
ATOM 5087 C CA . ASP A 1 655 ? -35.584 -10.241 -6.822 1.00 67.94 655 ASP A CA 1
ATOM 5088 C C . ASP A 1 655 ? -36.064 -8.828 -6.514 1.00 67.94 655 ASP A C 1
ATOM 5090 O O . ASP A 1 655 ? -35.308 -8.021 -5.981 1.00 67.94 655 ASP A O 1
ATOM 5094 N N . ASP A 1 656 ? -37.342 -8.544 -6.773 1.00 67.44 656 ASP A N 1
ATOM 5095 C CA . ASP A 1 656 ? -37.952 -7.258 -6.423 1.00 67.44 656 ASP A CA 1
ATOM 5096 C C . ASP A 1 656 ? -37.982 -7.052 -4.899 1.00 67.44 656 ASP A C 1
ATOM 5098 O O . ASP A 1 656 ? -37.727 -5.950 -4.399 1.00 67.44 656 ASP A O 1
ATOM 5102 N N . ALA A 1 657 ? -38.246 -8.123 -4.144 1.00 70.56 657 ALA A N 1
ATOM 5103 C CA . ALA A 1 657 ? -38.186 -8.112 -2.687 1.00 70.56 657 ALA A CA 1
ATOM 5104 C C . ALA A 1 657 ? -36.747 -7.956 -2.158 1.00 70.56 657 ALA A C 1
ATOM 5106 O O . ALA A 1 657 ? -36.540 -7.230 -1.183 1.00 70.56 657 ALA A O 1
ATOM 5107 N N . GLU A 1 658 ? -35.747 -8.581 -2.791 1.00 71.38 658 GLU A N 1
ATOM 5108 C CA . GLU A 1 658 ? -34.325 -8.423 -2.454 1.00 71.38 658 GLU A CA 1
ATOM 5109 C C . GLU A 1 658 ? -33.810 -7.022 -2.814 1.00 71.38 658 GLU A C 1
ATOM 5111 O O . GLU A 1 658 ? -33.073 -6.429 -2.029 1.00 71.38 658 GLU A O 1
ATOM 5116 N N . GLU A 1 659 ? -34.229 -6.442 -3.941 1.00 70.38 659 GLU A N 1
ATOM 5117 C CA . GLU A 1 659 ? -33.868 -5.079 -4.350 1.00 70.38 659 GLU A CA 1
ATOM 5118 C C . GLU A 1 659 ? -34.439 -4.055 -3.360 1.00 70.38 659 GLU A C 1
ATOM 5120 O O . GLU A 1 659 ? -33.718 -3.195 -2.838 1.00 70.38 659 GLU A O 1
ATOM 5125 N N . PHE A 1 660 ? -35.734 -4.164 -3.051 1.00 70.38 660 PHE A N 1
ATOM 5126 C CA . PHE A 1 660 ? -36.401 -3.279 -2.101 1.00 70.38 660 PHE A CA 1
ATOM 5127 C C . PHE A 1 660 ? -35.860 -3.464 -0.675 1.00 70.38 660 PHE A C 1
ATOM 5129 O O . PHE A 1 660 ? -35.524 -2.484 -0.002 1.00 70.38 660 PHE A O 1
ATOM 5136 N N . GLY A 1 661 ? -35.705 -4.713 -0.228 1.00 77.00 661 GLY A N 1
ATOM 5137 C CA . GLY A 1 661 ? -35.127 -5.059 1.072 1.00 77.00 661 GLY A CA 1
ATOM 5138 C C . GLY A 1 661 ? -33.662 -4.635 1.194 1.00 77.00 661 GLY A C 1
ATOM 5139 O O . GLY A 1 661 ? -33.249 -4.105 2.225 1.00 77.00 661 GLY A O 1
ATOM 5140 N N . GLY A 1 662 ? -32.885 -4.768 0.122 1.00 77.62 662 GLY A N 1
ATOM 5141 C CA . GLY A 1 662 ? -31.495 -4.332 0.033 1.00 77.62 662 GLY A CA 1
ATOM 5142 C C . GLY A 1 662 ? -31.360 -2.821 0.182 1.00 77.62 662 GLY A C 1
ATOM 5143 O O . GLY A 1 662 ? -30.544 -2.355 0.980 1.00 77.62 662 GLY A O 1
ATOM 5144 N N . LYS A 1 663 ? -32.199 -2.037 -0.507 1.00 76.94 663 LYS A N 1
ATOM 5145 C CA . LYS A 1 663 ? -32.232 -0.569 -0.362 1.00 76.94 663 LYS A CA 1
ATOM 5146 C C . LYS A 1 663 ? -32.686 -0.138 1.029 1.00 76.94 663 LYS A C 1
ATOM 5148 O O . LYS A 1 663 ? -32.118 0.802 1.588 1.00 76.94 663 LYS A O 1
ATOM 5153 N N . PHE A 1 664 ? -33.648 -0.842 1.622 1.00 80.06 664 PHE A N 1
ATOM 5154 C CA . PHE A 1 664 ? -34.079 -0.606 3.000 1.00 80.06 664 PHE A CA 1
ATOM 5155 C C . PHE A 1 664 ? -32.933 -0.839 3.998 1.00 80.06 664 PHE A C 1
ATOM 5157 O O . PHE A 1 664 ? -32.622 0.036 4.810 1.00 80.06 664 PHE A O 1
ATOM 5164 N N . CYS A 1 665 ? -32.246 -1.980 3.896 1.00 80.38 665 CYS A N 1
ATOM 5165 C CA . CYS A 1 665 ? -31.088 -2.315 4.725 1.00 80.38 665 CYS A CA 1
ATOM 5166 C C . CYS A 1 665 ? -29.919 -1.346 4.506 1.00 80.38 665 CYS A C 1
ATOM 5168 O O . CYS A 1 665 ? -29.253 -0.962 5.467 1.00 80.38 665 CYS A O 1
ATOM 5170 N N . ALA A 1 666 ? -29.700 -0.893 3.270 1.00 82.44 666 ALA A N 1
ATOM 5171 C CA . ALA A 1 666 ? -28.710 0.129 2.950 1.00 82.44 666 ALA A CA 1
ATOM 5172 C C . ALA A 1 666 ? -29.029 1.468 3.630 1.00 82.44 666 ALA A C 1
ATOM 5174 O O . ALA A 1 666 ? -28.149 2.068 4.244 1.00 82.44 666 ALA A O 1
ATOM 5175 N N . ALA A 1 667 ? -30.285 1.921 3.581 1.00 77.88 667 ALA A N 1
ATOM 5176 C CA . ALA A 1 667 ? -30.716 3.151 4.248 1.00 77.88 667 ALA A CA 1
ATOM 5177 C C . ALA A 1 667 ? -30.569 3.054 5.775 1.00 77.88 667 ALA A C 1
ATOM 5179 O O . ALA A 1 667 ? -30.051 3.977 6.411 1.00 77.88 667 ALA A O 1
ATOM 5180 N N . ALA A 1 668 ? -30.991 1.929 6.359 1.00 80.31 668 ALA A N 1
ATOM 5181 C CA . ALA A 1 668 ? -30.889 1.669 7.791 1.00 80.31 668 ALA A CA 1
ATOM 5182 C C . ALA A 1 668 ? -29.424 1.598 8.257 1.00 80.31 668 ALA A C 1
ATOM 5184 O O . ALA A 1 668 ? -29.054 2.252 9.234 1.00 80.31 668 ALA A O 1
ATOM 5185 N N . GLY A 1 669 ? -28.579 0.865 7.526 1.00 83.94 669 GLY A N 1
ATOM 5186 C CA . GLY A 1 669 ? -27.150 0.737 7.801 1.00 83.94 669 GLY A CA 1
ATOM 5187 C C . GLY A 1 669 ? -26.423 2.074 7.692 1.00 83.94 669 GLY A C 1
ATOM 5188 O O . GLY A 1 669 ? -25.767 2.494 8.644 1.00 83.94 669 GLY A O 1
ATOM 5189 N N . ALA A 1 670 ? -26.613 2.801 6.587 1.00 85.31 670 ALA A N 1
ATOM 5190 C CA . ALA A 1 670 ? -26.038 4.133 6.400 1.00 85.31 670 ALA A CA 1
ATOM 5191 C C . ALA A 1 670 ? -26.437 5.095 7.530 1.00 85.31 670 ALA A C 1
ATOM 5193 O O . ALA A 1 670 ? -25.598 5.845 8.033 1.00 85.31 670 ALA A O 1
ATOM 5194 N N . LYS A 1 671 ? -27.704 5.046 7.974 1.00 86.44 671 LYS A N 1
ATOM 5195 C CA . LYS A 1 671 ? -28.180 5.865 9.093 1.00 86.44 671 LYS A CA 1
ATOM 5196 C C . LYS A 1 671 ? -27.511 5.493 10.409 1.00 86.44 671 LYS A C 1
ATOM 5198 O O . LYS A 1 671 ? -27.126 6.394 11.147 1.00 86.44 671 LYS A O 1
ATOM 5203 N N . LEU A 1 672 ? -27.390 4.200 10.701 1.00 86.44 672 LEU A N 1
ATOM 5204 C CA . LEU A 1 672 ? -26.772 3.705 11.928 1.00 86.44 672 LEU A CA 1
ATOM 5205 C C . LEU A 1 672 ? -25.321 4.187 12.040 1.00 86.44 672 LEU A C 1
ATOM 5207 O O . LEU A 1 672 ? -24.962 4.803 13.041 1.00 86.44 672 LEU A O 1
ATOM 5211 N N . PHE A 1 673 ? -24.514 3.977 10.996 1.00 87.44 673 PHE A N 1
ATOM 5212 C CA . PHE A 1 673 ? -23.108 4.392 10.987 1.00 87.44 673 PHE A CA 1
ATOM 5213 C C . PHE A 1 673 ? -22.948 5.909 11.085 1.00 87.44 673 PHE A C 1
ATOM 5215 O O . PHE A 1 673 ? -22.153 6.389 11.894 1.00 87.44 673 PHE A O 1
ATOM 5222 N N . ALA A 1 674 ? -23.730 6.666 10.310 1.00 86.88 674 ALA A N 1
ATOM 5223 C CA . ALA A 1 674 ? -23.678 8.120 10.361 1.00 86.88 674 ALA A CA 1
ATOM 5224 C C . ALA A 1 674 ? -24.050 8.644 11.755 1.00 86.88 674 ALA A C 1
ATOM 5226 O O . ALA A 1 674 ? -23.299 9.427 12.332 1.00 86.88 674 ALA A O 1
ATOM 5227 N N . ALA A 1 675 ? -25.157 8.154 12.324 1.00 84.56 675 ALA A N 1
ATOM 5228 C CA . ALA A 1 675 ? -25.639 8.582 13.630 1.00 84.56 675 ALA A CA 1
ATOM 5229 C C . ALA A 1 675 ? -24.629 8.280 14.741 1.00 84.56 675 ALA A C 1
ATOM 5231 O O . ALA A 1 675 ? -24.387 9.160 15.559 1.00 84.56 675 ALA A O 1
ATOM 5232 N N . VAL A 1 676 ? -23.997 7.099 14.749 1.00 87.50 676 VAL A N 1
ATOM 5233 C CA . VAL A 1 676 ? -22.989 6.734 15.762 1.00 87.50 676 VAL A CA 1
ATOM 5234 C C . VAL A 1 676 ? -21.792 7.681 15.728 1.00 87.50 676 VAL A C 1
ATOM 5236 O O . VAL A 1 676 ? -21.394 8.191 16.773 1.00 87.50 676 VAL A O 1
ATOM 5239 N N . ILE A 1 677 ? -21.251 7.957 14.537 1.00 87.62 677 ILE A N 1
ATOM 5240 C CA . ILE A 1 677 ? -20.070 8.817 14.369 1.00 87.62 677 ILE A CA 1
ATOM 5241 C C . ILE A 1 677 ? -20.382 10.257 14.775 1.00 87.62 677 ILE A C 1
ATOM 5243 O O . ILE A 1 677 ? -19.571 10.921 15.420 1.00 87.62 677 ILE A O 1
ATOM 5247 N N . THR A 1 678 ? -21.561 10.759 14.409 1.00 87.62 678 THR A N 1
ATOM 5248 C CA . THR A 1 678 ? -21.891 12.166 14.633 1.00 87.62 678 THR A CA 1
ATOM 5249 C C . THR A 1 678 ? -22.612 12.426 15.950 1.00 87.62 678 THR A C 1
ATOM 5251 O O . THR A 1 678 ? -22.772 13.588 16.305 1.00 87.62 678 THR A O 1
ATOM 5254 N N . TYR A 1 679 ? -23.035 11.413 16.707 1.00 85.56 679 TYR A N 1
ATOM 5255 C CA . TYR A 1 679 ? -23.904 11.574 17.882 1.00 85.56 679 TYR A CA 1
ATOM 5256 C C . TYR A 1 679 ? -23.488 12.642 18.913 1.00 85.56 679 TYR A C 1
ATOM 5258 O O . TYR A 1 679 ? -24.384 13.329 19.416 1.00 85.56 679 TYR A O 1
ATOM 5266 N N . PRO A 1 680 ? -22.189 12.884 19.200 1.00 87.75 680 PRO A N 1
ATOM 5267 C CA . PRO A 1 680 ? -21.791 13.956 20.114 1.00 87.75 680 PRO A CA 1
ATOM 5268 C C . PRO A 1 680 ? -22.401 15.326 19.778 1.00 87.75 680 PRO A C 1
ATOM 5270 O O . PRO A 1 680 ? -22.693 16.117 20.678 1.00 87.75 680 PRO A O 1
ATOM 5273 N N . HIS A 1 681 ? -22.657 15.614 18.495 1.00 85.25 681 HIS A N 1
ATOM 5274 C CA . HIS A 1 681 ? -23.292 16.869 18.099 1.00 85.25 681 HIS A CA 1
ATOM 5275 C C . HIS A 1 681 ? -24.767 16.956 18.537 1.00 85.25 681 HIS A C 1
ATOM 5277 O O . HIS A 1 681 ? -25.226 18.050 18.860 1.00 85.25 681 HIS A O 1
ATOM 5283 N N . GLU A 1 682 ? -25.508 15.843 18.595 1.00 81.00 682 GLU A N 1
ATOM 5284 C CA . GLU A 1 682 ? -26.917 15.812 19.019 1.00 81.00 682 GLU A CA 1
ATOM 5285 C C . GLU A 1 682 ? -27.046 16.095 20.523 1.00 81.00 682 GLU A C 1
ATOM 5287 O O . GLU A 1 682 ? -27.931 16.848 20.949 1.00 81.00 682 GLU A O 1
ATOM 5292 N N . VAL A 1 683 ? -26.115 15.586 21.338 1.00 80.25 683 VAL A N 1
ATOM 5293 C CA . VAL A 1 683 ? -26.043 15.925 22.770 1.00 80.25 683 VAL A CA 1
ATOM 5294 C C . VAL A 1 683 ? -25.774 17.419 22.944 1.00 80.25 683 VAL A C 1
ATOM 5296 O O . VAL A 1 683 ? -26.533 18.115 23.617 1.00 80.25 683 VAL A O 1
ATOM 5299 N N . VAL A 1 684 ? -24.769 17.966 22.260 1.00 82.25 684 VAL A N 1
ATOM 5300 C CA . VAL A 1 684 ? -24.456 19.402 22.347 1.00 82.25 684 VAL A CA 1
ATOM 5301 C C . VAL A 1 684 ? -25.622 20.267 21.847 1.00 82.25 684 VAL A C 1
ATOM 5303 O O . VAL A 1 684 ? -25.978 21.273 22.467 1.00 82.25 684 VAL A O 1
ATOM 5306 N N . ARG A 1 685 ? -26.279 19.862 20.757 1.00 81.56 685 ARG A N 1
ATOM 5307 C CA . ARG A 1 685 ? -27.443 20.548 20.182 1.00 81.56 685 ARG A CA 1
ATOM 5308 C C . ARG A 1 685 ? -28.617 20.604 21.152 1.00 81.56 685 ARG A C 1
ATOM 5310 O O . ARG A 1 685 ? -29.246 21.656 21.279 1.00 81.56 685 ARG A O 1
ATOM 5317 N N . THR A 1 686 ? -28.926 19.499 21.827 1.00 73.62 686 THR A N 1
ATOM 5318 C CA . THR A 1 686 ? -30.029 19.448 22.796 1.00 73.62 686 THR A CA 1
ATOM 5319 C C . THR A 1 686 ? -29.726 20.298 24.031 1.00 73.62 686 THR A C 1
ATOM 5321 O O . THR A 1 686 ? -30.572 21.104 24.416 1.00 73.62 686 THR A O 1
ATOM 5324 N N . ARG A 1 687 ? -28.503 20.243 24.576 1.00 76.12 687 ARG A N 1
ATOM 5325 C CA . ARG A 1 687 ? -28.070 21.071 25.721 1.00 76.12 687 ARG A CA 1
ATOM 5326 C C . ARG A 1 687 ? -28.080 22.576 25.414 1.00 76.12 687 ARG A C 1
ATOM 5328 O O . ARG A 1 687 ? -28.555 23.370 26.225 1.00 76.12 687 ARG A O 1
ATOM 5335 N N . LEU A 1 688 ? -27.632 22.985 24.222 1.00 74.69 688 LEU A N 1
ATOM 5336 C CA . LEU A 1 688 ? -27.654 24.394 23.794 1.00 74.69 688 LEU A CA 1
ATOM 5337 C C . LEU A 1 688 ? -29.071 24.941 23.576 1.00 74.69 688 LEU A C 1
ATOM 5339 O O . LEU A 1 688 ? -29.308 26.128 23.806 1.00 74.69 688 LEU A O 1
ATOM 5343 N N . ARG A 1 689 ? -30.008 24.094 23.128 1.00 72.75 689 ARG A N 1
ATOM 5344 C CA . ARG A 1 689 ? -31.423 24.460 22.941 1.00 72.75 689 ARG A CA 1
ATOM 5345 C C . ARG A 1 689 ? -32.204 24.495 24.251 1.00 72.75 689 ARG A C 1
ATOM 5347 O O . ARG A 1 689 ? -33.107 25.313 24.374 1.00 72.75 689 ARG A O 1
ATOM 5354 N N . GLN A 1 690 ? -31.843 23.639 25.209 1.00 68.31 690 GLN A N 1
ATOM 5355 C CA . GLN A 1 690 ? -32.381 23.664 26.572 1.00 68.31 690 GLN A CA 1
ATOM 5356 C C . GLN A 1 690 ? -32.002 24.951 27.317 1.00 68.31 690 GLN A C 1
ATOM 5358 O O . GLN A 1 690 ? -32.769 25.392 28.163 1.00 68.31 690 GLN A O 1
ATOM 5363 N N . ALA A 1 691 ? -30.848 25.552 26.990 1.00 65.31 691 ALA A N 1
ATOM 5364 C CA . ALA A 1 691 ? -30.337 26.786 27.594 1.00 65.31 691 ALA A CA 1
ATOM 5365 C C . ALA A 1 691 ? -30.437 26.819 29.142 1.00 65.31 691 ALA A C 1
ATOM 5367 O O . ALA A 1 691 ? -30.968 27.783 29.693 1.00 65.31 691 ALA A O 1
ATOM 5368 N N . PRO A 1 692 ? -29.934 25.789 29.854 1.00 66.75 692 PRO A N 1
ATOM 5369 C CA . PRO A 1 692 ? -30.033 25.726 31.308 1.00 66.75 692 PRO A CA 1
ATOM 5370 C C . PRO A 1 692 ? -29.303 26.905 31.958 1.00 66.75 692 PRO A C 1
ATOM 5372 O O . PRO A 1 692 ? -28.210 27.283 31.530 1.00 66.75 692 PRO A O 1
ATOM 5375 N N . THR A 1 693 ? -29.907 27.484 32.989 1.00 71.81 693 THR A N 1
ATOM 5376 C CA . THR A 1 693 ? -29.350 28.608 33.746 1.00 71.81 693 THR A CA 1
ATOM 5377 C C . THR A 1 693 ? -28.692 28.127 35.035 1.00 71.81 693 THR A C 1
ATOM 5379 O O . THR A 1 693 ? -29.241 27.262 35.712 1.00 71.81 693 THR A O 1
ATOM 5382 N N . ILE A 1 694 ? -27.542 28.701 35.388 1.00 68.19 694 ILE A N 1
ATOM 5383 C CA . ILE A 1 694 ? -26.854 28.479 36.663 1.00 68.19 694 ILE A CA 1
ATOM 5384 C C . ILE A 1 694 ? -26.888 29.786 37.453 1.00 68.19 694 ILE A C 1
ATOM 5386 O O . ILE A 1 694 ? -26.651 30.864 36.899 1.00 68.19 694 ILE A O 1
ATOM 5390 N N . THR A 1 695 ? -27.172 29.691 38.747 1.00 61.06 695 THR A N 1
ATOM 5391 C CA . THR A 1 695 ? -27.015 30.811 39.673 1.00 61.06 695 THR A CA 1
ATOM 5392 C C . THR A 1 695 ? -25.558 30.856 40.113 1.00 61.06 695 THR A C 1
ATOM 5394 O O . THR A 1 695 ? -25.064 29.926 40.743 1.00 61.06 695 THR A O 1
ATOM 5397 N N . THR A 1 696 ? -24.854 31.914 39.726 1.00 56.38 696 THR A N 1
ATOM 5398 C CA . THR A 1 696 ? -23.468 32.159 40.159 1.00 56.38 696 THR A CA 1
ATOM 5399 C C . THR A 1 696 ? -23.447 32.483 41.662 1.00 56.38 696 THR A C 1
ATOM 5401 O O . THR A 1 696 ? -24.457 32.960 42.175 1.00 56.38 696 THR A O 1
ATOM 5404 N N . GLU A 1 697 ? -22.321 32.292 42.364 1.00 55.06 697 GLU A N 1
ATOM 5405 C CA . GLU A 1 697 ? -22.177 32.563 43.819 1.00 55.06 697 GLU A CA 1
ATOM 5406 C C . GLU A 1 697 ? -22.610 33.987 44.242 1.00 55.06 697 GLU A C 1
ATOM 5408 O O . GLU A 1 697 ? -22.967 34.227 45.388 1.00 55.06 697 GLU A O 1
ATOM 5413 N N . THR A 1 698 ? -22.670 34.921 43.290 1.00 54.31 698 THR A N 1
ATOM 5414 C CA . THR A 1 698 ? -23.150 36.305 43.437 1.00 54.31 698 THR A CA 1
ATOM 5415 C C . THR A 1 698 ? -24.667 36.489 43.242 1.00 54.31 698 THR A C 1
ATOM 5417 O O . THR A 1 698 ? -25.139 37.616 43.110 1.00 54.31 698 THR A O 1
ATOM 5420 N N . GLY A 1 699 ? -25.454 35.410 43.147 1.00 51.28 699 GLY A N 1
ATOM 5421 C CA . GLY A 1 699 ? -26.912 35.449 42.945 1.00 51.28 699 GLY A CA 1
ATOM 5422 C C . GLY A 1 699 ? -27.368 35.767 41.511 1.00 51.28 699 GLY A C 1
ATOM 5423 O O . GLY A 1 699 ? -28.565 35.773 41.225 1.00 51.28 699 GLY A O 1
ATOM 5424 N N . LYS A 1 700 ? -26.441 36.008 40.574 1.00 55.25 700 LYS A N 1
ATOM 5425 C CA . LYS A 1 700 ? -26.759 36.333 39.174 1.00 55.25 700 LYS A CA 1
ATOM 5426 C C . LYS A 1 700 ? -27.050 35.067 38.364 1.00 55.25 700 LYS A C 1
ATOM 5428 O O . LYS A 1 700 ? -26.195 34.185 38.261 1.00 55.25 700 LYS A O 1
ATOM 5433 N N . VAL A 1 701 ? -28.231 35.006 37.746 1.00 67.75 701 VAL A N 1
ATOM 5434 C CA . VAL A 1 701 ? -28.655 33.912 36.856 1.00 67.75 701 VAL A CA 1
ATOM 5435 C C . VAL A 1 701 ? -27.992 34.083 35.486 1.00 67.75 701 VAL A C 1
ATOM 5437 O O . VAL A 1 701 ? -28.296 35.024 34.752 1.00 67.75 701 VAL A O 1
ATOM 5440 N N . THR A 1 702 ? -27.069 33.188 35.134 1.00 71.06 702 THR A N 1
ATOM 5441 C CA . THR A 1 702 ? -26.384 33.184 33.829 1.00 71.06 702 THR A CA 1
ATOM 5442 C C . THR A 1 702 ? -26.615 31.863 33.100 1.00 71.06 702 THR A C 1
ATOM 5444 O O . THR A 1 702 ? -26.971 30.854 33.702 1.00 71.06 702 THR A O 1
ATOM 5447 N N . ILE A 1 703 ? -26.487 31.851 31.772 1.00 72.50 703 ILE A N 1
ATOM 5448 C CA . ILE A 1 703 ? -26.763 30.648 30.974 1.00 72.50 703 ILE A CA 1
ATOM 5449 C C . ILE A 1 703 ? -25.519 29.755 30.945 1.00 72.50 703 ILE A C 1
ATOM 5451 O O . ILE A 1 703 ? -24.446 30.217 30.562 1.00 72.50 703 ILE A O 1
ATOM 5455 N N . LYS A 1 704 ? -25.678 28.468 31.283 1.00 77.38 704 LYS A N 1
ATOM 5456 C CA . LYS A 1 704 ? -24.592 27.480 31.412 1.00 77.38 704 LYS A CA 1
ATOM 5457 C C . LYS A 1 704 ? -23.769 27.311 30.137 1.00 77.38 704 LYS A C 1
ATOM 5459 O O . LYS A 1 704 ? -22.551 27.192 30.194 1.00 77.38 704 LYS A O 1
ATOM 5464 N N . TYR A 1 705 ? -24.441 27.272 28.987 1.00 79.38 705 TYR A N 1
ATOM 5465 C CA . TYR A 1 705 ? -23.814 27.003 27.694 1.00 79.38 705 TYR A CA 1
ATOM 5466 C C . TYR A 1 705 ? -23.979 28.206 26.758 1.00 79.38 705 TYR A C 1
ATOM 5468 O O . TYR A 1 705 ? -25.090 28.507 26.302 1.00 79.38 705 TYR A O 1
ATOM 5476 N N . THR A 1 706 ? -22.874 28.892 26.458 1.00 75.25 706 THR A N 1
ATOM 5477 C CA . THR A 1 706 ? -22.857 30.088 25.598 1.00 75.25 706 THR A CA 1
ATOM 5478 C C . THR A 1 706 ? -22.412 29.778 24.170 1.00 75.25 706 THR A C 1
ATOM 5480 O O . THR A 1 706 ? -22.841 30.458 23.240 1.00 75.25 706 THR A O 1
ATOM 5483 N N . GLY A 1 707 ? -21.626 28.715 23.967 1.00 79.25 707 GLY A N 1
ATOM 5484 C CA . GLY A 1 707 ? -21.109 28.333 22.652 1.00 79.25 707 GLY A CA 1
ATOM 5485 C C . GLY A 1 707 ? -20.949 26.829 22.447 1.00 79.25 707 GLY A C 1
ATOM 5486 O O . GLY A 1 707 ? -20.922 26.048 23.394 1.00 79.25 707 GLY A O 1
ATOM 5487 N N . LEU A 1 708 ? -20.812 26.428 21.181 1.00 80.88 708 LEU A N 1
ATOM 5488 C CA . LEU A 1 708 ? -20.679 25.032 20.752 1.00 80.88 708 LEU A CA 1
ATOM 5489 C C . LEU A 1 708 ? -19.442 24.345 21.351 1.00 80.88 708 LEU A C 1
ATOM 5491 O O . LEU A 1 708 ? -19.564 23.323 22.020 1.00 80.88 708 LEU A O 1
ATOM 5495 N N . ILE A 1 709 ? -18.262 24.941 21.152 1.00 85.12 709 ILE A N 1
ATOM 5496 C CA . ILE A 1 709 ? -16.983 24.404 21.645 1.00 85.12 709 ILE A CA 1
ATOM 5497 C C . ILE A 1 709 ? -16.959 24.397 23.178 1.00 85.12 709 ILE A C 1
ATOM 5499 O O . ILE A 1 709 ? -16.485 23.444 23.791 1.00 85.12 709 ILE A O 1
ATOM 5503 N N . GLN A 1 710 ? -17.511 25.442 23.802 1.00 87.31 710 GLN A N 1
ATOM 5504 C CA . GLN A 1 710 ? -17.611 25.536 25.256 1.00 87.31 710 GLN A CA 1
ATOM 5505 C C . GLN A 1 710 ? -18.528 24.442 25.821 1.00 87.31 710 GLN A C 1
ATOM 5507 O O . GLN A 1 710 ? -18.149 23.776 26.777 1.00 87.31 710 GLN A O 1
ATOM 5512 N N . CYS A 1 711 ? -19.696 24.214 25.212 1.00 83.00 711 CYS A N 1
ATOM 5513 C CA . CYS A 1 711 ? -20.623 23.163 25.624 1.00 83.00 711 CYS A CA 1
ATOM 5514 C C . CYS A 1 711 ? -19.990 21.775 25.491 1.00 83.00 711 CYS A C 1
ATOM 5516 O O . CYS A 1 711 ? -20.029 21.005 26.444 1.00 83.00 711 CYS A O 1
ATOM 5518 N N . PHE A 1 712 ? -19.325 21.494 24.367 1.00 86.19 712 PHE A N 1
ATOM 5519 C CA . PHE A 1 712 ? -18.616 20.231 24.164 1.00 86.19 712 PHE A CA 1
ATOM 5520 C C . PHE A 1 712 ? -17.545 19.987 25.238 1.00 86.19 712 PHE A C 1
ATOM 5522 O O . PHE A 1 712 ? -17.536 18.935 25.872 1.00 86.19 712 PHE A O 1
ATOM 5529 N N . ARG A 1 713 ? -16.673 20.976 25.492 1.00 86.81 713 ARG A N 1
ATOM 5530 C CA . ARG A 1 713 ? -15.617 20.872 26.514 1.00 86.81 713 ARG A CA 1
ATOM 5531 C C . ARG A 1 713 ? -16.186 20.714 27.920 1.00 86.81 713 ARG A C 1
ATOM 5533 O O . ARG A 1 713 ? -15.649 19.935 28.698 1.00 86.81 713 ARG A O 1
ATOM 5540 N N . LEU A 1 714 ? -17.249 21.448 28.246 1.00 85.06 714 LEU A N 1
ATOM 5541 C CA . LEU A 1 714 ? -17.845 21.419 29.578 1.00 85.06 714 LEU A CA 1
ATOM 5542 C C . LEU A 1 714 ? -18.540 20.082 29.849 1.00 85.06 714 LEU A C 1
ATOM 5544 O O . LEU A 1 714 ? -18.332 19.512 30.909 1.00 85.06 714 LEU A O 1
ATOM 5548 N N . VAL A 1 715 ? -19.271 19.533 28.873 1.00 83.00 715 VAL A N 1
ATOM 5549 C CA . VAL A 1 715 ? -19.869 18.190 28.985 1.00 83.00 715 VAL A CA 1
ATOM 5550 C C . VAL A 1 715 ? -18.781 17.123 29.110 1.00 83.00 715 VAL A C 1
ATOM 5552 O O . VAL A 1 715 ? -18.856 16.289 30.003 1.00 83.00 715 VAL A O 1
ATOM 5555 N N . ALA A 1 716 ? -17.729 17.185 28.287 1.00 83.44 716 ALA A N 1
ATOM 5556 C CA . ALA A 1 716 ? -16.617 16.240 28.382 1.00 83.44 716 ALA A CA 1
ATOM 5557 C C . ALA A 1 716 ? -15.872 16.321 29.729 1.00 83.44 716 ALA A C 1
ATOM 5559 O O . ALA A 1 716 ? -15.372 15.306 30.205 1.00 83.44 716 ALA A O 1
ATOM 5560 N N . LYS A 1 717 ? -15.803 17.510 30.344 1.00 85.56 717 LYS A N 1
ATOM 5561 C CA . LYS A 1 717 ? -15.154 17.730 31.645 1.00 85.56 717 LYS A CA 1
ATOM 5562 C C . LYS A 1 717 ? -16.035 17.326 32.834 1.00 85.56 717 LYS A C 1
ATOM 5564 O O . LYS A 1 717 ? -15.506 16.787 33.796 1.00 85.56 717 LYS A O 1
ATOM 5569 N N . GLU A 1 718 ? -17.339 17.604 32.790 1.00 82.75 718 GLU A N 1
ATOM 5570 C CA . GLU A 1 718 ? -18.278 17.347 33.898 1.00 82.75 718 GLU A CA 1
ATOM 5571 C C . GLU A 1 718 ? -18.853 15.920 33.885 1.00 82.75 718 GLU A C 1
ATOM 5573 O O . GLU A 1 718 ? -19.001 15.311 34.939 1.00 82.75 718 GLU A O 1
ATOM 5578 N N . GLU A 1 719 ? -19.179 15.383 32.705 1.00 76.88 719 GLU A N 1
ATOM 5579 C CA . GLU A 1 719 ? -19.850 14.082 32.527 1.00 76.88 719 GLU A CA 1
ATOM 5580 C C . GLU A 1 719 ? -18.921 13.017 31.897 1.00 76.88 719 GLU A C 1
ATOM 5582 O O . GLU A 1 719 ? -19.302 11.854 31.748 1.00 76.88 719 GLU A O 1
ATOM 5587 N N . GLY A 1 720 ? -17.697 13.398 31.509 1.00 77.88 720 GLY A N 1
ATOM 5588 C CA . GLY A 1 720 ? -16.753 12.538 30.791 1.00 77.88 720 GLY A CA 1
ATOM 5589 C C . GLY A 1 720 ? -17.090 12.359 29.303 1.00 77.88 720 GLY A C 1
ATOM 5590 O O . GLY A 1 720 ? -18.138 12.779 28.809 1.00 77.88 720 GLY A O 1
ATOM 5591 N N . LEU A 1 721 ? -16.209 11.680 28.555 1.00 76.00 721 LEU A N 1
ATOM 5592 C CA . LEU A 1 721 ? -16.440 11.382 27.128 1.00 76.00 721 LEU A CA 1
ATOM 5593 C C . LEU A 1 721 ? -17.657 10.469 26.900 1.00 76.00 721 LEU A C 1
ATOM 5595 O O . LEU A 1 721 ? -18.308 10.568 25.862 1.00 76.00 721 LEU A O 1
ATOM 5599 N N . ALA A 1 722 ? -18.006 9.629 27.878 1.00 72.88 722 ALA A N 1
ATOM 5600 C CA . ALA A 1 722 ? -19.212 8.804 27.833 1.00 72.88 722 ALA A CA 1
ATOM 5601 C C . ALA A 1 722 ? -20.506 9.643 27.888 1.00 72.88 722 ALA A C 1
ATOM 5603 O O . ALA A 1 722 ? -21.499 9.271 27.260 1.00 72.88 722 ALA A O 1
ATOM 5604 N N . GLY A 1 723 ? -20.490 10.808 28.551 1.00 70.69 723 GLY A N 1
ATOM 5605 C CA . GLY A 1 723 ? -21.625 11.739 28.594 1.00 70.69 723 GLY A CA 1
ATOM 5606 C C . GLY A 1 723 ? -22.031 12.268 27.212 1.00 70.69 723 GLY A C 1
ATOM 5607 O O . GLY A 1 723 ? -23.215 12.457 26.938 1.00 70.69 723 GLY A O 1
ATOM 5608 N N . LEU A 1 724 ? -21.077 12.386 26.277 1.00 81.62 724 LEU A N 1
ATOM 5609 C CA . LEU A 1 724 ? -21.342 12.767 24.879 1.00 81.62 724 LEU A CA 1
ATOM 5610 C C . LEU A 1 724 ? -22.104 11.695 24.083 1.00 81.62 724 LEU A C 1
ATOM 5612 O O . LEU A 1 724 ? -22.616 11.988 23.005 1.00 81.62 724 LEU A O 1
ATOM 5616 N N . TYR A 1 725 ? -22.197 10.476 24.615 1.00 80.50 725 TYR A N 1
ATOM 5617 C CA . TYR A 1 725 ? -22.941 9.351 24.047 1.00 80.50 725 TYR A CA 1
ATOM 5618 C C . TYR A 1 725 ? -24.207 9.013 24.856 1.00 80.50 725 TYR A C 1
ATOM 5620 O O . TYR A 1 725 ? -24.938 8.072 24.533 1.00 80.50 725 TYR A O 1
ATOM 5628 N N . GLY A 1 726 ? -24.526 9.828 25.868 1.00 72.56 726 GLY A N 1
ATOM 5629 C CA . GLY A 1 726 ? -25.728 9.689 26.682 1.00 72.56 726 GLY A CA 1
ATOM 5630 C C . GLY A 1 726 ? -27.003 9.740 25.835 1.00 72.56 726 GLY A C 1
ATOM 5631 O O . GLY A 1 726 ? -27.246 10.693 25.093 1.00 72.56 726 GLY A O 1
ATOM 5632 N N . GLY A 1 727 ? -27.836 8.700 25.931 1.00 70.25 727 GLY A N 1
ATOM 5633 C CA . GLY A 1 727 ? -29.109 8.610 25.204 1.00 70.25 727 GLY A CA 1
ATOM 5634 C C . GLY A 1 727 ? -29.020 8.105 23.756 1.00 70.25 727 GLY A C 1
ATOM 5635 O O . GLY A 1 727 ? -30.015 8.194 23.035 1.00 70.25 727 GLY A O 1
ATOM 5636 N N . MET A 1 728 ? -27.875 7.557 23.328 1.00 77.81 728 MET A N 1
ATOM 5637 C CA . MET A 1 728 ? -27.686 7.009 21.975 1.00 77.81 728 MET A CA 1
ATOM 5638 C C . MET A 1 728 ? -28.708 5.913 21.645 1.00 77.81 728 MET A C 1
ATOM 5640 O O . MET A 1 728 ? -29.352 5.962 20.602 1.00 77.81 728 MET A O 1
ATOM 5644 N N . THR A 1 729 ? -28.913 4.947 22.542 1.00 69.75 729 THR A N 1
ATOM 5645 C CA . THR A 1 729 ? -29.830 3.815 22.325 1.00 69.75 729 THR A CA 1
ATOM 5646 C C . THR A 1 729 ? -31.255 4.256 21.958 1.00 69.75 729 THR A C 1
ATOM 5648 O O . THR A 1 729 ? -31.724 3.892 20.877 1.00 69.75 729 THR A O 1
ATOM 5651 N N . PRO A 1 730 ? -31.948 5.100 22.755 1.00 64.81 730 PRO A N 1
ATOM 5652 C CA . PRO A 1 730 ? -33.277 5.584 22.378 1.00 64.81 730 PRO A CA 1
ATOM 5653 C C . PRO A 1 730 ? -33.260 6.504 21.148 1.00 64.81 730 PRO A C 1
ATOM 5655 O O . PRO A 1 730 ? -34.278 6.640 20.469 1.00 64.81 730 PRO A O 1
ATOM 5658 N N . HIS A 1 731 ? -32.131 7.144 20.825 1.00 75.50 731 HIS A N 1
ATOM 5659 C CA . HIS A 1 731 ? -31.998 7.890 19.576 1.00 75.50 731 HIS A CA 1
ATOM 5660 C C . HIS A 1 731 ? -31.957 6.954 18.359 1.00 75.50 731 HIS A C 1
ATOM 5662 O O . HIS A 1 731 ? -32.722 7.174 17.420 1.00 75.50 731 HIS A O 1
ATOM 5668 N N . LEU A 1 732 ? -31.120 5.912 18.379 1.00 78.69 732 LEU A N 1
ATOM 5669 C CA . LEU A 1 732 ? -30.948 4.959 17.276 1.00 78.69 732 LEU A CA 1
ATOM 5670 C C . LEU A 1 732 ? -32.215 4.144 17.010 1.00 78.69 732 LEU A C 1
ATOM 5672 O O . LEU A 1 732 ? -32.623 4.032 15.853 1.00 78.69 732 LEU A O 1
ATOM 5676 N N . LEU A 1 733 ? -32.878 3.670 18.072 1.00 71.69 733 LEU A N 1
ATOM 5677 C CA . LEU A 1 733 ? -34.142 2.927 17.983 1.00 71.69 733 LEU A CA 1
ATOM 5678 C C . LEU A 1 733 ? -35.220 3.693 17.212 1.00 71.69 733 LEU A C 1
ATOM 5680 O O . LEU A 1 733 ? -36.042 3.093 16.535 1.00 71.69 733 LEU A O 1
ATOM 5684 N N . ARG A 1 734 ? -35.195 5.025 17.277 1.00 75.00 734 ARG A N 1
ATOM 5685 C CA . ARG A 1 734 ? -36.107 5.896 16.535 1.00 75.00 734 ARG A CA 1
ATOM 5686 C C . ARG A 1 734 ? -35.552 6.286 15.164 1.00 75.00 734 ARG A C 1
ATOM 5688 O O . ARG A 1 734 ? -36.272 6.264 14.170 1.00 75.00 734 ARG A O 1
ATOM 5695 N N . ALA A 1 735 ? -34.292 6.709 15.109 1.00 76.19 735 ALA A N 1
ATOM 5696 C CA . ALA A 1 735 ? -33.711 7.342 13.930 1.00 76.19 735 ALA A CA 1
ATOM 5697 C C . ALA A 1 735 ? -33.504 6.363 12.768 1.00 76.19 735 ALA A C 1
ATOM 5699 O O . ALA A 1 735 ? -33.709 6.757 11.619 1.00 76.19 735 ALA A O 1
ATOM 5700 N N . VAL A 1 736 ? -33.126 5.113 13.057 1.00 79.81 736 VAL A N 1
ATOM 5701 C CA . VAL A 1 736 ? -32.839 4.096 12.035 1.00 79.81 736 VAL A CA 1
ATOM 5702 C C . VAL A 1 736 ? -34.121 3.632 11.327 1.00 79.81 736 VAL A C 1
ATOM 5704 O O . VAL A 1 736 ? -34.173 3.764 10.101 1.00 79.81 736 VAL A O 1
ATOM 5707 N N . PRO A 1 737 ? -35.199 3.216 12.030 1.00 80.12 737 PRO A N 1
ATOM 5708 C CA . PRO A 1 737 ? -36.456 2.865 11.364 1.00 80.12 737 PRO A CA 1
ATOM 5709 C C . PRO A 1 737 ? -37.087 4.051 10.631 1.00 80.12 737 PRO A C 1
ATOM 5711 O O . PRO A 1 737 ? -37.560 3.900 9.506 1.00 80.12 737 PRO A O 1
ATOM 5714 N N . ALA A 1 738 ? -37.038 5.252 11.223 1.00 79.00 738 ALA A N 1
ATOM 5715 C CA . ALA A 1 738 ? -37.568 6.458 10.589 1.00 79.00 738 ALA A CA 1
ATOM 5716 C C . ALA A 1 738 ? -36.858 6.769 9.263 1.00 79.00 738 ALA A C 1
ATOM 5718 O O . ALA A 1 738 ? -37.507 7.172 8.301 1.00 79.00 738 ALA A O 1
ATOM 5719 N N . ALA A 1 739 ? -35.535 6.591 9.198 1.00 77.94 739 ALA A N 1
ATOM 5720 C CA . ALA A 1 739 ? -34.774 6.822 7.975 1.00 77.94 739 ALA A CA 1
ATOM 5721 C C . ALA A 1 739 ? -35.116 5.802 6.884 1.00 77.94 739 ALA A C 1
ATOM 5723 O O . ALA A 1 739 ? -35.300 6.199 5.735 1.00 77.94 739 ALA A O 1
ATOM 5724 N N . ALA A 1 740 ? -35.245 4.526 7.247 1.00 78.12 740 ALA A N 1
ATOM 5725 C CA . ALA A 1 740 ? -35.565 3.464 6.303 1.00 78.12 740 ALA A CA 1
ATOM 5726 C C . ALA A 1 740 ? -36.971 3.649 5.700 1.00 78.12 740 ALA A C 1
ATOM 5728 O O . ALA A 1 740 ? -37.116 3.717 4.483 1.00 78.12 740 ALA A O 1
ATOM 5729 N N . VAL A 1 741 ? -37.986 3.879 6.542 1.00 81.50 741 VAL A N 1
ATOM 5730 C CA . VAL A 1 741 ? -39.365 4.167 6.104 1.00 81.50 741 VAL A CA 1
ATOM 5731 C C . VAL A 1 741 ? -39.434 5.419 5.231 1.00 81.50 741 VAL A C 1
ATOM 5733 O O . VAL A 1 741 ? -40.114 5.425 4.204 1.00 81.50 741 VAL A O 1
ATOM 5736 N N . MET A 1 742 ? -38.731 6.484 5.622 1.00 80.62 742 MET A N 1
ATOM 5737 C CA . MET A 1 742 ? -38.712 7.739 4.872 1.00 80.62 742 MET A CA 1
ATOM 5738 C C . MET A 1 742 ? -38.120 7.546 3.475 1.00 80.62 742 MET A C 1
ATOM 5740 O O . MET A 1 742 ? -38.710 8.034 2.517 1.00 80.62 742 MET A O 1
ATOM 5744 N N . MET A 1 743 ? -36.984 6.850 3.358 1.00 73.12 743 MET A N 1
ATOM 5745 C CA . MET A 1 743 ? -36.334 6.598 2.068 1.00 73.12 743 MET A CA 1
ATOM 5746 C C . MET A 1 743 ? -37.202 5.714 1.173 1.00 73.12 743 MET A C 1
ATOM 5748 O O . MET A 1 743 ? -37.450 6.082 0.029 1.00 73.12 743 MET A O 1
ATOM 5752 N N . SER A 1 744 ? -37.756 4.621 1.705 1.00 75.25 744 SER A N 1
ATOM 5753 C CA . SER A 1 744 ? -38.649 3.748 0.936 1.00 75.25 744 SER A CA 1
ATOM 5754 C C . SER A 1 744 ? -39.901 4.485 0.457 1.00 75.25 744 SER A C 1
ATOM 5756 O O . SER A 1 744 ? -40.277 4.377 -0.705 1.00 75.25 744 SER A O 1
ATOM 5758 N N . THR A 1 745 ? -40.527 5.291 1.320 1.00 79.00 745 THR A N 1
ATOM 5759 C CA . THR A 1 745 ? -41.711 6.080 0.943 1.00 79.00 745 THR A CA 1
ATOM 5760 C C . THR A 1 745 ? -41.353 7.137 -0.099 1.00 79.00 745 THR A C 1
ATOM 5762 O O . THR A 1 745 ? -42.068 7.308 -1.080 1.00 79.00 745 THR A O 1
ATOM 5765 N N . TYR A 1 746 ? -40.230 7.830 0.081 1.00 74.44 746 TYR A N 1
ATOM 5766 C CA . TYR A 1 746 ? -39.750 8.825 -0.871 1.00 74.44 746 TYR A CA 1
ATOM 5767 C C . TYR A 1 746 ? -39.536 8.223 -2.268 1.00 74.44 746 TYR A C 1
ATOM 5769 O O . TYR A 1 746 ? -40.032 8.780 -3.246 1.00 74.44 746 TYR A O 1
ATOM 5777 N N . GLU A 1 747 ? -38.890 7.058 -2.367 1.00 72.00 747 GLU A N 1
ATOM 5778 C CA . GLU A 1 747 ? -38.685 6.363 -3.644 1.00 72.00 747 GLU A CA 1
ATOM 5779 C C . GLU A 1 747 ? -40.002 5.907 -4.288 1.00 72.00 747 GLU A C 1
ATOM 5781 O O . GLU A 1 747 ? -40.186 6.090 -5.492 1.00 72.00 747 GLU A O 1
ATOM 5786 N N . ILE A 1 748 ? -40.939 5.366 -3.501 1.00 78.19 748 ILE A N 1
ATOM 5787 C CA . ILE A 1 748 ? -42.262 4.946 -3.990 1.00 78.19 748 ILE A CA 1
ATOM 5788 C C . ILE A 1 748 ? -43.020 6.139 -4.581 1.00 78.19 748 ILE A C 1
ATOM 5790 O O . ILE A 1 748 ? -43.527 6.059 -5.697 1.00 78.19 748 ILE A O 1
ATOM 5794 N N . PHE A 1 749 ? -43.083 7.261 -3.862 1.00 76.44 749 PHE A N 1
ATOM 5795 C CA . PHE A 1 749 ? -43.839 8.428 -4.315 1.00 76.44 749 PHE A CA 1
ATOM 5796 C C . PHE A 1 749 ? -43.190 9.133 -5.498 1.00 76.44 749 PHE A C 1
ATOM 5798 O O . PHE A 1 749 ? -43.905 9.629 -6.363 1.00 76.44 749 PHE A O 1
ATOM 5805 N N . LEU A 1 750 ? -41.860 9.142 -5.588 1.00 70.25 750 LEU A N 1
ATOM 5806 C CA . LEU A 1 750 ? -41.204 9.605 -6.805 1.00 70.25 750 LEU A CA 1
ATOM 5807 C C . LEU A 1 750 ? -41.615 8.745 -8.002 1.00 70.25 750 LEU A C 1
ATOM 5809 O O . LEU A 1 750 ? -42.104 9.308 -8.983 1.00 70.25 750 LEU A O 1
ATOM 5813 N N . ARG A 1 751 ? -41.528 7.409 -7.888 1.00 71.38 751 ARG A N 1
ATOM 5814 C CA . ARG A 1 751 ? -41.949 6.484 -8.956 1.00 71.38 751 ARG A CA 1
ATOM 5815 C C . ARG A 1 751 ? -43.404 6.727 -9.373 1.00 71.38 751 ARG A C 1
ATOM 5817 O O . ARG A 1 751 ? -43.690 6.777 -10.565 1.00 71.38 751 ARG A O 1
ATOM 5824 N N . LEU A 1 752 ? -44.303 6.955 -8.411 1.00 75.12 752 LEU A N 1
ATOM 5825 C CA . LEU A 1 752 ? -45.712 7.284 -8.670 1.00 75.12 752 LEU A CA 1
ATOM 5826 C C . LEU A 1 752 ? -45.908 8.631 -9.382 1.00 75.12 752 LEU A C 1
ATOM 5828 O O . LEU A 1 752 ? -46.843 8.775 -10.164 1.00 75.12 752 LEU A O 1
ATOM 5832 N N . PHE A 1 753 ? -45.039 9.615 -9.145 1.00 74.12 753 PHE A N 1
ATOM 5833 C CA . PHE A 1 753 ? -45.073 10.908 -9.837 1.00 74.12 753 PHE A CA 1
ATOM 5834 C C . PHE A 1 753 ? -44.409 10.885 -11.224 1.00 74.12 753 PHE A C 1
ATOM 5836 O O . PHE A 1 753 ? -44.321 11.934 -11.867 1.00 74.12 753 PHE A O 1
ATOM 5843 N N . GLY A 1 754 ? -43.977 9.712 -11.702 1.00 58.97 754 GLY A N 1
ATOM 5844 C CA . GLY A 1 754 ? -43.255 9.567 -12.968 1.00 58.97 754 GLY A CA 1
ATOM 5845 C C . GLY A 1 754 ? -41.835 10.130 -12.905 1.00 58.97 754 GLY A C 1
ATOM 5846 O O . GLY A 1 754 ? -41.254 10.458 -13.936 1.00 58.97 754 GLY A O 1
ATOM 5847 N N . THR A 1 755 ? -41.287 10.270 -11.697 1.00 57.66 755 THR A N 1
ATOM 5848 C CA . THR A 1 755 ? -39.946 10.795 -11.441 1.00 57.66 755 THR A CA 1
ATOM 5849 C C . THR A 1 755 ? -39.103 9.725 -10.766 1.00 57.66 755 THR A C 1
ATOM 5851 O O . THR A 1 755 ? -39.595 8.937 -9.966 1.00 57.66 755 THR A O 1
ATOM 5854 N N . THR A 1 756 ? -37.807 9.683 -11.029 1.00 52.53 756 THR A N 1
ATOM 5855 C CA . THR A 1 756 ? -36.926 8.719 -10.367 1.00 52.53 756 THR A CA 1
ATOM 5856 C C . THR A 1 756 ? -35.852 9.424 -9.539 1.00 52.53 756 THR A C 1
ATOM 5858 O O . THR A 1 756 ? -35.457 10.545 -9.855 1.00 52.53 756 THR A O 1
ATOM 5861 N N . SER A 1 757 ? -35.503 8.830 -8.386 1.00 44.03 757 SER A N 1
ATOM 5862 C CA . SER A 1 757 ? -34.672 9.451 -7.332 1.00 44.03 757 SER A CA 1
ATOM 5863 C C . SER A 1 757 ? -33.208 9.620 -7.699 1.00 44.03 757 SER A C 1
ATOM 5865 O O . SER A 1 757 ? -32.674 8.642 -8.251 1.00 44.03 757 SER A O 1
#

Sequence (757 aa):
MALPSLRAATCHISPHILSAARTTHKTIQCINIAARQAANLVVFPEASIPAFPLWSSLLPPTHTHHFFRRMVQESVYVDGEEISAIRQAARDNHVVISLGVSEKVRYSAGTLFNTNIIIGEDGEILVHHRKLMPTFFEKLTWAPGDGYGLRVAQTRYGQIGALICGENTNPLARYTLMAQGEQIHISTWPAIWPTRVMVENAGNQDNTVSTTGRNYDNIAANHTRAAAHCFEAKCFGIMSAGYLDDAAMADIAAMTETPEDMHKKLASYPQGASQFLDPTGKIVQGGFAMDLTQDQRLDAQNMVTNREAILFADLDLNECIEGKQYHDVVGGYQRFDVFSLQVNRQRHEPVHFHDGNENGSSLRSNSLGNDEQKSSGGKGTSTRGEGPLILETKETGQVVPGGQNDQATAVTKDGPKAKPWAHFVAGGIGGMAAATLTSPLDVLKTRLQSDFYQAQLRTLHAQHPLPHKLTFTSVPRAAFFHIAETVQILRSIYQHEGFRALFRGLGANLIGVVPARSINFYVYGNGKRILNNYLNPEGRENVWTVHLLAAATAGIATGTATNPIWVVKTRLQLDKNTASHDPLKGRQYKNSWDCIKQTVRHEGIRGLYRGLSASYLGVTESTLQWVLYERMKLSLARREAKRLSHAGYQRTMLDDAEEFGGKFCAAAGAKLFAAVITYPHEVVRTRLRQAPTITTETGKVTIKYTGLIQCFRLVAKEEGLAGLYGGMTPHLLRAVPAAAVMMSTYEIFLRLFGTTS

Radius of gyration: 36.06 Å; Cα contacts (8 Å, |Δi|>4): 1178; chains: 1; bounding box: 101×76×93 Å

Mean predicted aligned error: 19.33 Å

Solvent-accessible surface area (backbone atoms only — not comparable to full-atom values): 41475 Å² total; per-residue (Å²): 132,87,57,48,64,40,31,39,31,30,34,21,46,57,41,45,63,64,29,31,69,63,22,43,52,53,50,48,51,50,50,54,54,41,37,77,71,61,30,44,34,42,31,38,12,32,20,39,33,10,48,67,75,64,59,56,67,76,46,63,79,90,77,41,58,68,59,51,55,47,42,56,71,27,26,39,40,84,91,27,70,65,45,49,54,49,24,50,52,21,34,78,58,57,18,29,38,36,44,18,23,29,31,41,49,94,92,39,94,77,52,29,32,46,28,43,36,32,30,35,38,81,32,47,78,64,32,66,24,35,38,57,64,52,62,79,52,42,53,81,62,28,46,63,35,47,42,48,20,72,49,56,32,84,49,93,70,47,28,37,25,71,41,55,50,75,48,52,68,38,66,68,63,48,50,53,35,40,64,68,60,34,42,34,40,37,36,22,26,52,24,60,67,80,79,58,86,85,48,79,62,92,82,59,95,58,97,63,76,54,58,99,61,86,67,62,61,57,54,65,50,52,47,53,31,48,21,52,47,10,41,50,52,18,9,32,26,42,34,13,8,17,30,76,46,73,66,38,38,46,58,57,12,68,76,47,98,53,32,71,61,45,31,54,55,60,71,70,52,68,58,20,51,23,38,41,26,34,34,78,30,46,72,42,78,84,12,32,26,38,31,69,84,72,75,39,83,41,75,78,32,47,64,48,45,92,61,48,28,37,40,35,42,78,46,59,51,54,65,31,52,64,51,37,76,82,52,23,64,71,53,88,65,43,54,71,93,82,51,86,88,85,81,69,49,63,77,83,66,101,69,86,86,83,81,53,79,90,87,87,81,92,77,91,79,87,81,89,82,88,85,86,88,83,87,83,90,80,91,79,93,82,83,88,66,87,66,84,74,72,54,64,42,92,82,37,77,46,77,49,81,73,72,95,68,97,68,88,69,80,79,59,102,67,69,85,70,71,55,66,64,53,36,24,51,22,22,24,51,11,33,44,53,14,53,58,73,41,21,48,55,54,34,47,55,60,43,62,73,33,71,72,49,43,54,53,48,54,53,52,46,70,77,53,74,75,77,96,64,96,44,88,84,45,50,66,57,50,49,51,50,55,50,52,51,51,52,51,51,54,51,48,45,39,73,74,63,31,74,70,49,37,50,61,64,43,70,73,46,44,72,49,41,22,60,37,31,14,45,26,36,26,41,26,56,51,31,39,49,53,44,41,65,71,76,40,82,83,78,70,89,60,70,68,59,36,53,48,52,13,35,42,51,12,34,47,54,25,43,66,75,40,34,45,57,52,45,51,53,51,52,55,56,49,38,55,52,52,29,72,77,38,77,89,72,46,68,86,56,90,46,73,66,50,44,50,52,52,40,39,72,76,55,33,75,65,48,42,50,56,40,46,73,36,45,52,57,49,23,53,32,54,32,46,20,52,55,43,26,53,55,44,47,54,53,51,50,54,54,51,52,60,52,66,68,43,91,88,66,73,94,45,76,66,52,57,49,48,53,52,48,48,51,36,52,28,36,27,50,21,36,49,57,21,46,66,75,43,36,48,43,56,47,45,26,51,54,44,60,65,49,52,70,42,70,43,99,84,72,49,78,42,64,72,48,87,44,69,71,57,36,50,53,49,43,40,69,76,56,32,72,65,46,42,53,63,66,48,67,72,46,49,71,43,52,25,59,30,45,20,47,21,52,54,40,27,50,52,44,27,52,74,71,78,32,70,105

Foldseek 3Di:
DFADWFKEKFFQEAAPALAQVRLLVVVLVVLVVCLVVVGQEYEAFWASFHADPPCLQVDDLVLCVVVLLSLLVRFAACPGPSLQSVLVSLQVSLHKYWDWHFHDDPVDSQATFGWIWIAGSNSDTQAIDTAQDDPDSCVSRHDGFAQQRLAWGDHSNFTEHEHEQPVLVVPQSLLSSLLNLHAEYEYHEEFFDFPDFQDQPPPDPPPDRDDPDDTDPQAVVVLVSQLVSLQQSVHKYWYHYYHQDLSNQQVVLVSDPHSVSSSVRVVPTFTYKTFIAGSNSDQDWFKWKQFPVVSDIGTGDGMDTHGGIMIMDMGRSSSSVVSCVVHHCNPDVDDCVVDDDDGDNDGDDPDDDDDDDDDDDDDDDDDDDDDDDDDDDDDDDDDDDDDDDQDQDLQFSDGDDDDDDPDPPPPPPDDPRLPLQLLLVLQLVLLLQLLQVLLLLVLLVVVCVDPVVVVVVVVVCVVPPQPPDDDVVCVVVVVVVVVVVSVVVSVVCCVPVNPVSSCVCSVLVSVQRNNLRSQLRSQLSVQLNVCSVVVPVPPDDDNLVSNLRSLLRSLLRSLVVRLLSVLLSLLQVVQVVVCVVDVVVHRPADDSVRSVVVQCVPVNPVSSCFLSVLSSLCSQLRSQLSSQLVVQLVVLVVVVVVQVPDPPDDDDPVNVVCNLVSSLVSSLVSNLVSCVVSQLSVLLSSLRSNQDWDQDPVRDTDTPDDDSVSSSVVQCVPVNPVSSCPPVVSVSSSRSSSRSSSVSSSQVSCVVVVHGD

Organism: NCBI:txid856822